Protein AF-0000000072347086 (afdb_homodimer)

Nearest PDB structures (foldseek):
  5om9-assembly1_A  TM=9.617E-01  e=1.542E-44  Homo sapiens
  1pca-assembly1_A  TM=9.571E-01  e=8.054E-45  Sus scrofa
  5om9-assembly1_B  TM=9.460E-01  e=1.218E-44  Homo sapiens
  1dtd-assembly1_A  TM=9.660E-01  e=2.634E-37  Homo sapiens
  7eqz-assembly1_A  TM=9.615E-01  e=1.225E-33  Aedes aegypti

Structure (mmCIF, N/CA/C/O backbone):
data_AF-0000000072347086-model_v1
#
loop_
_entity.id
_entity.type
_entity.pdbx_description
1 polymer 'Zinc carboxypeptidase A 1'
#
loop_
_atom_site.group_PDB
_atom_site.id
_atom_site.type_symbol
_atom_site.label_atom_id
_atom_site.label_alt_id
_atom_site.label_comp_id
_atom_site.label_asym_id
_atom_site.label_entity_id
_atom_site.label_seq_id
_atom_site.pdbx_PDB_ins_code
_atom_site.Cartn_x
_atom_site.Cartn_y
_atom_site.Cartn_z
_atom_site.occupancy
_atom_site.B_iso_or_equiv
_atom_site.auth_seq_id
_atom_site.auth_comp_id
_atom_site.auth_asym_id
_atom_site.auth_atom_id
_atom_site.pdbx_PDB_model_num
ATOM 1 N N . MET A 1 1 ? -54.719 -20.219 26.453 1 32.5 1 MET A N 1
ATOM 2 C CA . MET A 1 1 ? -53.812 -19.094 26.625 1 32.5 1 MET A CA 1
ATOM 3 C C . MET A 1 1 ? -52.562 -19.281 25.766 1 32.5 1 MET A C 1
ATOM 5 O O . MET A 1 1 ? -51.75 -20.188 26.016 1 32.5 1 MET A O 1
ATOM 9 N N . LYS A 1 2 ? -52.781 -19.047 24.375 1 36.44 2 LYS A N 1
ATOM 10 C CA . LYS A 1 2 ? -51.875 -19.141 23.234 1 36.44 2 LYS A CA 1
ATOM 11 C C . LYS A 1 2 ? -50.625 -18.266 23.438 1 36.44 2 LYS A C 1
ATOM 13 O O . LYS A 1 2 ? -50.75 -17.047 23.547 1 36.44 2 LYS A O 1
ATOM 18 N N . LEU A 1 3 ? -49.531 -18.812 24.078 1 32.81 3 LEU A N 1
ATOM 19 C CA . LEU A 1 3 ? -48.219 -18.234 24.328 1 32.81 3 LEU A CA 1
ATOM 20 C C . LEU A 1 3 ? -47.531 -17.859 23.016 1 32.81 3 LEU A C 1
ATOM 22 O O . LEU A 1 3 ? -47.188 -18.734 22.219 1 32.81 3 LEU A O 1
ATOM 26 N N . LEU A 1 4 ? -47.969 -16.844 22.344 1 37.69 4 LEU A N 1
ATOM 27 C CA . LEU A 1 4 ? -47.281 -16.312 21.188 1 37.69 4 LEU A CA 1
ATOM 28 C C . LEU A 1 4 ? -45.844 -15.961 21.531 1 37.69 4 LEU A C 1
ATOM 30 O O . LEU A 1 4 ? -45.594 -15.039 22.312 1 37.69 4 LEU A O 1
ATOM 34 N N . LEU A 1 5 ? -44.875 -16.875 21.516 1 32.75 5 LEU A N 1
ATOM 35 C CA . LEU A 1 5 ? -43.438 -16.672 21.625 1 32.75 5 LEU A CA 1
ATOM 36 C C . LEU A 1 5 ? -42.938 -15.75 20.5 1 32.75 5 LEU A C 1
ATOM 38 O O . LEU A 1 5 ? -43 -16.109 19.328 1 32.75 5 LEU A O 1
ATOM 42 N N . VAL A 1 6 ? -43.156 -14.453 20.672 1 35.41 6 VAL A N 1
ATOM 43 C CA . VAL A 1 6 ? -42.5 -13.516 19.766 1 35.41 6 VAL A CA 1
ATOM 44 C C . VAL A 1 6 ? -40.969 -13.695 19.828 1 35.41 6 VAL A C 1
ATOM 46 O O . VAL A 1 6 ? -40.375 -13.531 20.875 1 35.41 6 VAL A O 1
ATOM 49 N N . CYS A 1 7 ? -40.375 -14.438 18.984 1 32.69 7 CYS A N 1
ATOM 50 C CA . CYS A 1 7 ? -38.938 -14.508 18.734 1 32.69 7 CYS A CA 1
ATOM 51 C C . CYS A 1 7 ? -38.375 -13.133 18.391 1 32.69 7 CYS A C 1
ATOM 53 O O . CYS A 1 7 ? -38.688 -12.57 17.344 1 32.69 7 CYS A O 1
ATOM 55 N N . ILE A 1 8 ? -38.125 -12.32 19.375 1 30.31 8 ILE A N 1
ATOM 56 C CA . ILE A 1 8 ? -37.344 -11.102 19.125 1 30.31 8 ILE A CA 1
ATOM 57 C C . ILE A 1 8 ? -36 -11.461 18.484 1 30.31 8 ILE A C 1
ATOM 59 O O . ILE A 1 8 ? -35.188 -12.109 19.125 1 30.31 8 ILE A O 1
ATOM 63 N N . ALA A 1 9 ? -36.031 -11.625 17.25 1 34.31 9 ALA A N 1
ATOM 64 C CA . ALA A 1 9 ? -34.75 -11.664 16.516 1 34.31 9 ALA A CA 1
ATOM 65 C C . ALA A 1 9 ? -33.844 -10.508 16.938 1 34.31 9 ALA A C 1
ATOM 67 O O . ALA A 1 9 ? -34.188 -9.344 16.734 1 34.31 9 ALA A O 1
ATOM 68 N N . ILE A 1 10 ? -33 -10.641 17.906 1 31.69 10 ILE A N 1
ATOM 69 C CA . ILE A 1 10 ? -31.906 -9.734 18.234 1 31.69 10 ILE A CA 1
ATOM 70 C C . ILE A 1 10 ? -31.078 -9.445 17 1 31.69 10 ILE A C 1
ATOM 72 O O . ILE A 1 10 ? -30.438 -10.352 16.438 1 31.69 10 ILE A O 1
ATOM 76 N N . ALA A 1 11 ? -31.484 -8.586 16.234 1 35 11 ALA A N 1
ATOM 77 C CA . ALA A 1 11 ? -30.578 -8.016 15.234 1 35 11 ALA A CA 1
ATOM 78 C C . ALA A 1 11 ? -29.25 -7.594 15.875 1 35 11 ALA A C 1
ATOM 80 O O . ALA A 1 11 ? -29.203 -6.617 16.625 1 35 11 ALA A O 1
ATOM 81 N N . LEU A 1 12 ? -28.469 -8.516 16.234 1 33.81 12 LEU A N 1
ATOM 82 C CA . LEU A 1 12 ? -27.109 -8.086 16.547 1 33.81 12 LEU A CA 1
ATOM 83 C C . LEU A 1 12 ? -26.578 -7.148 15.477 1 33.81 12 LEU A C 1
ATOM 85 O O . LEU A 1 12 ? -26.203 -7.59 14.383 1 33.81 12 LEU A O 1
ATOM 89 N N . PHE A 1 13 ? -27.25 -6.07 15.344 1 36.94 13 PHE A N 1
ATOM 90 C CA . PHE A 1 13 ? -26.484 -5.051 14.633 1 36.94 13 PHE A CA 1
ATOM 91 C C . PHE A 1 13 ? -25.062 -4.984 15.141 1 36.94 13 PHE A C 1
ATOM 93 O O . PHE A 1 13 ? -24.812 -4.523 16.266 1 36.94 13 PHE A O 1
ATOM 100 N N . GLY A 1 14 ? -24.281 -5.961 14.844 1 38.38 14 GLY A N 1
ATOM 101 C CA . GLY A 1 14 ? -22.875 -5.707 15.141 1 38.38 14 GLY A CA 1
ATOM 102 C C . GLY A 1 14 ? -22.484 -4.254 14.945 1 38.38 14 GLY A C 1
ATOM 103 O O . GLY A 1 14 ? -22.594 -3.719 13.844 1 38.38 14 GLY A O 1
ATOM 104 N N . ALA A 1 15 ? -22.703 -3.471 15.828 1 39.75 15 ALA A N 1
ATOM 105 C CA . ALA A 1 15 ? -22.094 -2.143 15.867 1 39.75 15 ALA A CA 1
ATOM 106 C C . ALA A 1 15 ? -20.719 -2.146 15.211 1 39.75 15 ALA A C 1
ATOM 108 O O . ALA A 1 15 ? -19.812 -2.855 15.656 1 39.75 15 ALA A O 1
ATOM 109 N N . THR A 1 16 ? -20.594 -1.948 14 1 50.16 16 THR A N 1
ATOM 110 C CA . THR A 1 16 ? -19.312 -1.779 13.328 1 50.16 16 THR A CA 1
ATOM 111 C C . THR A 1 16 ? -18.422 -0.835 14.125 1 50.16 16 THR A C 1
ATOM 113 O O . THR A 1 16 ? -18.703 0.355 14.25 1 50.16 16 THR A O 1
ATOM 116 N N . VAL A 1 17 ? -17.922 -1.239 15.242 1 54.62 17 VAL A N 1
ATOM 117 C CA . VAL A 1 17 ? -16.922 -0.472 15.969 1 54.62 17 VAL A CA 1
ATOM 118 C C . VAL A 1 17 ? -15.852 0.039 15.008 1 54.62 17 VAL A C 1
ATOM 120 O O . VAL A 1 17 ? -15.336 -0.72 14.18 1 54.62 17 VAL A O 1
ATOM 123 N N . ALA A 1 18 ? -15.672 1.322 14.898 1 76.19 18 ALA A N 1
ATOM 124 C CA . ALA A 1 18 ? -14.648 2.033 14.133 1 76.19 18 ALA A CA 1
ATOM 125 C C . ALA A 1 18 ? -13.258 1.462 14.414 1 76.19 18 ALA A C 1
ATOM 127 O O . ALA A 1 18 ? -12.906 1.217 15.57 1 76.19 18 ALA A O 1
ATOM 128 N N . GLU A 1 19 ? -12.617 0.929 13.406 1 91.62 19 GLU A N 1
ATOM 129 C CA . GLU A 1 19 ? -11.281 0.346 13.531 1 91.62 19 GLU A CA 1
ATOM 130 C C . GLU A 1 19 ? -10.195 1.388 13.273 1 91.62 19 GLU A C 1
ATOM 132 O O . GLU A 1 19 ? -10.414 2.35 12.531 1 91.62 19 GLU A O 1
ATOM 137 N N . LYS A 1 20 ? -9.156 1.263 13.992 1 95.88 20 LYS A N 1
ATOM 138 C CA . LYS A 1 20 ? -8.016 2.17 13.852 1 95.88 20 LYS A CA 1
ATOM 139 C C . LYS A 1 20 ? -6.91 1.537 13.016 1 95.88 20 LYS A C 1
ATOM 141 O O . LYS A 1 20 ? -6.672 0.331 13.102 1 95.88 20 LYS A O 1
ATOM 146 N N . ALA A 1 21 ? -6.316 2.4 12.227 1 97.88 21 ALA A N 1
ATOM 147 C CA . ALA A 1 21 ? -5.07 1.993 11.586 1 97.88 21 ALA A CA 1
ATOM 148 C C . ALA A 1 21 ? -3.998 1.663 12.617 1 97.88 21 ALA A C 1
ATOM 150 O O . ALA A 1 21 ? -3.932 2.297 13.672 1 97.88 21 ALA A O 1
ATOM 151 N N . ARG A 1 22 ? -3.209 0.687 12.32 1 97.69 22 ARG A N 1
ATOM 152 C CA . ARG A 1 22 ? -2.084 0.312 13.172 1 97.69 22 ARG A CA 1
ATOM 153 C C . ARG A 1 22 ? -0.776 0.327 12.391 1 97.69 22 ARG A C 1
ATOM 155 O O . ARG A 1 22 ? -0.759 0.037 11.195 1 97.69 22 ARG A O 1
ATOM 162 N N . TYR A 1 23 ? 0.26 0.633 13.07 1 98.12 23 TYR A N 1
ATOM 163 C CA . TYR A 1 23 ? 1.565 0.747 12.43 1 98.12 23 TYR A CA 1
ATOM 164 C C . TYR A 1 23 ? 2.605 -0.092 13.156 1 98.12 23 TYR A C 1
ATOM 166 O O . TYR A 1 23 ? 3.766 0.311 13.281 1 98.12 23 TYR A O 1
ATOM 174 N N . ASP A 1 24 ? 2.191 -1.243 13.695 1 97.88 24 ASP A N 1
ATOM 175 C CA . ASP A 1 24 ? 3.129 -2.17 14.328 1 97.88 24 ASP A CA 1
ATOM 176 C C . ASP A 1 24 ? 4.188 -2.641 13.328 1 97.88 24 ASP A C 1
ATOM 178 O O . ASP A 1 24 ? 3.855 -3.168 12.266 1 97.88 24 ASP A O 1
ATOM 182 N N . ASN A 1 25 ? 5.402 -2.447 13.664 1 95.38 25 ASN A N 1
ATOM 183 C CA . ASN A 1 25 ? 6.582 -2.887 12.922 1 95.38 25 ASN A CA 1
ATOM 184 C C . ASN A 1 25 ? 6.719 -2.146 11.594 1 95.38 25 ASN A C 1
ATOM 186 O O . ASN A 1 25 ? 7.348 -2.648 10.664 1 95.38 25 ASN A O 1
ATOM 190 N N . TYR A 1 26 ? 5.973 -1.107 11.453 1 98.25 26 TYR A N 1
ATOM 191 C CA . TYR A 1 26 ? 6.293 -0.171 10.383 1 98.25 26 TYR A CA 1
ATOM 192 C C . TYR A 1 26 ? 7.586 0.579 10.688 1 98.25 26 TYR A C 1
ATOM 194 O O . TYR A 1 26 ? 7.746 1.146 11.766 1 98.25 26 TYR A O 1
ATOM 202 N N . ARG A 1 27 ? 8.508 0.586 9.734 1 98.06 27 ARG A N 1
ATOM 203 C CA . ARG A 1 27 ? 9.828 1.161 9.961 1 98.06 27 ARG A CA 1
ATOM 204 C C . ARG A 1 27 ? 9.977 2.506 9.258 1 98.06 27 ARG A C 1
ATOM 206 O O . ARG A 1 27 ? 9.461 2.691 8.156 1 98.06 27 ARG A O 1
ATOM 213 N N . VAL A 1 28 ? 10.633 3.377 9.922 1 98 28 VAL A N 1
ATOM 214 C CA . VAL A 1 28 ? 10.938 4.664 9.305 1 98 28 VAL A CA 1
ATOM 215 C C . VAL A 1 28 ? 12.438 4.75 9.008 1 98 28 VAL A C 1
ATOM 217 O O . VAL A 1 28 ? 13.266 4.574 9.906 1 98 28 VAL A O 1
ATOM 220 N N . TYR A 1 29 ? 12.75 5.023 7.758 1 98.06 29 TYR A N 1
ATOM 221 C CA . TYR A 1 29 ? 14.133 5.16 7.32 1 98.06 29 TYR A CA 1
ATOM 222 C C . TYR A 1 29 ? 14.422 6.594 6.883 1 98.06 29 TYR A C 1
ATOM 224 O O . TYR A 1 29 ? 13.586 7.242 6.258 1 98.06 29 TYR A O 1
ATOM 232 N N . ARG A 1 30 ? 15.516 7.07 7.281 1 97.5 30 ARG A N 1
ATOM 233 C CA . ARG A 1 30 ? 16.094 8.266 6.668 1 97.5 30 ARG A CA 1
ATOM 234 C C . ARG A 1 30 ? 16.953 7.898 5.465 1 97.5 30 ARG A C 1
ATOM 236 O O . ARG A 1 30 ? 17.906 7.117 5.586 1 97.5 30 ARG A O 1
ATOM 243 N N . ILE A 1 31 ? 16.641 8.453 4.324 1 97.94 31 ILE A N 1
ATOM 244 C CA . ILE A 1 31 ? 17.328 8.117 3.084 1 97.94 31 ILE A CA 1
ATOM 245 C C . ILE A 1 31 ? 17.969 9.367 2.488 1 97.94 31 ILE A C 1
ATOM 247 O O . ILE A 1 31 ? 17.312 10.398 2.34 1 97.94 31 ILE A O 1
ATOM 251 N N . ARG A 1 32 ? 19.156 9.273 2.176 1 97.12 32 ARG A N 1
ATOM 252 C CA . ARG A 1 32 ? 19.844 10.352 1.454 1 97.12 32 ARG A CA 1
ATOM 253 C C . ARG A 1 32 ? 19.781 10.117 -0.051 1 97.12 32 ARG A C 1
ATOM 255 O O . ARG A 1 32 ? 20.234 9.078 -0.542 1 97.12 32 ARG A O 1
ATOM 262 N N . VAL A 1 33 ? 19.25 11.062 -0.74 1 97.25 33 VAL A N 1
ATOM 263 C CA . VAL A 1 33 ? 19.172 10.961 -2.193 1 97.25 33 VAL A CA 1
ATOM 264 C C . VAL A 1 33 ? 20.484 11.414 -2.812 1 97.25 33 VAL A C 1
ATOM 266 O O . VAL A 1 33 ? 20.797 12.609 -2.836 1 97.25 33 VAL A O 1
ATOM 269 N N . GLN A 1 34 ? 21.203 10.531 -3.426 1 97.75 34 GLN A N 1
ATOM 270 C CA . GLN A 1 34 ? 22.562 10.859 -3.822 1 97.75 34 GLN A CA 1
ATOM 271 C C . GLN A 1 34 ? 22.688 10.961 -5.34 1 97.75 34 GLN A C 1
ATOM 273 O O . GLN A 1 34 ? 23.609 11.602 -5.855 1 97.75 34 GLN A O 1
ATOM 278 N N . THR A 1 35 ? 21.859 10.297 -6.086 1 98 35 THR A N 1
ATOM 279 C CA . THR A 1 35 ? 21.953 10.289 -7.543 1 98 35 THR A CA 1
ATOM 280 C C . THR A 1 35 ? 20.578 10.5 -8.172 1 98 35 THR A C 1
ATOM 282 O O . THR A 1 35 ? 19.547 10.367 -7.492 1 98 35 THR A O 1
ATOM 285 N N . ASP A 1 36 ? 20.578 10.844 -9.445 1 97.31 36 ASP A N 1
ATOM 286 C CA . ASP A 1 36 ? 19.328 11.016 -10.188 1 97.31 36 ASP A CA 1
ATOM 287 C C . ASP A 1 36 ? 18.547 9.703 -10.273 1 97.31 36 ASP A C 1
ATOM 289 O O . ASP A 1 36 ? 17.312 9.703 -10.25 1 97.31 36 ASP A O 1
ATOM 293 N N . ARG A 1 37 ? 19.234 8.641 -10.367 1 97.38 37 ARG A N 1
ATOM 294 C CA . ARG A 1 37 ? 18.609 7.328 -10.445 1 97.38 37 ARG A CA 1
ATOM 295 C C . ARG A 1 37 ? 17.875 6.996 -9.148 1 97.38 37 ARG A C 1
ATOM 297 O O . ARG A 1 37 ? 16.781 6.426 -9.164 1 97.38 37 ARG A O 1
ATOM 304 N N . GLN A 1 38 ? 18.516 7.32 -8.047 1 98.12 38 GLN A N 1
ATOM 305 C CA . GLN A 1 38 ? 17.875 7.137 -6.746 1 98.12 38 GLN A CA 1
ATOM 306 C C . GLN A 1 38 ? 16.625 8.008 -6.613 1 98.12 38 GLN A C 1
ATOM 308 O O . GLN A 1 38 ? 15.609 7.559 -6.09 1 98.12 38 GLN A O 1
ATOM 313 N N . LEU A 1 39 ? 16.766 9.234 -7.066 1 97.31 39 LEU A N 1
ATOM 314 C CA . LEU A 1 39 ? 15.617 10.133 -7.035 1 97.31 39 LEU A CA 1
ATOM 315 C C . LEU A 1 39 ? 14.461 9.578 -7.863 1 97.31 39 LEU A C 1
ATOM 317 O O . LEU A 1 39 ? 13.312 9.609 -7.422 1 97.31 39 LEU A O 1
ATOM 321 N N . GLU A 1 40 ? 14.758 9.102 -9.031 1 97.31 40 GLU A N 1
ATOM 322 C CA . GLU A 1 40 ? 13.75 8.508 -9.906 1 97.31 40 GLU A CA 1
ATOM 323 C C . GLU A 1 40 ? 13.047 7.344 -9.211 1 97.31 40 GLU A C 1
ATOM 325 O O . GLU A 1 40 ? 11.82 7.219 -9.289 1 97.31 40 GLU A O 1
ATOM 330 N N . LEU A 1 41 ? 13.797 6.477 -8.555 1 97.88 41 LEU A N 1
ATOM 331 C CA . LEU A 1 41 ? 13.25 5.34 -7.82 1 97.88 41 LEU A CA 1
ATOM 332 C C . LEU A 1 41 ? 12.281 5.809 -6.738 1 97.88 41 LEU A C 1
ATOM 334 O O . LEU A 1 41 ? 11.164 5.293 -6.637 1 97.88 41 LEU A O 1
ATOM 338 N N . LEU A 1 42 ? 12.734 6.762 -5.961 1 97.94 42 LEU A N 1
ATOM 339 C CA . LEU A 1 42 ? 11.914 7.23 -4.848 1 97.94 42 LEU A CA 1
ATOM 340 C C . LEU A 1 42 ? 10.656 7.922 -5.352 1 97.94 42 LEU A C 1
ATOM 342 O O . LEU A 1 42 ? 9.586 7.797 -4.742 1 97.94 42 LEU A O 1
ATOM 346 N N . GLN A 1 43 ? 10.773 8.602 -6.438 1 95.5 43 GLN A N 1
ATOM 347 C CA . GLN A 1 43 ? 9.602 9.227 -7.039 1 95.5 43 GLN A CA 1
ATOM 348 C C . GLN A 1 43 ? 8.641 8.18 -7.594 1 95.5 43 GLN A C 1
ATOM 350 O O . GLN A 1 43 ? 7.422 8.367 -7.562 1 95.5 43 GLN A O 1
ATOM 355 N N . ALA A 1 44 ? 9.156 7.09 -8.117 1 95.75 44 ALA A N 1
ATOM 356 C CA . ALA A 1 44 ? 8.305 5.988 -8.57 1 95.75 44 ALA A CA 1
ATOM 357 C C . ALA A 1 44 ? 7.52 5.395 -7.406 1 95.75 44 ALA A C 1
ATOM 359 O O . ALA A 1 44 ? 6.348 5.043 -7.555 1 95.75 44 ALA A O 1
ATOM 360 N N . ILE A 1 45 ? 8.164 5.285 -6.219 1 96.69 45 ILE A N 1
ATOM 361 C CA . ILE A 1 45 ? 7.48 4.82 -5.016 1 96.69 45 ILE A CA 1
ATOM 362 C C . ILE A 1 45 ? 6.34 5.773 -4.668 1 96.69 45 ILE A C 1
ATOM 364 O O . ILE A 1 45 ? 5.242 5.336 -4.312 1 96.69 45 ILE A O 1
ATOM 368 N N . GLU A 1 46 ? 6.637 6.977 -4.742 1 93.44 46 GLU A N 1
ATOM 369 C CA . GLU A 1 46 ? 5.629 7.984 -4.43 1 93.44 46 GLU A CA 1
ATOM 370 C C . GLU A 1 46 ? 4.414 7.855 -5.344 1 93.44 46 GLU A C 1
ATOM 372 O O . GLU A 1 46 ? 3.279 8.062 -4.914 1 93.44 46 GLU A O 1
ATOM 377 N N . GLN A 1 47 ? 4.605 7.516 -6.57 1 89.44 47 GLN A N 1
ATOM 378 C CA . GLN A 1 47 ? 3.539 7.402 -7.562 1 89.44 47 GLN A CA 1
ATOM 379 C C . GLN A 1 47 ? 2.744 6.113 -7.367 1 89.44 47 GLN A C 1
ATOM 381 O O . GLN A 1 47 ? 1.547 6.07 -7.66 1 89.44 47 GLN A O 1
ATOM 386 N N . TYR A 1 48 ? 3.412 5.113 -6.93 1 91.31 48 TYR A N 1
ATOM 387 C CA . TYR A 1 48 ? 2.799 3.82 -6.652 1 91.31 48 TYR A CA 1
ATOM 388 C C . TYR A 1 48 ? 3.215 3.305 -5.277 1 91.31 48 TYR A C 1
ATOM 390 O O . TYR A 1 48 ? 3.99 2.354 -5.176 1 91.31 48 TYR A O 1
ATOM 398 N N . PRO A 1 49 ? 2.627 3.826 -4.293 1 92.5 49 PRO A N 1
ATOM 399 C CA . PRO A 1 49 ? 3.197 3.646 -2.957 1 92.5 49 PRO A CA 1
ATOM 400 C C . PRO A 1 49 ? 3.061 2.213 -2.447 1 92.5 49 PRO A C 1
ATOM 402 O O . PRO A 1 49 ? 3.943 1.718 -1.743 1 92.5 49 PRO A O 1
ATOM 405 N N . ASP A 1 50 ? 1.905 1.534 -2.666 1 95.31 50 ASP A N 1
ATOM 406 C CA . ASP A 1 50 ? 1.65 0.174 -2.203 1 95.31 50 ASP A CA 1
ATOM 407 C C . ASP A 1 50 ? 2.018 0.018 -0.729 1 95.31 50 ASP A C 1
ATOM 409 O O . ASP A 1 50 ? 2.732 -0.915 -0.357 1 95.31 50 ASP A O 1
ATOM 413 N N . GLY A 1 51 ? 1.712 0.956 0.051 1 97.12 51 GLY A N 1
ATOM 414 C CA . GLY A 1 51 ? 1.927 0.894 1.488 1 97.12 51 GLY A CA 1
ATOM 415 C C . GLY A 1 51 ? 3.039 1.809 1.965 1 97.12 51 GLY A C 1
ATOM 416 O O . GLY A 1 51 ? 3.064 2.209 3.131 1 97.12 51 GLY A O 1
ATOM 417 N N . TYR A 1 52 ? 4.051 2.139 1.072 1 97.69 52 TYR A N 1
ATOM 418 C CA . TYR A 1 52 ? 5.086 3.109 1.413 1 97.69 52 TYR A CA 1
ATOM 419 C C . TYR A 1 52 ? 4.48 4.484 1.671 1 97.69 52 TYR A C 1
ATOM 421 O O . TYR A 1 52 ? 3.496 4.867 1.031 1 97.69 52 TYR A O 1
ATOM 429 N N . THR A 1 53 ? 5.129 5.164 2.613 1 96.5 53 THR A N 1
ATOM 430 C CA . THR A 1 53 ? 4.703 6.539 2.859 1 96.5 53 THR A CA 1
ATOM 431 C C . THR A 1 53 ? 5.902 7.441 3.115 1 96.5 53 THR A C 1
ATOM 433 O O . THR A 1 53 ? 6.746 7.137 3.961 1 96.5 53 THR A O 1
ATOM 436 N N . PHE A 1 54 ? 5.922 8.516 2.395 1 95.5 54 PHE A N 1
ATOM 437 C CA . PHE A 1 54 ? 6.953 9.523 2.639 1 95.5 54 PHE A CA 1
ATOM 438 C C . PHE A 1 54 ? 6.461 10.57 3.635 1 95.5 54 PHE A C 1
ATOM 440 O O . PHE A 1 54 ? 5.332 11.055 3.527 1 95.5 54 PHE A O 1
ATOM 447 N N . TRP A 1 55 ? 7.266 10.852 4.598 1 94.38 55 TRP A N 1
ATOM 448 C CA . TRP A 1 55 ? 6.969 11.977 5.48 1 94.38 55 TRP A CA 1
ATOM 449 C C . TRP A 1 55 ? 7.371 13.297 4.836 1 94.38 55 TRP A C 1
ATOM 451 O O . TRP A 1 55 ? 6.828 14.352 5.172 1 94.38 55 TRP A O 1
ATOM 461 N N . ASN A 1 56 ? 8.359 13.289 4.031 1 90.94 56 ASN A N 1
ATOM 462 C CA . ASN A 1 56 ? 8.703 14.375 3.127 1 90.94 56 ASN A CA 1
ATOM 463 C C . ASN A 1 56 ? 9.062 13.859 1.738 1 90.94 56 ASN A C 1
ATOM 465 O O . ASN A 1 56 ? 9.719 12.82 1.609 1 90.94 56 ASN A O 1
ATOM 469 N N . GLU A 1 57 ? 8.711 14.555 0.713 1 88.94 57 GLU A N 1
ATOM 470 C CA . GLU A 1 57 ? 8.758 14.07 -0.665 1 88.94 57 GLU A CA 1
ATOM 471 C C . GLU A 1 57 ? 10.188 14.086 -1.208 1 88.94 57 GLU A C 1
ATOM 473 O O . GLU A 1 57 ? 10.969 14.984 -0.878 1 88.94 57 GLU A O 1
ATOM 478 N N . PRO A 1 58 ? 10.453 13.086 -2.033 1 93.19 58 PRO A N 1
ATOM 479 C CA . PRO A 1 58 ? 11.719 13.125 -2.764 1 93.19 58 PRO A CA 1
ATOM 480 C C . PRO A 1 58 ? 11.695 14.117 -3.928 1 93.19 58 PRO A C 1
ATOM 482 O O . PRO A 1 58 ? 11.062 13.852 -4.953 1 93.19 58 PRO A O 1
ATOM 485 N N . THR A 1 59 ? 12.438 15.18 -3.82 1 88.31 59 THR A N 1
ATOM 486 C CA . THR A 1 59 ? 12.266 16.234 -4.816 1 88.31 59 THR A CA 1
ATOM 487 C C . THR A 1 59 ? 13.594 16.531 -5.508 1 88.31 59 THR A C 1
ATOM 489 O O . THR A 1 59 ? 13.609 17.016 -6.645 1 88.31 59 THR A O 1
ATOM 492 N N . LYS A 1 60 ? 14.703 16.344 -4.781 1 89.25 60 LYS A N 1
ATOM 493 C CA . LYS A 1 60 ? 15.984 16.766 -5.352 1 89.25 60 LYS A CA 1
ATOM 494 C C . LYS A 1 60 ? 17.125 15.922 -4.809 1 89.25 60 LYS A C 1
ATOM 496 O O . LYS A 1 60 ? 17.094 15.477 -3.658 1 89.25 60 LYS A O 1
ATOM 501 N N . VAL A 1 61 ? 18.078 15.742 -5.66 1 93.81 61 VAL A N 1
ATOM 502 C CA . VAL A 1 61 ? 19.312 15.102 -5.238 1 93.81 61 VAL A CA 1
ATOM 503 C C . VAL A 1 61 ? 20 15.945 -4.172 1 93.81 61 VAL A C 1
ATOM 505 O O . VAL A 1 61 ? 19.969 17.188 -4.23 1 93.81 61 VAL A O 1
ATOM 508 N N . GLY A 1 62 ? 20.578 15.312 -3.197 1 92.44 62 GLY A N 1
ATOM 509 C CA . GLY A 1 62 ? 21.281 16.016 -2.135 1 92.44 62 GLY A CA 1
ATOM 510 C C . GLY A 1 62 ? 20.438 16.219 -0.896 1 92.44 62 GLY A C 1
ATOM 511 O O . GLY A 1 62 ? 20.906 16.75 0.113 1 92.44 62 GLY A O 1
ATOM 512 N N . THR A 1 63 ? 19.234 15.789 -0.964 1 91.12 63 THR A N 1
ATOM 513 C CA . THR A 1 63 ? 18.328 15.945 0.173 1 91.12 63 THR A CA 1
ATOM 514 C C . THR A 1 63 ? 18.094 14.609 0.87 1 91.12 63 THR A C 1
ATOM 516 O O . THR A 1 63 ? 18.547 13.57 0.392 1 91.12 63 THR A O 1
ATOM 519 N N . GLU A 1 64 ? 17.5 14.703 2.004 1 93 64 GLU A N 1
ATOM 520 C CA . GLU A 1 64 ? 17.109 13.516 2.756 1 93 64 GLU A CA 1
ATOM 521 C C . GLU A 1 64 ? 15.594 13.375 2.812 1 93 64 GLU A C 1
ATOM 523 O O . GLU A 1 64 ? 14.875 14.375 2.854 1 93 64 GLU A O 1
ATOM 528 N N . VAL A 1 65 ? 15.211 12.164 2.785 1 95 65 VAL A N 1
ATOM 529 C CA . VAL A 1 65 ? 13.781 11.891 2.883 1 95 65 VAL A CA 1
ATOM 530 C C . VAL A 1 65 ? 13.523 10.844 3.963 1 95 65 VAL A C 1
ATOM 532 O O . VAL A 1 65 ? 14.383 10.008 4.242 1 95 65 VAL A O 1
ATOM 535 N N . LEU A 1 66 ? 12.453 10.945 4.633 1 96.94 66 LEU A N 1
ATOM 536 C CA . LEU A 1 66 ? 11.992 9.945 5.582 1 96.94 66 LEU A CA 1
ATOM 537 C C . LEU A 1 66 ? 10.906 9.062 4.965 1 96.94 66 LEU A C 1
ATOM 539 O O . LEU A 1 66 ? 9.898 9.57 4.48 1 96.94 66 LEU A O 1
ATOM 543 N N . LEU A 1 67 ? 11.133 7.797 4.945 1 97.88 67 LEU A N 1
ATOM 544 C CA . LEU A 1 67 ? 10.266 6.82 4.297 1 97.88 67 LEU A CA 1
ATOM 545 C C . LEU A 1 67 ? 9.758 5.793 5.301 1 97.88 67 LEU A C 1
ATOM 547 O O . LEU A 1 67 ? 10.547 5.145 5.988 1 97.88 67 LEU A O 1
ATOM 551 N N . VAL A 1 68 ? 8.461 5.695 5.422 1 98.31 68 VAL A N 1
ATOM 552 C CA . VAL A 1 68 ? 7.852 4.625 6.203 1 98.31 68 VAL A CA 1
ATOM 553 C C . VAL A 1 68 ? 7.711 3.371 5.348 1 98.31 68 VAL A C 1
ATOM 555 O O . VAL A 1 68 ? 7.066 3.398 4.297 1 98.31 68 VAL A O 1
ATOM 558 N N . VAL A 1 69 ? 8.289 2.312 5.762 1 98.5 69 VAL A N 1
ATOM 559 C CA . VAL A 1 69 ? 8.266 1.031 5.062 1 98.5 69 VAL A CA 1
ATOM 560 C C . VAL A 1 69 ? 7.344 0.06 5.797 1 98.5 69 VAL A C 1
ATOM 562 O O . VAL A 1 69 ? 7.609 -0.312 6.945 1 98.5 69 VAL A O 1
ATOM 565 N N . PRO A 1 70 ? 6.25 -0.324 5.16 1 98.56 70 PRO A N 1
ATOM 566 C CA . PRO A 1 70 ? 5.371 -1.301 5.805 1 98.56 70 PRO A CA 1
ATOM 567 C C . PRO A 1 70 ? 5.973 -2.703 5.848 1 98.56 70 PRO A C 1
ATOM 569 O O . PRO A 1 70 ? 6.863 -3.02 5.055 1 98.56 70 PRO A O 1
ATOM 572 N N . PRO A 1 71 ? 5.477 -3.57 6.734 1 98.38 71 PRO A N 1
ATOM 573 C CA . PRO A 1 71 ? 6.082 -4.891 6.91 1 98.38 71 PRO A CA 1
ATOM 574 C C . PRO A 1 71 ? 6.074 -5.719 5.625 1 98.38 71 PRO A C 1
ATOM 576 O O . PRO A 1 71 ? 7.047 -6.418 5.332 1 98.38 71 PRO A O 1
ATOM 579 N N . HIS A 1 72 ? 5.047 -5.633 4.793 1 98.38 72 HIS A N 1
ATOM 580 C CA . HIS A 1 72 ? 4.953 -6.484 3.615 1 98.38 72 HIS A CA 1
ATOM 581 C C . HIS A 1 72 ? 5.906 -6.02 2.52 1 98.38 72 HIS A C 1
ATOM 583 O O . HIS A 1 72 ? 6.082 -6.711 1.513 1 98.38 72 HIS A O 1
ATOM 589 N N . LYS A 1 73 ? 6.539 -4.84 2.715 1 98.19 73 LYS A N 1
ATOM 590 C CA . LYS A 1 73 ? 7.465 -4.316 1.715 1 98.19 73 LYS A CA 1
ATOM 591 C C . LYS A 1 73 ? 8.906 -4.387 2.209 1 98.19 73 LYS A C 1
ATOM 593 O O . LYS A 1 73 ? 9.828 -3.945 1.52 1 98.19 73 LYS A O 1
ATOM 598 N N . ARG A 1 74 ? 9.164 -4.965 3.369 1 97.75 74 ARG A N 1
ATOM 599 C CA . ARG A 1 74 ? 10.516 -5 3.924 1 97.75 74 ARG A CA 1
ATOM 600 C C . ARG A 1 74 ? 11.477 -5.723 2.982 1 97.75 74 ARG A C 1
ATOM 602 O O . ARG A 1 74 ? 12.602 -5.27 2.773 1 97.75 74 ARG A O 1
ATOM 609 N N . GLY A 1 75 ? 11.031 -6.859 2.467 1 97.38 75 GLY A N 1
ATOM 610 C CA . GLY A 1 75 ? 11.859 -7.559 1.499 1 97.38 75 GLY A CA 1
ATOM 611 C C . GLY A 1 75 ? 12.133 -6.746 0.25 1 97.38 75 GLY A C 1
ATOM 612 O O . GLY A 1 75 ? 13.281 -6.664 -0.205 1 97.38 75 GLY A O 1
ATOM 613 N N . HIS A 1 76 ? 11.078 -6.18 -0.278 1 97.38 76 HIS A N 1
ATOM 614 C CA . HIS A 1 76 ? 11.203 -5.352 -1.471 1 97.38 76 HIS A CA 1
ATOM 615 C C . HIS A 1 76 ? 12.164 -4.188 -1.231 1 97.38 76 HIS A C 1
ATOM 617 O O . HIS A 1 76 ? 12.992 -3.877 -2.088 1 97.38 76 HIS A O 1
ATOM 623 N N . PHE A 1 77 ? 12.039 -3.514 -0.088 1 98.19 77 PHE A N 1
ATOM 624 C CA . PHE A 1 77 ? 12.898 -2.383 0.235 1 98.19 77 PHE A CA 1
ATOM 625 C C . PHE A 1 77 ? 14.352 -2.824 0.335 1 98.19 77 PHE A C 1
ATOM 627 O O . PHE A 1 77 ? 15.258 -2.107 -0.1 1 98.19 77 PHE A O 1
ATOM 634 N N . SER A 1 78 ? 14.539 -3.924 0.968 1 97.12 78 SER A N 1
ATOM 635 C CA . SER A 1 78 ? 15.883 -4.469 1.036 1 97.12 78 SER A CA 1
ATOM 636 C C . SER A 1 78 ? 16.469 -4.668 -0.358 1 97.12 78 SER A C 1
ATOM 638 O O . SER A 1 78 ? 17.641 -4.34 -0.599 1 97.12 78 SER A O 1
ATOM 640 N N . ASP A 1 79 ? 15.68 -5.203 -1.27 1 96.5 79 ASP A N 1
ATOM 641 C CA . ASP A 1 79 ? 16.125 -5.445 -2.641 1 96.5 79 ASP A CA 1
ATOM 642 C C . ASP A 1 79 ? 16.5 -4.141 -3.332 1 96.5 79 ASP A C 1
ATOM 644 O O . ASP A 1 79 ? 17.578 -4.043 -3.934 1 96.5 79 ASP A O 1
ATOM 648 N N . ILE A 1 80 ? 15.648 -3.148 -3.24 1 96.81 80 ILE A N 1
ATOM 649 C CA . ILE A 1 80 ? 15.898 -1.92 -3.984 1 96.81 80 ILE A CA 1
ATOM 650 C C . ILE A 1 80 ? 17.031 -1.138 -3.318 1 96.81 80 ILE A C 1
ATOM 652 O O . ILE A 1 80 ? 17.797 -0.448 -3.994 1 96.81 80 ILE A O 1
ATOM 656 N N . ARG A 1 81 ? 17.094 -1.218 -2.006 1 96.88 81 ARG A N 1
ATOM 657 C CA . ARG A 1 81 ? 18.234 -0.599 -1.321 1 96.88 81 ARG A CA 1
ATOM 658 C C . ARG A 1 81 ? 19.562 -1.136 -1.854 1 96.88 81 ARG A C 1
ATOM 660 O O . ARG A 1 81 ? 20.469 -0.365 -2.145 1 96.88 81 ARG A O 1
ATOM 667 N N . ALA A 1 82 ? 19.641 -2.465 -1.98 1 96 82 ALA A N 1
ATOM 668 C CA . ALA A 1 82 ? 20.844 -3.098 -2.494 1 96 82 ALA A CA 1
ATOM 669 C C . ALA A 1 82 ? 21.078 -2.734 -3.959 1 96 82 ALA A C 1
ATOM 671 O O . ALA A 1 82 ? 22.188 -2.379 -4.352 1 96 82 ALA A O 1
ATOM 672 N N . GLN A 1 83 ? 20.078 -2.811 -4.727 1 95.81 83 GLN A N 1
ATOM 673 C CA . GLN A 1 83 ? 20.172 -2.609 -6.168 1 95.81 83 GLN A CA 1
ATOM 674 C C . GLN A 1 83 ? 20.609 -1.185 -6.496 1 95.81 83 GLN A C 1
ATOM 676 O O . GLN A 1 83 ? 21.391 -0.967 -7.43 1 95.81 83 GLN A O 1
ATOM 681 N N . TYR A 1 84 ? 20.141 -0.226 -5.746 1 97.31 84 TYR A N 1
ATOM 682 C CA . TYR A 1 84 ? 20.391 1.169 -6.09 1 97.31 84 TYR A CA 1
ATOM 683 C C . TYR A 1 84 ? 21.359 1.811 -5.098 1 97.31 84 TYR A C 1
ATOM 685 O O . TYR A 1 84 ? 21.562 3.025 -5.121 1 97.31 84 TYR A O 1
ATOM 693 N N . ALA A 1 85 ? 21.891 1.003 -4.203 1 96.88 85 ALA A N 1
ATOM 694 C CA . ALA A 1 85 ? 22.859 1.457 -3.211 1 96.88 85 ALA A CA 1
ATOM 695 C C . ALA A 1 85 ? 22.328 2.646 -2.42 1 96.88 85 ALA A C 1
ATOM 697 O O . ALA A 1 85 ? 23 3.668 -2.285 1 96.88 85 ALA A O 1
ATOM 698 N N . LEU A 1 86 ? 21.125 2.529 -1.974 1 96.88 86 LEU A N 1
ATOM 699 C CA . LEU A 1 86 ? 20.531 3.584 -1.159 1 96.88 86 LEU A CA 1
ATOM 700 C C . LEU A 1 86 ? 21.203 3.658 0.207 1 96.88 86 LEU A C 1
ATOM 702 O O . LEU A 1 86 ? 21.359 2.641 0.886 1 96.88 86 LEU A O 1
ATOM 706 N N . TRP A 1 87 ? 21.609 4.832 0.547 1 96.94 87 TRP A N 1
ATOM 707 C CA . TRP A 1 87 ? 21.984 5.07 1.938 1 96.94 87 TRP A CA 1
ATOM 708 C C . TRP A 1 87 ? 20.75 5.277 2.807 1 96.94 87 TRP A C 1
ATOM 710 O O . TRP A 1 87 ? 20.109 6.328 2.748 1 96.94 87 TRP A O 1
ATOM 720 N N . ALA A 1 88 ? 20.406 4.27 3.602 1 97.31 88 ALA A N 1
ATOM 721 C CA . ALA A 1 88 ? 19.219 4.297 4.441 1 97.31 88 ALA A CA 1
ATOM 722 C C . ALA A 1 88 ? 19.547 3.961 5.891 1 97.31 88 ALA A C 1
ATOM 724 O O . ALA A 1 88 ? 20.188 2.936 6.164 1 97.31 88 ALA A O 1
ATOM 725 N N . VAL A 1 89 ? 19.156 4.832 6.777 1 97.12 89 VAL A N 1
ATOM 726 C CA . VAL A 1 89 ? 19.375 4.633 8.203 1 97.12 89 VAL A CA 1
ATOM 727 C C . VAL A 1 89 ? 18.047 4.422 8.914 1 97.12 89 VAL A C 1
ATOM 729 O O . VAL A 1 89 ? 17.125 5.23 8.766 1 97.12 89 VAL A O 1
ATOM 732 N N . LEU A 1 90 ? 17.953 3.34 9.641 1 96.44 90 LEU A N 1
ATOM 733 C CA . LEU A 1 90 ? 16.75 3.059 10.398 1 96.44 90 LEU A CA 1
ATOM 734 C C . LEU A 1 90 ? 16.594 4.039 11.562 1 96.44 90 LEU A C 1
ATOM 736 O O . LEU A 1 90 ? 17.438 4.082 12.461 1 96.44 90 LEU A O 1
ATOM 740 N N . GLN A 1 91 ? 15.531 4.84 11.547 1 95.19 91 GLN A N 1
ATOM 741 C CA . GLN A 1 91 ? 15.266 5.816 12.602 1 95.19 91 GLN A CA 1
ATOM 742 C C . GLN A 1 91 ? 14.289 5.258 13.633 1 95.19 91 GLN A C 1
ATOM 744 O O . GLN A 1 91 ? 14.445 5.5 14.836 1 95.19 91 GLN A O 1
ATOM 749 N N . THR A 1 92 ? 13.289 4.594 13.156 1 96 92 THR A N 1
ATOM 750 C CA . THR A 1 92 ? 12.25 3.998 13.992 1 96 92 THR A CA 1
ATOM 751 C C . THR A 1 92 ? 11.945 2.572 13.539 1 96 92 THR A C 1
ATOM 753 O O . THR A 1 92 ? 11.57 2.344 12.391 1 96 92 THR A O 1
ATOM 756 N N . ALA A 1 93 ? 12.062 1.636 14.445 1 96.5 93 ALA A N 1
ATOM 757 C CA . ALA A 1 93 ? 11.859 0.23 14.102 1 96.5 93 ALA A CA 1
ATOM 758 C C . ALA A 1 93 ? 10.383 -0.144 14.18 1 96.5 93 ALA A C 1
ATOM 760 O O . ALA A 1 93 ? 9.938 -1.091 13.523 1 96.5 93 ALA A O 1
ATOM 761 N N . ASN A 1 94 ? 9.672 0.587 15.008 1 97.31 94 ASN A N 1
ATOM 762 C CA . ASN A 1 94 ? 8.258 0.335 15.25 1 97.31 94 ASN A CA 1
ATOM 763 C C . ASN A 1 94 ? 7.484 1.633 15.469 1 97.31 94 ASN A C 1
ATOM 765 O O . ASN A 1 94 ? 7.355 2.092 16.609 1 97.31 94 ASN A O 1
ATOM 769 N N . LEU A 1 95 ? 6.879 2.133 14.445 1 97.44 95 LEU A N 1
ATOM 770 C CA . LEU A 1 95 ? 6.199 3.424 14.477 1 97.44 95 LEU A CA 1
ATOM 771 C C . LEU A 1 95 ? 5.039 3.408 15.469 1 97.44 95 LEU A C 1
ATOM 773 O O . LEU A 1 95 ? 4.762 4.414 16.125 1 97.44 95 LEU A O 1
ATOM 777 N N . GLN A 1 96 ? 4.391 2.248 15.625 1 97.44 96 GLN A N 1
ATOM 778 C CA . GLN A 1 96 ? 3.248 2.15 16.516 1 97.44 96 GLN A CA 1
ATOM 779 C C . GLN A 1 96 ? 3.656 2.43 17.969 1 97.44 96 GLN A C 1
ATOM 781 O O . GLN A 1 96 ? 2.881 2.994 18.734 1 97.44 96 GLN A O 1
ATOM 786 N N . GLU A 1 97 ? 4.82 2.002 18.297 1 96.19 97 GLU A N 1
ATOM 787 C CA . GLU A 1 97 ? 5.301 2.252 19.656 1 96.19 97 GLU A CA 1
ATOM 788 C C . GLU A 1 97 ? 5.363 3.748 19.953 1 96.19 97 GLU A C 1
ATOM 790 O O . GLU A 1 97 ? 5.027 4.184 21.062 1 96.19 97 GLU A O 1
ATOM 795 N N . GLN A 1 98 ? 5.773 4.539 18.984 1 95 98 GLN A N 1
ATOM 796 C CA . GLN A 1 98 ? 5.82 5.988 19.156 1 95 98 GLN A CA 1
ATOM 797 C C . GLN A 1 98 ? 4.414 6.574 19.266 1 95 98 GLN A C 1
ATOM 799 O O . GLN A 1 98 ? 4.172 7.465 20.078 1 95 98 GLN A O 1
ATOM 804 N N . ILE A 1 99 ? 3.551 6.039 18.453 1 96.44 99 ILE A N 1
ATOM 805 C CA . ILE A 1 99 ? 2.166 6.5 18.484 1 96.44 99 ILE A CA 1
ATOM 806 C C . ILE A 1 99 ? 1.538 6.188 19.828 1 96.44 99 ILE A C 1
ATOM 808 O O . ILE A 1 99 ? 0.851 7.031 20.422 1 96.44 99 ILE A O 1
ATOM 812 N N . ASP A 1 100 ? 1.84 5.02 20.375 1 94.38 100 ASP A N 1
ATOM 813 C CA . ASP A 1 100 ? 1.304 4.602 21.672 1 94.38 100 ASP A CA 1
ATOM 814 C C . ASP A 1 100 ? 1.864 5.465 22.797 1 94.38 100 ASP A C 1
ATOM 816 O O . ASP A 1 100 ? 1.147 5.801 23.734 1 94.38 100 ASP A O 1
ATOM 820 N N . GLN A 1 101 ? 3.053 5.789 22.672 1 89.62 101 GLN A N 1
ATOM 821 C CA . GLN A 1 101 ? 3.691 6.613 23.688 1 89.62 101 GLN A CA 1
ATOM 822 C C . GLN A 1 101 ? 3.109 8.023 23.703 1 89.62 101 GLN A C 1
ATOM 824 O O . GLN A 1 101 ? 2.984 8.633 24.766 1 89.62 101 GLN A O 1
ATOM 829 N N . GLU A 1 102 ? 2.734 8.492 22.594 1 90 102 GLU A N 1
ATOM 830 C CA . GLU A 1 102 ? 2.184 9.836 22.469 1 90 102 GLU A CA 1
ATOM 831 C C . GLU A 1 102 ? 0.782 9.922 23.062 1 90 102 GLU A C 1
ATOM 833 O O . GLU A 1 102 ? 0.385 10.961 23.594 1 90 102 GLU A O 1
ATOM 838 N N . SER A 1 103 ? 0.1 8.789 23.062 1 81.06 103 SER A N 1
ATOM 839 C CA . SER A 1 103 ? -1.312 8.797 23.438 1 81.06 103 SER A CA 1
ATOM 840 C C . SER A 1 103 ? -1.526 8.156 24.797 1 81.06 103 SER A C 1
ATOM 842 O O . SER A 1 103 ? -2.66 7.852 25.172 1 81.06 103 SER A O 1
ATOM 844 N N . ARG A 1 104 ? -0.547 8.047 25.609 1 77.94 104 ARG A N 1
ATOM 845 C CA . ARG A 1 104 ? -0.692 7.402 26.906 1 77.94 104 ARG A CA 1
ATOM 846 C C . ARG A 1 104 ? -1.659 8.18 27.797 1 77.94 104 ARG A C 1
ATOM 848 O O . ARG A 1 104 ? -1.561 9.398 27.922 1 77.94 104 ARG A O 1
ATOM 855 N N . PRO A 1 105 ? -2.645 7.465 28.234 1 68.19 105 PRO A N 1
ATOM 856 C CA . PRO A 1 105 ? -3.672 8.086 29.078 1 68.19 105 PRO A CA 1
ATOM 857 C C . PRO A 1 105 ? -3.082 8.852 30.25 1 68.19 105 PRO A C 1
ATOM 859 O O . PRO A 1 105 ? -3.654 9.852 30.703 1 68.19 105 PRO A O 1
ATOM 862 N N . SER A 1 106 ? -2.111 8.383 30.672 1 61.09 106 SER A N 1
ATOM 863 C CA . SER A 1 106 ? -1.519 8.992 31.859 1 61.09 106 SER A CA 1
ATOM 864 C C . SER A 1 106 ? -1.146 10.453 31.609 1 61.09 106 SER A C 1
ATOM 866 O O . SER A 1 106 ? -0.978 11.227 32.562 1 61.09 106 SER A O 1
ATOM 868 N N . LEU A 1 107 ? -1.158 10.703 30.375 1 66.06 107 LEU A N 1
ATOM 869 C CA . LEU A 1 107 ? -0.732 12.062 30.031 1 66.06 107 LEU A CA 1
ATOM 870 C C . LEU A 1 107 ? -1.916 13.023 30.031 1 66.06 107 LEU A C 1
ATOM 872 O O . LEU A 1 107 ? -1.733 14.234 30.125 1 66.06 107 LEU A O 1
ATOM 876 N N . ARG A 1 108 ? -3.039 12.398 30.031 1 65.25 108 ARG A N 1
ATOM 877 C CA . ARG A 1 108 ? -4.211 13.266 29.906 1 65.25 108 ARG A CA 1
ATOM 878 C C . ARG A 1 108 ? -4.77 13.625 31.281 1 65.25 108 ARG A C 1
ATOM 880 O O . ARG A 1 108 ? -5.055 12.742 32.094 1 65.25 108 ARG A O 1
ATOM 887 N N . LYS A 1 109 ? -4.555 14.859 31.516 1 65 109 LYS A N 1
ATOM 888 C CA . LYS A 1 109 ? -5.102 15.398 32.75 1 65 109 LYS A CA 1
ATOM 889 C C . LYS A 1 109 ? -6.531 15.898 32.562 1 65 109 LYS A C 1
ATOM 891 O O . LYS A 1 109 ? -6.977 16.094 31.422 1 65 109 LYS A O 1
ATOM 896 N N . GLU A 1 110 ? -7.258 16.062 33.594 1 60.94 110 GLU A N 1
ATOM 897 C CA . GLU A 1 110 ? -8.633 16.547 33.625 1 60.94 110 GLU A CA 1
ATOM 898 C C . GLU A 1 110 ? -8.727 17.984 33.094 1 60.94 110 GLU A C 1
ATOM 900 O O . GLU A 1 110 ? -9.719 18.359 32.469 1 60.94 110 GLU A O 1
ATOM 905 N N . THR A 1 111 ? -7.684 18.672 33.281 1 76.88 111 THR A N 1
ATOM 906 C CA . THR A 1 111 ? -7.723 20.062 32.844 1 76.88 111 THR A CA 1
ATOM 907 C C . THR A 1 111 ? -6.859 20.281 31.609 1 76.88 111 THR A C 1
ATOM 909 O O . THR A 1 111 ? -5.801 19.656 31.469 1 76.88 111 THR A O 1
ATOM 912 N N . PHE A 1 112 ? -7.496 21.125 30.734 1 85 112 PHE A N 1
ATOM 913 C CA . PHE A 1 112 ? -6.73 21.484 29.547 1 85 112 PHE A CA 1
ATOM 914 C C . PHE A 1 112 ? -5.34 21.984 29.938 1 85 112 PHE A C 1
ATOM 916 O O . PHE A 1 112 ? -5.199 22.828 30.812 1 85 112 PHE A O 1
ATOM 923 N N . GLY A 1 113 ? -4.348 21.281 29.469 1 88.69 113 GLY A N 1
ATOM 924 C CA . GLY A 1 113 ? -2.941 21.594 29.672 1 88.69 113 GLY A CA 1
ATOM 925 C C . GLY A 1 113 ? -2.072 21.234 28.484 1 88.69 113 GLY A C 1
ATOM 926 O O . GLY A 1 113 ? -2.576 21.031 27.375 1 88.69 113 GLY A O 1
ATOM 927 N N . TRP A 1 114 ? -0.943 21.391 28.469 1 95.12 114 TRP A N 1
ATOM 928 C CA . TRP A 1 114 ? -0.033 21.156 27.359 1 95.12 114 TRP A CA 1
ATOM 929 C C . TRP A 1 114 ? 0.943 20.031 27.688 1 95.12 114 TRP A C 1
ATOM 931 O O . TRP A 1 114 ? 2.137 20.125 27.391 1 95.12 114 TRP A O 1
ATOM 941 N N . THR A 1 115 ? 0.322 19.016 28.359 1 92.19 115 THR A N 1
ATOM 942 C CA . THR A 1 115 ? 1.05 17.781 28.672 1 92.19 115 THR A CA 1
ATOM 943 C C . THR A 1 115 ? 0.526 16.625 27.844 1 92.19 115 THR A C 1
ATOM 945 O O . THR A 1 115 ? 1.005 15.492 27.969 1 92.19 115 THR A O 1
ATOM 948 N N . ALA A 1 116 ? -0.437 16.906 27.094 1 94.5 116 ALA A N 1
ATOM 949 C CA . ALA A 1 116 ? -1.025 15.945 26.172 1 94.5 116 ALA A CA 1
ATOM 950 C C . ALA A 1 116 ? -1.577 16.641 24.938 1 94.5 116 ALA A C 1
ATOM 952 O O . ALA A 1 116 ? -1.738 17.875 24.922 1 94.5 116 ALA A O 1
ATOM 953 N N . TYR A 1 117 ? -1.804 15.891 23.922 1 95.94 117 TYR A N 1
ATOM 954 C CA . TYR A 1 117 ? -2.516 16.406 22.75 1 95.94 117 TYR A CA 1
ATOM 955 C C . TYR A 1 117 ? -4.016 16.188 22.891 1 95.94 117 TYR A C 1
ATOM 957 O O . TYR A 1 117 ? -4.477 15.039 22.969 1 95.94 117 TYR A O 1
ATOM 965 N N . TYR A 1 118 ? -4.723 17.25 22.922 1 95.44 118 TYR A N 1
ATOM 966 C CA . TYR A 1 118 ? -6.152 17.188 23.203 1 95.44 118 TYR A CA 1
ATOM 967 C C . TYR A 1 118 ? -6.961 17.109 21.906 1 95.44 118 TYR A C 1
ATOM 969 O O . TYR A 1 118 ? -6.527 17.609 20.875 1 95.44 118 TYR A O 1
ATOM 977 N N . ARG A 1 119 ? -8.102 16.562 22 1 95.56 119 ARG A N 1
ATOM 978 C CA . ARG A 1 119 ? -9.008 16.438 20.859 1 95.56 119 ARG A CA 1
ATOM 979 C C . ARG A 1 119 ? -9.75 17.75 20.609 1 95.56 119 ARG A C 1
ATOM 981 O O . ARG A 1 119 ? -9.672 18.672 21.422 1 95.56 119 ARG A O 1
ATOM 988 N N . THR A 1 120 ? -10.461 17.766 19.5 1 97.19 120 THR A N 1
ATOM 989 C CA . THR A 1 120 ? -11.109 18.984 19.031 1 97.19 120 THR A CA 1
ATOM 990 C C . THR A 1 120 ? -12.102 19.5 20.062 1 97.19 120 THR A C 1
ATOM 992 O O . THR A 1 120 ? -12.133 20.703 20.344 1 97.19 120 THR A O 1
ATOM 995 N N . ASP A 1 121 ? -12.875 18.625 20.672 1 95.88 121 ASP A N 1
ATOM 996 C CA . ASP A 1 121 ? -13.898 19.047 21.625 1 95.88 121 ASP A CA 1
ATOM 997 C C . ASP A 1 121 ? -13.281 19.672 22.875 1 95.88 121 ASP A C 1
ATOM 999 O O . ASP A 1 121 ? -13.797 20.656 23.406 1 95.88 121 ASP A O 1
ATOM 1003 N N . ALA A 1 122 ? -12.195 19.094 23.297 1 96 122 ALA A N 1
ATOM 1004 C CA . ALA A 1 122 ? -11.508 19.625 24.453 1 96 122 ALA A CA 1
ATOM 1005 C C . ALA A 1 122 ? -10.906 21 24.156 1 96 122 ALA A C 1
ATOM 1007 O O . ALA A 1 122 ? -10.938 21.891 25 1 96 122 ALA A O 1
ATOM 1008 N N . ILE A 1 123 ? -10.328 21.141 23.031 1 97.75 123 ILE A N 1
ATOM 1009 C CA . ILE A 1 123 ? -9.742 22.422 22.625 1 97.75 123 ILE A CA 1
ATOM 1010 C C . ILE A 1 123 ? -10.836 23.484 22.547 1 97.75 123 ILE A C 1
ATOM 1012 O O . ILE A 1 123 ? -10.664 24.594 23.047 1 97.75 123 ILE A O 1
ATOM 1016 N N . TYR A 1 124 ? -11.961 23.125 21.953 1 98 124 TYR A N 1
ATOM 1017 C CA . TYR A 1 124 ? -13.062 24.062 21.797 1 98 124 TYR A CA 1
ATOM 1018 C C . TYR A 1 124 ? -13.656 24.453 23.156 1 98 124 TYR A C 1
ATOM 1020 O O . TYR A 1 124 ? -14 25.609 23.375 1 98 124 TYR A O 1
ATOM 1028 N N . ALA A 1 125 ? -13.773 23.469 24.031 1 97.5 125 ALA A N 1
ATOM 1029 C CA . ALA A 1 125 ? -14.25 23.766 25.391 1 97.5 125 ALA A CA 1
ATOM 1030 C C . ALA A 1 125 ? -13.297 24.719 26.094 1 97.5 125 ALA A C 1
ATOM 1032 O O . ALA A 1 125 ? -13.742 25.609 26.828 1 97.5 125 ALA A O 1
ATOM 1033 N N . TRP A 1 126 ? -12.07 24.484 25.906 1 97.94 126 TRP A N 1
ATOM 1034 C CA . TRP A 1 126 ? -11.078 25.375 26.484 1 97.94 126 TRP A CA 1
ATOM 1035 C C . TRP A 1 126 ? -11.211 26.781 25.922 1 97.94 126 TRP A C 1
ATOM 1037 O O . TRP A 1 126 ? -11.164 27.766 26.656 1 97.94 126 TRP A O 1
ATOM 1047 N N . LEU A 1 127 ? -11.414 26.953 24.672 1 98.44 127 LEU A N 1
ATOM 1048 C CA . LEU A 1 127 ? -11.633 28.266 24.047 1 98.44 127 LEU A CA 1
ATOM 1049 C C . LEU A 1 127 ? -12.859 28.938 24.656 1 98.44 127 LEU A C 1
ATOM 1051 O O . LEU A 1 127 ? -12.82 30.141 24.969 1 98.44 127 LEU A O 1
ATOM 1055 N N . ASP A 1 128 ? -13.906 28.172 24.781 1 98.31 128 ASP A N 1
ATOM 1056 C CA . ASP A 1 128 ? -15.125 28.703 25.375 1 98.31 128 ASP A CA 1
ATOM 1057 C C . ASP A 1 128 ? -14.867 29.203 26.797 1 98.31 128 ASP A C 1
ATOM 1059 O O . ASP A 1 128 ? -15.422 30.234 27.219 1 98.31 128 ASP A O 1
ATOM 1063 N N . SER A 1 129 ? -14.109 28.453 27.469 1 98.12 129 SER A N 1
ATOM 1064 C CA . SER A 1 129 ? -13.797 28.844 28.844 1 98.12 129 SER A CA 1
ATOM 1065 C C . SER A 1 129 ? -13.031 30.156 28.875 1 98.12 129 SER A C 1
ATOM 1067 O O . SER A 1 129 ? -13.188 30.953 29.797 1 98.12 129 SER A O 1
ATOM 1069 N N . LEU A 1 130 ? -12.148 30.375 27.906 1 98.31 130 LEU A N 1
ATOM 1070 C CA . LEU A 1 130 ? -11.422 31.641 27.828 1 98.31 130 LEU A CA 1
ATOM 1071 C C . LEU A 1 130 ? -12.383 32.812 27.594 1 98.31 130 LEU A C 1
ATOM 1073 O O . LEU A 1 130 ? -12.227 33.875 28.188 1 98.31 130 LEU A O 1
ATOM 1077 N N . VAL A 1 131 ? -13.352 32.594 26.703 1 98.5 131 VAL A N 1
ATOM 1078 C CA . VAL A 1 131 ? -14.344 33.625 26.406 1 98.5 131 VAL A CA 1
ATOM 1079 C C . VAL A 1 131 ? -15.094 34 27.688 1 98.5 131 VAL A C 1
ATOM 1081 O O . VAL A 1 131 ? -15.367 35.156 27.953 1 98.5 131 VAL A O 1
ATOM 1084 N N . ALA A 1 132 ? -15.406 33.031 28.453 1 98.44 132 ALA A N 1
ATOM 1085 C CA . ALA A 1 132 ? -16.125 33.25 29.703 1 98.44 132 ALA A CA 1
ATOM 1086 C C . ALA A 1 132 ? -15.242 33.938 30.734 1 98.44 132 ALA A C 1
ATOM 1088 O O . ALA A 1 132 ? -15.719 34.812 31.484 1 98.44 132 ALA A O 1
ATOM 1089 N N . SER A 1 133 ? -14.016 33.656 30.75 1 98.25 133 SER A N 1
ATOM 1090 C CA . SER A 1 133 ? -13.102 34.156 31.766 1 98.25 133 SER A CA 1
ATOM 1091 C C . SER A 1 133 ? -12.625 35.562 31.422 1 98.25 133 SER A C 1
ATOM 1093 O O . SER A 1 133 ? -12.305 36.344 32.312 1 98.25 133 SER A O 1
ATOM 1095 N N . TYR A 1 134 ? -12.523 35.844 30.094 1 98.19 134 TYR A N 1
ATOM 1096 C CA . TYR A 1 134 ? -12.031 37.125 29.641 1 98.19 134 TYR A CA 1
ATOM 1097 C C . TYR A 1 134 ? -13.016 37.781 28.672 1 98.19 134 TYR A C 1
ATOM 1099 O O . TYR A 1 134 ? -12.648 38.125 27.547 1 98.19 134 TYR A O 1
ATOM 1107 N N . PRO A 1 135 ? -14.164 38.094 29.047 1 97.5 135 PRO A N 1
ATOM 1108 C CA . PRO A 1 135 ? -15.219 38.5 28.125 1 97.5 135 PRO A CA 1
ATOM 1109 C C . PRO A 1 135 ? -14.938 39.875 27.484 1 97.5 135 PRO A C 1
ATOM 1111 O O . PRO A 1 135 ? -15.453 40.188 26.406 1 97.5 135 PRO A O 1
ATOM 1114 N N . ASN A 1 136 ? -14.133 40.719 28.094 1 97.25 136 ASN A N 1
ATOM 1115 C CA . ASN A 1 136 ? -13.844 42.031 27.547 1 97.25 136 ASN A CA 1
ATOM 1116 C C . ASN A 1 136 ? -12.656 42 26.594 1 97.25 136 ASN A C 1
ATOM 1118 O O . ASN A 1 136 ? -12.391 42.969 25.891 1 97.25 136 ASN A O 1
ATOM 1122 N N . VAL A 1 137 ? -11.93 40.875 26.562 1 98.25 137 VAL A N 1
ATOM 1123 C CA . VAL A 1 137 ? -10.672 40.781 25.828 1 98.25 137 VAL A CA 1
ATOM 1124 C C . VAL A 1 137 ? -10.773 39.719 24.75 1 98.25 137 VAL A C 1
ATOM 1126 O O . VAL A 1 137 ? -10.18 39.844 23.688 1 98.25 137 VAL A O 1
ATOM 1129 N N . VAL A 1 138 ? -11.539 38.625 25.062 1 98.81 138 VAL A N 1
ATOM 1130 C CA . VAL A 1 138 ? -11.625 37.5 24.172 1 98.81 138 VAL A CA 1
ATOM 1131 C C . VAL A 1 138 ? -13.016 37.406 23.562 1 98.81 138 VAL A C 1
ATOM 1133 O O . VAL A 1 138 ? -14.016 37.406 24.281 1 98.81 138 VAL A O 1
ATOM 1136 N N . THR A 1 139 ? -13.094 37.406 22.219 1 98.56 139 THR A N 1
ATOM 1137 C CA . THR A 1 139 ? -14.344 37.25 21.469 1 98.56 139 THR A CA 1
ATOM 1138 C C . THR A 1 139 ? -14.352 35.938 20.703 1 98.56 139 THR A C 1
ATOM 1140 O O . THR A 1 139 ? -13.375 35.594 20.031 1 98.56 139 THR A O 1
ATOM 1143 N N . PRO A 1 140 ? -15.398 35.188 20.828 1 98.56 140 PRO A N 1
ATOM 1144 C CA . PRO A 1 140 ? -15.484 33.906 20.094 1 98.56 140 PRO A CA 1
ATOM 1145 C C . PRO A 1 140 ? -15.656 34.125 18.594 1 98.56 140 PRO A C 1
ATOM 1147 O O . PRO A 1 140 ? -16.328 35.062 18.172 1 98.56 140 PRO A O 1
ATOM 1150 N N . LEU A 1 141 ? -15.055 33.281 17.859 1 98.56 141 LEU A N 1
ATOM 1151 C CA . LEU A 1 141 ? -15.188 33.281 16.406 1 98.56 141 LEU A CA 1
ATOM 1152 C C . LEU A 1 141 ? -15.617 31.906 15.914 1 98.56 141 LEU A C 1
ATOM 1154 O O . LEU A 1 141 ? -15.148 30.891 16.422 1 98.56 141 LEU A O 1
ATOM 1158 N N . ASN A 1 142 ? -16.578 31.812 15.078 1 97.94 142 ASN A N 1
ATOM 1159 C CA . ASN A 1 142 ? -16.953 30.672 14.266 1 97.94 142 ASN A CA 1
ATOM 1160 C C . ASN A 1 142 ? -17.109 31.047 12.797 1 97.94 142 ASN A C 1
ATOM 1162 O O . ASN A 1 142 ? -18.031 31.781 12.43 1 97.94 142 ASN A O 1
ATOM 1166 N N . ILE A 1 143 ? -16.281 30.531 12.008 1 98.38 143 ILE A N 1
ATOM 1167 C CA . ILE A 1 143 ? -16.234 31.047 10.648 1 98.38 143 ILE A CA 1
ATOM 1168 C C . ILE A 1 143 ? -16.922 30.062 9.695 1 98.38 143 ILE A C 1
ATOM 1170 O O . ILE A 1 143 ? -16.812 30.203 8.477 1 98.38 143 ILE A O 1
ATOM 1174 N N . GLY A 1 144 ? -17.562 29.078 10.211 1 98.31 144 GLY A N 1
ATOM 1175 C CA . GLY A 1 144 ? -18.266 28.078 9.43 1 98.31 144 GLY A CA 1
ATOM 1176 C C . GLY A 1 144 ? -18.078 26.672 9.961 1 98.31 144 GLY A C 1
ATOM 1177 O O . GLY A 1 144 ? -17.688 26.484 11.117 1 98.31 144 GLY A O 1
ATOM 1178 N N . ASN A 1 145 ? -18.453 25.703 9.094 1 98.56 145 ASN A N 1
ATOM 1179 C CA . ASN A 1 145 ? -18.375 24.297 9.469 1 98.56 145 ASN A CA 1
ATOM 1180 C C . ASN A 1 145 ? -17.594 23.5 8.43 1 98.56 145 ASN A C 1
ATOM 1182 O O . ASN A 1 145 ? -17.641 23.797 7.234 1 98.56 145 ASN A O 1
ATOM 1186 N N . SER A 1 146 ? -16.891 22.531 8.961 1 98.62 146 SER A N 1
ATOM 1187 C CA . SER A 1 146 ? -16.141 21.625 8.094 1 98.62 146 SER A CA 1
ATOM 1188 C C . SER A 1 146 ? -17.078 20.703 7.312 1 98.62 146 SER A C 1
ATOM 1190 O O . SER A 1 146 ? -18.297 20.797 7.453 1 98.62 146 SER A O 1
ATOM 1192 N N . PHE A 1 147 ? -16.531 19.859 6.414 1 98.62 147 PHE A N 1
ATOM 1193 C CA . PHE A 1 147 ? -17.297 18.953 5.57 1 98.62 147 PHE A CA 1
ATOM 1194 C C . PHE A 1 147 ? -18.172 18.031 6.414 1 98.62 147 PHE A C 1
ATOM 1196 O O . PHE A 1 147 ? -19.328 17.766 6.07 1 98.62 147 PHE A O 1
ATOM 1203 N N . GLU A 1 148 ? -17.578 17.578 7.5 1 98.31 148 GLU A N 1
ATOM 1204 C CA . GLU A 1 148 ? -18.328 16.641 8.344 1 98.31 148 GLU A CA 1
ATOM 1205 C C . GLU A 1 148 ? -19.109 17.375 9.43 1 98.31 148 GLU A C 1
ATOM 1207 O O . GLU A 1 148 ? -19.625 16.766 10.359 1 98.31 148 GLU A O 1
ATOM 1212 N N . GLY A 1 149 ? -19.078 18.688 9.398 1 98.56 149 GLY A N 1
ATOM 1213 C CA . GLY A 1 149 ? -20.016 19.484 10.188 1 98.56 149 GLY A CA 1
ATOM 1214 C C . GLY A 1 149 ? -19.406 20.031 11.461 1 98.56 149 GLY A C 1
ATOM 1215 O O . GLY A 1 149 ? -20.109 20.594 12.305 1 98.56 149 GLY A O 1
ATOM 1216 N N . ARG A 1 150 ? -18.188 19.922 11.688 1 98.62 150 ARG A N 1
ATOM 1217 C CA . ARG A 1 150 ? -17.562 20.5 12.867 1 98.62 150 ARG A CA 1
ATOM 1218 C C . ARG A 1 150 ? -17.297 22 12.672 1 98.62 150 ARG A C 1
ATOM 1220 O O . ARG A 1 150 ? -16.891 22.422 11.586 1 98.62 150 ARG A O 1
ATOM 1227 N N . PRO A 1 151 ? -17.484 22.719 13.688 1 98.62 151 PRO A N 1
ATOM 1228 C CA . PRO A 1 151 ? -17.188 24.141 13.547 1 98.62 151 PRO A CA 1
ATOM 1229 C C . PRO A 1 151 ? -15.695 24.422 13.375 1 98.62 151 PRO A C 1
ATOM 1231 O O . PRO A 1 151 ? -14.867 23.719 13.945 1 98.62 151 PRO A O 1
ATOM 1234 N N . ILE A 1 152 ? -15.453 25.406 12.562 1 98.75 152 ILE A N 1
ATOM 1235 C CA . ILE A 1 152 ? -14.109 25.969 12.523 1 98.75 152 ILE A CA 1
ATOM 1236 C C . ILE A 1 152 ? -14.023 27.156 13.461 1 98.75 152 ILE A C 1
ATOM 1238 O O . ILE A 1 152 ? -14.273 28.297 13.055 1 98.75 152 ILE A O 1
ATOM 1242 N N . LYS A 1 153 ? -13.5 26.844 14.648 1 98.31 153 LYS A N 1
ATOM 1243 C CA . LYS A 1 153 ? -13.617 27.766 15.773 1 98.31 153 LYS A CA 1
ATOM 1244 C C . LYS A 1 153 ? -12.273 28.406 16.094 1 98.31 153 LYS A C 1
ATOM 1246 O O . LYS A 1 153 ? -11.227 27.766 16.016 1 98.31 153 LYS A O 1
ATOM 1251 N N . GLY A 1 154 ? -12.375 29.672 16.375 1 98.62 154 GLY A N 1
ATOM 1252 C CA . GLY A 1 154 ? -11.242 30.438 16.891 1 98.62 154 GLY A CA 1
ATOM 1253 C C . GLY A 1 154 ? -11.648 31.516 17.875 1 98.62 154 GLY A C 1
ATOM 1254 O O . GLY A 1 154 ? -12.75 31.484 18.422 1 98.62 154 GLY A O 1
ATOM 1255 N N . VAL A 1 155 ? -10.695 32.375 18.266 1 98.94 155 VAL A N 1
ATOM 1256 C CA . VAL A 1 155 ? -10.992 33.531 19.125 1 98.94 155 VAL A CA 1
ATOM 1257 C C . VAL A 1 155 ? -10.188 34.719 18.656 1 98.94 155 VAL A C 1
ATOM 1259 O O . VAL A 1 155 ? -9.156 34.594 18 1 98.94 155 VAL A O 1
ATOM 1262 N N . LYS A 1 156 ? -10.703 35.844 18.953 1 98.81 156 LYS A N 1
ATOM 1263 C CA . LYS A 1 156 ? -9.992 37.125 18.828 1 98.81 156 LYS A CA 1
ATOM 1264 C C . LYS A 1 156 ? -9.602 37.656 20.203 1 98.81 156 LYS A C 1
ATOM 1266 O O . LYS A 1 156 ? -10.406 37.656 21.125 1 98.81 156 LYS A O 1
ATOM 1271 N N . VAL A 1 157 ? -8.398 38.031 20.406 1 98.88 157 VAL A N 1
ATOM 1272 C CA . VAL A 1 157 ? -7.91 38.688 21.609 1 98.88 157 VAL A CA 1
ATOM 1273 C C . VAL A 1 157 ? -7.59 40.156 21.281 1 98.88 157 VAL A C 1
ATOM 1275 O O . VAL A 1 157 ? -6.766 40.438 20.406 1 98.88 157 VAL A O 1
ATOM 1278 N N . SER A 1 158 ? -8.219 41 21.906 1 98.62 158 SER A N 1
ATOM 1279 C CA . SER A 1 158 ? -8.023 42.438 21.672 1 98.62 158 SER A CA 1
ATOM 1280 C C . SER A 1 158 ? -8.125 43.219 22.969 1 98.62 158 SER A C 1
ATOM 1282 O O . SER A 1 158 ? -9.117 43.125 23.688 1 98.62 158 SER A O 1
ATOM 1284 N N . TYR A 1 159 ? -7.125 44.062 23.281 1 97.69 159 TYR A N 1
ATOM 1285 C CA . TYR A 1 159 ? -7.094 44.844 24.5 1 97.69 159 TYR A CA 1
ATOM 1286 C C . TYR A 1 159 ? -7.445 46.312 24.203 1 97.69 159 TYR A C 1
ATOM 1288 O O . TYR A 1 159 ? -7.883 47.031 25.094 1 97.69 159 TYR A O 1
ATOM 1296 N N . LYS A 1 160 ? -7.223 46.719 22.969 1 94.25 160 LYS A N 1
ATOM 1297 C CA . LYS A 1 160 ? -7.547 48.094 22.641 1 94.25 160 LYS A CA 1
ATOM 1298 C C . LYS A 1 160 ? -7.883 48.25 21.156 1 94.25 160 LYS A C 1
ATOM 1300 O O . LYS A 1 160 ? -7.477 47.438 20.344 1 94.25 160 LYS A O 1
ATOM 1305 N N . ALA A 1 161 ? -8.594 49.344 20.812 1 94.88 161 ALA A N 1
ATOM 1306 C CA . ALA A 1 161 ? -9.008 49.625 19.438 1 94.88 161 ALA A CA 1
ATOM 1307 C C . ALA A 1 161 ? -7.836 50.125 18.609 1 94.88 161 ALA A C 1
ATOM 1309 O O . ALA A 1 161 ? -6.891 50.688 19.141 1 94.88 161 ALA A O 1
ATOM 1310 N N . GLY A 1 162 ? -7.914 49.812 17.344 1 95.75 162 GLY A N 1
ATOM 1311 C CA . GLY A 1 162 ? -6.949 50.375 16.422 1 95.75 162 GLY A CA 1
ATOM 1312 C C . GLY A 1 162 ? -5.719 49.5 16.219 1 95.75 162 GLY A C 1
ATOM 1313 O O . GLY A 1 162 ? -4.859 49.812 15.391 1 95.75 162 GLY A O 1
ATOM 1314 N N . ASN A 1 163 ? -5.621 48.438 16.906 1 97.19 163 ASN A N 1
ATOM 1315 C CA . ASN A 1 163 ? -4.48 47.531 16.797 1 97.19 163 ASN A CA 1
ATOM 1316 C C . ASN A 1 163 ? -4.402 46.906 15.422 1 97.19 163 ASN A C 1
ATOM 1318 O O . ASN A 1 163 ? -5.434 46.594 14.812 1 97.19 163 ASN A O 1
ATOM 1322 N N . LYS A 1 164 ? -3.154 46.719 14.953 1 98.19 164 LYS A N 1
ATOM 1323 C CA . LYS A 1 164 ? -2.945 45.844 13.828 1 98.19 164 LYS A CA 1
ATOM 1324 C C . LYS A 1 164 ? -3.158 44.375 14.234 1 98.19 164 LYS A C 1
ATOM 1326 O O . LYS A 1 164 ? -3.135 44.062 15.422 1 98.19 164 LYS A O 1
ATOM 1331 N N . ALA A 1 165 ? -3.352 43.531 13.203 1 98.62 165 ALA A N 1
ATOM 1332 C CA . ALA A 1 165 ? -3.787 42.188 13.516 1 98.62 165 ALA A CA 1
ATOM 1333 C C . ALA A 1 165 ? -2.67 41.188 13.25 1 98.62 165 ALA A C 1
ATOM 1335 O O . ALA A 1 165 ? -1.915 41.312 12.281 1 98.62 165 ALA A O 1
ATOM 1336 N N . VAL A 1 166 ? -2.557 40.188 14.102 1 98.88 166 VAL A N 1
ATOM 1337 C CA . VAL A 1 166 ? -1.733 38.969 13.953 1 98.88 166 VAL A CA 1
ATOM 1338 C C . VAL A 1 166 ? -2.625 37.75 13.891 1 98.88 166 VAL A C 1
ATOM 1340 O O . VAL A 1 166 ? -3.492 37.562 14.742 1 98.88 166 VAL A O 1
ATOM 1343 N N . PHE A 1 167 ? -2.453 36.969 12.852 1 98.94 167 PHE A N 1
ATOM 1344 C CA . PHE A 1 167 ? -3.227 35.75 12.656 1 98.94 167 PHE A CA 1
ATOM 1345 C C . PHE A 1 167 ? -2.367 34.5 12.906 1 98.94 167 PHE A C 1
ATOM 1347 O O . PHE A 1 167 ? -1.267 34.406 12.359 1 98.94 167 PHE A O 1
ATOM 1354 N N . MET A 1 168 ? -2.82 33.562 13.75 1 98.88 168 MET A N 1
ATOM 1355 C CA . MET A 1 168 ? -2.137 32.281 14.008 1 98.88 168 MET A CA 1
ATOM 1356 C C . MET A 1 168 ? -3.059 31.109 13.727 1 98.88 168 MET A C 1
ATOM 1358 O O . MET A 1 168 ? -4.164 31.031 14.266 1 98.88 168 MET A O 1
ATOM 1362 N N . GLU A 1 169 ? -2.619 30.234 12.891 1 98.25 169 GLU A N 1
ATOM 1363 C CA . GLU A 1 169 ? -3.426 29.047 12.625 1 98.25 169 GLU A CA 1
ATOM 1364 C C . GLU A 1 169 ? -2.586 27.781 12.727 1 98.25 169 GLU A C 1
ATOM 1366 O O . GLU A 1 169 ? -1.377 27.812 12.477 1 98.25 169 GLU A O 1
ATOM 1371 N N . GLY A 1 170 ? -3.195 26.688 13.156 1 98.69 170 GLY A N 1
ATOM 1372 C CA . GLY A 1 170 ? -2.572 25.391 13.289 1 98.69 170 GLY A CA 1
ATOM 1373 C C . GLY A 1 170 ? -3.447 24.25 12.789 1 98.69 170 GLY A C 1
ATOM 1374 O O . GLY A 1 170 ? -4.621 24.469 12.477 1 98.69 170 GLY A O 1
ATOM 1375 N N . LEU A 1 171 ? -2.836 23.156 12.578 1 98.88 171 LEU A N 1
ATOM 1376 C CA . LEU A 1 171 ? -3.477 21.891 12.273 1 98.88 171 LEU A CA 1
ATOM 1377 C C . LEU A 1 171 ? -4.18 21.938 10.922 1 98.88 171 LEU A C 1
ATOM 1379 O O . LEU A 1 171 ? -5.227 21.312 10.734 1 98.88 171 LEU A O 1
ATOM 1383 N N . ILE A 1 172 ? -3.578 22.766 10.016 1 98.75 172 ILE A N 1
ATOM 1384 C CA . ILE A 1 172 ? -4.047 22.656 8.641 1 98.75 172 ILE A CA 1
ATOM 1385 C C . ILE A 1 172 ? -3.748 21.266 8.094 1 98.75 172 ILE A C 1
ATOM 1387 O O . ILE A 1 172 ? -4.57 20.688 7.387 1 98.75 172 ILE A O 1
ATOM 1391 N N . HIS A 1 173 ? -2.525 20.75 8.344 1 98.75 173 HIS A N 1
ATOM 1392 C CA . HIS A 1 173 ? -2.236 19.328 8.195 1 98.75 173 HIS A CA 1
ATOM 1393 C C . HIS A 1 173 ? -2.578 18.562 9.477 1 98.75 173 HIS A C 1
ATOM 1395 O O . HIS A 1 173 ? -1.982 18.812 10.523 1 98.75 173 HIS A O 1
ATOM 1401 N N . ALA A 1 174 ? -3.412 17.641 9.336 1 98.81 174 ALA A N 1
ATOM 1402 C CA . ALA A 1 174 ? -4.109 17.031 10.469 1 98.81 174 ALA A CA 1
ATOM 1403 C C . ALA A 1 174 ? -3.129 16.328 11.398 1 98.81 174 ALA A C 1
ATOM 1405 O O . ALA A 1 174 ? -3.303 16.344 12.617 1 98.81 174 ALA A O 1
ATOM 1406 N N . ARG A 1 175 ? -2.137 15.719 10.867 1 98.44 175 ARG A N 1
ATOM 1407 C CA . ARG A 1 175 ? -1.266 14.852 11.656 1 98.44 175 ARG A CA 1
ATOM 1408 C C . ARG A 1 175 ? -0.233 15.672 12.43 1 98.44 175 ARG A C 1
ATOM 1410 O O . ARG A 1 175 ? 0.509 15.125 13.25 1 98.44 175 ARG A O 1
ATOM 1417 N N . GLU A 1 176 ? -0.163 16.938 12.219 1 98.56 176 GLU A N 1
ATOM 1418 C CA . GLU A 1 176 ? 0.849 17.781 12.844 1 98.56 176 GLU A CA 1
ATOM 1419 C C . GLU A 1 176 ? 0.343 18.375 14.156 1 98.56 176 GLU A C 1
ATOM 1421 O O . GLU A 1 176 ? 0.232 19.594 14.297 1 98.56 176 GLU A O 1
ATOM 1426 N N . TRP A 1 177 ? 0.24 17.531 15.133 1 98.38 177 TRP A N 1
ATOM 1427 C CA . TRP A 1 177 ? -0.46 17.812 16.375 1 98.38 177 TRP A CA 1
ATOM 1428 C C . TRP A 1 177 ? 0.211 18.969 17.125 1 98.38 177 TRP A C 1
ATOM 1430 O O . TRP A 1 177 ? -0.467 19.797 17.734 1 98.38 177 TRP A O 1
ATOM 1440 N N . VAL A 1 178 ? 1.489 19.078 17.078 1 98.44 178 VAL A N 1
ATOM 1441 C CA . VAL A 1 178 ? 2.219 20.062 17.875 1 98.44 178 VAL A CA 1
ATOM 1442 C C . VAL A 1 178 ? 1.865 21.469 17.422 1 98.44 178 VAL A C 1
ATOM 1444 O O . VAL A 1 178 ? 1.947 22.422 18.203 1 98.44 178 VAL A O 1
ATOM 1447 N N . SER A 1 179 ? 1.432 21.578 16.188 1 98.75 179 SER A N 1
ATOM 1448 C CA . SER A 1 179 ? 1.063 22.891 15.68 1 98.75 179 SER A CA 1
ATOM 1449 C C . SER A 1 179 ? -0.117 23.469 16.453 1 98.75 179 SER A C 1
ATOM 1451 O O . SER A 1 179 ? -0.065 24.609 16.922 1 98.75 179 SER A O 1
ATOM 1453 N N . GLY A 1 180 ? -1.161 22.656 16.641 1 98.56 180 GLY A N 1
ATOM 1454 C CA . GLY A 1 180 ? -2.305 23.109 17.422 1 98.56 180 GLY A CA 1
ATOM 1455 C C . GLY A 1 180 ? -1.967 23.359 18.875 1 98.56 180 GLY A C 1
ATOM 1456 O O . GLY A 1 180 ? -2.441 24.328 19.469 1 98.56 180 GLY A O 1
ATOM 1457 N N . ALA A 1 181 ? -1.118 22.547 19.422 1 98.19 181 ALA A N 1
ATOM 1458 C CA . ALA A 1 181 ? -0.703 22.703 20.812 1 98.19 181 ALA A CA 1
ATOM 1459 C C . ALA A 1 181 ? 0.086 24 21 1 98.19 181 ALA A C 1
ATOM 1461 O O . ALA A 1 181 ? -0.099 24.688 22 1 98.19 181 ALA A O 1
ATOM 1462 N N . THR A 1 182 ? 0.901 24.297 20.062 1 98.81 182 THR A N 1
ATOM 1463 C CA . THR A 1 182 ? 1.705 25.5 20.141 1 98.81 182 THR A CA 1
ATOM 1464 C C . THR A 1 182 ? 0.821 26.75 20.031 1 98.81 182 THR A C 1
ATOM 1466 O O . THR A 1 182 ? 0.982 27.688 20.812 1 98.81 182 THR A O 1
ATOM 1469 N N . VAL A 1 183 ? -0.109 26.719 19.156 1 98.88 183 VAL A N 1
ATOM 1470 C CA . VAL A 1 183 ? -1.006 27.859 18.938 1 98.88 183 VAL A CA 1
ATOM 1471 C C . VAL A 1 183 ? -1.812 28.125 20.219 1 98.88 183 VAL A C 1
ATOM 1473 O O . VAL A 1 183 ? -1.937 29.266 20.656 1 98.88 183 VAL A O 1
ATOM 1476 N N . THR A 1 184 ? -2.279 27.094 20.844 1 98.81 184 THR A N 1
ATOM 1477 C CA . THR A 1 184 ? -3.086 27.25 22.047 1 98.81 184 THR A CA 1
ATOM 1478 C C . THR A 1 184 ? -2.219 27.688 23.234 1 98.81 184 THR A C 1
ATOM 1480 O O . THR A 1 184 ? -2.662 28.469 24.078 1 98.81 184 THR A O 1
ATOM 1483 N N . TRP A 1 185 ? -1.018 27.203 23.266 1 98.75 185 TRP A N 1
ATOM 1484 C CA . TRP A 1 185 ? -0.118 27.594 24.344 1 98.75 185 TRP A CA 1
ATOM 1485 C C . TRP A 1 185 ? 0.214 29.078 24.266 1 98.75 185 TRP A C 1
ATOM 1487 O O . TRP A 1 185 ? 0.233 29.781 25.281 1 98.75 185 TRP A O 1
ATOM 1497 N N . VAL A 1 186 ? 0.484 29.547 23.078 1 98.88 186 VAL A N 1
ATOM 1498 C CA . VAL A 1 186 ? 0.789 30.953 22.891 1 98.88 186 VAL A CA 1
ATOM 1499 C C . VAL A 1 186 ? -0.416 31.812 23.281 1 98.88 186 VAL A C 1
ATOM 1501 O O . VAL A 1 186 ? -0.265 32.844 23.938 1 98.88 186 VAL A O 1
ATOM 1504 N N . LEU A 1 187 ? -1.589 31.375 22.906 1 98.88 187 LEU A N 1
ATOM 1505 C CA . LEU A 1 187 ? -2.814 32.062 23.297 1 98.88 187 LEU A CA 1
ATOM 1506 C C . LEU A 1 187 ? -2.912 32.156 24.812 1 98.88 187 LEU A C 1
ATOM 1508 O O . LEU A 1 187 ? -3.219 33.25 25.344 1 98.88 187 LEU A O 1
ATOM 1512 N N . ASN A 1 188 ? -2.66 31.078 25.469 1 98.62 188 ASN A N 1
ATOM 1513 C CA . ASN A 1 188 ? -2.676 31.078 26.922 1 98.62 188 ASN A CA 1
ATOM 1514 C C . ASN A 1 188 ? -1.698 32.094 27.5 1 98.62 188 ASN A C 1
ATOM 1516 O O . ASN A 1 188 ? -2.029 32.844 28.438 1 98.62 188 ASN A O 1
ATOM 1520 N N . GLU A 1 189 ? -0.537 32.188 26.969 1 98.62 189 GLU A N 1
ATOM 1521 C CA . GLU A 1 189 ? 0.489 33.094 27.469 1 98.62 189 GLU A CA 1
ATOM 1522 C C . GLU A 1 189 ? 0.085 34.531 27.266 1 98.62 189 GLU A C 1
ATOM 1524 O O . GLU A 1 189 ? 0.363 35.406 28.109 1 98.62 189 GLU A O 1
ATOM 1529 N N . LEU A 1 190 ? -0.535 34.812 26.156 1 98.69 190 LEU A N 1
ATOM 1530 C CA . LEU A 1 190 ? -0.958 36.188 25.859 1 98.69 190 LEU A CA 1
ATOM 1531 C C . LEU A 1 190 ? -1.98 36.656 26.891 1 98.69 190 LEU A C 1
ATOM 1533 O O . LEU A 1 190 ? -2.076 37.844 27.172 1 98.69 190 LEU A O 1
ATOM 1537 N N . LEU A 1 191 ? -2.721 35.75 27.438 1 98.56 191 LEU A N 1
ATOM 1538 C CA . LEU A 1 191 ? -3.779 36.094 28.391 1 98.56 191 LEU A CA 1
ATOM 1539 C C . LEU A 1 191 ? -3.262 36.094 29.812 1 98.56 191 LEU A C 1
ATOM 1541 O O . LEU A 1 191 ? -3.768 36.812 30.672 1 98.56 191 LEU A O 1
ATOM 1545 N N . THR A 1 192 ? -2.143 35.281 30.078 1 98.06 192 THR A N 1
ATOM 1546 C CA . THR A 1 192 ? -1.875 34.969 31.484 1 98.06 192 THR A CA 1
ATOM 1547 C C . THR A 1 192 ? -0.484 35.469 31.875 1 98.06 192 THR A C 1
ATOM 1549 O O . THR A 1 192 ? -0.212 35.688 33.062 1 98.06 192 THR A O 1
ATOM 1552 N N . SER A 1 193 ? 0.394 35.594 30.938 1 98.31 193 SER A N 1
ATOM 1553 C CA . SER A 1 193 ? 1.783 35.906 31.266 1 98.31 193 SER A CA 1
ATOM 1554 C C . SER A 1 193 ? 1.926 37.312 31.828 1 98.31 193 SER A C 1
ATOM 1556 O O . SER A 1 193 ? 1.28 38.25 31.344 1 98.31 193 SER A O 1
ATOM 1558 N N . SER A 1 194 ? 2.867 37.469 32.781 1 98.12 194 SER A N 1
ATOM 1559 C CA . SER A 1 194 ? 3.197 38.781 33.312 1 98.12 194 SER A CA 1
ATOM 1560 C C . SER A 1 194 ? 4.5 39.312 32.719 1 98.12 194 SER A C 1
ATOM 1562 O O . SER A 1 194 ? 4.93 40.406 33.031 1 98.12 194 SER A O 1
ATOM 1564 N N . ASP A 1 195 ? 5.09 38.5 31.891 1 98.19 195 ASP A N 1
ATOM 1565 C CA . ASP A 1 195 ? 6.312 38.938 31.219 1 98.19 195 ASP A CA 1
ATOM 1566 C C . ASP A 1 195 ? 6.07 40.219 30.406 1 98.19 195 ASP A C 1
ATOM 1568 O O . ASP A 1 195 ? 5.188 40.25 29.547 1 98.19 195 ASP A O 1
ATOM 1572 N N . PRO A 1 196 ? 6.879 41.188 30.641 1 98.25 196 PRO A N 1
ATOM 1573 C CA . PRO A 1 196 ? 6.621 42.5 29.984 1 98.25 196 PRO A CA 1
ATOM 1574 C C . PRO A 1 196 ? 6.656 42.406 28.453 1 98.25 196 PRO A C 1
ATOM 1576 O O . PRO A 1 196 ? 5.906 43.094 27.781 1 98.25 196 PRO A O 1
ATOM 1579 N N . LYS A 1 197 ? 7.523 41.594 27.922 1 98.12 197 LYS A N 1
ATOM 1580 C CA . LYS A 1 197 ? 7.602 41.469 26.469 1 98.12 197 LYS A CA 1
ATOM 1581 C C . LYS A 1 197 ? 6.348 40.781 25.922 1 98.12 197 LYS A C 1
ATOM 1583 O O . LYS A 1 197 ? 5.867 41.156 24.844 1 98.12 197 LYS A O 1
ATOM 1588 N N . VAL A 1 198 ? 5.828 39.844 26.641 1 98.69 198 VAL A N 1
ATOM 1589 C CA . VAL A 1 198 ? 4.598 39.156 26.234 1 98.69 198 VAL A CA 1
ATOM 1590 C C . VAL A 1 198 ? 3.42 40.125 26.359 1 98.69 198 VAL A C 1
ATOM 1592 O O . VAL A 1 198 ? 2.566 40.188 25.469 1 98.69 198 VAL A O 1
ATOM 1595 N N . ARG A 1 199 ? 3.404 40.906 27.438 1 98.44 199 ARG A N 1
ATOM 1596 C CA . ARG A 1 199 ? 2.326 41.875 27.641 1 98.44 199 ARG A CA 1
ATOM 1597 C C . ARG A 1 199 ? 2.32 42.906 26.516 1 98.44 199 ARG A C 1
ATOM 1599 O O . ARG A 1 199 ? 1.256 43.344 26.062 1 98.44 199 ARG A O 1
ATOM 1606 N N . GLN A 1 200 ? 3.512 43.281 26.125 1 98.06 200 GLN A N 1
ATOM 1607 C CA . GLN A 1 200 ? 3.627 44.281 25.062 1 98.06 200 GLN A CA 1
ATOM 1608 C C . GLN A 1 200 ? 2.963 43.781 23.781 1 98.06 200 GLN A C 1
ATOM 1610 O O . GLN A 1 200 ? 2.182 44.531 23.172 1 98.06 200 GLN A O 1
ATOM 1615 N N . ILE A 1 201 ? 3.188 42.562 23.391 1 98.44 201 ILE A N 1
ATOM 1616 C CA . ILE A 1 201 ? 2.625 42.094 22.125 1 98.44 201 ILE A CA 1
ATOM 1617 C C . ILE A 1 201 ? 1.164 41.719 22.328 1 98.44 201 ILE A C 1
ATOM 1619 O O . ILE A 1 201 ? 0.353 41.812 21.406 1 98.44 201 ILE A O 1
ATOM 1623 N N . ALA A 1 202 ? 0.801 41.312 23.531 1 98.62 202 ALA A N 1
ATOM 1624 C CA . ALA A 1 202 ? -0.584 40.938 23.828 1 98.62 202 ALA A CA 1
ATOM 1625 C C . ALA A 1 202 ? -1.501 42.156 23.719 1 98.62 202 ALA A C 1
ATOM 1627 O O . ALA A 1 202 ? -2.588 42.062 23.141 1 98.62 202 ALA A O 1
ATOM 1628 N N . GLU A 1 203 ? -1.032 43.281 24.203 1 98.25 203 GLU A N 1
ATOM 1629 C CA . GLU A 1 203 ? -1.9 44.438 24.391 1 98.25 203 GLU A CA 1
ATOM 1630 C C . GLU A 1 203 ? -1.842 45.344 23.172 1 98.25 203 GLU A C 1
ATOM 1632 O O . GLU A 1 203 ? -2.729 46.188 22.969 1 98.25 203 GLU A O 1
ATOM 1637 N N . ASN A 1 204 ? -0.865 45.156 22.328 1 97.94 204 ASN A N 1
ATOM 1638 C CA . ASN A 1 204 ? -0.683 46.125 21.25 1 97.94 204 ASN A CA 1
ATOM 1639 C C . ASN A 1 204 ? -0.944 45.531 19.875 1 97.94 204 ASN A C 1
ATOM 1641 O O . ASN A 1 204 ? -0.563 46.094 18.859 1 97.94 204 ASN A O 1
ATOM 1645 N N . TYR A 1 205 ? -1.517 44.406 19.766 1 98.56 205 TYR A N 1
ATOM 1646 C CA . TYR A 1 205 ? -1.994 43.75 18.547 1 98.56 205 TYR A CA 1
ATOM 1647 C C . TYR A 1 205 ? -3.344 43.094 18.766 1 98.56 205 TYR A C 1
ATOM 1649 O O . TYR A 1 205 ? -3.664 42.688 19.891 1 98.56 205 TYR A O 1
ATOM 1657 N N . ASP A 1 206 ? -4.172 43.031 17.75 1 98.69 206 ASP A N 1
ATOM 1658 C CA . ASP A 1 206 ? -5.324 42.125 17.719 1 98.69 206 ASP A CA 1
ATOM 1659 C C . ASP A 1 206 ? -4.918 40.75 17.25 1 98.69 206 ASP A C 1
ATOM 1661 O O . ASP A 1 206 ? -4.289 40.594 16.188 1 98.69 206 ASP A O 1
ATOM 1665 N N . TRP A 1 207 ? -5.211 39.781 18.031 1 98.88 207 TRP A N 1
ATOM 1666 C CA . TRP A 1 207 ? -4.805 38.406 17.719 1 98.88 207 TRP A CA 1
ATOM 1667 C C . TRP A 1 207 ? -6.004 37.594 17.2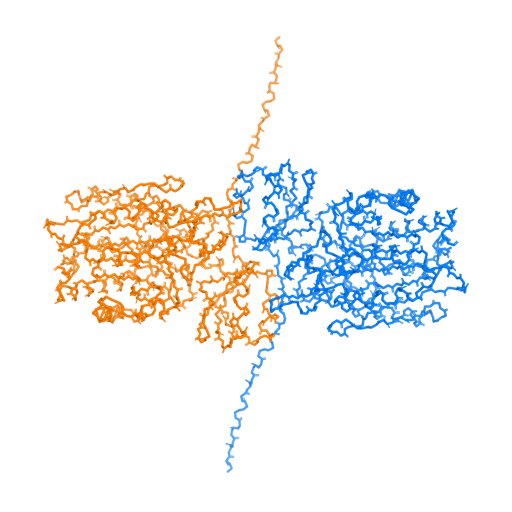81 1 98.88 207 TRP A C 1
ATOM 1669 O O . TRP A 1 207 ? -7.047 37.594 17.938 1 98.88 207 TRP A O 1
ATOM 1679 N N . TYR A 1 208 ? -5.883 36.938 16.203 1 98.94 208 TYR A N 1
ATOM 1680 C CA . TYR A 1 208 ? -6.84 35.938 15.742 1 98.94 208 TYR A CA 1
ATOM 1681 C C . TYR A 1 208 ? -6.234 34.562 15.805 1 98.94 208 TYR A C 1
ATOM 1683 O O . TYR A 1 208 ? -5.219 34.281 15.164 1 98.94 208 TYR A O 1
ATOM 1691 N N . PHE A 1 209 ? -6.832 33.719 16.594 1 98.88 209 PHE A N 1
ATOM 1692 C CA . PHE A 1 209 ? -6.34 32.344 16.781 1 98.88 209 PHE A CA 1
ATOM 1693 C C . PHE A 1 209 ? -7.324 31.328 16.203 1 98.88 209 PHE A C 1
ATOM 1695 O O . PHE A 1 209 ? -8.508 31.359 16.531 1 98.88 209 PHE A O 1
ATOM 1702 N N . PHE A 1 210 ? -6.855 30.484 15.367 1 98.88 210 PHE A N 1
ATOM 1703 C CA . PHE A 1 210 ? -7.555 29.297 14.914 1 98.88 210 PHE A CA 1
ATOM 1704 C C . PHE A 1 210 ? -6.691 28.047 15.102 1 98.88 210 PHE A C 1
ATOM 1706 O O . PHE A 1 210 ? -6.012 27.609 14.172 1 98.88 210 PHE A O 1
ATOM 1713 N N . PRO A 1 211 ? -6.773 27.406 16.25 1 98.69 211 PRO A N 1
ATOM 1714 C CA . PRO A 1 211 ? -5.859 26.312 16.562 1 98.69 211 PRO A CA 1
ATOM 1715 C C . PRO A 1 211 ? -6.109 25.062 15.719 1 98.69 211 PRO A C 1
ATOM 1717 O O . PRO A 1 211 ? -5.199 24.25 15.508 1 98.69 211 PRO A O 1
ATOM 1720 N N . VAL A 1 212 ? -7.359 24.875 15.297 1 98.88 212 VAL A N 1
ATOM 1721 C CA . VAL A 1 212 ? -7.727 23.703 14.516 1 98.88 212 VAL A CA 1
ATOM 1722 C C . VAL A 1 212 ? -8.438 24.141 13.234 1 98.88 212 VAL A C 1
ATOM 1724 O O . VAL A 1 212 ? -9.664 24.266 13.211 1 98.88 212 VAL A O 1
ATOM 1727 N N . THR A 1 213 ? -7.699 24.188 12.141 1 98.81 213 THR A N 1
ATOM 1728 C CA . THR A 1 213 ? -8.289 24.688 10.898 1 98.81 213 THR A CA 1
ATOM 1729 C C . THR A 1 213 ? -8.82 23.531 10.055 1 98.81 213 THR A C 1
ATOM 1731 O O . THR A 1 213 ? -9.594 23.75 9.125 1 98.81 213 THR A O 1
ATOM 1734 N N . ASN A 1 214 ? -8.406 22.328 10.32 1 98.88 214 ASN A N 1
ATOM 1735 C CA . ASN A 1 214 ? -8.859 21.078 9.719 1 98.88 214 ASN A CA 1
ATOM 1736 C C . ASN A 1 214 ? -9.453 20.125 10.758 1 98.88 214 ASN A C 1
ATOM 1738 O O . ASN A 1 214 ? -8.906 19.047 11 1 98.88 214 ASN A O 1
ATOM 1742 N N . PRO A 1 215 ? -10.664 20.516 11.305 1 98.88 215 PRO A N 1
ATOM 1743 C CA . PRO A 1 215 ? -11.172 19.766 12.461 1 98.88 215 PRO A CA 1
ATOM 1744 C C . PRO A 1 215 ? -11.539 18.328 12.125 1 98.88 215 PRO A C 1
ATOM 1746 O O . PRO A 1 215 ? -11.359 17.438 12.953 1 98.88 215 PRO A O 1
ATOM 1749 N N . ASP A 1 216 ? -12.062 18.094 10.938 1 98.88 216 ASP A N 1
ATOM 1750 C CA . ASP A 1 216 ? -12.406 16.719 10.57 1 98.88 216 ASP A CA 1
ATOM 1751 C C . ASP A 1 216 ? -11.164 15.844 10.484 1 98.88 216 ASP A C 1
ATOM 1753 O O . ASP A 1 216 ? -11.156 14.727 11 1 98.88 216 ASP A O 1
ATOM 1757 N N . GLY A 1 217 ? -10.156 16.344 9.805 1 98.88 217 GLY A N 1
ATOM 1758 C CA . GLY A 1 217 ? -8.922 15.594 9.727 1 98.88 217 GLY A CA 1
ATOM 1759 C C . GLY A 1 217 ? -8.289 15.344 11.086 1 98.88 217 GLY A C 1
ATOM 1760 O O . GLY A 1 217 ? -7.832 14.234 11.367 1 98.88 217 GLY A O 1
ATOM 1761 N N . TYR A 1 218 ? -8.258 16.359 11.836 1 98.81 218 TYR A N 1
ATOM 1762 C CA . TYR A 1 218 ? -7.645 16.234 13.148 1 98.81 218 TYR A CA 1
ATOM 1763 C C . TYR A 1 218 ? -8.359 15.172 13.984 1 98.81 218 TYR A C 1
ATOM 1765 O O . TYR A 1 218 ? -7.711 14.344 14.625 1 98.81 218 TYR A O 1
ATOM 1773 N N . GLU A 1 219 ? -9.648 15.234 13.992 1 98.38 219 GLU A N 1
ATOM 1774 C CA . GLU A 1 219 ? -10.406 14.219 14.727 1 98.38 219 GLU A CA 1
ATOM 1775 C C . GLU A 1 219 ? -10.133 12.828 14.18 1 98.38 219 GLU A C 1
ATOM 1777 O O . GLU A 1 219 ? -10.039 11.859 14.945 1 98.38 219 GLU A O 1
ATOM 1782 N N . TYR A 1 220 ? -10.016 12.703 12.891 1 98.44 220 TYR A N 1
ATOM 1783 C CA . TYR A 1 220 ? -9.75 11.422 12.242 1 98.44 220 TYR A CA 1
ATOM 1784 C C . TYR A 1 220 ? -8.406 10.859 12.688 1 98.44 220 TYR A C 1
ATOM 1786 O O . TYR A 1 220 ? -8.242 9.641 12.82 1 98.44 220 TYR A O 1
ATOM 1794 N N . THR A 1 221 ? -7.402 11.719 12.953 1 98.25 221 THR A N 1
ATOM 1795 C CA . THR A 1 221 ? -6.098 11.258 13.43 1 98.25 221 THR A CA 1
ATOM 1796 C C . THR A 1 221 ? -6.215 10.656 14.828 1 98.25 221 THR A C 1
ATOM 1798 O O . THR A 1 221 ? -5.414 9.797 15.203 1 98.25 221 THR A O 1
ATOM 1801 N N . HIS A 1 222 ? -7.156 11.109 15.562 1 96.75 222 HIS A N 1
ATOM 1802 C CA . HIS A 1 222 ? -7.359 10.586 16.906 1 96.75 222 HIS A CA 1
ATOM 1803 C C . HIS A 1 222 ? -8.188 9.305 16.875 1 96.75 222 HIS A C 1
ATOM 1805 O O . HIS A 1 222 ? -7.961 8.398 17.688 1 96.75 222 HIS A O 1
ATOM 1811 N N . THR A 1 223 ? -9.094 9.227 15.953 1 96.69 223 THR A N 1
ATOM 1812 C CA . THR A 1 223 ? -10.094 8.172 16.031 1 96.69 223 THR A CA 1
ATOM 1813 C C . THR A 1 223 ? -9.734 7.008 15.117 1 96.69 223 THR A C 1
ATOM 1815 O O . THR A 1 223 ? -10.133 5.867 15.359 1 96.69 223 THR A O 1
ATOM 1818 N N . THR A 1 224 ? -8.93 7.312 14.078 1 97.81 224 THR A N 1
ATOM 1819 C CA . THR A 1 224 ? -8.883 6.289 13.039 1 97.81 224 THR A CA 1
ATOM 1820 C C . THR A 1 224 ? -7.453 6.094 12.539 1 97.81 224 THR A C 1
ATOM 1822 O O . THR A 1 224 ? -6.938 4.973 12.531 1 97.81 224 THR A O 1
ATOM 1825 N N . ASP A 1 225 ? -6.793 7.16 12.078 1 98.12 225 ASP A N 1
ATOM 1826 C CA . ASP A 1 225 ? -5.469 7.047 11.484 1 98.12 225 ASP A CA 1
ATOM 1827 C C . ASP A 1 225 ? -4.566 8.195 11.93 1 98.12 225 ASP A C 1
ATOM 1829 O O . ASP A 1 225 ? -4.625 9.289 11.359 1 98.12 225 ASP A O 1
ATOM 1833 N N . ARG A 1 226 ? -3.613 7.914 12.758 1 98 226 ARG A N 1
ATOM 1834 C CA . ARG A 1 226 ? -2.754 8.93 13.352 1 98 226 ARG A CA 1
ATOM 1835 C C . ARG A 1 226 ? -1.907 9.625 12.289 1 98 226 ARG A C 1
ATOM 1837 O O . ARG A 1 226 ? -1.471 10.758 12.477 1 98 226 ARG A O 1
ATOM 1844 N N . GLN A 1 227 ? -1.748 9.023 11.164 1 97.88 227 GLN A N 1
ATOM 1845 C CA . GLN A 1 227 ? -0.845 9.562 10.148 1 97.88 227 GLN A CA 1
ATOM 1846 C C . GLN A 1 227 ? -1.613 10.344 9.086 1 97.88 227 GLN A C 1
ATOM 1848 O O . GLN A 1 227 ? -1.034 10.781 8.094 1 97.88 227 GLN A O 1
ATOM 1853 N N . TRP A 1 228 ? -2.908 10.578 9.305 1 98.5 228 TRP A N 1
ATOM 1854 C CA . TRP A 1 228 ? -3.754 11.242 8.32 1 98.5 228 TRP A CA 1
ATOM 1855 C C . TRP A 1 228 ? -3.357 12.711 8.164 1 98.5 228 TRP A C 1
ATOM 1857 O O . TRP A 1 228 ? -3.109 13.406 9.148 1 98.5 228 TRP A O 1
ATOM 1867 N N . ARG A 1 229 ? -3.354 13.242 6.949 1 98.5 229 ARG A N 1
ATOM 1868 C CA . ARG A 1 229 ? -2.861 14.578 6.637 1 98.5 229 ARG A CA 1
ATOM 1869 C C . ARG A 1 229 ? -3.992 15.477 6.145 1 98.5 229 ARG A C 1
ATOM 1871 O O . ARG A 1 229 ? -4.117 16.625 6.586 1 98.5 229 ARG A O 1
ATOM 1878 N N . LYS A 1 230 ? -4.938 15.031 5.43 1 98.56 230 LYS A N 1
ATOM 1879 C CA . LYS A 1 230 ? -5.848 15.781 4.566 1 98.56 230 LYS A CA 1
ATOM 1880 C C . LYS A 1 230 ? -7.137 16.141 5.305 1 98.56 230 LYS A C 1
ATOM 1882 O O . LYS A 1 230 ? -7.301 15.805 6.48 1 98.56 230 LYS A O 1
ATOM 1887 N N . THR A 1 231 ? -7.961 16.922 4.594 1 98.88 231 THR A N 1
ATOM 1888 C CA . THR A 1 231 ? -9.352 17.078 5 1 98.88 231 THR A CA 1
ATOM 1889 C C . THR A 1 231 ? -10.133 15.789 4.805 1 98.88 231 THR A C 1
ATOM 1891 O O . THR A 1 231 ? -9.539 14.734 4.543 1 98.88 231 THR A O 1
ATOM 1894 N N . ARG A 1 232 ? -11.453 15.805 5 1 98.75 232 ARG A N 1
ATOM 1895 C CA . ARG A 1 232 ? -12.203 14.555 4.969 1 98.75 232 ARG A CA 1
ATOM 1896 C C . ARG A 1 232 ? -13.32 14.609 3.928 1 98.75 232 ARG A C 1
ATOM 1898 O O . ARG A 1 232 ? -14.258 13.812 3.979 1 98.75 232 ARG A O 1
ATOM 1905 N N . SER A 1 233 ? -13.258 15.602 3.029 1 98.5 233 SER A N 1
ATOM 1906 C CA . SER A 1 233 ? -14.242 15.641 1.95 1 98.5 233 SER A CA 1
ATOM 1907 C C . SER A 1 233 ? -14.148 14.406 1.067 1 98.5 233 SER A C 1
ATOM 1909 O O . SER A 1 233 ? -13.203 13.617 1.189 1 98.5 233 SER A O 1
ATOM 1911 N N . GLN A 1 234 ? -15.195 14.164 0.265 1 95.94 234 GLN A N 1
ATOM 1912 C CA . GLN A 1 234 ? -15.148 13.039 -0.662 1 95.94 234 GLN A CA 1
ATOM 1913 C C . GLN A 1 234 ? -14.453 13.422 -1.963 1 95.94 234 GLN A C 1
ATOM 1915 O O . GLN A 1 234 ? -14.953 14.258 -2.721 1 95.94 234 GLN A O 1
ATOM 1920 N N . SER A 1 235 ? -13.383 12.82 -2.221 1 96.06 235 SER A N 1
ATOM 1921 C CA . SER A 1 235 ? -12.602 13.195 -3.396 1 96.06 235 SER A CA 1
ATOM 1922 C C . SER A 1 235 ? -12.773 12.172 -4.52 1 96.06 235 SER A C 1
ATOM 1924 O O . SER A 1 235 ? -12.555 12.492 -5.691 1 96.06 235 SER A O 1
ATOM 1926 N N . SER A 1 236 ? -13.055 10.914 -4.211 1 95.88 236 SER A N 1
ATOM 1927 C CA . SER A 1 236 ? -13.352 9.836 -5.148 1 95.88 236 SER A CA 1
ATOM 1928 C C . SER A 1 236 ? -14.133 8.719 -4.469 1 95.88 236 SER A C 1
ATOM 1930 O O . SER A 1 236 ? -14.555 8.852 -3.32 1 95.88 236 SER A O 1
ATOM 1932 N N . VAL A 1 237 ? -14.328 7.672 -5.207 1 94.88 237 VAL A N 1
ATOM 1933 C CA . VAL A 1 237 ? -15.016 6.52 -4.641 1 94.88 237 VAL A CA 1
ATOM 1934 C C . VAL A 1 237 ? -14.148 5.883 -3.555 1 94.88 237 VAL A C 1
ATOM 1936 O O . VAL A 1 237 ? -14.664 5.344 -2.574 1 94.88 237 VAL A O 1
ATOM 1939 N N . LEU A 1 238 ? -12.859 6.086 -3.652 1 96.38 238 LEU A N 1
ATOM 1940 C CA . LEU A 1 238 ? -11.906 5.391 -2.795 1 96.38 238 LEU A CA 1
ATOM 1941 C C . LEU A 1 238 ? -11.281 6.352 -1.792 1 96.38 238 LEU A C 1
ATOM 1943 O O . LEU A 1 238 ? -10.969 5.961 -0.663 1 96.38 238 LEU A O 1
ATOM 1947 N N . CYS A 1 239 ? -11.156 7.609 -2.166 1 97.31 239 CYS A N 1
ATOM 1948 C CA . CYS A 1 239 ? -10.273 8.5 -1.415 1 97.31 239 CYS A CA 1
ATOM 1949 C C . CYS A 1 239 ? -11.055 9.672 -0.834 1 97.31 239 CYS A C 1
ATOM 1951 O O . CYS A 1 239 ? -12.094 10.07 -1.378 1 97.31 239 CYS A O 1
ATOM 1953 N N . ARG A 1 240 ? -10.508 10.172 0.269 1 97.81 240 ARG A N 1
ATOM 1954 C CA . ARG A 1 240 ? -11.117 11.289 0.972 1 97.81 240 ARG A CA 1
ATOM 1955 C C . ARG A 1 240 ? -10.148 12.461 1.091 1 97.81 240 ARG A C 1
ATOM 1957 O O . ARG A 1 240 ? -8.938 12.266 1.164 1 97.81 240 ARG A O 1
ATOM 1964 N N . GLY A 1 241 ? -10.75 13.648 1.015 1 98.56 241 GLY A N 1
ATOM 1965 C CA . GLY A 1 241 ? -10.086 14.883 1.393 1 98.56 241 GLY A CA 1
ATOM 1966 C C . GLY A 1 241 ? -9.078 15.359 0.364 1 98.56 241 GLY A C 1
ATOM 1967 O O . GLY A 1 241 ? -8.852 14.688 -0.648 1 98.56 241 GLY A O 1
ATOM 1968 N N . ALA A 1 242 ? -8.562 16.484 0.588 1 98.75 242 ALA A N 1
ATOM 1969 C CA . ALA A 1 242 ? -7.438 17.125 -0.098 1 98.75 242 ALA A CA 1
ATOM 1970 C C . ALA A 1 242 ? -6.453 17.719 0.901 1 98.75 242 ALA A C 1
ATOM 1972 O O . ALA A 1 242 ? -6.773 17.875 2.082 1 98.75 242 ALA A O 1
ATOM 1973 N N . ASP A 1 243 ? -5.215 17.859 0.466 1 98.5 243 ASP A N 1
ATOM 1974 C CA . ASP A 1 243 ? -4.273 18.641 1.258 1 98.5 243 ASP A CA 1
ATOM 1975 C C . ASP A 1 243 ? -4.699 20.109 1.331 1 98.5 243 ASP A C 1
ATOM 1977 O O . ASP A 1 243 ? -4.59 20.844 0.346 1 98.5 243 ASP A O 1
ATOM 1981 N N . PRO A 1 244 ? -5.094 20.531 2.518 1 98.56 244 PRO A N 1
ATOM 1982 C CA . PRO A 1 244 ? -5.621 21.906 2.602 1 98.56 244 PRO A CA 1
ATOM 1983 C C . PRO A 1 244 ? -4.551 22.953 2.34 1 98.56 244 PRO A C 1
ATOM 1985 O O . PRO A 1 244 ? -4.875 24.109 2.004 1 98.56 244 PRO A O 1
ATOM 1988 N N . ASN A 1 245 ? -3.326 22.625 2.465 1 98.06 245 ASN A N 1
ATOM 1989 C CA . ASN A 1 245 ? -2.271 23.594 2.191 1 98.06 245 ASN A CA 1
ATOM 1990 C C . ASN A 1 245 ? -1.717 23.438 0.779 1 98.06 245 ASN A C 1
ATOM 1992 O O . ASN A 1 245 ? -0.596 23.859 0.495 1 98.06 245 ASN A O 1
ATOM 1996 N N . ARG A 1 246 ? -2.475 22.812 -0.09 1 97.69 246 ARG A N 1
ATOM 1997 C CA . ARG A 1 246 ? -2.283 22.797 -1.537 1 97.69 246 ARG A CA 1
ATOM 1998 C C . ARG A 1 246 ? -3.537 23.281 -2.26 1 97.69 246 ARG A C 1
ATOM 2000 O O . ARG A 1 246 ? -3.6 23.25 -3.49 1 97.69 246 ARG A O 1
ATOM 2007 N N . ASN A 1 247 ? -4.496 23.75 -1.529 1 98.56 247 ASN A N 1
ATOM 2008 C CA . ASN A 1 247 ? -5.848 23.969 -2.035 1 98.56 247 ASN A CA 1
ATOM 2009 C C . ASN A 1 247 ? -6.164 25.453 -2.156 1 98.56 247 ASN A C 1
ATOM 2011 O O . ASN A 1 247 ? -7.301 25.844 -2.441 1 98.56 247 ASN A O 1
ATOM 2015 N N . TRP A 1 248 ? -5.258 26.328 -1.949 1 98.25 248 TRP A N 1
ATOM 2016 C CA . TRP A 1 248 ? -5.48 27.766 -2 1 98.25 248 TRP A CA 1
ATOM 2017 C C . TRP A 1 248 ? -5.312 28.297 -3.422 1 98.25 248 TRP A C 1
ATOM 2019 O O . TRP A 1 248 ? -4.668 27.656 -4.254 1 98.25 248 TRP A O 1
ATOM 2029 N N . ALA A 1 249 ? -5.855 29.453 -3.791 1 96.19 249 ALA A N 1
ATOM 2030 C CA . ALA A 1 249 ? -6.039 29.922 -5.16 1 96.19 249 ALA A CA 1
ATOM 2031 C C . ALA A 1 249 ? -4.758 30.531 -5.707 1 96.19 249 ALA A C 1
ATOM 2033 O O . ALA A 1 249 ? -4.602 30.672 -6.922 1 96.19 249 ALA A O 1
ATOM 2034 N N . TYR A 1 250 ? -3.781 30.859 -4.957 1 94.12 250 TYR A N 1
ATOM 2035 C CA . TYR A 1 250 ? -2.57 31.484 -5.469 1 94.12 250 TYR A CA 1
ATOM 2036 C C . TYR A 1 250 ? -1.639 30.453 -6.094 1 94.12 250 TYR A C 1
ATOM 2038 O O . TYR A 1 250 ? -1.032 29.656 -5.383 1 94.12 250 TYR A O 1
ATOM 2046 N N . ASN A 1 251 ? -1.499 30.469 -7.48 1 94.56 251 ASN A N 1
ATOM 2047 C CA . ASN A 1 251 ? -0.674 29.547 -8.242 1 94.56 251 ASN A CA 1
ATOM 2048 C C . ASN A 1 251 ? -1.035 28.094 -7.941 1 94.56 251 ASN A C 1
ATOM 2050 O O . ASN A 1 251 ? -0.155 27.266 -7.68 1 94.56 251 ASN A O 1
ATOM 2054 N N . PHE A 1 252 ? -2.314 27.875 -7.973 1 95.69 252 PHE A N 1
ATOM 2055 C CA . PHE A 1 252 ? -2.881 26.562 -7.719 1 95.69 252 PHE A CA 1
ATOM 2056 C C . PHE A 1 252 ? -2.334 25.531 -8.703 1 95.69 252 PHE A C 1
ATOM 2058 O O . PHE A 1 252 ? -2.357 25.75 -9.914 1 95.69 252 PHE A O 1
ATOM 2065 N N . MET A 1 253 ? -1.765 24.391 -8.219 1 94.19 253 MET A N 1
ATOM 2066 C CA . MET A 1 253 ? -1.353 23.219 -8.977 1 94.19 253 MET A CA 1
ATOM 2067 C C . MET A 1 253 ? -0.203 23.547 -9.922 1 94.19 253 MET A C 1
ATOM 2069 O O . MET A 1 253 ? -0.053 22.922 -10.969 1 94.19 253 MET A O 1
ATOM 2073 N N . GLN A 1 254 ? 0.595 24.5 -9.516 1 91.94 254 GLN A N 1
ATOM 2074 C CA . GLN A 1 254 ? 1.74 24.859 -10.344 1 91.94 254 GLN A CA 1
ATOM 2075 C C . GLN A 1 254 ? 2.916 23.922 -10.094 1 91.94 254 GLN A C 1
ATOM 2077 O O . GLN A 1 254 ? 3.721 23.672 -10.992 1 91.94 254 GLN A O 1
ATOM 2082 N N . GLY A 1 255 ? 3.002 23.438 -8.914 1 88.31 255 GLY A N 1
ATOM 2083 C CA . GLY A 1 255 ? 4.066 22.516 -8.531 1 88.31 255 GLY A CA 1
ATOM 2084 C C . GLY A 1 255 ? 3.943 22.016 -7.102 1 88.31 255 GLY A C 1
ATOM 2085 O O . GLY A 1 255 ? 3.455 22.734 -6.227 1 88.31 255 GLY A O 1
ATOM 2086 N N . GLY A 1 256 ? 4.473 20.797 -6.832 1 88.31 256 GLY A N 1
ATOM 2087 C CA . GLY A 1 256 ? 4.5 20.266 -5.473 1 88.31 256 GLY A CA 1
ATOM 2088 C C . GLY A 1 256 ? 3.131 19.859 -4.965 1 88.31 256 GLY A C 1
ATOM 2089 O O . GLY A 1 256 ? 2.904 19.812 -3.754 1 88.31 256 GLY A O 1
ATOM 2090 N N . ALA A 1 257 ? 2.23 19.688 -5.812 1 92.69 257 ALA A N 1
ATOM 2091 C CA . ALA A 1 257 ? 0.873 19.219 -5.543 1 92.69 257 ALA A CA 1
ATOM 2092 C C . ALA A 1 257 ? 0.47 18.109 -6.512 1 92.69 257 ALA A C 1
ATOM 2094 O O . ALA A 1 257 ? 1.073 17.953 -7.574 1 92.69 257 ALA A O 1
ATOM 2095 N N . SER A 1 258 ? -0.474 17.312 -6.078 1 93.94 258 SER A N 1
ATOM 2096 C CA . SER A 1 258 ? -0.879 16.156 -6.879 1 93.94 258 SER A CA 1
ATOM 2097 C C . SER A 1 258 ? -2.326 16.297 -7.344 1 93.94 258 SER A C 1
ATOM 2099 O O . SER A 1 258 ? -3.158 16.875 -6.641 1 93.94 258 SER A O 1
ATOM 2101 N N . SER A 1 259 ? -2.6 15.742 -8.539 1 95.25 259 SER A N 1
ATOM 2102 C CA . SER A 1 259 ? -3.969 15.656 -9.031 1 95.25 259 SER A CA 1
ATOM 2103 C C . SER A 1 259 ? -4.598 14.312 -8.688 1 95.25 259 SER A C 1
ATOM 2105 O O . SER A 1 259 ? -5.762 14.062 -9.008 1 95.25 259 SER A O 1
ATOM 2107 N N . VAL A 1 260 ? -3.855 13.406 -8.008 1 94 260 VAL A N 1
ATOM 2108 C CA . VAL A 1 260 ? -4.328 12.07 -7.648 1 94 260 VAL A CA 1
ATOM 2109 C C . VAL A 1 260 ? -5.066 12.133 -6.316 1 94 260 VAL A C 1
ATOM 2111 O O . VAL A 1 260 ? -4.461 12.391 -5.27 1 94 260 VAL A O 1
ATOM 2114 N N . PRO A 1 261 ? -6.289 11.758 -6.281 1 96.75 261 PRO A N 1
ATOM 2115 C CA . PRO A 1 261 ? -7.109 11.961 -5.086 1 96.75 261 PRO A CA 1
ATOM 2116 C C . PRO A 1 261 ? -6.562 11.227 -3.863 1 96.75 261 PRO A C 1
ATOM 2118 O O . PRO A 1 261 ? -6.664 11.734 -2.74 1 96.75 261 PRO A O 1
ATOM 2121 N N . CYS A 1 262 ? -5.934 10.117 -4.07 1 96 262 CYS A N 1
ATOM 2122 C CA . CYS A 1 262 ? -5.5 9.312 -2.934 1 96 262 CYS A CA 1
ATOM 2123 C C . CYS A 1 262 ? -4.156 9.797 -2.404 1 96 262 CYS A C 1
ATOM 2125 O O . CYS A 1 262 ? -3.729 9.391 -1.321 1 96 262 CYS A O 1
ATOM 2127 N N . SER A 1 263 ? -3.564 10.711 -3.094 1 94.75 263 SER A N 1
ATOM 2128 C CA . SER A 1 263 ? -2.271 11.242 -2.67 1 94.75 263 SER A CA 1
ATOM 2129 C C . SER A 1 263 ? -2.42 12.156 -1.456 1 94.75 263 SER A C 1
ATOM 2131 O O . SER A 1 263 ? -3.391 12.906 -1.352 1 94.75 263 SER A O 1
ATOM 2133 N N . ASP A 1 264 ? -1.386 12.148 -0.606 1 95.25 264 ASP A N 1
ATOM 2134 C CA . ASP A 1 264 ? -1.362 13.023 0.562 1 95.25 264 ASP A CA 1
ATOM 2135 C C . ASP A 1 264 ? -1.321 14.492 0.147 1 95.25 264 ASP A C 1
ATOM 2137 O O . ASP A 1 264 ? -1.696 15.375 0.923 1 95.25 264 ASP A O 1
ATOM 2141 N N . THR A 1 265 ? -0.849 14.742 -1.102 1 95.31 265 THR A N 1
ATOM 2142 C CA . THR A 1 265 ? -0.696 16.125 -1.552 1 95.31 265 THR A CA 1
ATOM 2143 C C . THR A 1 265 ? -1.729 16.469 -2.623 1 95.31 265 THR A C 1
ATOM 2145 O O . THR A 1 265 ? -1.5 17.328 -3.461 1 95.31 265 THR A O 1
ATOM 2148 N N . PHE A 1 266 ? -2.83 15.68 -2.639 1 97.19 266 PHE A N 1
ATOM 2149 C CA . PHE A 1 266 ? -3.918 16.016 -3.549 1 97.19 266 PHE A CA 1
ATOM 2150 C C . PHE A 1 266 ? -4.402 17.438 -3.311 1 97.19 266 PHE A C 1
ATOM 2152 O O . PHE A 1 266 ? -4.824 17.781 -2.205 1 97.19 266 PHE A O 1
ATOM 2159 N N . ALA A 1 267 ? -4.457 18.266 -4.348 1 97.94 267 ALA A N 1
ATOM 2160 C CA . ALA A 1 267 ? -4.703 19.688 -4.188 1 97.94 267 ALA A CA 1
ATOM 2161 C C . ALA A 1 267 ? -6.199 19.984 -4.094 1 97.94 267 ALA A C 1
ATOM 2163 O O . ALA A 1 267 ? -6.602 21.078 -3.676 1 97.94 267 ALA A O 1
ATOM 2164 N N . GLY A 1 268 ? -6.984 19 -4.398 1 98.12 268 GLY A N 1
ATOM 2165 C CA . GLY A 1 268 ? -8.406 19.234 -4.566 1 98.12 268 GLY A CA 1
ATOM 2166 C C . GLY A 1 268 ? -8.812 19.469 -6.012 1 98.12 268 GLY A C 1
ATOM 2167 O O . GLY A 1 268 ? -7.949 19.625 -6.883 1 98.12 268 GLY A O 1
ATOM 2168 N N . ALA A 1 269 ? -10.109 19.453 -6.293 1 97.25 269 ALA A N 1
ATOM 2169 C CA . ALA A 1 269 ? -10.641 19.562 -7.648 1 97.25 269 ALA A CA 1
ATOM 2170 C C . ALA A 1 269 ? -10.414 20.953 -8.227 1 97.25 269 ALA A C 1
ATOM 2172 O O . ALA A 1 269 ? -10.266 21.109 -9.445 1 97.25 269 ALA A O 1
ATOM 2173 N N . SER A 1 270 ? -10.406 21.938 -7.445 1 97.88 270 SER A N 1
ATOM 2174 C CA . SER A 1 270 ? -10.234 23.344 -7.805 1 97.88 270 SER A CA 1
ATOM 2175 C C . SER A 1 270 ? -9.773 24.172 -6.605 1 97.88 270 SER A C 1
ATOM 2177 O O . SER A 1 270 ? -9.812 23.703 -5.469 1 97.88 270 SER A O 1
ATOM 2179 N N . PRO A 1 271 ? -9.25 25.391 -6.879 1 98 271 PRO A N 1
ATOM 2180 C CA . PRO A 1 271 ? -8.93 26.234 -5.723 1 98 271 PRO A CA 1
ATOM 2181 C C . PRO A 1 271 ? -10.102 26.391 -4.758 1 98 271 PRO A C 1
ATOM 2183 O O . PRO A 1 271 ? -11.234 26.625 -5.191 1 98 271 PRO A O 1
ATOM 2186 N N . PHE A 1 272 ? -9.812 26.219 -3.506 1 98.5 272 PHE A N 1
ATOM 2187 C CA . PHE A 1 272 ? -10.773 26.391 -2.428 1 98.5 272 PHE A CA 1
ATOM 2188 C C . PHE A 1 272 ? -11.922 25.406 -2.557 1 98.5 272 PHE A C 1
ATOM 2190 O O . PHE A 1 272 ? -13.047 25.688 -2.141 1 98.5 272 PHE A O 1
ATOM 2197 N N . SER A 1 273 ? -11.633 24.234 -3.205 1 98.5 273 SER A N 1
ATOM 2198 C CA . SER A 1 273 ? -12.648 23.188 -3.271 1 98.5 273 SER A CA 1
ATOM 2199 C C . SER A 1 273 ? -12.961 22.641 -1.885 1 98.5 273 SER A C 1
ATOM 2201 O O . SER A 1 273 ? -14.055 22.125 -1.65 1 98.5 273 SER A O 1
ATOM 2203 N N . GLU A 1 274 ? -12.016 22.641 -0.958 1 98.69 274 GLU A N 1
ATOM 2204 C CA . GLU A 1 274 ? -12.25 22.219 0.42 1 98.69 274 GLU A CA 1
ATOM 2205 C C . GLU A 1 274 ? -12.922 23.328 1.224 1 98.69 274 GLU A C 1
ATOM 2207 O O . GLU A 1 274 ? -12.422 24.453 1.289 1 98.69 274 GLU A O 1
ATOM 2212 N N . ILE A 1 275 ? -13.961 23.031 1.9 1 98.75 275 ILE A N 1
ATOM 2213 C CA . ILE A 1 275 ? -14.789 24.016 2.58 1 98.75 275 ILE A CA 1
ATOM 2214 C C . ILE A 1 275 ? -13.992 24.672 3.701 1 98.75 275 ILE A C 1
ATOM 2216 O O . ILE A 1 275 ? -14.18 25.859 3.988 1 98.75 275 ILE A O 1
ATOM 2220 N N . GLU A 1 276 ? -13.125 23.938 4.34 1 98.75 276 GLU A N 1
ATOM 2221 C CA . GLU A 1 276 ? -12.297 24.484 5.414 1 98.75 276 GLU A CA 1
ATOM 2222 C C . GLU A 1 276 ? -11.414 25.625 4.902 1 98.75 276 GLU A C 1
ATOM 2224 O O . GLU A 1 276 ? -11.359 26.703 5.516 1 98.75 276 GLU A O 1
ATOM 2229 N N . THR A 1 277 ? -10.742 25.406 3.75 1 98.62 277 THR A N 1
ATOM 2230 C CA . THR A 1 277 ? -9.852 26.422 3.203 1 98.62 277 THR A CA 1
ATOM 2231 C C . THR A 1 277 ? -10.648 27.609 2.674 1 98.62 277 THR A C 1
ATOM 2233 O O . THR A 1 277 ? -10.227 28.766 2.807 1 98.62 277 THR A O 1
ATOM 2236 N N . ARG A 1 278 ? -11.781 27.344 2.09 1 98.75 278 ARG A N 1
ATOM 2237 C CA . ARG A 1 278 ? -12.625 28.406 1.573 1 98.75 278 ARG A CA 1
ATOM 2238 C C . ARG A 1 278 ? -13.086 29.328 2.697 1 98.75 278 ARG A C 1
ATOM 2240 O O . ARG A 1 278 ? -12.961 30.547 2.6 1 98.75 278 ARG A O 1
ATOM 2247 N N . GLN A 1 279 ? -13.57 28.75 3.723 1 98.81 279 GLN A N 1
ATOM 2248 C CA . GLN A 1 279 ? -14.117 29.531 4.824 1 98.81 279 GLN A CA 1
ATOM 2249 C C . GLN A 1 279 ? -13.016 30.297 5.551 1 98.81 279 GLN A C 1
ATOM 2251 O O . GLN A 1 279 ? -13.211 31.438 5.973 1 98.81 279 GLN A O 1
ATOM 2256 N N . LEU A 1 280 ? -11.898 29.656 5.73 1 98.75 280 LEU A N 1
ATOM 2257 C CA . LEU A 1 280 ? -10.766 30.328 6.367 1 98.75 280 LEU A CA 1
ATOM 2258 C C . LEU A 1 280 ? -10.289 31.516 5.527 1 98.75 280 LEU A C 1
ATOM 2260 O O . LEU A 1 280 ? -10.031 32.594 6.059 1 98.75 280 LEU A O 1
ATOM 2264 N N . SER A 1 281 ? -10.203 31.328 4.227 1 98.62 281 SER A N 1
ATOM 2265 C CA . SER A 1 281 ? -9.766 32.406 3.332 1 98.62 281 SER A CA 1
ATOM 2266 C C . SER A 1 281 ? -10.773 33.531 3.318 1 98.62 281 SER A C 1
ATOM 2268 O O . SER A 1 281 ? -10.383 34.719 3.314 1 98.62 281 SER A O 1
ATOM 2270 N N . ASP A 1 282 ? -12.062 33.219 3.26 1 98.69 282 ASP A N 1
ATOM 2271 C CA . ASP A 1 282 ? -13.109 34.219 3.303 1 98.69 282 ASP A CA 1
ATOM 2272 C C . ASP A 1 282 ? -12.984 35.094 4.559 1 98.69 282 ASP A C 1
ATOM 2274 O O . ASP A 1 282 ? -13.109 36.312 4.488 1 98.69 282 ASP A O 1
ATOM 2278 N N . PHE A 1 283 ? -12.758 34.469 5.648 1 98.81 283 PHE A N 1
ATOM 2279 C CA . PHE A 1 283 ? -12.648 35.219 6.902 1 98.81 283 PHE A CA 1
ATOM 2280 C C . PHE A 1 283 ? -11.406 36.094 6.902 1 98.81 283 PHE A C 1
ATOM 2282 O O . PHE A 1 283 ? -11.484 37.281 7.234 1 98.81 283 PHE A O 1
ATOM 2289 N N . ILE A 1 284 ? -10.258 35.531 6.559 1 98.81 284 ILE A N 1
ATOM 2290 C CA . ILE A 1 284 ? -9.008 36.281 6.578 1 98.81 284 ILE A CA 1
ATOM 2291 C C . ILE A 1 284 ? -9.125 37.5 5.672 1 98.81 284 ILE A C 1
ATOM 2293 O O . ILE A 1 284 ? -8.617 38.562 5.996 1 98.81 284 ILE A O 1
ATOM 2297 N N . ALA A 1 285 ? -9.82 37.375 4.586 1 98.38 285 ALA A N 1
ATOM 2298 C CA . ALA A 1 285 ? -9.969 38.438 3.602 1 98.38 285 ALA A CA 1
ATOM 2299 C C . ALA A 1 285 ? -10.789 39.594 4.168 1 98.38 285 ALA A C 1
ATOM 2301 O O . ALA A 1 285 ? -10.766 40.688 3.627 1 98.38 285 ALA A O 1
ATOM 2302 N N . THR A 1 286 ? -11.531 39.344 5.203 1 98.31 286 THR A N 1
ATOM 2303 C CA . THR A 1 286 ? -12.336 40.406 5.797 1 98.31 286 THR A CA 1
ATOM 2304 C C . THR A 1 286 ? -11.484 41.281 6.699 1 98.31 286 THR A C 1
ATOM 2306 O O . THR A 1 286 ? -11.906 42.375 7.09 1 98.31 286 THR A O 1
ATOM 2309 N N . LEU A 1 287 ? -10.289 40.812 7.082 1 98 287 LEU A N 1
ATOM 2310 C CA . LEU A 1 287 ? -9.445 41.531 8.023 1 98 287 LEU A CA 1
ATOM 2311 C C . LEU A 1 287 ? -8.688 42.656 7.312 1 98 287 LEU A C 1
ATOM 2313 O O . LEU A 1 287 ? -7.746 42.406 6.562 1 98 287 LEU A O 1
ATOM 2317 N N . ASP A 1 288 ? -9 43.812 7.578 1 95.5 288 ASP A N 1
ATOM 2318 C CA . ASP A 1 288 ? -8.398 44.969 6.91 1 95.5 288 ASP A CA 1
ATOM 2319 C C . ASP A 1 288 ? -7.141 45.438 7.641 1 95.5 288 ASP A C 1
ATOM 2321 O O . ASP A 1 288 ? -6.34 46.188 7.09 1 95.5 288 ASP A O 1
ATOM 2325 N N . ASN A 1 289 ? -6.895 44.938 8.766 1 96.62 289 ASN A N 1
ATOM 2326 C CA . ASN A 1 289 ? -5.762 45.406 9.57 1 96.62 289 ASN A CA 1
ATOM 2327 C C . ASN A 1 289 ? -4.715 44.312 9.734 1 96.62 289 ASN A C 1
ATOM 2329 O O . ASN A 1 289 ? -3.857 44.406 10.617 1 96.62 289 ASN A O 1
ATOM 2333 N N . LEU A 1 290 ? -4.777 43.25 8.93 1 98.5 290 LEU A N 1
ATOM 2334 C CA . LEU A 1 290 ? -3.852 42.125 9.078 1 98.5 290 LEU A CA 1
ATOM 2335 C C . LEU A 1 290 ? -2.436 42.562 8.695 1 98.5 290 LEU A C 1
ATOM 2337 O O . LEU A 1 290 ? -2.184 42.938 7.547 1 98.5 290 LEU A O 1
ATOM 2341 N N . SER A 1 291 ? -1.533 42.5 9.641 1 98.44 291 SER A N 1
ATOM 2342 C CA . SER A 1 291 ? -0.152 42.875 9.375 1 98.44 291 SER A CA 1
ATOM 2343 C C . SER A 1 291 ? 0.781 41.656 9.438 1 98.44 291 SER A C 1
ATOM 2345 O O . SER A 1 291 ? 1.867 41.688 8.852 1 98.44 291 SER A O 1
ATOM 2347 N N . THR A 1 292 ? 0.385 40.656 10.195 1 98.81 292 THR A N 1
ATOM 2348 C CA . THR A 1 292 ? 1.233 39.5 10.375 1 98.81 292 THR A CA 1
ATOM 2349 C C . THR A 1 292 ? 0.406 38.219 10.328 1 98.81 292 THR A C 1
ATOM 2351 O O . THR A 1 292 ? -0.635 38.094 10.977 1 98.81 292 THR A O 1
ATOM 2354 N N . TYR A 1 293 ? 0.852 37.25 9.5 1 98.81 293 TYR A N 1
ATOM 2355 C CA . TYR A 1 293 ? 0.244 35.938 9.375 1 98.81 293 TYR A CA 1
ATOM 2356 C C . TYR A 1 293 ? 1.25 34.844 9.695 1 98.81 293 TYR A C 1
ATOM 2358 O O . TYR A 1 293 ? 2.303 34.75 9.062 1 98.81 293 TYR A O 1
ATOM 2366 N N . LEU A 1 294 ? 0.941 34 10.68 1 98.94 294 LEU A N 1
ATOM 2367 C CA . LEU A 1 294 ? 1.809 32.906 11.117 1 98.94 294 LEU A CA 1
ATOM 2368 C C . LEU A 1 294 ? 1.098 31.578 11 1 98.94 294 LEU A C 1
ATOM 2370 O O . LEU A 1 294 ? 0.128 31.312 11.719 1 98.94 294 LEU A O 1
ATOM 2374 N N . ALA A 1 295 ? 1.588 30.75 10.109 1 98.75 295 ALA A N 1
ATOM 2375 C CA . ALA A 1 295 ? 1.093 29.375 9.961 1 98.75 295 ALA A CA 1
ATOM 2376 C C . ALA A 1 295 ? 2 28.375 10.68 1 98.75 295 ALA A C 1
ATOM 2378 O O . ALA A 1 295 ? 3.225 28.531 10.664 1 98.75 295 ALA A O 1
ATOM 2379 N N . PHE A 1 296 ? 1.396 27.391 11.281 1 98.88 296 PHE A N 1
ATOM 2380 C CA . PHE A 1 296 ? 2.199 26.453 12.055 1 98.88 296 PHE A CA 1
ATOM 2381 C C . PHE A 1 296 ? 2.068 25.047 11.492 1 98.88 296 PHE A C 1
ATOM 2383 O O . PHE A 1 296 ? 0.959 24.531 11.344 1 98.88 296 PHE A O 1
ATOM 2390 N N . HIS A 1 297 ? 3.16 24.469 11.18 1 98.12 297 HIS A N 1
ATOM 2391 C CA . HIS A 1 297 ? 3.336 23.109 10.672 1 98.12 297 HIS A CA 1
ATOM 2392 C C . HIS A 1 297 ? 4.426 22.375 11.445 1 98.12 297 HIS A C 1
ATOM 2394 O O . HIS A 1 297 ? 5.031 22.938 12.359 1 98.12 297 HIS A O 1
ATOM 2400 N N . SER A 1 298 ? 4.574 21.219 11.195 1 97.12 298 SER A N 1
ATOM 2401 C CA . SER A 1 298 ? 5.66 20.359 11.641 1 97.12 298 SER A CA 1
ATOM 2402 C C . SER A 1 298 ? 5.879 19.203 10.672 1 97.12 298 SER A C 1
ATOM 2404 O O . SER A 1 298 ? 4.992 18.875 9.883 1 97.12 298 SER A O 1
ATOM 2406 N N . PHE A 1 299 ? 7.023 18.688 10.469 1 93.81 299 PHE A N 1
ATOM 2407 C CA . PHE A 1 299 ? 8.234 18.922 11.25 1 93.81 299 PHE A CA 1
ATOM 2408 C C . PHE A 1 299 ? 9.352 19.453 10.367 1 93.81 299 PHE A C 1
ATOM 2410 O O . PHE A 1 299 ? 9.141 19.719 9.18 1 93.81 299 PHE A O 1
ATOM 2417 N N . SER A 1 300 ? 10.562 19.672 10.867 1 94 300 SER A N 1
ATOM 2418 C CA . SER A 1 300 ? 11.812 19.906 10.148 1 94 300 SER A CA 1
ATOM 2419 C C . SER A 1 300 ? 12.539 21.141 10.68 1 94 300 SER A C 1
ATOM 2421 O O . SER A 1 300 ? 13.641 21.453 10.234 1 94 300 SER A O 1
ATOM 2423 N N . GLN A 1 301 ? 11.977 21.891 11.617 1 96.94 301 GLN A N 1
ATOM 2424 C CA . GLN A 1 301 ? 12.617 23.047 12.234 1 96.94 301 GLN A CA 1
ATOM 2425 C C . GLN A 1 301 ? 13.031 24.078 11.188 1 96.94 301 GLN A C 1
ATOM 2427 O O . GLN A 1 301 ? 14.203 24.453 11.109 1 96.94 301 GLN A O 1
ATOM 2432 N N . LEU A 1 302 ? 11.969 24.562 10.539 1 97 302 LEU A N 1
ATOM 2433 C CA . LEU A 1 302 ? 12.141 25.578 9.508 1 97 302 LEU A CA 1
ATOM 2434 C C . LEU A 1 302 ? 11.234 26.781 9.773 1 97 302 LEU A C 1
ATOM 2436 O O . LEU A 1 302 ? 10.164 26.641 10.367 1 97 302 LEU A O 1
ATOM 2440 N N . LEU A 1 303 ? 11.688 27.922 9.461 1 98.12 303 LEU A N 1
ATOM 2441 C CA . LEU A 1 303 ? 10.875 29.125 9.312 1 98.12 303 LEU A CA 1
ATOM 2442 C C . LEU A 1 303 ? 10.797 29.547 7.852 1 98.12 303 LEU A C 1
ATOM 2444 O O . LEU A 1 303 ? 11.773 30.062 7.297 1 98.12 303 LEU A O 1
ATOM 2448 N N . LEU A 1 304 ? 9.609 29.391 7.309 1 97 304 LEU A N 1
ATOM 2449 C CA . LEU A 1 304 ? 9.453 29.547 5.867 1 97 304 LEU A CA 1
ATOM 2450 C C . LEU A 1 304 ? 8.781 30.875 5.535 1 97 304 LEU A C 1
ATOM 2452 O O . LEU A 1 304 ? 7.949 31.359 6.301 1 97 304 LEU A O 1
ATOM 2456 N N . VAL A 1 305 ? 9.227 31.422 4.453 1 96.88 305 VAL A N 1
ATOM 2457 C CA . VAL A 1 305 ? 8.641 32.656 3.947 1 96.88 305 VAL A CA 1
ATOM 2458 C C . VAL A 1 305 ? 8.062 32.438 2.555 1 96.88 305 VAL A C 1
ATOM 2460 O O . VAL A 1 305 ? 8.5 31.531 1.835 1 96.88 305 VAL A O 1
ATOM 2463 N N . PRO A 1 306 ? 6.977 33.094 2.238 1 95 306 PRO A N 1
ATOM 2464 C CA . PRO A 1 306 ? 6.523 33.031 0.848 1 95 306 PRO A CA 1
ATOM 2465 C C . PRO A 1 306 ? 7.605 33.438 -0.147 1 95 306 PRO A C 1
ATOM 2467 O O . PRO A 1 306 ? 8.523 34.188 0.211 1 95 306 PRO A O 1
ATOM 2470 N N . TYR A 1 307 ? 7.66 32.938 -1.408 1 93.75 307 TYR A N 1
ATOM 2471 C CA . TYR A 1 307 ? 6.602 32.094 -1.97 1 93.75 307 TYR A CA 1
ATOM 2472 C C . TYR A 1 307 ? 7.082 30.672 -2.154 1 93.75 307 TYR A C 1
ATOM 2474 O O . TYR A 1 307 ? 8.289 30.422 -2.24 1 93.75 307 TYR A O 1
ATOM 2482 N N . GLY A 1 308 ? 6.125 29.781 -2.172 1 91.75 308 GLY A N 1
ATOM 2483 C CA . GLY A 1 308 ? 6.43 28.391 -2.393 1 91.75 308 GLY A CA 1
ATOM 2484 C C . GLY A 1 308 ? 6.426 28 -3.859 1 91.75 308 GLY A C 1
ATOM 2485 O O . GLY A 1 308 ? 7 26.969 -4.238 1 91.75 308 GLY A O 1
ATOM 2486 N N . HIS A 1 309 ? 5.832 28.812 -4.785 1 89.5 309 HIS A N 1
ATOM 2487 C CA . HIS A 1 309 ? 5.68 28.453 -6.191 1 89.5 309 HIS A CA 1
ATOM 2488 C C . HIS A 1 309 ? 6.926 28.828 -6.988 1 89.5 309 HIS A C 1
ATOM 2490 O O . HIS A 1 309 ? 7.098 28.359 -8.117 1 89.5 309 HIS A O 1
ATOM 2496 N N . THR A 1 310 ? 7.816 29.578 -6.387 1 90.31 310 THR A N 1
ATOM 2497 C CA . THR A 1 310 ? 9.008 30.031 -7.09 1 90.31 310 THR A CA 1
ATOM 2498 C C . THR A 1 310 ? 10.156 30.281 -6.105 1 90.31 310 THR A C 1
ATOM 2500 O O . THR A 1 310 ? 9.922 30.484 -4.914 1 90.31 310 THR A O 1
ATOM 2503 N N . THR A 1 311 ? 11.312 30.25 -6.539 1 88.94 311 THR A N 1
ATOM 2504 C CA . THR A 1 311 ? 12.484 30.562 -5.727 1 88.94 311 THR A CA 1
ATOM 2505 C C . THR A 1 311 ? 12.805 32.062 -5.793 1 88.94 311 THR A C 1
ATOM 2507 O O . THR A 1 311 ? 13.68 32.531 -5.078 1 88.94 311 THR A O 1
ATOM 2510 N N . ALA A 1 312 ? 12.055 32.75 -6.574 1 91.38 312 ALA A N 1
ATOM 2511 C CA . ALA A 1 312 ? 12.305 34.188 -6.727 1 91.38 312 ALA A CA 1
ATOM 2512 C C . ALA A 1 312 ? 12.031 34.938 -5.418 1 91.38 312 ALA A C 1
ATOM 2514 O O . ALA A 1 312 ? 11.117 34.562 -4.672 1 91.38 312 ALA A O 1
ATOM 2515 N N . ARG A 1 313 ? 12.852 35.938 -5.145 1 93.69 313 ARG A N 1
ATOM 2516 C CA . ARG A 1 313 ? 12.711 36.781 -3.951 1 93.69 313 ARG A CA 1
ATOM 2517 C C . ARG A 1 313 ? 11.695 37.875 -4.172 1 93.69 313 ARG A C 1
ATOM 2519 O O . ARG A 1 313 ? 12.078 39.031 -4.398 1 93.69 313 ARG A O 1
ATOM 2526 N N . LEU A 1 314 ? 10.539 37.625 -4.008 1 92.31 314 LEU A N 1
ATOM 2527 C CA . LEU A 1 314 ? 9.469 38.562 -4.352 1 92.31 314 LEU A CA 1
ATOM 2528 C C . LEU A 1 314 ? 9.094 39.438 -3.156 1 92.31 314 LEU A C 1
ATOM 2530 O O . LEU A 1 314 ? 9.43 39.094 -2.016 1 92.31 314 LEU A O 1
ATOM 2534 N N . ASP A 1 315 ? 8.5 40.625 -3.439 1 95.56 315 ASP A N 1
ATOM 2535 C CA . ASP A 1 315 ? 7.949 41.562 -2.453 1 95.56 315 ASP A CA 1
ATOM 2536 C C . ASP A 1 315 ? 9.016 41.969 -1.439 1 95.56 315 ASP A C 1
ATOM 2538 O O . ASP A 1 315 ? 10.102 42.406 -1.817 1 95.56 315 ASP A O 1
ATOM 2542 N N . ASN A 1 316 ? 8.789 41.875 -0.116 1 96.94 316 ASN A N 1
ATOM 2543 C CA . ASN A 1 316 ? 9.742 42.312 0.899 1 96.94 316 ASN A CA 1
ATOM 2544 C C . ASN A 1 316 ? 10.547 41.156 1.461 1 96.94 316 ASN A C 1
ATOM 2546 O O . ASN A 1 316 ? 10.734 41.062 2.674 1 96.94 316 ASN A O 1
ATOM 2550 N N . TYR A 1 317 ? 10.922 40.312 0.536 1 95.44 317 TYR A N 1
ATOM 2551 C CA . TYR A 1 317 ? 11.648 39.094 0.868 1 95.44 317 TYR A CA 1
ATOM 2552 C C . TYR A 1 317 ? 12.836 39.375 1.77 1 95.44 317 TYR A C 1
ATOM 2554 O O . TYR A 1 317 ? 13.008 38.75 2.814 1 95.44 317 TYR A O 1
ATOM 2562 N N . ASP A 1 318 ? 13.68 40.344 1.42 1 96.56 318 ASP A N 1
ATOM 2563 C CA . ASP A 1 318 ? 14.914 40.594 2.148 1 96.56 318 ASP A CA 1
ATOM 2564 C C . ASP A 1 318 ? 14.617 41.031 3.582 1 96.56 318 ASP A C 1
ATOM 2566 O O . ASP A 1 318 ? 15.289 40.594 4.52 1 96.56 318 ASP A O 1
ATOM 2570 N N . GLU A 1 319 ? 13.641 41.906 3.791 1 97.69 319 GLU A N 1
ATOM 2571 C CA . GLU A 1 319 ? 13.266 42.344 5.129 1 97.69 319 GLU A CA 1
ATOM 2572 C C . GLU A 1 319 ? 12.656 41.219 5.945 1 97.69 319 GLU A C 1
ATOM 2574 O O . GLU A 1 319 ? 12.93 41.094 7.141 1 97.69 319 GLU A O 1
ATOM 2579 N N . THR A 1 320 ? 11.836 40.438 5.266 1 97.75 320 THR A N 1
ATOM 2580 C CA . THR A 1 320 ? 11.203 39.312 5.941 1 97.75 320 THR A CA 1
ATOM 2581 C C . THR A 1 320 ? 12.25 38.312 6.402 1 97.75 320 THR A C 1
ATOM 2583 O O . THR A 1 320 ? 12.156 37.781 7.508 1 97.75 320 THR A O 1
ATOM 2586 N N . ILE A 1 321 ? 13.273 38.062 5.574 1 97.56 321 ILE A N 1
ATOM 2587 C CA . ILE A 1 321 ? 14.359 37.125 5.914 1 97.56 321 ILE A CA 1
ATOM 2588 C C . ILE A 1 321 ? 15.18 37.719 7.066 1 97.56 321 ILE A C 1
ATOM 2590 O O . ILE A 1 321 ? 15.562 37 7.988 1 97.56 321 ILE A O 1
ATOM 2594 N N . ALA A 1 322 ? 15.445 38.969 7.02 1 98.19 322 ALA A N 1
ATOM 2595 C CA . ALA A 1 322 ? 16.219 39.625 8.086 1 98.19 322 ALA A CA 1
ATOM 2596 C C . ALA A 1 322 ? 15.492 39.5 9.422 1 98.19 322 ALA A C 1
ATOM 2598 O O . ALA A 1 322 ? 16.094 39.156 10.438 1 98.19 322 ALA A O 1
ATOM 2599 N N . ILE A 1 323 ? 14.219 39.812 9.43 1 98.69 323 ILE A N 1
ATOM 2600 C CA . ILE A 1 323 ? 13.398 39.719 10.633 1 98.69 323 ILE A CA 1
ATOM 2601 C C . ILE A 1 323 ? 13.344 38.281 11.117 1 98.69 323 ILE A C 1
ATOM 2603 O O . ILE A 1 323 ? 13.555 38 12.305 1 98.69 323 ILE A O 1
ATOM 2607 N N . GLY A 1 324 ? 13.125 37.375 10.188 1 98.62 324 GLY A N 1
ATOM 2608 C CA . GLY A 1 324 ? 13.047 35.969 10.531 1 98.62 324 GLY A CA 1
ATOM 2609 C C . GLY A 1 324 ? 14.352 35.406 11.062 1 98.62 324 GLY A C 1
ATOM 2610 O O . GLY A 1 324 ? 14.352 34.531 11.93 1 98.62 324 GLY A O 1
ATOM 2611 N N . THR A 1 325 ? 15.43 35.875 10.547 1 98.56 325 THR A N 1
ATOM 2612 C CA . THR A 1 325 ? 16.734 35.438 11.023 1 98.56 325 THR A CA 1
ATOM 2613 C C . THR A 1 325 ? 16.938 35.812 12.484 1 98.56 325 THR A C 1
ATOM 2615 O O . THR A 1 325 ? 17.422 35 13.281 1 98.56 325 THR A O 1
ATOM 2618 N N . LYS A 1 326 ? 16.594 37 12.812 1 98.75 326 LYS A N 1
ATOM 2619 C CA . LYS A 1 326 ? 16.656 37.406 14.211 1 98.75 326 LYS A CA 1
ATOM 2620 C C . LYS A 1 326 ? 15.727 36.562 15.078 1 98.75 326 LYS A C 1
ATOM 2622 O O . LYS A 1 326 ? 16.062 36.25 16.219 1 98.75 326 LYS A O 1
ATOM 2627 N N . ALA A 1 327 ? 14.602 36.25 14.539 1 98.81 327 ALA A N 1
ATOM 2628 C CA . ALA A 1 327 ? 13.609 35.469 15.258 1 98.81 327 ALA A CA 1
ATOM 2629 C C . ALA A 1 327 ? 14.141 34.062 15.57 1 98.81 327 ALA A C 1
ATOM 2631 O O . ALA A 1 327 ? 14.016 33.594 16.703 1 98.81 327 ALA A O 1
ATOM 2632 N N . ILE A 1 328 ? 14.758 33.344 14.531 1 98.56 328 ILE A N 1
ATOM 2633 C CA . ILE A 1 328 ? 15.203 31.984 14.766 1 98.56 328 ILE A CA 1
ATOM 2634 C C . ILE A 1 328 ? 16.438 31.984 15.672 1 98.56 328 ILE A C 1
ATOM 2636 O O . ILE A 1 328 ? 16.672 31.031 16.422 1 98.56 328 ILE A O 1
ATOM 2640 N N . ASN A 1 329 ? 17.234 33.062 15.625 1 98.75 329 ASN A N 1
ATOM 2641 C CA . ASN A 1 329 ? 18.312 33.188 16.594 1 98.75 329 ASN A CA 1
ATOM 2642 C C . ASN A 1 329 ? 17.797 33.312 18.016 1 98.75 329 ASN A C 1
ATOM 2644 O O . ASN A 1 329 ? 18.359 32.719 18.938 1 98.75 329 ASN A O 1
ATOM 2648 N N . LYS A 1 330 ? 16.766 34.062 18.188 1 98.75 330 LYS A N 1
ATOM 2649 C CA . LYS A 1 330 ? 16.141 34.156 19.516 1 98.75 330 LYS A CA 1
ATOM 2650 C C . LYS A 1 330 ? 15.57 32.812 19.953 1 98.75 330 LYS A C 1
ATOM 2652 O O . LYS A 1 330 ? 15.695 32.438 21.109 1 98.75 330 LYS A O 1
ATOM 2657 N N . LEU A 1 331 ? 14.891 32.156 19.047 1 98.69 331 LEU A N 1
ATOM 2658 C CA . LEU A 1 331 ? 14.297 30.844 19.281 1 98.69 331 LEU A CA 1
ATOM 2659 C C . LEU A 1 331 ? 15.328 29.859 19.797 1 98.69 331 LEU A C 1
ATOM 2661 O O . LEU A 1 331 ? 15.023 29.016 20.656 1 98.69 331 LEU A O 1
ATOM 2665 N N . ARG A 1 332 ? 16.531 29.953 19.438 1 98.5 332 ARG A N 1
ATOM 2666 C CA . ARG A 1 332 ? 17.609 29.016 19.766 1 98.5 332 ARG A CA 1
ATOM 2667 C C . ARG A 1 332 ? 18.078 29.219 21.203 1 98.5 332 ARG A C 1
ATOM 2669 O O . ARG A 1 332 ? 18.641 28.297 21.812 1 98.5 332 ARG A O 1
ATOM 2676 N N . GLU A 1 333 ? 17.859 30.328 21.766 1 98.44 333 GLU A N 1
ATOM 2677 C CA . GLU A 1 333 ? 18.469 30.734 23.031 1 98.44 333 GLU A CA 1
ATOM 2678 C C . GLU A 1 333 ? 18.031 29.828 24.172 1 98.44 333 GLU A C 1
ATOM 2680 O O . GLU A 1 333 ? 18.828 29.484 25.047 1 98.44 333 GLU A O 1
ATOM 2685 N N . ARG A 1 334 ? 16.797 29.469 24.188 1 96.81 334 ARG A N 1
ATOM 2686 C CA . ARG A 1 334 ? 16.25 28.781 25.359 1 96.81 334 ARG A CA 1
ATOM 2687 C C . ARG A 1 334 ? 16.719 27.328 25.406 1 96.81 334 ARG A C 1
ATOM 2689 O O . ARG A 1 334 ? 17.047 26.812 26.469 1 96.81 334 ARG A O 1
ATOM 2696 N N . TYR A 1 335 ? 16.609 26.578 24.25 1 97.81 335 TYR A N 1
ATOM 2697 C CA . TYR A 1 335 ? 16.844 25.141 24.297 1 97.81 335 TYR A CA 1
ATOM 2698 C C . TYR A 1 335 ? 17.922 24.719 23.312 1 97.81 335 TYR A C 1
ATOM 2700 O O . TYR A 1 335 ? 18.188 23.516 23.156 1 97.81 335 TYR A O 1
ATOM 2708 N N . GLY A 1 336 ? 18.5 25.641 22.578 1 98.06 336 GLY A N 1
ATOM 2709 C CA . GLY A 1 336 ? 19.531 25.328 21.625 1 98.06 336 GLY A CA 1
ATOM 2710 C C . GLY A 1 336 ? 19 24.797 20.312 1 98.06 336 GLY A C 1
ATOM 2711 O O . GLY A 1 336 ? 19.766 24.312 19.469 1 98.06 336 GLY A O 1
ATOM 2712 N N . THR A 1 337 ? 17.672 24.859 20.125 1 98.12 337 THR A N 1
ATOM 2713 C CA . THR A 1 337 ? 17.047 24.359 18.906 1 98.12 337 THR A CA 1
ATOM 2714 C C . THR A 1 337 ? 17.406 25.234 17.703 1 98.12 337 THR A C 1
ATOM 2716 O O . THR A 1 337 ? 17.266 26.453 17.766 1 98.12 337 THR A O 1
ATOM 2719 N N . THR A 1 338 ? 17.844 24.656 16.656 1 97.88 338 THR A N 1
ATOM 2720 C CA . THR A 1 338 ? 18.25 25.406 15.469 1 97.88 338 THR A CA 1
ATOM 2721 C C . THR A 1 338 ? 17.203 25.297 14.367 1 97.88 338 THR A C 1
ATOM 2723 O O . THR A 1 338 ? 16.766 24.188 14.031 1 97.88 338 THR A O 1
ATOM 2726 N N . TYR A 1 339 ? 16.797 26.406 13.875 1 97.81 339 TYR A N 1
ATOM 2727 C CA . TYR A 1 339 ? 15.938 26.484 12.703 1 97.81 339 TYR A CA 1
ATOM 2728 C C . TYR A 1 339 ? 16.688 27.078 11.516 1 97.81 339 TYR A C 1
ATOM 2730 O O . TYR A 1 339 ? 17.594 27.891 11.68 1 97.81 339 TYR A O 1
ATOM 2738 N N . ASN A 1 340 ? 16.281 26.625 10.352 1 95.62 340 ASN A N 1
ATOM 2739 C CA . ASN A 1 340 ? 16.719 27.266 9.109 1 95.62 340 ASN A CA 1
ATOM 2740 C C . ASN A 1 340 ? 15.594 28.094 8.492 1 95.62 340 ASN A C 1
ATOM 2742 O O . ASN A 1 340 ? 14.414 27.766 8.648 1 95.62 340 ASN A O 1
ATOM 2746 N N . ILE A 1 341 ? 16.016 29.156 7.855 1 95.62 341 ILE A N 1
ATOM 2747 C CA . ILE A 1 341 ? 15.008 30.031 7.262 1 95.62 341 ILE A CA 1
ATOM 2748 C C . ILE A 1 341 ? 15.234 30.141 5.758 1 95.62 341 ILE A C 1
ATOM 2750 O O . ILE A 1 341 ? 16.375 30.062 5.293 1 95.62 341 ILE A O 1
ATOM 2754 N N . GLY A 1 342 ? 14.18 30.234 4.969 1 91.25 342 GLY A N 1
ATOM 2755 C CA . GLY A 1 342 ? 14.211 30.438 3.525 1 91.25 342 GLY A CA 1
ATOM 2756 C C . GLY A 1 342 ? 12.836 30.344 2.889 1 91.25 342 GLY A C 1
ATOM 2757 O O . GLY A 1 342 ? 11.844 30.094 3.572 1 91.25 342 GLY A O 1
ATOM 2758 N N . ASN A 1 343 ? 12.789 30.75 1.624 1 86.81 343 ASN A N 1
ATOM 2759 C CA . ASN A 1 343 ? 11.516 30.531 0.942 1 86.81 343 ASN A CA 1
ATOM 2760 C C . ASN A 1 343 ? 11.227 29.047 0.775 1 86.81 343 ASN A C 1
ATOM 2762 O O . ASN A 1 343 ? 12.141 28.219 0.767 1 86.81 343 ASN A O 1
ATOM 2766 N N . ILE A 1 344 ? 10.008 28.734 0.66 1 82 344 ILE A N 1
ATOM 2767 C CA . ILE A 1 344 ? 9.539 27.344 0.644 1 82 344 ILE A CA 1
ATOM 2768 C C . ILE A 1 344 ? 10.25 26.578 -0.465 1 82 344 ILE A C 1
ATOM 2770 O O . ILE A 1 344 ? 10.789 25.484 -0.229 1 82 344 ILE A O 1
ATOM 2774 N N . ALA A 1 345 ? 10.266 27.156 -1.633 1 80.38 345 ALA A N 1
ATOM 2775 C CA . ALA A 1 345 ? 10.812 26.484 -2.807 1 80.38 345 ALA A CA 1
ATOM 2776 C C . ALA A 1 345 ? 12.305 26.219 -2.639 1 80.38 345 ALA A C 1
ATOM 2778 O O . ALA A 1 345 ? 12.812 25.172 -3.062 1 80.38 345 ALA A O 1
ATOM 2779 N N . GLU A 1 346 ? 12.961 27.109 -1.964 1 77.88 346 GLU A N 1
ATOM 2780 C CA . GLU A 1 346 ? 14.398 26.969 -1.753 1 77.88 346 GLU A CA 1
ATOM 2781 C C . GLU A 1 346 ? 14.703 26.031 -0.584 1 77.88 346 GLU A C 1
ATOM 2783 O O . GLU A 1 346 ? 15.617 25.219 -0.658 1 77.88 346 GLU A O 1
ATOM 2788 N N . ALA A 1 347 ? 13.945 26.203 0.442 1 77.75 347 ALA A N 1
ATOM 2789 C CA . ALA A 1 347 ? 14.227 25.5 1.695 1 77.75 347 ALA A CA 1
ATOM 2790 C C . ALA A 1 347 ? 13.797 24.047 1.614 1 77.75 347 ALA A C 1
ATOM 2792 O O . ALA A 1 347 ? 14.406 23.172 2.244 1 77.75 347 ALA A O 1
ATOM 2793 N N . ILE A 1 348 ? 12.836 23.797 0.89 1 77.06 348 ILE A N 1
ATOM 2794 C CA . ILE A 1 348 ? 12.328 22.422 0.814 1 77.06 348 ILE A CA 1
ATOM 2795 C C . ILE A 1 348 ? 12.133 22.031 -0.647 1 77.06 348 ILE A C 1
ATOM 2797 O O . ILE A 1 348 ? 13.039 21.484 -1.274 1 77.06 348 ILE A O 1
ATOM 2801 N N . TYR A 1 349 ? 11.008 22.359 -1.252 1 79.94 349 TYR A N 1
ATOM 2802 C CA . TYR A 1 349 ? 10.641 22.141 -2.646 1 79.94 349 TYR A CA 1
ATOM 2803 C C . TYR A 1 349 ? 9.5 23.062 -3.064 1 79.94 349 TYR A C 1
ATOM 2805 O O . TYR A 1 349 ? 8.859 23.703 -2.217 1 79.94 349 TYR A O 1
ATOM 2813 N N . VAL A 1 350 ? 9.422 23.156 -4.309 1 84.12 350 VAL A N 1
ATOM 2814 C CA . VAL A 1 350 ? 8.289 23.922 -4.844 1 84.12 350 VAL A CA 1
ATOM 2815 C C . VAL A 1 350 ? 6.98 23.328 -4.324 1 84.12 350 VAL A C 1
ATOM 2817 O O . VAL A 1 350 ? 6.773 22.109 -4.379 1 84.12 350 VAL A O 1
ATOM 2820 N N . ALA A 1 351 ? 6.242 24.094 -3.732 1 86.75 351 ALA A N 1
ATOM 2821 C CA . ALA A 1 351 ? 4.902 23.766 -3.246 1 86.75 351 ALA A CA 1
ATOM 2822 C C . ALA A 1 351 ? 3.945 24.938 -3.463 1 86.75 351 ALA A C 1
ATOM 2824 O O . ALA A 1 351 ? 4.129 26.016 -2.885 1 86.75 351 ALA A O 1
ATOM 2825 N N . SER A 1 352 ? 2.934 24.703 -4.293 1 91.5 352 SER A N 1
ATOM 2826 C CA . SER A 1 352 ? 2.002 25.781 -4.617 1 91.5 352 SER A CA 1
ATOM 2827 C C . SER A 1 352 ? 0.634 25.531 -3.99 1 91.5 352 SER A C 1
ATOM 2829 O O . SER A 1 352 ? 0.368 24.453 -3.477 1 91.5 352 SER A O 1
ATOM 2831 N N . GLY A 1 353 ? -0.114 26.594 -3.943 1 94.88 353 GLY A N 1
ATOM 2832 C CA . GLY A 1 353 ? -1.456 26.5 -3.393 1 94.88 353 GLY A CA 1
ATOM 2833 C C . GLY A 1 353 ? -1.482 26.516 -1.876 1 94.88 353 GLY A C 1
ATOM 2834 O O . GLY A 1 353 ? -2.369 25.922 -1.256 1 94.88 353 GLY A O 1
ATOM 2835 N N . GLY A 1 354 ? -0.58 27.125 -1.274 1 96.56 354 GLY A N 1
ATOM 2836 C CA . GLY A 1 354 ? -0.503 27.203 0.176 1 96.56 354 GLY A CA 1
ATOM 2837 C C . GLY A 1 354 ? -1.101 28.469 0.739 1 96.56 354 GLY A C 1
ATOM 2838 O O . GLY A 1 354 ? -1.282 29.453 0.013 1 96.56 354 GLY A O 1
ATOM 2839 N N . SER A 1 355 ? -1.399 28.453 2.004 1 97.88 355 SER A N 1
ATOM 2840 C CA . SER A 1 355 ? -2.031 29.578 2.674 1 97.88 355 SER A CA 1
ATOM 2841 C C . SER A 1 355 ? -1.117 30.812 2.676 1 97.88 355 SER A C 1
ATOM 2843 O O . SER A 1 355 ? -1.562 31.922 2.398 1 97.88 355 SER A O 1
ATOM 2845 N N . ILE A 1 356 ? 0.171 30.625 2.955 1 97.31 356 ILE A N 1
ATOM 2846 C CA . ILE A 1 356 ? 1.058 31.766 3.143 1 97.31 356 ILE A CA 1
ATOM 2847 C C . ILE A 1 356 ? 1.262 32.5 1.812 1 97.31 356 ILE A C 1
ATOM 2849 O O . ILE A 1 356 ? 1.362 33.719 1.773 1 97.31 356 ILE A O 1
ATOM 2853 N N . ASP A 1 357 ? 1.269 31.75 0.708 1 97.06 357 ASP A N 1
ATOM 2854 C CA . ASP A 1 357 ? 1.366 32.375 -0.601 1 97.06 357 ASP A CA 1
ATOM 2855 C C . ASP A 1 357 ? 0.126 33.219 -0.896 1 97.06 357 ASP A C 1
ATOM 2857 O O . ASP A 1 357 ? 0.232 34.344 -1.431 1 97.06 357 ASP A O 1
ATOM 2861 N N . TRP A 1 358 ? -0.984 32.688 -0.629 1 98.25 358 TRP A N 1
ATOM 2862 C CA . TRP A 1 358 ? -2.234 33.406 -0.893 1 98.25 358 TRP A CA 1
ATOM 2863 C C . TRP A 1 358 ? -2.342 34.656 -0.036 1 98.25 358 TRP A C 1
ATOM 2865 O O . TRP A 1 358 ? -2.703 35.719 -0.533 1 98.25 358 TRP A O 1
ATOM 2875 N N . VAL A 1 359 ? -2.033 34.562 1.261 1 98.44 359 VAL A N 1
ATOM 2876 C CA . VAL A 1 359 ? -2.121 35.688 2.184 1 98.44 359 VAL A CA 1
ATOM 2877 C C . VAL A 1 359 ? -1.162 36.781 1.744 1 98.44 359 VAL A C 1
ATOM 2879 O O . VAL A 1 359 ? -1.516 37.969 1.763 1 98.44 359 VAL A O 1
ATOM 2882 N N . LYS A 1 360 ? 0.025 36.406 1.387 1 97.81 360 LYS A N 1
ATOM 2883 C CA . LYS A 1 360 ? 1.012 37.375 0.925 1 97.81 360 LYS A CA 1
ATOM 2884 C C . LYS A 1 360 ? 0.642 37.938 -0.451 1 97.81 360 LYS A C 1
ATOM 2886 O O . LYS A 1 360 ? 0.6 39.156 -0.651 1 97.81 360 LYS A O 1
ATOM 2891 N N . GLY A 1 361 ? 0.352 37.062 -1.371 1 96.75 361 GLY A N 1
ATOM 2892 C CA . GLY A 1 361 ? 0.18 37.438 -2.766 1 96.75 361 GLY A CA 1
ATOM 2893 C C . GLY A 1 361 ? -1.128 38.156 -3.033 1 96.75 361 GLY A C 1
ATOM 2894 O O . GLY A 1 361 ? -1.176 39.094 -3.84 1 96.75 361 GLY A O 1
ATOM 2895 N N . VAL A 1 362 ? -2.145 37.75 -2.414 1 97.38 362 VAL A N 1
ATOM 2896 C CA . VAL A 1 362 ? -3.467 38.312 -2.699 1 97.38 362 VAL A CA 1
ATOM 2897 C C . VAL A 1 362 ? -3.789 39.406 -1.71 1 97.38 362 VAL A C 1
ATOM 2899 O O . VAL A 1 362 ? -4.211 40.5 -2.109 1 97.38 362 VAL A O 1
ATOM 2902 N N . LEU A 1 363 ? -3.553 39.219 -0.438 1 97.88 363 LEU A N 1
ATOM 2903 C CA . LEU A 1 363 ? -3.951 40.188 0.572 1 97.88 363 LEU A CA 1
ATOM 2904 C C . LEU A 1 363 ? -2.828 41.188 0.841 1 97.88 363 LEU A C 1
ATOM 2906 O O . LEU A 1 363 ? -3.049 42.219 1.476 1 97.88 363 LEU A O 1
ATOM 2910 N N . ARG A 1 364 ? -1.661 40.844 0.393 1 97.31 364 ARG A N 1
ATOM 2911 C CA . ARG A 1 364 ? -0.5 41.719 0.507 1 97.31 364 ARG A CA 1
ATOM 2912 C C . ARG A 1 364 ? -0.156 42 1.97 1 97.31 364 ARG A C 1
ATOM 2914 O O . ARG A 1 364 ? 0.249 43.094 2.326 1 97.31 364 ARG A O 1
ATOM 2921 N N . THR A 1 365 ? -0.428 41 2.787 1 98.06 365 THR A N 1
ATOM 2922 C CA . THR A 1 365 ? -0.024 41.094 4.184 1 98.06 365 THR A CA 1
ATOM 2923 C C . THR A 1 365 ? 1.49 41.25 4.301 1 98.06 365 THR A C 1
ATOM 2925 O O . THR A 1 365 ? 2.242 40.5 3.693 1 98.06 365 THR A O 1
ATOM 2928 N N . PRO A 1 366 ? 1.971 42.156 5.109 1 97.5 366 PRO A N 1
ATOM 2929 C CA . PRO A 1 366 ? 3.4 42.469 5.109 1 97.5 366 PRO A CA 1
ATOM 2930 C C . PRO A 1 366 ? 4.258 41.344 5.656 1 97.5 366 PRO A C 1
ATOM 2932 O O . PRO A 1 366 ? 5.238 40.938 5.02 1 97.5 366 PRO A O 1
ATOM 2935 N N . LEU A 1 367 ? 3.957 40.781 6.82 1 98.62 367 LEU A N 1
ATOM 2936 C CA . LEU A 1 367 ? 4.762 39.719 7.434 1 98.62 367 LEU A CA 1
ATOM 2937 C C . LEU A 1 367 ? 4.016 38.406 7.434 1 98.62 367 LEU A C 1
ATOM 2939 O O . LEU A 1 367 ? 2.977 38.25 8.086 1 98.62 367 LEU A O 1
ATOM 2943 N N . VAL A 1 368 ? 4.543 37.5 6.648 1 98.5 368 VAL A N 1
ATOM 2944 C CA . VAL A 1 368 ? 3.949 36.188 6.52 1 98.5 368 VAL A CA 1
ATOM 2945 C C . VAL A 1 368 ? 5.023 35.094 6.727 1 98.5 368 VAL A C 1
ATOM 2947 O O . VAL A 1 368 ? 6.059 35.125 6.059 1 98.5 368 VAL A O 1
ATOM 2950 N N . TYR A 1 369 ? 4.82 34.188 7.703 1 98.56 369 TYR A N 1
ATOM 2951 C CA . TYR A 1 369 ? 5.742 33.094 7.984 1 98.56 369 TYR A CA 1
ATOM 2952 C C . TYR A 1 369 ? 4.988 31.797 8.18 1 98.56 369 TYR A C 1
ATOM 2954 O O . TYR A 1 369 ? 3.822 31.797 8.586 1 98.56 369 TYR A O 1
ATOM 2962 N N . ALA A 1 370 ? 5.633 30.719 7.902 1 98.19 370 ALA A N 1
ATOM 2963 C CA . ALA A 1 370 ? 5.195 29.391 8.297 1 98.19 370 ALA A CA 1
ATOM 2964 C C . ALA A 1 370 ? 6.273 28.672 9.109 1 98.19 370 ALA A C 1
ATOM 2966 O O . ALA A 1 370 ? 7.426 28.578 8.68 1 98.19 370 ALA A O 1
ATOM 2967 N N . TYR A 1 371 ? 5.887 28.234 10.273 1 98.56 371 TYR A N 1
ATOM 2968 C CA . TYR A 1 371 ? 6.785 27.422 11.094 1 98.56 371 TYR A CA 1
ATOM 2969 C C . TYR A 1 371 ? 6.66 25.953 10.75 1 98.56 371 TYR A C 1
ATOM 2971 O O . TYR A 1 371 ? 5.551 25.422 10.656 1 98.56 371 TYR A O 1
ATOM 2979 N N . GLU A 1 372 ? 7.738 25.297 10.461 1 97.75 372 GLU A N 1
ATOM 2980 C CA . GLU A 1 372 ? 7.859 23.859 10.625 1 97.75 372 GLU A CA 1
ATOM 2981 C C . GLU A 1 372 ? 8.516 23.5 11.961 1 97.75 372 GLU A C 1
ATOM 2983 O O . GLU A 1 372 ? 9.742 23.469 12.062 1 97.75 372 GLU A O 1
ATOM 2988 N N . LEU A 1 373 ? 7.742 23.234 12.852 1 98.69 373 LEU A N 1
ATOM 2989 C CA . LEU A 1 373 ? 8.18 23.078 14.234 1 98.69 373 LEU A CA 1
ATOM 2990 C C . LEU A 1 373 ? 9.023 21.828 14.406 1 98.69 373 LEU A C 1
ATOM 2992 O O . LEU A 1 373 ? 9.453 21.219 13.414 1 98.69 373 LEU A O 1
ATOM 2996 N N . ARG A 1 374 ? 9.414 21.594 15.664 1 97.56 374 ARG A N 1
ATOM 2997 C CA . ARG A 1 374 ? 10.18 20.406 15.984 1 97.56 374 ARG A CA 1
ATOM 2998 C C . ARG A 1 374 ? 9.5 19.141 15.438 1 97.56 374 ARG A C 1
ATOM 3000 O O . ARG A 1 374 ? 8.281 19.125 15.258 1 97.56 374 ARG A O 1
ATOM 3007 N N . ASP A 1 375 ? 10.406 18.109 15.094 1 95.38 375 ASP A N 1
ATOM 3008 C CA . ASP A 1 375 ? 11.852 18 15.258 1 95.38 375 ASP A CA 1
ATOM 3009 C C . ASP A 1 375 ? 12.539 17.734 13.922 1 95.38 375 ASP A C 1
ATOM 3011 O O . ASP A 1 375 ? 12.117 18.25 12.883 1 95.38 375 ASP A O 1
ATOM 3015 N N . LEU A 1 376 ? 13.594 17.047 13.922 1 92.25 376 LEU A N 1
ATOM 3016 C CA . LEU A 1 376 ? 14.367 16.844 12.703 1 92.25 376 LEU A CA 1
ATOM 3017 C C . LEU A 1 376 ? 14.156 15.43 12.164 1 92.25 376 LEU A C 1
ATOM 3019 O O . LEU A 1 376 ? 14.969 14.93 11.383 1 92.25 376 LEU A O 1
ATOM 3023 N N . GLY A 1 377 ? 13.102 14.742 12.703 1 90.94 377 GLY A N 1
ATOM 3024 C CA . GLY A 1 377 ? 12.758 13.461 12.094 1 90.94 377 GLY A CA 1
ATOM 3025 C C . GLY A 1 377 ? 12.867 12.297 13.055 1 90.94 377 GLY A C 1
ATOM 3026 O O . GLY A 1 377 ? 12.445 11.18 12.734 1 90.94 377 GLY A O 1
ATOM 3027 N N . ARG A 1 378 ? 13.422 12.5 14.211 1 91.56 378 ARG A N 1
ATOM 3028 C CA . ARG A 1 378 ? 13.461 11.43 15.203 1 91.56 378 ARG A CA 1
ATOM 3029 C C . ARG A 1 378 ? 12.047 10.961 15.547 1 91.56 378 ARG A C 1
ATOM 3031 O O . ARG A 1 378 ? 11.781 9.758 15.57 1 91.56 378 ARG A O 1
ATOM 3038 N N . PHE A 1 379 ? 11.18 11.945 15.766 1 94.06 379 PHE A N 1
ATOM 3039 C CA . PHE A 1 379 ? 9.781 11.625 16.062 1 94.06 379 PHE A CA 1
ATOM 3040 C C . PHE A 1 379 ? 8.891 11.992 14.875 1 94.06 379 PHE A C 1
ATOM 3042 O O . PHE A 1 379 ? 7.805 11.43 14.719 1 94.06 379 PHE A O 1
ATOM 3049 N N . GLY A 1 380 ? 9.344 12.938 14.094 1 93.81 380 GLY A N 1
ATOM 3050 C CA . GLY A 1 380 ? 8.555 13.359 12.945 1 93.81 380 GLY A CA 1
ATOM 3051 C C . GLY A 1 380 ? 7.195 13.914 13.328 1 93.81 380 GLY A C 1
ATOM 3052 O O . GLY A 1 380 ? 7.098 14.82 14.156 1 93.81 380 GLY A O 1
ATOM 3053 N N . PHE A 1 381 ? 6.141 13.289 12.828 1 96.56 381 PHE A N 1
ATOM 3054 C CA . PHE A 1 381 ? 4.789 13.781 13.055 1 96.56 381 PHE A CA 1
ATOM 3055 C C . PHE A 1 381 ? 4.258 13.305 14.398 1 96.56 381 PHE A C 1
ATOM 3057 O O . PHE A 1 381 ? 3.186 13.727 14.836 1 96.56 381 PHE A O 1
ATOM 3064 N N . VAL A 1 382 ? 5.035 12.484 15.078 1 96.81 382 VAL A N 1
ATOM 3065 C CA . VAL A 1 382 ? 4.594 11.914 16.344 1 96.81 382 VAL A CA 1
ATOM 3066 C C . VAL A 1 382 ? 5.457 12.453 17.484 1 96.81 382 VAL A C 1
ATOM 3068 O O . VAL A 1 382 ? 6.027 11.688 18.266 1 96.81 382 VAL A O 1
ATOM 3071 N N . LEU A 1 383 ? 5.477 13.703 17.578 1 96.31 383 LEU A N 1
ATOM 3072 C CA . LEU A 1 383 ? 6.27 14.375 18.594 1 96.31 383 LEU A CA 1
ATOM 3073 C C . LEU A 1 383 ? 5.695 14.102 19.984 1 96.31 383 LEU A C 1
ATOM 3075 O O . LEU A 1 383 ? 4.512 14.352 20.234 1 96.31 383 LEU A O 1
ATOM 3079 N N . PRO A 1 384 ? 6.492 13.609 20.922 1 95.5 384 PRO A N 1
ATOM 3080 C CA . PRO A 1 384 ? 5.98 13.328 22.266 1 95.5 384 PRO A CA 1
ATOM 3081 C C . PRO A 1 384 ? 5.488 14.578 22.984 1 95.5 384 PRO A C 1
ATOM 3083 O O . PRO A 1 384 ? 6.047 15.664 22.812 1 95.5 384 PRO A O 1
ATOM 3086 N N . PRO A 1 385 ? 4.508 14.398 23.859 1 95.19 385 PRO A N 1
ATOM 3087 C CA . PRO A 1 385 ? 3.906 15.547 24.547 1 95.19 385 PRO A CA 1
ATOM 3088 C C . PRO A 1 385 ? 4.918 16.328 25.391 1 95.19 385 PRO A C 1
ATOM 3090 O O . PRO A 1 385 ? 4.762 17.531 25.578 1 95.19 385 PRO A O 1
ATOM 3093 N N . GLU A 1 386 ? 5.996 15.711 25.828 1 94.69 386 GLU A N 1
ATOM 3094 C CA . GLU A 1 386 ? 7.023 16.375 26.625 1 94.69 386 GLU A CA 1
ATOM 3095 C C . GLU A 1 386 ? 7.695 17.5 25.828 1 94.69 386 GLU A C 1
ATOM 3097 O O . GLU A 1 386 ? 8.336 18.375 26.406 1 94.69 386 GLU A O 1
ATOM 3102 N N . GLN A 1 387 ? 7.48 17.484 24.531 1 96.38 387 GLN A N 1
ATOM 3103 C CA . GLN A 1 387 ? 8.125 18.484 23.672 1 96.38 387 GLN A CA 1
ATOM 3104 C C . GLN A 1 387 ? 7.203 19.656 23.406 1 96.38 387 GLN A C 1
ATOM 3106 O O . GLN A 1 387 ? 7.621 20.656 22.828 1 96.38 387 GLN A O 1
ATOM 3111 N N . ILE A 1 388 ? 5.98 19.625 23.875 1 97.06 388 ILE A N 1
ATOM 3112 C CA . ILE A 1 388 ? 5.004 20.672 23.562 1 97.06 388 ILE A CA 1
ATOM 3113 C C . ILE A 1 388 ? 5.473 22 24.141 1 97.06 388 ILE A C 1
ATOM 3115 O O . ILE A 1 388 ? 5.668 22.969 23.406 1 97.06 388 ILE A O 1
ATOM 3119 N N . ILE A 1 389 ? 5.715 22.047 25.406 1 97.88 389 ILE A N 1
ATOM 3120 C CA . ILE A 1 389 ? 5.996 23.297 26.094 1 97.88 389 ILE A CA 1
ATOM 3121 C C . ILE A 1 389 ? 7.34 23.859 25.625 1 97.88 389 ILE A C 1
ATOM 3123 O O . ILE A 1 389 ? 7.434 25.031 25.25 1 97.88 389 ILE A O 1
ATOM 3127 N N . PRO A 1 390 ? 8.383 23.016 25.562 1 98.44 390 PRO A N 1
ATOM 3128 C CA . PRO A 1 390 ? 9.625 23.562 25.031 1 98.44 390 PRO A CA 1
ATOM 3129 C C . PRO A 1 390 ? 9.469 24.141 23.625 1 98.44 390 PRO A C 1
ATOM 3131 O O . PRO A 1 390 ? 10.016 25.203 23.312 1 98.44 390 PRO A O 1
ATOM 3134 N N . THR A 1 391 ? 8.75 23.469 22.766 1 98.75 391 THR A N 1
ATOM 3135 C CA . THR A 1 391 ? 8.508 23.953 21.406 1 98.75 391 THR A CA 1
ATOM 3136 C C . THR A 1 391 ? 7.754 25.281 21.438 1 98.75 391 THR A C 1
ATOM 3138 O O . THR A 1 391 ? 8.125 26.234 20.734 1 98.75 391 THR A O 1
ATOM 3141 N N . ALA A 1 392 ? 6.77 25.391 22.281 1 98.75 392 ALA A N 1
ATOM 3142 C CA . ALA A 1 392 ? 5.914 26.578 22.344 1 98.75 392 ALA A CA 1
ATOM 3143 C C . ALA A 1 392 ? 6.668 27.766 22.922 1 98.75 392 ALA A C 1
ATOM 3145 O O . ALA A 1 392 ? 6.527 28.891 22.438 1 98.75 392 ALA A O 1
ATOM 3146 N N . GLU A 1 393 ? 7.48 27.516 23.906 1 98.75 393 GLU A N 1
ATOM 3147 C CA . GLU A 1 393 ? 8.227 28.578 24.562 1 98.75 393 GLU A CA 1
ATOM 3148 C C . GLU A 1 393 ? 9.211 29.234 23.594 1 98.75 393 GLU A C 1
ATOM 3150 O O . GLU A 1 393 ? 9.25 30.469 23.484 1 98.75 393 GLU A O 1
ATOM 3155 N N . GLU A 1 394 ? 9.953 28.422 22.953 1 98.88 394 GLU A N 1
ATOM 3156 C CA . GLU A 1 394 ? 10.945 29 22.047 1 98.88 394 GLU A CA 1
ATOM 3157 C C . GLU A 1 394 ? 10.281 29.656 20.844 1 98.88 394 GLU A C 1
ATOM 3159 O O . GLU A 1 394 ? 10.781 30.656 20.328 1 98.88 394 GLU A O 1
ATOM 3164 N N . THR A 1 395 ? 9.148 29.094 20.422 1 98.88 395 THR A N 1
ATOM 3165 C CA . THR A 1 395 ? 8.383 29.688 19.344 1 98.88 395 THR A CA 1
ATOM 3166 C C . THR A 1 395 ? 7.875 31.078 19.734 1 98.88 395 THR A C 1
ATOM 3168 O O . THR A 1 395 ? 7.984 32.031 18.969 1 98.88 395 THR A O 1
ATOM 3171 N N . LEU A 1 396 ? 7.336 31.219 20.953 1 98.88 396 LEU A N 1
ATOM 3172 C C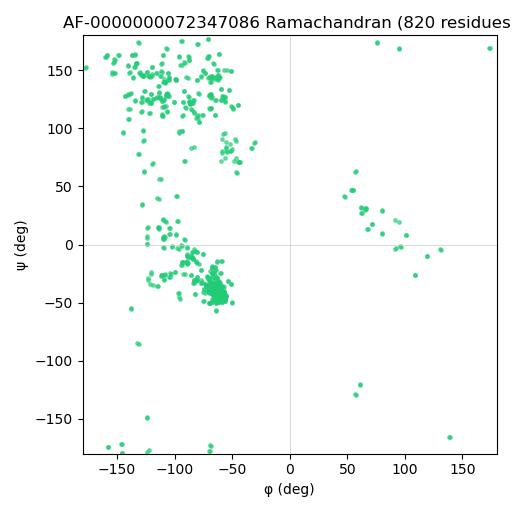A . LEU A 1 396 ? 6.852 32.5 21.422 1 98.88 396 LEU A CA 1
ATOM 3173 C C . LEU A 1 396 ? 7.98 33.531 21.469 1 98.88 396 LEU A C 1
ATOM 3175 O O . LEU A 1 396 ? 7.785 34.688 21.094 1 98.88 396 LEU A O 1
ATOM 3179 N N . ASP A 1 397 ? 9.156 33.094 21.875 1 98.81 397 ASP A N 1
ATOM 3180 C CA . ASP A 1 397 ? 10.312 34 21.875 1 98.81 397 ASP A CA 1
ATOM 3181 C C . ASP A 1 397 ? 10.562 34.562 20.469 1 98.81 397 ASP A C 1
ATOM 3183 O O . ASP A 1 397 ? 10.867 35.75 20.328 1 98.81 397 ASP A O 1
ATOM 3187 N N . SER A 1 398 ? 10.438 33.75 19.516 1 98.88 398 SER A N 1
ATOM 3188 C CA . SER A 1 398 ? 10.68 34.188 18.141 1 98.88 398 SER A CA 1
ATOM 3189 C C . SER A 1 398 ? 9.555 35.094 17.641 1 98.88 398 SER A C 1
ATOM 3191 O O . SER A 1 398 ? 9.805 36 16.875 1 98.88 398 SER A O 1
ATOM 3193 N N . ILE A 1 399 ? 8.312 34.812 18.047 1 98.94 399 ILE A N 1
ATOM 3194 C CA . ILE A 1 399 ? 7.172 35.625 17.625 1 98.94 399 ILE A CA 1
ATOM 3195 C C . ILE A 1 399 ? 7.328 37.031 18.156 1 98.94 399 ILE A C 1
ATOM 3197 O O . ILE A 1 399 ? 7.051 38 17.438 1 98.94 399 ILE A O 1
ATOM 3201 N N . ILE A 1 400 ? 7.82 37.188 19.359 1 98.88 400 ILE A N 1
ATOM 3202 C CA . ILE A 1 400 ? 8.062 38.5 19.953 1 98.88 400 ILE A CA 1
ATOM 3203 C C . ILE A 1 400 ? 9.039 39.312 19.078 1 98.88 400 ILE A C 1
ATOM 3205 O O . ILE A 1 400 ? 8.789 40.469 18.766 1 98.88 400 ILE A O 1
ATOM 3209 N N . VAL A 1 401 ? 10.039 38.625 18.641 1 98.81 401 VAL A N 1
ATOM 3210 C CA . VAL A 1 401 ? 11.062 39.281 17.828 1 98.81 401 VAL A CA 1
ATOM 3211 C C . VAL A 1 401 ? 10.469 39.656 16.484 1 98.81 401 VAL A C 1
ATOM 3213 O O . VAL A 1 401 ? 10.742 40.75 15.961 1 98.81 401 VAL A O 1
ATOM 3216 N N . ILE A 1 402 ? 9.672 38.812 15.875 1 98.88 402 ILE A N 1
ATOM 3217 C CA . ILE A 1 402 ? 9.055 39.094 14.586 1 98.88 402 ILE A CA 1
ATOM 3218 C C . ILE A 1 402 ? 8.234 40.375 14.68 1 98.88 402 ILE A C 1
ATOM 3220 O O . ILE A 1 402 ? 8.344 41.25 13.812 1 98.88 402 ILE A O 1
ATOM 3224 N N . LEU A 1 403 ? 7.484 40.531 15.719 1 98.75 403 LEU A N 1
ATOM 3225 C CA . LEU A 1 403 ? 6.598 41.656 15.867 1 98.75 403 LEU A CA 1
ATOM 3226 C C . LEU A 1 403 ? 7.391 42.938 16.219 1 98.75 403 LEU A C 1
ATOM 3228 O O . LEU A 1 403 ? 7.098 44 15.711 1 98.75 403 LEU A O 1
ATOM 3232 N N . GLU A 1 404 ? 8.391 42.781 17.094 1 98.38 404 GLU A N 1
ATOM 3233 C CA . GLU A 1 404 ? 9.234 43.938 17.438 1 98.38 404 GLU A CA 1
ATOM 3234 C C . GLU A 1 404 ? 9.984 44.469 16.203 1 98.38 404 GLU A C 1
ATOM 3236 O O . GLU A 1 404 ? 9.984 45.656 15.945 1 98.38 404 GLU A O 1
ATOM 3241 N N . GLU A 1 405 ? 10.609 43.562 15.523 1 98.38 405 GLU A N 1
ATOM 3242 C CA . GLU A 1 405 ? 11.344 43.938 14.32 1 98.38 405 GLU A CA 1
ATOM 3243 C C . GLU A 1 405 ? 10.398 44.469 13.242 1 98.38 405 GLU A C 1
ATOM 3245 O O . GLU A 1 405 ? 10.742 45.375 12.484 1 98.38 405 GLU A O 1
ATOM 3250 N N . GLY A 1 406 ? 9.227 43.812 13.125 1 98.06 406 GLY A N 1
ATOM 3251 C CA . GLY A 1 406 ? 8.219 44.312 12.195 1 98.06 406 GLY A CA 1
ATOM 3252 C C . GLY A 1 406 ? 7.82 45.75 12.469 1 98.06 406 GLY A C 1
ATOM 3253 O O . GLY A 1 406 ? 7.625 46.531 11.539 1 98.06 406 GLY A O 1
ATOM 3254 N N . ALA A 1 407 ? 7.691 46.062 13.727 1 97.12 407 ALA A N 1
ATOM 3255 C CA . ALA A 1 407 ? 7.379 47.438 14.109 1 97.12 407 ALA A CA 1
ATOM 3256 C C . ALA A 1 407 ? 8.516 48.375 13.727 1 97.12 407 ALA A C 1
ATOM 3258 O O . ALA A 1 407 ? 8.266 49.5 13.266 1 97.12 407 ALA A O 1
ATOM 3259 N N . ASN A 1 408 ? 9.703 47.938 13.969 1 97.06 408 ASN A N 1
ATOM 3260 C CA . ASN A 1 408 ? 10.867 48.75 13.625 1 97.06 408 ASN A CA 1
ATOM 3261 C C . ASN A 1 408 ? 10.922 49.031 12.133 1 97.06 408 ASN A C 1
ATOM 3263 O O . ASN A 1 408 ? 11.406 50.094 11.719 1 97.06 408 ASN A O 1
ATOM 3267 N N . TYR A 1 409 ? 10.477 48.125 11.344 1 96.62 409 TYR A N 1
ATOM 3268 C CA . TYR A 1 409 ? 10.484 48.281 9.898 1 96.62 409 TYR A CA 1
ATOM 3269 C C . TYR A 1 409 ? 9.25 49.031 9.43 1 96.62 409 TYR A C 1
ATOM 3271 O O . TYR A 1 409 ? 9.141 49.375 8.242 1 96.62 409 TYR A O 1
ATOM 3279 N N . GLY A 1 410 ? 8.25 49.25 10.312 1 95.88 410 GLY A N 1
ATOM 3280 C CA . GLY A 1 410 ? 7.078 50.031 9.984 1 95.88 410 GLY A CA 1
ATOM 3281 C C . GLY A 1 410 ? 5.93 49.219 9.438 1 95.88 410 GLY A C 1
ATOM 3282 O O . GLY A 1 410 ? 5.043 49.75 8.758 1 95.88 410 GLY A O 1
ATOM 3283 N N . TYR A 1 411 ? 5.961 47.938 9.727 1 94.75 411 TYR A N 1
ATOM 3284 C CA . TYR A 1 411 ? 4.945 47.062 9.164 1 94.75 411 TYR A CA 1
ATOM 3285 C C . TYR A 1 411 ? 3.691 47.062 10.031 1 94.75 411 TYR A C 1
ATOM 3287 O O . TYR A 1 411 ? 2.658 46.5 9.625 1 94.75 411 TYR A O 1
ATOM 3295 N N . HIS A 1 412 ? 3.826 47.625 11.18 1 92 412 HIS A N 1
ATOM 3296 C CA . HIS A 1 412 ? 2.672 47.656 12.07 1 92 412 HIS A CA 1
ATOM 3297 C C . HIS A 1 412 ? 2.168 49.094 12.281 1 92 412 HIS A C 1
ATOM 3299 O O . HIS A 1 412 ? 2.934 50.031 12.156 1 92 412 HIS A O 1
ATOM 3305 N N . MET B 1 1 ? 62.875 -0.399 14.148 1 32.81 1 MET B N 1
ATOM 3306 C CA . MET B 1 1 ? 61.906 -1.393 13.75 1 32.81 1 MET B CA 1
ATOM 3307 C C . MET B 1 1 ? 60.469 -0.87 13.977 1 32.81 1 MET B C 1
ATOM 3309 O O . MET B 1 1 ? 60 -0.841 15.109 1 32.81 1 MET B O 1
ATOM 3313 N N . LYS B 1 2 ? 60.156 0.234 13.203 1 36.84 2 LYS B N 1
ATOM 3314 C CA . LYS B 1 2 ? 58.906 0.966 13.188 1 36.84 2 LYS B CA 1
ATOM 3315 C C . LYS B 1 2 ? 57.719 0.036 12.875 1 36.84 2 LYS B C 1
ATOM 3317 O O . LYS B 1 2 ? 57.688 -0.604 11.82 1 36.84 2 LYS B O 1
ATOM 3322 N N . LEU B 1 3 ? 57.031 -0.458 13.953 1 32.75 3 LEU B N 1
ATOM 3323 C CA . LEU B 1 3 ? 55.781 -1.24 13.961 1 32.75 3 LEU B CA 1
ATOM 3324 C C . LEU B 1 3 ? 54.656 -0.499 13.242 1 32.75 3 LEU B C 1
ATOM 3326 O O . LEU B 1 3 ? 54.25 0.567 13.688 1 32.75 3 LEU B O 1
ATOM 3330 N N . LEU B 1 4 ? 54.688 -0.452 11.961 1 37.12 4 LEU B N 1
ATOM 3331 C CA . LEU B 1 4 ? 53.562 0.007 11.148 1 37.12 4 LEU B CA 1
ATOM 3332 C C . LEU B 1 4 ? 52.281 -0.733 11.531 1 37.12 4 LEU B C 1
ATOM 3334 O O . LEU B 1 4 ? 52.156 -1.94 11.305 1 37.12 4 LEU B O 1
ATOM 3338 N N . LEU B 1 5 ? 51.594 -0.349 12.602 1 33.25 5 LEU B N 1
ATOM 3339 C CA . LEU B 1 5 ? 50.281 -0.815 12.938 1 33.25 5 LEU B CA 1
ATOM 3340 C C . LEU B 1 5 ? 49.281 -0.509 11.812 1 33.25 5 LEU B C 1
ATOM 3342 O O . LEU B 1 5 ? 49 0.658 11.531 1 33.25 5 LEU B O 1
ATOM 3346 N N . VAL B 1 6 ? 49.281 -1.349 10.789 1 35.44 6 VAL B N 1
ATOM 3347 C CA . VAL B 1 6 ? 48.25 -1.272 9.781 1 35.44 6 VAL B CA 1
ATOM 3348 C C . VAL B 1 6 ? 46.875 -1.467 10.438 1 35.44 6 VAL B C 1
ATOM 3350 O O . VAL B 1 6 ? 46.625 -2.504 11.055 1 35.44 6 VAL B O 1
ATOM 3353 N N . CYS B 1 7 ? 46.219 -0.453 10.852 1 33.84 7 CYS B N 1
ATOM 3354 C CA . CYS B 1 7 ? 44.812 -0.445 11.227 1 33.84 7 CYS B CA 1
ATOM 3355 C C . CYS B 1 7 ? 43.938 -1.063 10.133 1 33.84 7 CYS B C 1
ATOM 3357 O O . CYS B 1 7 ? 43.844 -0.512 9.031 1 33.84 7 CYS B O 1
ATOM 3359 N N . ILE B 1 8 ? 43.875 -2.352 10.078 1 30.36 8 ILE B N 1
ATOM 3360 C CA . ILE B 1 8 ? 42.875 -3.008 9.234 1 30.36 8 ILE B CA 1
ATOM 3361 C C . ILE B 1 8 ? 41.469 -2.5 9.594 1 30.36 8 ILE B C 1
ATOM 3363 O O . ILE B 1 8 ? 40.969 -2.744 10.695 1 30.36 8 ILE B O 1
ATOM 3367 N N . ALA B 1 9 ? 41.125 -1.388 9.117 1 33.56 9 ALA B N 1
ATOM 3368 C CA . ALA B 1 9 ? 39.719 -1.014 9.141 1 33.56 9 ALA B CA 1
ATOM 3369 C C . ALA B 1 9 ? 38.844 -2.162 8.648 1 33.56 9 ALA B C 1
ATOM 3371 O O . ALA B 1 9 ? 38.906 -2.553 7.484 1 33.56 9 ALA B O 1
ATOM 3372 N N . ILE B 1 10 ? 38.406 -3.045 9.516 1 33 10 ILE B N 1
ATOM 3373 C CA . ILE B 1 10 ? 37.375 -4.023 9.227 1 33 10 ILE B CA 1
ATOM 3374 C C . ILE B 1 10 ? 36.156 -3.314 8.648 1 33 10 ILE B C 1
ATOM 3376 O O . ILE B 1 10 ? 35.531 -2.498 9.32 1 33 10 ILE B O 1
ATOM 3380 N N . ALA B 1 11 ? 36.156 -3.133 7.441 1 35 11 ALA B N 1
ATOM 3381 C CA . ALA B 1 11 ? 34.906 -2.809 6.75 1 35 11 ALA B CA 1
ATOM 3382 C C . ALA B 1 11 ? 33.781 -3.744 7.18 1 35 11 ALA B C 1
ATOM 3384 O O . ALA B 1 11 ? 33.781 -4.93 6.836 1 35 11 ALA B O 1
ATOM 3385 N N . LEU B 1 12 ? 33.25 -3.584 8.328 1 33.94 12 LEU B N 1
ATOM 3386 C CA . LEU B 1 12 ? 32 -4.262 8.586 1 33.94 12 LEU B CA 1
ATOM 3387 C C . LEU B 1 12 ? 31.031 -4.066 7.418 1 33.94 12 LEU B C 1
ATOM 3389 O O . LEU B 1 12 ? 30.453 -2.988 7.254 1 33.94 12 LEU B O 1
ATOM 3393 N N . PHE B 1 13 ? 31.453 -4.566 6.324 1 36.91 13 PHE B N 1
ATOM 3394 C CA . PHE B 1 13 ? 30.375 -4.738 5.367 1 36.91 13 PHE B CA 1
ATOM 3395 C C . PHE B 1 13 ? 29.141 -5.336 6.039 1 36.91 13 PHE B C 1
ATOM 3397 O O . PHE B 1 13 ? 29.141 -6.512 6.414 1 36.91 13 PHE B O 1
ATOM 3404 N N . GLY B 1 14 ? 28.484 -4.57 6.848 1 38.44 14 GLY B N 1
ATOM 3405 C CA . GLY B 1 14 ? 27.203 -5.121 7.23 1 38.44 14 GLY B CA 1
ATOM 3406 C C . GLY B 1 14 ? 26.547 -5.945 6.133 1 38.44 14 GLY B C 1
ATOM 3407 O O . GLY B 1 14 ? 26.297 -5.438 5.039 1 38.44 14 GLY B O 1
ATOM 3408 N N . ALA B 1 15 ? 26.875 -7.086 6.016 1 39.94 15 ALA B N 1
ATOM 3409 C CA . ALA B 1 15 ? 26.125 -8.031 5.199 1 39.94 15 ALA B CA 1
ATOM 3410 C C . ALA B 1 15 ? 24.641 -7.684 5.191 1 39.94 15 ALA B C 1
ATOM 3412 O O . ALA B 1 15 ? 23.984 -7.676 6.238 1 39.94 15 ALA B O 1
ATOM 3413 N N . THR B 1 16 ? 24.172 -6.887 4.375 1 49.81 16 THR B N 1
ATOM 3414 C CA . THR B 1 16 ? 22.75 -6.633 4.199 1 49.81 16 THR B CA 1
ATOM 3415 C C . THR B 1 16 ? 21.953 -7.941 4.211 1 49.81 16 THR B C 1
ATOM 3417 O O . THR B 1 16 ? 22.094 -8.766 3.303 1 49.81 16 THR B O 1
ATOM 3420 N N . VAL B 1 17 ? 21.812 -8.586 5.309 1 54.41 17 VAL B N 1
ATOM 3421 C CA . VAL B 1 17 ? 20.938 -9.742 5.441 1 54.41 17 VAL B CA 1
ATOM 3422 C C . VAL B 1 17 ? 19.594 -9.461 4.762 1 54.41 17 VAL B C 1
ATOM 3424 O O . VAL B 1 17 ? 19 -8.406 4.973 1 54.41 17 VAL B O 1
ATOM 3427 N N . ALA B 1 18 ? 19.219 -10.227 3.779 1 75.69 18 ALA B N 1
ATOM 3428 C CA . ALA B 1 18 ? 17.953 -10.227 3.051 1 75.69 18 ALA B CA 1
ATOM 3429 C C . ALA B 1 18 ? 16.766 -10.234 4.012 1 75.69 18 ALA B C 1
ATOM 3431 O O . ALA B 1 18 ? 16.75 -11 4.977 1 75.69 18 ALA B O 1
ATOM 3432 N N . GLU B 1 19 ? 15.969 -9.195 3.988 1 91.62 19 GLU B N 1
ATOM 3433 C CA . GLU B 1 19 ? 14.797 -9.07 4.852 1 91.62 19 GLU B CA 1
ATOM 3434 C C . GLU B 1 19 ? 13.562 -9.688 4.199 1 91.62 19 GLU B C 1
ATOM 3436 O O . GLU B 1 19 ? 13.461 -9.727 2.971 1 91.62 19 GLU B O 1
ATOM 3441 N N . LYS B 1 20 ? 12.773 -10.289 5.012 1 95.94 20 LYS B N 1
ATOM 3442 C CA . LYS B 1 20 ? 11.539 -10.906 4.543 1 95.94 20 LYS B CA 1
ATOM 3443 C C . LYS B 1 20 ? 10.336 -10 4.797 1 95.94 20 LYS B C 1
ATOM 3445 O O . LYS B 1 20 ? 10.281 -9.312 5.812 1 95.94 20 LYS B O 1
ATOM 3450 N N . ALA B 1 21 ? 9.453 -10.055 3.826 1 97.94 21 ALA B N 1
ATOM 3451 C CA . ALA B 1 21 ? 8.141 -9.461 4.066 1 97.94 21 ALA B CA 1
ATOM 3452 C C . ALA B 1 21 ? 7.43 -10.156 5.227 1 97.94 21 ALA B C 1
ATOM 3454 O O . ALA B 1 21 ? 7.562 -11.367 5.406 1 97.94 21 ALA B O 1
ATOM 3455 N N . ARG B 1 22 ? 6.715 -9.391 5.988 1 97.69 22 ARG B N 1
ATOM 3456 C CA . ARG B 1 22 ? 5.91 -9.922 7.082 1 97.69 22 ARG B CA 1
ATOM 3457 C C . ARG B 1 22 ? 4.449 -9.508 6.945 1 97.69 22 ARG B C 1
ATOM 3459 O O . ARG B 1 22 ? 4.152 -8.422 6.445 1 97.69 22 ARG B O 1
ATOM 3466 N N . TYR B 1 23 ? 3.604 -10.344 7.402 1 98.12 23 TYR B N 1
ATOM 3467 C CA . TYR B 1 23 ? 2.172 -10.102 7.273 1 98.12 23 TYR B CA 1
ATOM 3468 C C . TYR B 1 23 ? 1.474 -10.234 8.625 1 98.12 23 TYR B C 1
ATOM 3470 O O . TYR B 1 23 ? 0.347 -10.734 8.703 1 98.12 23 TYR B O 1
ATOM 3478 N N . ASP B 1 24 ? 2.146 -9.836 9.703 1 97.88 24 ASP B N 1
ATOM 3479 C CA . ASP B 1 24 ? 1.529 -9.82 11.031 1 97.88 24 ASP B CA 1
ATOM 3480 C C . ASP B 1 24 ? 0.309 -8.906 11.055 1 97.88 24 ASP B C 1
ATOM 3482 O O . ASP B 1 24 ? 0.405 -7.727 10.719 1 97.88 24 ASP B O 1
ATOM 3486 N N . ASN B 1 25 ? -0.785 -9.43 11.43 1 95.44 25 ASN B N 1
ATOM 3487 C CA . ASN B 1 25 ? -2.057 -8.742 11.617 1 95.44 25 ASN B CA 1
ATOM 3488 C C . ASN B 1 25 ? -2.625 -8.242 10.289 1 95.44 25 ASN B C 1
ATOM 3490 O O . ASN B 1 25 ? -3.408 -7.293 10.266 1 95.44 25 ASN B O 1
ATOM 3494 N N . TYR B 1 26 ? -2.076 -8.719 9.234 1 98.25 26 TYR B N 1
ATOM 3495 C CA . TYR B 1 26 ? -2.777 -8.562 7.961 1 98.25 26 TYR B CA 1
ATOM 3496 C C . TYR B 1 26 ? -4.027 -9.438 7.918 1 98.25 26 TYR B C 1
ATOM 3498 O O . TYR B 1 26 ? -3.965 -10.641 8.188 1 98.25 26 TYR B O 1
ATOM 3506 N N . ARG B 1 27 ? -5.168 -8.828 7.594 1 98.06 27 ARG B N 1
ATOM 3507 C CA . ARG B 1 27 ? -6.441 -9.539 7.648 1 98.06 27 ARG B CA 1
ATOM 3508 C C . ARG B 1 27 ? -6.93 -9.898 6.246 1 98.06 27 ARG B C 1
ATOM 3510 O O . ARG B 1 27 ? -6.746 -9.133 5.305 1 98.06 27 ARG B O 1
ATOM 3517 N N . VAL B 1 28 ? -7.488 -11.055 6.176 1 98.06 28 VAL B N 1
ATOM 3518 C CA . VAL B 1 28 ? -8.102 -11.469 4.918 1 98.06 28 VAL B CA 1
ATOM 3519 C C . VAL B 1 28 ? -9.625 -11.484 5.066 1 98.06 28 VAL B C 1
ATOM 3521 O O . VAL B 1 28 ? -10.164 -12.141 5.961 1 98.06 28 VAL B O 1
ATOM 3524 N N . TYR B 1 29 ? -10.281 -10.75 4.18 1 98.06 29 TYR B N 1
ATOM 3525 C CA . TYR B 1 29 ? -11.742 -10.688 4.172 1 98.06 29 TYR B CA 1
ATOM 3526 C C . TYR B 1 29 ? -12.312 -11.328 2.912 1 98.06 29 TYR B C 1
ATOM 3528 O O . TYR B 1 29 ? -11.75 -11.18 1.824 1 98.06 29 TYR B O 1
ATOM 3536 N N . ARG B 1 30 ? -13.312 -12.078 3.086 1 97.44 30 ARG B N 1
ATOM 3537 C CA . ARG B 1 30 ? -14.164 -12.461 1.971 1 97.44 30 ARG B CA 1
ATOM 3538 C C . ARG B 1 30 ? -15.266 -11.43 1.738 1 97.44 30 ARG B C 1
ATOM 3540 O O . ARG B 1 30 ? -16.047 -11.125 2.646 1 97.44 30 ARG B O 1
ATOM 3547 N N . ILE B 1 31 ? -15.328 -10.891 0.548 1 97.94 31 ILE B N 1
ATOM 3548 C CA . ILE B 1 31 ? -16.266 -9.828 0.232 1 97.94 31 ILE B CA 1
ATOM 3549 C C . ILE B 1 31 ? -17.188 -10.273 -0.897 1 97.94 31 ILE B C 1
ATOM 3551 O O . ILE B 1 31 ? -16.734 -10.75 -1.936 1 97.94 31 ILE B O 1
ATOM 3555 N N . ARG B 1 32 ? -18.406 -10.125 -0.718 1 97.12 32 ARG B N 1
ATOM 3556 C CA . ARG B 1 32 ? -19.375 -10.367 -1.784 1 97.12 32 ARG B CA 1
ATOM 3557 C C . ARG B 1 32 ? -19.688 -9.078 -2.541 1 97.12 32 ARG B C 1
ATOM 3559 O O . ARG B 1 32 ? -20.125 -8.094 -1.942 1 97.12 32 ARG B O 1
ATOM 3566 N N . VAL B 1 33 ? -19.469 -9.117 -3.812 1 97.25 33 VAL B N 1
ATOM 3567 C CA . VAL B 1 33 ? -19.781 -7.949 -4.637 1 97.25 33 VAL B CA 1
ATOM 3568 C C . VAL B 1 33 ? -21.25 -7.941 -5.004 1 97.25 33 VAL B C 1
ATOM 3570 O O . VAL B 1 33 ? -21.703 -8.742 -5.832 1 97.25 33 VAL B O 1
ATOM 3573 N N . GLN B 1 34 ? -21.984 -6.988 -4.52 1 97.75 34 GLN B N 1
ATOM 3574 C CA . GLN B 1 34 ? -23.438 -7.07 -4.648 1 97.75 34 GLN B CA 1
ATOM 3575 C C . GLN B 1 34 ? -23.969 -6.008 -5.613 1 97.75 34 GLN B C 1
ATOM 3577 O O . GLN B 1 34 ? -25.062 -6.152 -6.16 1 97.75 34 GLN B O 1
ATOM 3582 N N . THR B 1 35 ? -23.297 -4.922 -5.793 1 98 35 THR B N 1
ATOM 3583 C CA . THR B 1 35 ? -23.75 -3.832 -6.645 1 98 35 THR B CA 1
ATOM 3584 C C . THR B 1 35 ? -22.625 -3.334 -7.547 1 98 35 THR B C 1
ATOM 3586 O O . THR B 1 35 ? -21.453 -3.623 -7.305 1 98 35 THR B O 1
ATOM 3589 N N . ASP B 1 36 ? -23 -2.604 -8.578 1 97.31 36 ASP B N 1
ATOM 3590 C CA . ASP B 1 36 ? -22.031 -2.008 -9.484 1 97.31 36 ASP B CA 1
ATOM 3591 C C . ASP B 1 36 ? -21.156 -0.998 -8.758 1 97.31 36 ASP B C 1
ATOM 3593 O O . ASP B 1 36 ? -19.969 -0.863 -9.078 1 97.31 36 ASP B O 1
ATOM 3597 N N . ARG B 1 37 ? -21.703 -0.312 -7.84 1 97.38 37 ARG B N 1
ATOM 3598 C CA . ARG B 1 37 ? -20.953 0.676 -7.074 1 97.38 37 ARG B CA 1
ATOM 3599 C C . ARG B 1 37 ? -19.875 0.006 -6.227 1 97.38 37 ARG B C 1
ATOM 3601 O O . ARG B 1 37 ? -18.766 0.527 -6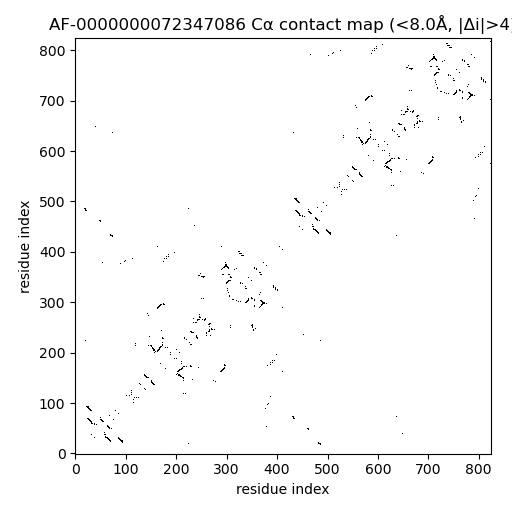.098 1 97.38 37 ARG B O 1
ATOM 3608 N N . GLN B 1 38 ? -20.234 -1.114 -5.629 1 98.19 38 GLN B N 1
ATOM 3609 C CA . GLN B 1 38 ? -19.266 -1.89 -4.867 1 98.19 38 GLN B CA 1
ATOM 3610 C C . GLN B 1 38 ? -18.141 -2.406 -5.766 1 98.19 38 GLN B C 1
ATOM 3612 O O . GLN B 1 38 ? -16.969 -2.387 -5.383 1 98.19 38 GLN B O 1
ATOM 3617 N N . LEU B 1 39 ? -18.531 -2.877 -6.934 1 97.31 39 LEU B N 1
ATOM 3618 C CA . LEU B 1 39 ? -17.547 -3.35 -7.891 1 97.31 39 LEU B CA 1
ATOM 3619 C C . LEU B 1 39 ? -16.594 -2.227 -8.281 1 97.31 39 LEU B C 1
ATOM 3621 O O . LEU B 1 39 ? -15.375 -2.434 -8.336 1 97.31 39 LEU B O 1
ATOM 3625 N N . GLU B 1 40 ? -17.125 -1.067 -8.555 1 97.38 40 GLU B N 1
ATOM 3626 C CA . GLU B 1 40 ? -16.312 0.096 -8.906 1 97.38 40 GLU B CA 1
ATOM 3627 C C . GLU B 1 40 ? -15.32 0.424 -7.793 1 97.38 40 GLU B C 1
ATOM 3629 O O . GLU B 1 40 ? -14.148 0.713 -8.07 1 97.38 40 GLU B O 1
ATOM 3634 N N . LEU B 1 41 ? -15.758 0.401 -6.539 1 97.88 41 LEU B N 1
ATOM 3635 C CA . LEU B 1 41 ? -14.906 0.656 -5.387 1 97.88 41 LEU B CA 1
ATOM 3636 C C . LEU B 1 41 ? -13.75 -0.339 -5.336 1 97.88 41 LEU B C 1
ATOM 3638 O O . LEU B 1 41 ? -12.594 0.056 -5.176 1 97.88 41 LEU B O 1
ATOM 3642 N N . LEU B 1 42 ? -14.094 -1.604 -5.461 1 97.94 42 LEU B N 1
ATOM 3643 C CA . LEU B 1 42 ? -13.078 -2.646 -5.352 1 97.94 42 LEU B CA 1
ATOM 3644 C C . LEU B 1 42 ? -12.086 -2.562 -6.508 1 97.94 42 LEU B C 1
ATOM 3646 O O . LEU B 1 42 ? -10.891 -2.809 -6.324 1 97.94 42 LEU B O 1
ATOM 3650 N N . GLN B 1 43 ? -12.57 -2.195 -7.645 1 95.62 43 GLN B N 1
ATOM 3651 C CA . GLN B 1 43 ? -11.68 -2.006 -8.789 1 95.62 43 GLN B CA 1
ATOM 3652 C C . GLN B 1 43 ? -10.781 -0.791 -8.586 1 95.62 43 GLN B C 1
ATOM 3654 O O . GLN B 1 43 ? -9.625 -0.788 -9.031 1 95.62 43 GLN B O 1
ATOM 3659 N N . ALA B 1 44 ? -11.273 0.249 -7.957 1 95.81 44 ALA B N 1
ATOM 3660 C CA . ALA B 1 44 ? -10.445 1.405 -7.625 1 95.81 44 ALA B CA 1
ATOM 3661 C C . ALA B 1 44 ? -9.312 1.015 -6.676 1 95.81 44 ALA B C 1
ATOM 3663 O O . ALA B 1 44 ? -8.188 1.503 -6.809 1 95.81 44 ALA B O 1
ATOM 3664 N N . ILE B 1 45 ? -9.602 0.113 -5.711 1 96.75 45 ILE B N 1
ATOM 3665 C CA . ILE B 1 45 ? -8.578 -0.404 -4.809 1 96.75 45 ILE B CA 1
ATOM 3666 C C . ILE B 1 45 ? -7.512 -1.146 -5.613 1 96.75 45 ILE B C 1
ATOM 3668 O O . ILE B 1 45 ? -6.316 -0.993 -5.355 1 96.75 45 ILE B O 1
ATOM 3672 N N . GLU B 1 46 ? -7.969 -1.902 -6.484 1 93.5 46 GLU B N 1
ATOM 3673 C CA . GLU B 1 46 ? -7.047 -2.668 -7.316 1 93.5 46 GLU B CA 1
ATOM 3674 C C . GLU B 1 46 ? -6.109 -1.748 -8.094 1 93.5 46 GLU B C 1
ATOM 3676 O O . GLU B 1 46 ? -4.934 -2.068 -8.289 1 93.5 46 GLU B O 1
ATOM 3681 N N . GLN B 1 47 ? -6.57 -0.629 -8.531 1 89.56 47 GLN B N 1
ATOM 3682 C CA . GLN B 1 47 ? -5.797 0.32 -9.328 1 89.56 47 GLN B CA 1
ATOM 3683 C C . GLN B 1 47 ? -4.824 1.106 -8.453 1 89.56 47 GLN B C 1
ATOM 3685 O O . GLN B 1 47 ? -3.75 1.502 -8.906 1 89.56 47 GLN B O 1
ATOM 3690 N N . TYR B 1 48 ? -5.23 1.345 -7.258 1 91.38 48 TYR B N 1
ATOM 3691 C CA . TYR B 1 48 ? -4.41 2.051 -6.281 1 91.38 48 TYR B CA 1
ATOM 3692 C C . TYR B 1 48 ? -4.375 1.302 -4.953 1 91.38 48 TYR B C 1
ATOM 3694 O O . TYR B 1 48 ? -4.973 1.74 -3.971 1 91.38 48 TYR B O 1
ATOM 3702 N N . PRO B 1 49 ? -3.611 0.295 -4.914 1 92.5 49 PRO B N 1
ATOM 3703 C CA . PRO B 1 49 ? -3.775 -0.666 -3.818 1 92.5 49 PRO B CA 1
ATOM 3704 C C . PRO B 1 49 ? -3.34 -0.103 -2.469 1 92.5 49 PRO B C 1
ATOM 3706 O O . PRO B 1 49 ? -3.932 -0.434 -1.438 1 92.5 49 PRO B O 1
ATOM 3709 N N . ASP B 1 50 ? -2.23 0.66 -2.385 1 95.38 50 ASP B N 1
ATOM 3710 C CA . ASP B 1 50 ? -1.702 1.228 -1.147 1 95.38 50 ASP B CA 1
ATOM 3711 C C . ASP B 1 50 ? -1.646 0.177 -0.041 1 95.38 50 ASP B C 1
ATOM 3713 O O . ASP B 1 50 ? -2.119 0.414 1.072 1 95.38 50 ASP B O 1
ATOM 3717 N N . GLY B 1 51 ? -1.255 -0.976 -0.349 1 97.19 51 GLY B N 1
ATOM 3718 C CA . GLY B 1 51 ? -1.075 -2.041 0.625 1 97.19 51 GLY B CA 1
ATOM 3719 C C . GLY B 1 51 ? -2.127 -3.129 0.52 1 97.19 51 GLY B C 1
ATOM 3720 O O . GLY B 1 51 ? -1.893 -4.27 0.924 1 97.19 51 GLY B O 1
ATOM 3721 N N . TYR B 1 52 ? -3.375 -2.803 -0.003 1 97.69 52 TYR B N 1
ATOM 3722 C CA . TYR B 1 52 ? -4.395 -3.814 -0.251 1 97.69 52 TYR B CA 1
ATOM 3723 C C . TYR B 1 52 ? -3.916 -4.828 -1.284 1 97.69 52 TYR B C 1
ATOM 3725 O O . TYR B 1 52 ? -3.193 -4.477 -2.219 1 97.69 52 TYR B O 1
ATOM 3733 N N . THR B 1 53 ? -4.367 -6.059 -1.052 1 96.56 53 THR B N 1
ATOM 3734 C CA . THR B 1 53 ? -4.059 -7.082 -2.045 1 96.56 53 THR B CA 1
ATOM 3735 C C . THR B 1 53 ? -5.254 -8.008 -2.254 1 96.56 53 THR B C 1
ATOM 3737 O O . THR B 1 53 ? -5.801 -8.555 -1.291 1 96.56 53 THR B O 1
ATOM 3740 N N . PHE B 1 54 ? -5.598 -8.164 -3.496 1 95.62 54 PHE B N 1
ATOM 3741 C CA . PHE B 1 54 ? -6.637 -9.125 -3.834 1 95.62 54 PHE B CA 1
ATOM 3742 C C . PHE B 1 54 ? -6.035 -10.492 -4.141 1 95.62 54 PHE B C 1
ATOM 3744 O O . PHE B 1 54 ? -5.047 -10.594 -4.867 1 95.62 54 PHE B O 1
ATOM 3751 N N . TRP B 1 55 ? -6.59 -11.508 -3.559 1 94.5 55 TRP B N 1
ATOM 3752 C CA . TRP B 1 55 ? -6.211 -12.867 -3.941 1 94.5 55 TRP B CA 1
ATOM 3753 C C . TRP B 1 55 ? -6.93 -13.289 -5.219 1 94.5 55 TRP B C 1
ATOM 3755 O O . TRP B 1 55 ? -6.453 -14.164 -5.945 1 94.5 55 TRP B O 1
ATOM 3765 N N . ASN B 1 56 ? -8.078 -12.797 -5.441 1 91.12 56 ASN B N 1
ATOM 3766 C CA . ASN B 1 56 ? -8.789 -12.867 -6.719 1 91.12 56 ASN B CA 1
ATOM 3767 C C . ASN B 1 56 ? -9.43 -11.531 -7.078 1 91.12 56 ASN B C 1
ATOM 3769 O O . ASN B 1 56 ? -9.945 -10.828 -6.207 1 91.12 56 ASN B O 1
ATOM 3773 N N . GLU B 1 57 ? -9.453 -11.18 -8.312 1 89 57 GLU B N 1
ATOM 3774 C CA . GLU B 1 57 ? -9.797 -9.844 -8.781 1 89 57 GLU B CA 1
ATOM 3775 C C . GLU B 1 57 ? -11.305 -9.617 -8.75 1 89 57 GLU B C 1
ATOM 3777 O O . GLU B 1 57 ? -12.078 -10.539 -9.016 1 89 57 GLU B O 1
ATOM 3782 N N . PRO B 1 58 ? -11.656 -8.375 -8.414 1 93.25 58 PRO B N 1
ATOM 3783 C CA . PRO B 1 58 ? -13.07 -8.016 -8.555 1 93.25 58 PRO B CA 1
ATOM 3784 C C . PRO B 1 58 ? -13.477 -7.781 -10.008 1 93.25 58 PRO B C 1
ATOM 3786 O O . PRO B 1 58 ? -13.109 -6.762 -10.594 1 93.25 58 PRO B O 1
ATOM 3789 N N . THR B 1 59 ? -14.281 -8.641 -10.555 1 88.38 59 THR B N 1
ATOM 3790 C CA . THR B 1 59 ? -14.516 -8.555 -11.992 1 88.38 59 THR B CA 1
ATOM 3791 C C . THR B 1 59 ? -16 -8.398 -12.289 1 88.38 59 THR B C 1
ATOM 3793 O O . THR B 1 59 ? -16.375 -7.859 -13.336 1 88.38 59 THR B O 1
ATOM 3796 N N . LYS B 1 60 ? -16.844 -8.945 -11.398 1 89.31 60 LYS B N 1
ATOM 3797 C CA . LYS B 1 60 ? -18.281 -8.953 -11.727 1 89.31 60 LYS B CA 1
ATOM 3798 C C . LYS B 1 60 ? -19.125 -8.953 -10.453 1 89.31 60 LYS B C 1
ATOM 3800 O O . LYS B 1 60 ? -18.734 -9.523 -9.438 1 89.31 60 LYS B O 1
ATOM 3805 N N . VAL B 1 61 ? -20.234 -8.32 -10.602 1 93.88 61 VAL B N 1
ATOM 3806 C CA . VAL B 1 61 ? -21.219 -8.367 -9.539 1 93.88 61 VAL B CA 1
ATOM 3807 C C . VAL B 1 61 ? -21.703 -9.805 -9.352 1 93.88 61 VAL B C 1
ATOM 3809 O O . VAL B 1 61 ? -21.844 -10.555 -10.32 1 93.88 61 VAL B O 1
ATOM 3812 N N . GLY B 1 62 ? -21.938 -10.188 -8.125 1 92.44 62 GLY B N 1
ATOM 3813 C CA . GLY B 1 62 ? -22.406 -11.531 -7.824 1 92.44 62 GLY B CA 1
ATOM 3814 C C . GLY B 1 62 ? -21.297 -12.492 -7.453 1 92.44 62 GLY B C 1
ATOM 3815 O O . GLY B 1 62 ? -21.547 -13.641 -7.094 1 92.44 62 GLY B O 1
ATOM 3816 N N . THR B 1 63 ? -20.109 -12.016 -7.48 1 91.06 63 THR B N 1
ATOM 3817 C CA . THR B 1 63 ? -18.969 -12.859 -7.152 1 91.06 63 THR B CA 1
ATOM 3818 C C . THR B 1 63 ? -18.391 -12.484 -5.789 1 91.06 63 THR B C 1
ATOM 3820 O O . THR B 1 63 ? -18.812 -11.5 -5.18 1 91.06 63 THR B O 1
ATOM 3823 N N . GLU B 1 64 ? -17.531 -13.312 -5.324 1 93 64 GLU B N 1
ATOM 3824 C CA . GLU B 1 64 ? -16.812 -13.055 -4.082 1 93 64 GLU B CA 1
ATOM 3825 C C . GLU B 1 64 ? -15.328 -12.82 -4.34 1 93 64 GLU B C 1
ATOM 3827 O O . GLU B 1 64 ? -14.75 -13.414 -5.254 1 93 64 GLU B O 1
ATOM 3832 N N . VAL B 1 65 ? -14.82 -11.969 -3.551 1 95 65 VAL B N 1
ATOM 3833 C CA . VAL B 1 65 ? -13.391 -11.695 -3.666 1 95 65 VAL B CA 1
ATOM 3834 C C . VAL B 1 65 ? -12.734 -11.797 -2.293 1 95 65 VAL B C 1
ATOM 3836 O O . VAL B 1 65 ? -13.383 -11.562 -1.269 1 95 65 VAL B O 1
ATOM 3839 N N . LEU B 1 66 ? -11.555 -12.227 -2.244 1 97 66 LEU B N 1
ATOM 3840 C CA . LEU B 1 66 ? -10.734 -12.234 -1.033 1 97 66 LEU B CA 1
ATOM 3841 C C . LEU B 1 66 ? -9.758 -11.062 -1.035 1 97 66 LEU B C 1
ATOM 3843 O O . LEU B 1 66 ? -8.969 -10.914 -1.974 1 97 66 LEU B O 1
ATOM 3847 N N . LEU B 1 67 ? -9.82 -10.25 -0.043 1 97.88 67 LEU B N 1
ATOM 3848 C CA . LEU B 1 67 ? -9.031 -9.023 0.065 1 97.88 67 LEU B CA 1
ATOM 3849 C C . LEU B 1 67 ? -8.156 -9.047 1.313 1 97.88 67 LEU B C 1
ATOM 3851 O O . LEU B 1 67 ? -8.656 -9.234 2.424 1 97.88 67 LEU B O 1
ATOM 3855 N N . VAL B 1 68 ? -6.879 -8.922 1.127 1 98.38 68 VAL B N 1
ATOM 3856 C CA . VAL B 1 68 ? -5.957 -8.734 2.242 1 98.38 68 VAL B CA 1
ATOM 3857 C C . VAL B 1 68 ? -5.895 -7.262 2.627 1 98.38 68 VAL B C 1
ATOM 3859 O O . VAL B 1 68 ? -5.562 -6.41 1.797 1 98.38 68 VAL B O 1
ATOM 3862 N N . VAL B 1 69 ? -6.207 -6.953 3.824 1 98.5 69 VAL B N 1
ATOM 3863 C CA . VAL B 1 69 ? -6.207 -5.59 4.352 1 98.5 69 VAL B CA 1
ATOM 3864 C C . VAL B 1 69 ? -5.016 -5.395 5.285 1 98.5 69 VAL B C 1
ATOM 3866 O O . VAL B 1 69 ? -4.926 -6.043 6.332 1 98.5 69 VAL B O 1
ATOM 3869 N N . PRO B 1 70 ? -4.094 -4.535 4.906 1 98.56 70 PRO B N 1
ATOM 3870 C CA . PRO B 1 70 ? -2.963 -4.273 5.801 1 98.56 70 PRO B CA 1
ATOM 3871 C C . PRO B 1 70 ? -3.359 -3.467 7.035 1 98.56 70 PRO B C 1
ATOM 3873 O O . PRO B 1 70 ? -4.379 -2.775 7.023 1 98.56 70 PRO B O 1
ATOM 3876 N N . PRO B 1 71 ? -2.543 -3.504 8.086 1 98.38 71 PRO B N 1
ATOM 3877 C CA . PRO B 1 71 ? -2.916 -2.848 9.336 1 98.38 71 PRO B CA 1
ATOM 3878 C C . PRO B 1 71 ? -3.145 -1.346 9.172 1 98.38 71 PRO B C 1
ATOM 3880 O O . PRO B 1 71 ? -4.066 -0.789 9.773 1 98.38 71 PRO B O 1
ATOM 3883 N N . HIS B 1 72 ? -2.391 -0.658 8.336 1 98.31 72 HIS B N 1
ATOM 3884 C CA . HIS B 1 72 ? -2.504 0.792 8.227 1 98.31 72 HIS B CA 1
ATOM 3885 C C . HIS B 1 72 ? -3.76 1.193 7.465 1 98.31 72 HIS B C 1
ATOM 3887 O O . HIS B 1 72 ? -4.113 2.373 7.418 1 98.31 72 HIS B O 1
ATOM 3893 N N . LYS B 1 73 ? -4.461 0.196 6.875 1 98.19 73 LYS B N 1
ATOM 3894 C CA . LYS B 1 73 ? -5.676 0.492 6.121 1 98.19 73 LYS B CA 1
ATOM 3895 C C . LYS B 1 73 ? -6.914 -0.01 6.852 1 98.19 73 LYS B C 1
ATOM 3897 O O . LYS B 1 73 ? -8.031 0.1 6.34 1 98.19 73 LYS B O 1
ATOM 3902 N N . ARG B 1 74 ? -6.781 -0.532 8.062 1 97.75 74 ARG B N 1
ATOM 3903 C CA . ARG B 1 74 ? -7.922 -1.09 8.773 1 97.75 74 ARG B CA 1
ATOM 3904 C C . ARG B 1 74 ? -9 -0.034 8.992 1 97.75 74 ARG B C 1
ATOM 3906 O O . ARG B 1 74 ? -10.188 -0.309 8.82 1 97.75 74 ARG B O 1
ATOM 3913 N N . GLY B 1 75 ? -8.578 1.151 9.422 1 97.38 75 GLY B N 1
ATOM 3914 C CA . GLY B 1 75 ? -9.531 2.234 9.578 1 97.38 75 GLY B CA 1
ATOM 3915 C C . GLY B 1 75 ? -10.227 2.607 8.281 1 97.38 75 GLY B C 1
ATOM 3916 O O . GLY B 1 75 ? -11.445 2.764 8.242 1 97.38 75 GLY B O 1
ATOM 3917 N N . HIS B 1 76 ? -9.43 2.764 7.25 1 97.44 76 HIS B N 1
ATOM 3918 C CA . HIS B 1 76 ? -9.969 3.102 5.938 1 97.44 76 HIS B CA 1
ATOM 3919 C C . HIS B 1 76 ? -10.961 2.051 5.461 1 97.44 76 HIS B C 1
ATOM 3921 O O . HIS B 1 76 ? -12.023 2.391 4.93 1 97.44 76 HIS B O 1
ATOM 3927 N N . PHE B 1 77 ? -10.625 0.766 5.621 1 98.19 77 PHE B N 1
ATOM 3928 C CA . PHE B 1 77 ? -11.5 -0.316 5.199 1 98.19 77 PHE B CA 1
ATOM 3929 C C . PHE B 1 77 ? -12.812 -0.283 5.973 1 98.19 77 PHE B C 1
ATOM 3931 O O . PHE B 1 77 ? -13.883 -0.535 5.41 1 98.19 77 PHE B O 1
ATOM 3938 N N . SER B 1 78 ? -12.688 -0.068 7.23 1 97.12 78 SER B N 1
ATOM 3939 C CA . SER B 1 78 ? -13.898 0.07 8.039 1 97.12 78 SER B CA 1
ATOM 3940 C C . SER B 1 78 ? -14.805 1.169 7.492 1 97.12 78 SER B C 1
ATOM 3942 O O . SER B 1 78 ? -16.016 0.991 7.402 1 97.12 78 SER B O 1
ATOM 3944 N N . ASP B 1 79 ? -14.211 2.297 7.133 1 96.5 79 ASP B N 1
ATOM 3945 C CA . ASP B 1 79 ? -14.961 3.428 6.598 1 96.5 79 ASP B CA 1
ATOM 3946 C C . ASP B 1 79 ? -15.672 3.051 5.301 1 96.5 79 ASP B C 1
ATOM 3948 O O . ASP B 1 79 ? -16.875 3.311 5.145 1 96.5 79 ASP B O 1
ATOM 3952 N N . ILE B 1 80 ? -14.945 2.447 4.387 1 96.81 80 ILE B N 1
ATOM 3953 C CA . ILE B 1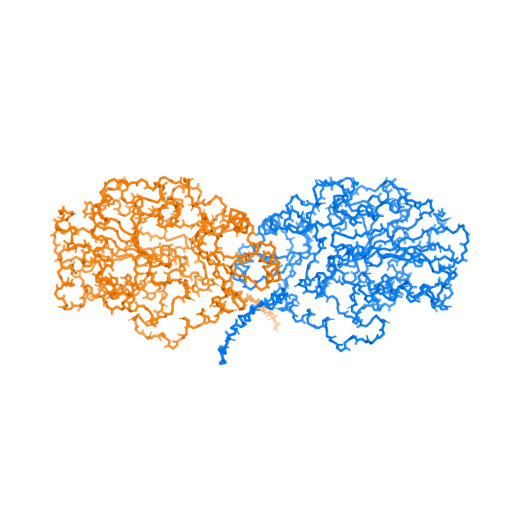 80 ? -15.539 2.178 3.078 1 96.81 80 ILE B CA 1
ATOM 3954 C C . ILE B 1 80 ? -16.547 1.03 3.191 1 96.81 80 ILE B C 1
ATOM 3956 O O . ILE B 1 80 ? -17.531 0.995 2.467 1 96.81 80 ILE B O 1
ATOM 3960 N N . ARG B 1 81 ? -16.266 0.085 4.062 1 96.94 81 ARG B N 1
ATOM 3961 C CA . ARG B 1 81 ? -17.234 -0.97 4.312 1 96.94 81 ARG B CA 1
ATOM 3962 C C . ARG B 1 81 ? -18.578 -0.385 4.742 1 96.94 81 ARG B C 1
ATOM 3964 O O . ARG B 1 81 ? -19.625 -0.779 4.227 1 96.94 81 ARG B O 1
ATOM 3971 N N . ALA B 1 82 ? -18.516 0.559 5.688 1 96 82 ALA B N 1
ATOM 3972 C CA . ALA B 1 82 ? -19.734 1.205 6.172 1 96 82 ALA B CA 1
ATOM 3973 C C . ALA B 1 82 ? -20.391 2.039 5.07 1 96 82 ALA B C 1
ATOM 3975 O O . ALA B 1 82 ? -21.594 1.965 4.863 1 96 82 ALA B O 1
ATOM 3976 N N . GLN B 1 83 ? -19.625 2.791 4.402 1 95.94 83 GLN B N 1
ATOM 3977 C CA . GLN B 1 83 ? -20.125 3.73 3.404 1 95.94 83 GLN B CA 1
ATOM 3978 C C . GLN B 1 83 ? -20.797 2.996 2.252 1 95.94 83 GLN B C 1
ATOM 3980 O O . GLN B 1 83 ? -21.812 3.461 1.725 1 95.94 83 GLN B O 1
ATOM 3985 N N . TYR B 1 84 ? -20.266 1.882 1.859 1 97.31 84 TYR B N 1
ATOM 3986 C CA . TYR B 1 84 ? -20.781 1.203 0.669 1 97.31 84 TYR B CA 1
ATOM 3987 C C . TYR B 1 84 ? -21.516 -0.078 1.041 1 97.31 84 TYR B C 1
ATOM 3989 O O . TYR B 1 84 ? -21.859 -0.874 0.167 1 97.31 84 TYR B O 1
ATOM 3997 N N . ALA B 1 85 ? -21.703 -0.297 2.326 1 96.81 85 ALA B N 1
ATOM 3998 C CA . ALA B 1 85 ? -22.422 -1.456 2.842 1 96.81 85 ALA B CA 1
ATOM 3999 C C . ALA B 1 85 ? -21.844 -2.756 2.287 1 96.81 85 ALA B C 1
ATOM 4001 O O . ALA B 1 85 ? -22.578 -3.604 1.779 1 96.81 85 ALA B O 1
ATOM 4002 N N . LEU B 1 86 ? -20.562 -2.863 2.328 1 96.88 86 LEU B N 1
ATOM 4003 C CA . LEU B 1 86 ? -19.906 -4.086 1.877 1 96.88 86 LEU B CA 1
ATOM 4004 C C . LEU B 1 86 ? -20.203 -5.242 2.828 1 96.88 86 LEU B C 1
ATOM 4006 O O . LEU B 1 86 ? -20.031 -5.109 4.043 1 96.88 86 LEU B O 1
ATOM 4010 N N . TRP B 1 87 ? -20.641 -6.301 2.277 1 96.81 87 TRP B N 1
ATOM 4011 C CA . TRP B 1 87 ? -20.656 -7.543 3.043 1 96.81 87 TRP B CA 1
ATOM 4012 C C . TRP B 1 87 ? -19.266 -8.18 3.088 1 96.81 87 TRP B C 1
ATOM 4014 O O . TRP B 1 87 ? -18.797 -8.727 2.092 1 96.81 87 TRP B O 1
ATOM 4024 N N . ALA B 1 88 ? -18.609 -8.086 4.227 1 97.25 88 ALA B N 1
ATOM 4025 C CA . ALA B 1 88 ? -17.25 -8.586 4.402 1 97.25 88 ALA B CA 1
ATOM 4026 C C . ALA B 1 88 ? -17.156 -9.492 5.629 1 97.25 88 ALA B C 1
ATOM 4028 O O . ALA B 1 88 ? -17.562 -9.109 6.727 1 97.25 88 ALA B O 1
ATOM 4029 N N . VAL B 1 89 ? -16.641 -10.672 5.414 1 97.12 89 VAL B N 1
ATOM 4030 C CA . VAL B 1 89 ? -16.453 -11.633 6.492 1 97.12 89 VAL B CA 1
ATOM 4031 C C . VAL B 1 89 ? -14.961 -11.867 6.727 1 97.12 89 VAL B C 1
ATOM 4033 O O . VAL B 1 89 ? -14.227 -12.172 5.789 1 97.12 89 VAL B O 1
ATOM 4036 N N . LEU B 1 90 ? -14.562 -11.703 7.953 1 96.44 90 LEU B N 1
ATOM 4037 C CA . LEU B 1 90 ? -13.164 -11.945 8.305 1 96.44 90 LEU B CA 1
ATOM 4038 C C . LEU B 1 90 ? -12.836 -13.43 8.234 1 96.44 90 LEU B C 1
ATOM 4040 O O . LEU B 1 90 ? -13.406 -14.234 8.969 1 96.44 90 LEU B O 1
ATOM 4044 N N . GLN B 1 91 ? -11.922 -13.812 7.352 1 95.25 91 GLN B N 1
ATOM 4045 C CA . GLN B 1 91 ? -11.516 -15.203 7.188 1 95.25 91 GLN B CA 1
ATOM 4046 C C . GLN B 1 91 ? -10.242 -15.5 7.977 1 95.25 91 GLN B C 1
ATOM 4048 O O . GLN B 1 91 ? -10.109 -16.578 8.57 1 95.25 91 GLN B O 1
ATOM 4053 N N . THR B 1 92 ? -9.328 -14.586 7.918 1 96 92 THR B N 1
ATOM 4054 C CA . THR B 1 92 ? -8.039 -14.703 8.594 1 96 92 THR B CA 1
ATOM 4055 C C . THR B 1 92 ? -7.691 -13.398 9.312 1 96 92 THR B C 1
ATOM 4057 O O . THR B 1 92 ? -7.605 -12.344 8.688 1 96 92 THR B O 1
ATOM 4060 N N . ALA B 1 93 ? -7.453 -13.492 10.594 1 96.5 93 ALA B N 1
ATOM 4061 C CA . ALA B 1 93 ? -7.172 -12.297 11.383 1 96.5 93 ALA B CA 1
ATOM 4062 C C . ALA B 1 93 ? -5.691 -11.93 11.328 1 96.5 93 ALA B C 1
ATOM 4064 O O . ALA B 1 93 ? -5.324 -10.766 11.523 1 96.5 93 ALA B O 1
ATOM 4065 N N . ASN B 1 94 ? -4.887 -12.945 11.094 1 97.31 94 ASN B N 1
ATOM 4066 C CA . ASN B 1 94 ? -3.436 -12.781 11.047 1 97.31 94 ASN B CA 1
ATOM 4067 C C . ASN B 1 94 ? -2.797 -13.695 10.008 1 97.31 94 ASN B C 1
ATOM 4069 O O . ASN B 1 94 ? -2.424 -14.828 10.32 1 97.31 94 ASN B O 1
ATOM 4073 N N . LEU B 1 95 ? -2.553 -13.18 8.852 1 97.5 95 LEU B N 1
ATOM 4074 C CA . LEU B 1 95 ? -2.053 -13.953 7.719 1 97.5 95 LEU B CA 1
ATOM 4075 C C . LEU B 1 95 ? -0.68 -14.539 8.031 1 97.5 95 LEU B C 1
ATOM 4077 O O . LEU B 1 95 ? -0.363 -15.648 7.598 1 97.5 95 LEU B O 1
ATOM 4081 N N . GLN B 1 96 ? 0.119 -13.82 8.82 1 97.5 96 GLN B N 1
ATOM 4082 C CA . GLN B 1 96 ? 1.463 -14.289 9.141 1 97.5 96 GLN B CA 1
ATOM 4083 C C . GLN B 1 96 ? 1.417 -15.602 9.914 1 97.5 96 GLN B C 1
ATOM 4085 O O . GLN B 1 96 ? 2.295 -16.453 9.758 1 97.5 96 GLN B O 1
ATOM 4090 N N . GLU B 1 97 ? 0.446 -15.719 10.75 1 96.25 97 GLU B N 1
ATOM 4091 C CA . GLU B 1 97 ? 0.312 -16.953 11.516 1 96.25 97 GLU B CA 1
ATOM 4092 C C . GLU B 1 97 ? 0.14 -18.156 10.586 1 96.25 97 GLU B C 1
ATOM 4094 O O . GLU B 1 97 ? 0.697 -19.234 10.844 1 96.25 97 GLU B O 1
ATOM 4099 N N . GLN B 1 98 ? -0.606 -17.984 9.516 1 95 98 GLN B N 1
ATOM 4100 C CA . GLN B 1 98 ? -0.788 -19.062 8.539 1 95 98 GLN B CA 1
ATOM 4101 C C . GLN B 1 98 ? 0.511 -19.359 7.797 1 95 98 GLN B C 1
ATOM 4103 O O . GLN B 1 98 ? 0.846 -20.516 7.559 1 95 98 GLN B O 1
ATOM 4108 N N . ILE B 1 99 ? 1.194 -18.312 7.484 1 96.5 99 ILE B N 1
ATOM 4109 C CA . ILE B 1 99 ? 2.467 -18.453 6.785 1 96.5 99 ILE B CA 1
ATOM 4110 C C . ILE B 1 99 ? 3.461 -19.203 7.676 1 96.5 99 ILE B C 1
ATOM 4112 O O . ILE B 1 99 ? 4.164 -20.109 7.215 1 96.5 99 ILE B O 1
ATOM 4116 N N . ASP B 1 100 ? 3.465 -18.875 8.961 1 94.44 100 ASP B N 1
ATOM 4117 C CA . ASP B 1 100 ? 4.367 -19.5 9.914 1 94.44 100 ASP B CA 1
ATOM 4118 C C . ASP B 1 100 ? 4.02 -20.984 10.102 1 94.44 100 ASP B C 1
ATOM 4120 O O . ASP B 1 100 ? 4.91 -21.812 10.234 1 94.44 100 ASP B O 1
ATOM 4124 N N . GLN B 1 101 ? 2.805 -21.234 10.094 1 89.69 101 GLN B N 1
ATOM 4125 C CA . GLN B 1 101 ? 2.355 -22.609 10.273 1 89.69 101 GLN B CA 1
ATOM 4126 C C . GLN B 1 101 ? 2.742 -23.469 9.07 1 89.69 101 GLN B C 1
ATOM 4128 O O . GLN B 1 101 ? 3.061 -24.656 9.227 1 89.69 101 GLN B O 1
ATOM 4133 N N . GLU B 1 102 ? 2.752 -22.906 7.941 1 89.88 102 GLU B N 1
ATOM 4134 C CA . GLU B 1 102 ? 3.078 -23.609 6.715 1 89.88 102 GLU B CA 1
ATOM 4135 C C . GLU B 1 102 ? 4.566 -23.953 6.648 1 89.88 102 GLU B C 1
ATOM 4137 O O . GLU B 1 102 ? 4.949 -24.969 6.078 1 89.88 102 GLU B O 1
ATOM 4142 N N . SER B 1 103 ? 5.367 -23.125 7.32 1 80.69 103 SER B N 1
ATOM 4143 C CA . SER B 1 103 ? 6.812 -23.234 7.164 1 80.69 103 SER B CA 1
ATOM 4144 C C . SER B 1 103 ? 7.457 -23.828 8.414 1 80.69 103 SER B C 1
ATOM 4146 O O . SER B 1 103 ? 8.68 -23.781 8.578 1 80.69 103 SER B O 1
ATOM 4148 N N . ARG B 1 104 ? 6.738 -24.484 9.242 1 77.38 104 ARG B N 1
ATOM 4149 C CA . ARG B 1 104 ? 7.297 -25.016 10.477 1 77.38 104 ARG B CA 1
ATOM 4150 C C . ARG B 1 104 ? 8.352 -26.078 10.18 1 77.38 104 ARG B C 1
ATOM 4152 O O . ARG B 1 104 ? 8.125 -26.969 9.359 1 77.38 104 ARG B O 1
ATOM 4159 N N . PRO B 1 105 ? 9.492 -25.828 10.711 1 66.81 105 PRO B N 1
ATOM 4160 C CA . PRO B 1 105 ? 10.609 -26.75 10.477 1 66.81 105 PRO B CA 1
ATOM 4161 C C . PRO B 1 105 ? 10.258 -28.203 10.773 1 66.81 105 PRO B C 1
ATOM 4163 O O . PRO B 1 105 ? 10.797 -29.109 10.141 1 66.81 105 PRO B O 1
ATOM 4166 N N . SER B 1 106 ? 9.516 -28.328 11.648 1 59.53 106 SER B N 1
ATOM 4167 C CA . SER B 1 106 ? 9.188 -29.688 12.07 1 59.53 106 SER B CA 1
ATOM 4168 C C . SER B 1 106 ? 8.578 -30.484 10.914 1 59.53 106 SER B C 1
ATOM 4170 O O . SER B 1 106 ? 8.57 -31.719 10.945 1 59.53 106 SER B O 1
ATOM 4172 N N . LEU B 1 107 ? 8.234 -29.719 9.977 1 65 107 LEU B N 1
ATOM 4173 C CA . LEU B 1 107 ? 7.566 -30.391 8.867 1 65 107 LEU B CA 1
ATOM 4174 C C . LEU B 1 107 ? 8.586 -30.891 7.84 1 65 107 LEU B C 1
ATOM 4176 O O . LEU B 1 107 ? 8.273 -31.766 7.031 1 65 107 LEU B O 1
ATOM 4180 N N . ARG B 1 108 ? 9.727 -30.328 8.008 1 64.12 108 ARG B N 1
ATOM 4181 C CA . ARG B 1 108 ? 10.711 -30.672 6.984 1 64.12 108 ARG B CA 1
ATOM 4182 C C . ARG B 1 108 ? 11.555 -31.875 7.406 1 64.12 108 ARG B C 1
ATOM 4184 O O . ARG B 1 108 ? 12.125 -31.875 8.5 1 64.12 108 ARG B O 1
ATOM 4191 N N . LYS B 1 109 ? 11.289 -32.875 6.672 1 64.38 109 LYS B N 1
ATOM 4192 C CA . LYS B 1 109 ? 12.062 -34.094 6.883 1 64.38 109 LYS B CA 1
ATOM 4193 C C . LYS B 1 109 ? 13.328 -34.094 6.031 1 64.38 109 LYS B C 1
ATOM 4195 O O . LYS B 1 109 ? 13.453 -33.312 5.094 1 64.38 109 LYS B O 1
ATOM 4200 N N . GLU B 1 110 ? 14.266 -34.906 6.352 1 60.22 110 GLU B N 1
ATOM 4201 C CA . GLU B 1 110 ? 15.539 -35.062 5.652 1 60.22 110 GLU B CA 1
ATOM 4202 C C . GLU B 1 110 ? 15.32 -35.594 4.23 1 60.22 110 GLU B C 1
ATOM 4204 O O . GLU B 1 110 ? 16.078 -35.25 3.32 1 60.22 110 GLU B O 1
ATOM 4209 N N . THR B 1 111 ? 14.258 -36.281 4.082 1 75.94 111 THR B N 1
ATOM 4210 C CA . THR B 1 111 ? 14.023 -36.844 2.762 1 75.94 111 THR B CA 1
ATOM 4211 C C . THR B 1 111 ? 12.852 -36.156 2.074 1 75.94 111 THR B C 1
ATOM 4213 O O . THR B 1 111 ? 11.883 -35.781 2.729 1 75.94 111 THR B O 1
ATOM 4216 N N . PHE B 1 112 ? 13.125 -35.969 0.745 1 84.88 112 PHE B N 1
ATOM 4217 C CA . PHE B 1 112 ? 12.039 -35.406 -0.053 1 84.88 112 PHE B CA 1
ATOM 4218 C C . PHE B 1 112 ? 10.742 -36.188 0.182 1 84.88 112 PHE B C 1
ATOM 4220 O O . PHE B 1 112 ? 10.727 -37.406 0.133 1 84.88 112 PHE B O 1
ATOM 4227 N N . GLY B 1 113 ? 9.758 -35.5 0.693 1 88.69 113 GLY B N 1
ATOM 4228 C CA . GLY B 1 113 ? 8.43 -36.031 0.949 1 88.69 113 GLY B CA 1
ATOM 4229 C C . GLY B 1 113 ? 7.332 -35 0.738 1 88.69 113 GLY B C 1
ATOM 4230 O O . GLY B 1 113 ? 7.555 -33.969 0.1 1 88.69 113 GLY B O 1
ATOM 4231 N N . TRP B 1 114 ? 6.223 -35.25 0.902 1 95.12 114 TRP B N 1
ATOM 4232 C CA . TRP B 1 114 ? 5.09 -34.375 0.639 1 95.12 114 TRP B CA 1
ATOM 4233 C C . TRP B 1 114 ? 4.379 -34 1.935 1 95.12 114 TRP B C 1
ATOM 4235 O O . TRP B 1 114 ? 3.146 -34 1.993 1 95.12 114 TRP B O 1
ATOM 4245 N N . THR B 1 115 ? 5.27 -33.781 2.953 1 92.12 115 THR B N 1
ATOM 4246 C CA . THR B 1 115 ? 4.809 -33.312 4.25 1 92.12 115 THR B CA 1
ATOM 4247 C C . THR B 1 115 ? 5.238 -31.859 4.477 1 92.12 115 THR B C 1
ATOM 4249 O O . THR B 1 115 ? 4.945 -31.266 5.523 1 92.12 115 THR B O 1
ATOM 4252 N N . ALA B 1 116 ? 5.934 -31.375 3.557 1 94.38 116 ALA B N 1
ATOM 4253 C CA . ALA B 1 116 ? 6.375 -29.984 3.555 1 94.38 116 ALA B CA 1
ATOM 4254 C C . ALA B 1 116 ? 6.488 -29.453 2.131 1 94.38 116 ALA B C 1
ATOM 4256 O O . ALA B 1 116 ? 6.492 -30.219 1.168 1 94.38 116 ALA B O 1
ATOM 4257 N N . TYR B 1 117 ? 6.535 -28.172 2.02 1 95.94 117 TYR B N 1
ATOM 4258 C CA . TYR B 1 117 ? 6.848 -27.547 0.743 1 95.94 117 TYR B CA 1
ATOM 4259 C C . TYR B 1 117 ? 8.352 -27.312 0.597 1 95.94 117 TYR B C 1
ATOM 4261 O O . TYR B 1 117 ? 8.953 -26.578 1.384 1 95.94 117 TYR B O 1
ATOM 4269 N N . TYR B 1 118 ? 8.891 -27.922 -0.378 1 95.44 118 TYR B N 1
ATOM 4270 C CA . TYR B 1 118 ? 10.344 -27.922 -0.536 1 95.44 118 TYR B CA 1
ATOM 4271 C C . TYR B 1 118 ? 10.789 -26.812 -1.48 1 95.44 118 TYR B C 1
ATOM 4273 O O . TYR B 1 118 ? 10.039 -26.406 -2.377 1 95.44 118 TYR B O 1
ATOM 4281 N N . ARG B 1 119 ? 11.977 -26.391 -1.319 1 95.5 119 ARG B N 1
ATOM 4282 C CA . ARG B 1 119 ? 12.555 -25.344 -2.166 1 95.5 119 ARG B CA 1
ATOM 4283 C C . ARG B 1 119 ? 13.039 -25.922 -3.492 1 95.5 119 ARG B C 1
ATOM 4285 O O . ARG B 1 119 ? 13.062 -27.141 -3.67 1 95.5 119 ARG B O 1
ATOM 4292 N N . THR B 1 120 ? 13.43 -25.016 -4.355 1 97.12 120 THR B N 1
ATOM 4293 C CA . THR B 1 120 ? 13.781 -25.375 -5.727 1 97.12 120 THR B CA 1
ATOM 4294 C C . THR B 1 120 ? 14.938 -26.359 -5.75 1 97.12 120 THR B C 1
ATOM 4296 O O . THR B 1 120 ? 14.906 -27.359 -6.484 1 97.12 120 THR B O 1
ATOM 4299 N N . ASP B 1 121 ? 15.945 -26.156 -4.926 1 95.81 121 ASP B N 1
ATOM 4300 C CA . ASP B 1 121 ? 17.125 -27.016 -4.93 1 95.81 121 ASP B CA 1
ATOM 4301 C C . ASP B 1 121 ? 16.781 -28.422 -4.477 1 95.81 121 ASP B C 1
ATOM 4303 O O . ASP B 1 121 ? 17.297 -29.406 -5.023 1 95.81 121 ASP B O 1
ATOM 4307 N N . ALA B 1 122 ? 15.93 -28.5 -3.496 1 95.94 122 ALA B N 1
ATOM 4308 C CA . ALA B 1 122 ? 15.508 -29.812 -3.006 1 95.94 122 ALA B CA 1
ATOM 4309 C C . ALA B 1 122 ? 14.688 -30.547 -4.055 1 95.94 122 ALA B C 1
ATOM 4311 O O . ALA B 1 122 ? 14.828 -31.766 -4.223 1 95.94 122 ALA B O 1
ATOM 4312 N N . ILE B 1 123 ? 13.812 -29.875 -4.703 1 97.69 123 ILE B N 1
ATOM 4313 C CA . ILE B 1 123 ? 12.992 -30.484 -5.754 1 97.69 123 ILE B CA 1
ATOM 4314 C C . ILE B 1 123 ? 13.891 -30.984 -6.883 1 97.69 123 ILE B C 1
ATOM 4316 O O . ILE B 1 123 ? 13.719 -32.094 -7.363 1 97.69 123 ILE B O 1
ATOM 4320 N N . TYR B 1 124 ? 14.852 -30.156 -7.273 1 97.94 124 TYR B N 1
ATOM 4321 C CA . TYR B 1 124 ? 15.742 -30.516 -8.367 1 97.94 124 TYR B CA 1
ATOM 4322 C C . TYR B 1 124 ? 16.609 -31.703 -7.98 1 97.94 124 TYR B C 1
ATOM 4324 O O . TYR B 1 124 ? 16.859 -32.594 -8.805 1 97.94 124 TYR B O 1
ATOM 4332 N N . ALA B 1 125 ? 17.094 -31.719 -6.734 1 97.44 125 ALA B N 1
ATOM 4333 C CA . ALA B 1 125 ? 17.859 -32.875 -6.258 1 97.44 125 ALA B CA 1
ATOM 4334 C C . ALA B 1 125 ? 17.031 -34.156 -6.297 1 97.44 125 ALA B C 1
ATOM 4336 O O . ALA B 1 125 ? 17.531 -35.219 -6.629 1 97.44 125 ALA B O 1
ATOM 4337 N N . TRP B 1 126 ? 15.828 -34 -5.91 1 97.81 126 TRP B N 1
ATOM 4338 C CA . TRP B 1 126 ? 14.922 -35.125 -5.965 1 97.81 126 TRP B CA 1
ATOM 4339 C C . TRP B 1 126 ? 14.727 -35.594 -7.402 1 97.81 126 TRP B C 1
ATOM 4341 O O . TRP B 1 126 ? 14.758 -36.812 -7.676 1 97.81 126 TRP B O 1
ATOM 4351 N N . LEU B 1 127 ? 14.562 -34.75 -8.344 1 98.44 127 LEU B N 1
ATOM 4352 C CA . LEU B 1 127 ? 14.453 -35.125 -9.75 1 98.44 127 LEU B CA 1
ATOM 4353 C C . LEU B 1 127 ? 15.703 -35.844 -10.219 1 98.44 127 LEU B C 1
ATOM 4355 O O . LEU B 1 127 ? 15.602 -36.875 -10.914 1 98.44 127 LEU B O 1
ATOM 4359 N N . ASP B 1 128 ? 16.844 -35.312 -9.844 1 98.31 128 ASP B N 1
ATOM 4360 C CA . ASP B 1 128 ? 18.094 -35.969 -10.203 1 98.31 128 ASP B CA 1
ATOM 4361 C C . ASP B 1 128 ? 18.156 -37.375 -9.641 1 98.31 128 ASP B C 1
ATOM 4363 O O . ASP B 1 128 ? 18.672 -38.281 -10.297 1 98.31 128 ASP B O 1
ATOM 4367 N N . SER B 1 129 ? 17.688 -37.5 -8.461 1 98.06 129 SER B N 1
ATOM 4368 C CA . SER B 1 129 ? 17.703 -38.812 -7.844 1 98.06 129 SER B CA 1
ATOM 4369 C C . SER B 1 129 ? 16.812 -39.781 -8.609 1 98.06 129 SER B C 1
ATOM 4371 O O . SER B 1 129 ? 17.109 -40.969 -8.672 1 98.06 129 SER B O 1
ATOM 4373 N N . LEU B 1 130 ? 15.695 -39.312 -9.125 1 98.31 130 LEU B N 1
ATOM 4374 C CA . LEU B 1 130 ? 14.82 -40.188 -9.93 1 98.31 130 LEU B CA 1
ATOM 4375 C C . LEU B 1 130 ? 15.539 -40.625 -11.195 1 98.31 130 LEU B C 1
ATOM 4377 O O . LEU B 1 130 ? 15.406 -41.781 -11.594 1 98.31 130 LEU B O 1
ATOM 4381 N N . VAL B 1 131 ? 16.25 -39.719 -11.844 1 98.5 131 VAL B N 1
ATOM 4382 C CA . VAL B 1 131 ? 17 -40.031 -13.047 1 98.5 131 VAL B CA 1
ATOM 4383 C C . VAL B 1 131 ? 18.016 -41.156 -12.734 1 98.5 131 VAL B C 1
ATOM 4385 O O . VAL B 1 131 ? 18.188 -42.062 -13.531 1 98.5 131 VAL B O 1
ATOM 4388 N N . ALA B 1 132 ? 18.625 -41.062 -11.641 1 98.44 132 ALA B N 1
ATOM 4389 C CA . ALA B 1 132 ? 19.625 -42.031 -11.227 1 98.44 132 ALA B CA 1
ATOM 4390 C C . ALA B 1 132 ? 18.953 -43.375 -10.898 1 98.44 132 ALA B C 1
ATOM 4392 O O . ALA B 1 132 ? 19.5 -44.438 -11.211 1 98.44 132 ALA B O 1
ATOM 4393 N N . SER B 1 133 ? 17.828 -43.344 -10.336 1 98.25 133 SER B N 1
ATOM 4394 C CA . SER B 1 133 ? 17.156 -44.562 -9.859 1 98.25 133 SER B CA 1
ATOM 4395 C C . SER B 1 133 ? 16.438 -45.281 -10.992 1 98.25 133 SER B C 1
ATOM 4397 O O . SER B 1 133 ? 16.266 -46.5 -10.953 1 98.25 133 SER B O 1
ATOM 4399 N N . TYR B 1 134 ? 15.953 -44.469 -11.984 1 98.19 134 TYR B N 1
ATOM 4400 C CA . TYR B 1 134 ? 15.203 -45.031 -13.102 1 98.19 134 TYR B CA 1
ATOM 4401 C C . TYR B 1 134 ? 15.805 -44.594 -14.438 1 98.19 134 TYR B C 1
ATOM 4403 O O . TYR B 1 134 ? 15.117 -44.031 -15.281 1 98.19 134 TYR B O 1
ATOM 4411 N N . PRO B 1 135 ? 16.969 -44.938 -14.742 1 97.5 135 PRO B N 1
ATOM 4412 C CA . PRO B 1 135 ? 17.688 -44.406 -15.898 1 97.5 135 PRO B CA 1
ATOM 4413 C C . PRO B 1 135 ? 17.078 -44.844 -17.234 1 97.5 135 PRO B C 1
ATOM 4415 O O . PRO B 1 135 ? 17.266 -44.156 -18.25 1 97.5 135 PRO B O 1
ATOM 4418 N N . ASN B 1 136 ? 16.375 -45.938 -17.281 1 97.19 136 ASN B N 1
ATOM 4419 C CA . ASN B 1 136 ? 15.797 -46.406 -18.531 1 97.19 136 ASN B CA 1
ATOM 4420 C C . ASN B 1 136 ? 14.406 -45.844 -18.766 1 97.19 136 ASN B C 1
ATOM 4422 O O . ASN B 1 136 ? 13.852 -45.969 -19.859 1 97.19 136 ASN B O 1
ATOM 4426 N N . VAL B 1 137 ? 13.844 -45.156 -17.766 1 98.19 137 VAL B N 1
ATOM 4427 C CA . VAL B 1 137 ? 12.461 -44.719 -17.812 1 98.19 137 VAL B CA 1
ATOM 4428 C C . VAL B 1 137 ? 12.406 -43.188 -17.688 1 98.19 137 VAL B C 1
ATOM 4430 O O . VAL B 1 137 ? 11.539 -42.562 -18.281 1 98.19 137 VAL B O 1
ATOM 4433 N N . VAL B 1 138 ? 13.352 -42.625 -16.891 1 98.81 138 VAL B N 1
ATOM 4434 C CA . VAL B 1 138 ? 13.336 -41.219 -16.594 1 98.81 138 VAL B CA 1
ATOM 4435 C C . VAL B 1 138 ? 14.516 -40.531 -17.266 1 98.81 138 VAL B C 1
ATOM 4437 O O . VAL B 1 138 ? 15.664 -40.938 -17.094 1 98.81 138 VAL B O 1
ATOM 4440 N N . THR B 1 139 ? 14.25 -39.5 -18.109 1 98.56 139 THR B N 1
ATOM 4441 C CA . THR B 1 139 ? 15.266 -38.688 -18.766 1 98.56 139 THR B CA 1
ATOM 4442 C C . THR B 1 139 ? 15.234 -37.25 -18.25 1 98.56 139 THR B C 1
ATOM 4444 O O . THR B 1 139 ? 14.164 -36.656 -18.156 1 98.56 139 THR B O 1
ATOM 4447 N N . PRO B 1 140 ? 16.359 -36.719 -17.891 1 98.56 140 PRO B N 1
ATOM 4448 C CA . PRO B 1 140 ? 16.406 -35.344 -17.406 1 98.56 140 PRO B CA 1
ATOM 4449 C C . PRO B 1 140 ? 16.156 -34.344 -18.516 1 98.56 140 PRO B C 1
ATOM 4451 O O . PRO B 1 140 ? 16.562 -34.562 -19.656 1 98.56 140 PRO B O 1
ATOM 4454 N N . LEU B 1 141 ? 15.484 -33.312 -18.203 1 98.56 141 LEU B N 1
ATOM 4455 C CA . LEU B 1 141 ? 15.234 -32.219 -19.109 1 98.56 141 LEU B CA 1
ATOM 4456 C C . LEU B 1 141 ? 15.688 -30.891 -18.484 1 98.56 141 LEU B C 1
ATOM 4458 O O . LEU B 1 141 ? 15.492 -30.672 -17.297 1 98.56 141 LEU B O 1
ATOM 4462 N N . ASN B 1 142 ? 16.391 -30.094 -19.172 1 97.88 142 ASN B N 1
ATOM 4463 C CA . ASN B 1 142 ? 16.688 -28.688 -18.922 1 97.88 142 ASN B CA 1
ATOM 4464 C C . ASN B 1 142 ? 16.391 -27.812 -20.141 1 97.88 142 ASN B C 1
ATOM 4466 O O . ASN B 1 142 ? 17.078 -27.906 -21.141 1 97.88 142 ASN B O 1
ATOM 4470 N N . ILE B 1 143 ? 15.469 -26.984 -20 1 98.31 143 ILE B N 1
ATOM 4471 C CA . ILE B 1 143 ? 14.992 -26.312 -21.203 1 98.31 143 ILE B CA 1
ATOM 4472 C C . ILE B 1 143 ? 15.523 -24.875 -21.219 1 98.31 143 ILE B C 1
ATOM 4474 O O . ILE B 1 143 ? 15.086 -24.062 -22.047 1 98.31 143 ILE B O 1
ATOM 4478 N N . GLY B 1 144 ? 16.391 -24.547 -20.344 1 98.31 144 GLY B N 1
ATOM 4479 C CA . GLY B 1 144 ? 16.984 -23.219 -20.266 1 98.31 144 GLY B CA 1
ATOM 4480 C C . GLY B 1 144 ? 17.125 -22.719 -18.828 1 98.31 144 GLY B C 1
ATOM 4481 O O . GLY B 1 144 ? 17.078 -23.516 -17.891 1 98.31 144 GLY B O 1
ATOM 4482 N N . ASN B 1 145 ? 17.375 -21.406 -18.734 1 98.56 145 ASN B N 1
ATOM 4483 C CA . ASN B 1 145 ? 17.562 -20.781 -17.438 1 98.56 145 ASN B CA 1
ATOM 4484 C C . ASN B 1 145 ? 16.641 -19.578 -17.25 1 98.56 145 ASN B C 1
ATOM 4486 O O . ASN B 1 145 ? 16.344 -18.875 -18.219 1 98.56 145 ASN B O 1
ATOM 4490 N N . SER B 1 146 ? 16.234 -19.422 -16.016 1 98.62 146 SER B N 1
ATOM 4491 C CA . SER B 1 146 ? 15.398 -18.281 -15.664 1 98.62 146 SER B CA 1
ATOM 4492 C C . SER B 1 146 ? 16.203 -16.984 -15.711 1 98.62 146 SER B C 1
ATOM 4494 O O . SER B 1 146 ? 17.391 -17 -16.016 1 98.62 146 SER B O 1
ATOM 4496 N N . PHE B 1 147 ? 15.555 -15.828 -15.477 1 98.62 147 PHE B N 1
ATOM 4497 C CA . PHE B 1 147 ? 16.172 -14.508 -15.508 1 98.62 147 PHE B CA 1
ATOM 4498 C C . PHE B 1 147 ? 17.344 -14.43 -14.531 1 98.62 147 PHE B C 1
ATOM 4500 O O . PHE B 1 147 ? 18.391 -13.867 -14.852 1 98.62 147 PHE B O 1
ATOM 4507 N N . GLU B 1 148 ? 17.125 -15.023 -13.383 1 98.31 148 GLU B N 1
ATOM 4508 C CA . GLU B 1 148 ? 18.172 -14.969 -12.367 1 98.31 148 GLU B CA 1
ATOM 4509 C C . GLU B 1 148 ? 19.109 -16.156 -12.477 1 98.31 148 GLU B C 1
ATOM 4511 O O . GLU B 1 148 ? 19.922 -16.406 -11.578 1 98.31 148 GLU B O 1
ATOM 4516 N N . GLY B 1 149 ? 18.922 -17 -13.469 1 98.5 149 GLY B N 1
ATOM 4517 C CA . GLY B 1 149 ? 19.922 -17.984 -13.82 1 98.5 149 GLY B CA 1
ATOM 4518 C C . GLY B 1 149 ? 19.609 -19.375 -13.297 1 98.5 149 GLY B C 1
ATOM 4519 O O . GLY B 1 149 ? 20.438 -20.281 -13.398 1 98.5 149 GLY B O 1
ATOM 4520 N N . ARG B 1 150 ? 18.516 -19.625 -12.766 1 98.62 150 ARG B N 1
ATOM 4521 C CA . ARG B 1 150 ? 18.141 -20.969 -12.312 1 98.62 150 ARG B CA 1
ATOM 4522 C C . ARG B 1 150 ? 17.656 -21.812 -13.477 1 98.62 150 ARG B C 1
ATOM 4524 O O . ARG B 1 150 ? 16.938 -21.328 -14.352 1 98.62 150 ARG B O 1
ATOM 4531 N N . PRO B 1 151 ? 18.016 -23.016 -13.453 1 98.56 151 PRO B N 1
ATOM 4532 C CA . PRO B 1 151 ? 17.531 -23.875 -14.531 1 98.56 151 PRO B CA 1
ATOM 4533 C C . PRO B 1 151 ? 16.016 -24.109 -14.453 1 98.56 151 PRO B C 1
ATOM 4535 O O . PRO B 1 151 ? 15.461 -24.188 -13.359 1 98.56 151 PRO B O 1
ATOM 4538 N N . ILE B 1 152 ? 15.453 -24.172 -15.617 1 98.75 152 ILE B N 1
ATOM 4539 C CA . ILE B 1 152 ? 14.086 -24.672 -15.703 1 98.75 152 ILE B CA 1
ATOM 4540 C C . ILE B 1 152 ? 14.102 -26.172 -16 1 98.75 152 ILE B C 1
ATOM 4542 O O . ILE B 1 152 ? 14.102 -26.578 -17.172 1 98.75 152 ILE B O 1
ATOM 4546 N N . LYS B 1 153 ? 13.953 -26.906 -14.906 1 98.31 153 LYS B N 1
ATOM 4547 C CA . LYS B 1 153 ? 14.25 -28.328 -14.945 1 98.31 153 LYS B CA 1
ATOM 4548 C C . LYS B 1 153 ? 12.969 -29.156 -14.875 1 98.31 153 LYS B C 1
ATOM 4550 O O . LYS B 1 153 ? 12.023 -28.797 -14.164 1 98.31 153 LYS B O 1
ATOM 4555 N N . GLY B 1 154 ? 12.977 -30.203 -15.68 1 98.62 154 GLY B N 1
ATOM 4556 C CA . GLY B 1 154 ? 11.938 -31.219 -15.641 1 98.62 154 GLY B CA 1
ATOM 4557 C C . GLY B 1 154 ? 12.453 -32.594 -15.961 1 98.62 154 GLY B C 1
ATOM 4558 O O . GLY B 1 154 ? 13.656 -32.875 -15.883 1 98.62 154 GLY B O 1
ATOM 4559 N N . VAL B 1 155 ? 11.539 -33.562 -16.109 1 98.88 155 VAL B N 1
ATOM 4560 C CA . VAL B 1 155 ? 11.906 -34.906 -16.516 1 98.88 155 VAL B CA 1
ATOM 4561 C C . VAL B 1 155 ? 10.867 -35.469 -17.5 1 98.88 155 VAL B C 1
ATOM 4563 O O . VAL B 1 155 ? 9.727 -35 -17.531 1 98.88 155 VAL B O 1
ATOM 4566 N N . LYS B 1 156 ? 11.289 -36.344 -18.297 1 98.81 156 LYS B N 1
ATOM 4567 C CA . LYS B 1 156 ? 10.422 -37.156 -19.125 1 98.81 156 LYS B CA 1
ATOM 4568 C C . LYS B 1 156 ? 10.336 -38.594 -18.594 1 98.81 156 LYS B C 1
ATOM 4570 O O . LYS B 1 156 ? 11.359 -39.188 -18.234 1 98.81 156 LYS B O 1
ATOM 4575 N N . VAL B 1 157 ? 9.195 -39.125 -18.422 1 98.88 157 VAL B N 1
ATOM 4576 C CA . VAL B 1 157 ? 8.953 -40.531 -18.078 1 98.88 157 VAL B CA 1
ATOM 4577 C C . VAL B 1 157 ? 8.383 -41.281 -19.281 1 98.88 157 VAL B C 1
ATOM 4579 O O . VAL B 1 157 ? 7.328 -40.906 -19.797 1 98.88 157 VAL B O 1
ATOM 4582 N N . SER B 1 158 ? 9.047 -42.219 -19.703 1 98.62 158 SER B N 1
ATOM 4583 C CA . SER B 1 158 ? 8.625 -43 -20.859 1 98.62 158 SER B CA 1
ATOM 4584 C C . SER B 1 158 ? 8.961 -44.469 -20.688 1 98.62 158 SER B C 1
ATOM 4586 O O . SER B 1 158 ? 10.117 -44.812 -20.438 1 98.62 158 SER B O 1
ATOM 4588 N N . TYR B 1 159 ? 7.98 -45.344 -20.859 1 97.62 159 TYR B N 1
ATOM 4589 C CA . TYR B 1 159 ? 8.172 -46.781 -20.719 1 97.62 159 TYR B CA 1
ATOM 4590 C C . TYR B 1 159 ? 8.258 -47.469 -22.078 1 97.62 159 TYR B C 1
ATOM 4592 O O . TYR B 1 159 ? 8.82 -48.562 -22.188 1 97.62 159 TYR B O 1
ATOM 4600 N N . LYS B 1 160 ? 7.668 -46.875 -23.078 1 94.25 160 LYS B N 1
ATOM 4601 C CA . LYS B 1 160 ? 7.727 -47.5 -24.391 1 94.25 160 LYS B CA 1
ATOM 4602 C C . LYS B 1 160 ? 7.637 -46.438 -25.5 1 94.25 160 LYS B C 1
ATOM 4604 O O . LYS B 1 160 ? 7.133 -45.344 -25.266 1 94.25 160 LYS B O 1
ATOM 4609 N N . ALA B 1 161 ? 8.094 -46.781 -26.703 1 94.75 161 ALA B N 1
ATOM 4610 C CA . ALA B 1 161 ? 8.102 -45.875 -27.844 1 94.75 161 ALA B CA 1
ATOM 4611 C C . ALA B 1 161 ? 6.695 -45.719 -28.422 1 94.75 161 ALA B C 1
ATOM 4613 O O . ALA B 1 161 ? 5.859 -46.625 -28.297 1 94.75 161 ALA B O 1
ATOM 4614 N N . GLY B 1 162 ? 6.465 -44.562 -28.984 1 95.69 162 GLY B N 1
ATOM 4615 C CA . GLY B 1 162 ? 5.23 -44.375 -29.734 1 95.69 162 GLY B CA 1
ATOM 4616 C C . GLY B 1 162 ? 4.105 -43.812 -28.875 1 95.69 162 GLY B C 1
ATOM 4617 O O . GLY B 1 162 ? 3.025 -43.5 -29.391 1 95.69 162 GLY B O 1
ATOM 4618 N N . ASN B 1 163 ? 4.332 -43.625 -27.656 1 97.12 163 ASN B N 1
ATOM 4619 C CA . ASN B 1 163 ? 3.32 -43.125 -26.734 1 97.12 163 ASN B CA 1
ATOM 4620 C C . ASN B 1 163 ? 2.969 -41.656 -27.062 1 97.12 163 ASN B C 1
ATOM 4622 O O . ASN B 1 163 ? 3.83 -40.875 -27.484 1 97.12 163 ASN B O 1
ATOM 4626 N N . LYS B 1 164 ? 1.669 -41.344 -26.891 1 98.19 164 LYS B N 1
ATOM 4627 C CA . LYS B 1 164 ? 1.283 -39.938 -26.859 1 98.19 164 LYS B CA 1
ATOM 4628 C C . LYS B 1 164 ? 1.775 -39.281 -25.578 1 98.19 164 LYS B C 1
ATOM 4630 O O . LYS B 1 164 ? 2.107 -39.969 -24.594 1 98.19 164 LYS B O 1
ATOM 4635 N N . ALA B 1 165 ? 1.798 -37.938 -25.625 1 98.62 165 ALA B N 1
ATOM 4636 C CA . ALA B 1 165 ? 2.461 -37.219 -24.531 1 98.62 165 ALA B CA 1
ATOM 4637 C C . ALA B 1 165 ? 1.447 -36.5 -23.641 1 98.62 165 ALA B C 1
ATOM 4639 O O . ALA B 1 165 ? 0.454 -35.969 -24.141 1 98.62 165 ALA B O 1
ATOM 4640 N N . VAL B 1 166 ? 1.681 -36.531 -22.344 1 98.88 166 VAL B N 1
ATOM 4641 C CA . VAL B 1 166 ? 1.001 -35.719 -21.328 1 98.88 166 VAL B CA 1
ATOM 4642 C C . VAL B 1 166 ? 1.992 -34.781 -20.672 1 98.88 166 VAL B C 1
ATOM 4644 O O . VAL B 1 166 ? 3.07 -35.188 -20.25 1 98.88 166 VAL B O 1
ATOM 4647 N N . PHE B 1 167 ? 1.657 -33.5 -20.672 1 98.94 167 PHE B N 1
ATOM 4648 C CA . PHE B 1 167 ? 2.498 -32.469 -20.078 1 98.94 167 PHE B CA 1
ATOM 4649 C C . PHE B 1 167 ? 1.891 -31.953 -18.781 1 98.94 167 PHE B C 1
ATOM 4651 O O . PHE B 1 167 ? 0.71 -31.594 -18.734 1 98.94 167 PHE B O 1
ATOM 4658 N N . MET B 1 168 ? 2.666 -31.906 -17.672 1 98.88 168 MET B N 1
ATOM 4659 C CA . MET B 1 168 ? 2.238 -31.359 -16.391 1 98.88 168 MET B CA 1
ATOM 4660 C C . MET B 1 168 ? 3.193 -30.281 -15.914 1 98.88 168 MET B C 1
ATOM 4662 O O . MET B 1 168 ? 4.402 -30.5 -15.828 1 98.88 168 MET B O 1
ATOM 4666 N N . GLU B 1 169 ? 2.662 -29.141 -15.656 1 98.25 169 GLU B N 1
ATOM 4667 C CA . GLU B 1 169 ? 3.512 -28.062 -15.133 1 98.25 169 GLU B CA 1
ATOM 4668 C C . GLU B 1 169 ? 2.891 -27.422 -13.898 1 98.25 169 GLU B C 1
ATOM 4670 O O . GLU B 1 169 ? 1.667 -27.406 -13.75 1 98.25 169 GLU B O 1
ATOM 4675 N N . GLY B 1 170 ? 3.719 -26.953 -12.984 1 98.69 170 GLY B N 1
ATOM 4676 C CA . GLY B 1 170 ? 3.316 -26.281 -11.758 1 98.69 170 GLY B CA 1
ATOM 4677 C C . GLY B 1 170 ? 4.164 -25.062 -11.445 1 98.69 170 GLY B C 1
ATOM 4678 O O . GLY B 1 170 ? 5.18 -24.828 -12.102 1 98.69 170 GLY B O 1
ATOM 4679 N N . LEU B 1 171 ? 3.658 -24.266 -10.594 1 98.88 171 LEU B N 1
ATOM 4680 C CA . LEU B 1 171 ? 4.348 -23.125 -9.992 1 98.88 171 LEU B CA 1
ATOM 4681 C C . LEU B 1 171 ? 4.656 -22.062 -11.031 1 98.88 171 LEU B C 1
ATOM 4683 O O . LEU B 1 171 ? 5.684 -21.391 -10.945 1 98.88 171 LEU B O 1
ATOM 4687 N N . ILE B 1 172 ? 3.744 -22 -12.055 1 98.75 172 ILE B N 1
ATOM 4688 C CA . ILE B 1 172 ? 3.846 -20.844 -12.938 1 98.75 172 ILE B CA 1
ATOM 4689 C C . ILE B 1 172 ? 3.59 -19.562 -12.148 1 98.75 172 ILE B C 1
ATOM 4691 O O . ILE B 1 172 ? 4.262 -18.547 -12.359 1 98.75 172 ILE B O 1
ATOM 4695 N N . HIS B 1 173 ? 2.545 -19.562 -11.289 1 98.75 173 HIS B N 1
ATOM 4696 C CA . HIS B 1 173 ? 2.404 -18.562 -10.234 1 98.75 173 HIS B CA 1
ATOM 4697 C C . HIS B 1 173 ? 3.158 -18.984 -8.977 1 98.75 173 HIS B C 1
ATOM 4699 O O . HIS B 1 173 ? 2.836 -20 -8.359 1 98.75 173 HIS B O 1
ATOM 4705 N N . ALA B 1 174 ? 4.031 -18.172 -8.578 1 98.81 174 ALA B N 1
ATOM 4706 C CA . ALA B 1 174 ? 5.074 -18.547 -7.625 1 98.81 174 ALA B CA 1
ATOM 4707 C C . ALA B 1 174 ? 4.469 -18.891 -6.27 1 98.81 174 ALA B C 1
ATOM 4709 O O . ALA B 1 174 ? 4.957 -19.797 -5.582 1 98.81 174 ALA B O 1
ATOM 4710 N N . ARG B 1 175 ? 3.459 -18.219 -5.875 1 98.44 175 ARG B N 1
ATOM 4711 C CA . ARG B 1 175 ? 2.941 -18.359 -4.516 1 98.44 175 ARG B CA 1
ATOM 4712 C C . ARG B 1 175 ? 2.057 -19.594 -4.387 1 98.44 175 ARG B C 1
ATOM 4714 O O . ARG B 1 175 ? 1.631 -19.938 -3.285 1 98.44 175 ARG B O 1
ATOM 4721 N N . GLU B 1 176 ? 1.776 -20.266 -5.445 1 98.56 176 GLU B N 1
ATOM 4722 C CA . GLU B 1 176 ? 0.869 -21.422 -5.438 1 98.56 176 GLU B CA 1
ATOM 4723 C C . GLU B 1 176 ? 1.627 -22.719 -5.211 1 98.56 176 GLU B C 1
ATOM 4725 O O . GLU B 1 176 ? 1.622 -23.609 -6.07 1 98.56 176 GLU B O 1
ATOM 4730 N N . TRP B 1 177 ? 2.08 -22.891 -4.008 1 98.31 177 TRP B N 1
ATOM 4731 C CA . TRP B 1 177 ? 3.039 -23.938 -3.654 1 98.31 177 TRP B CA 1
ATOM 4732 C C . TRP B 1 177 ? 2.449 -25.312 -3.885 1 98.31 177 TRP B C 1
ATOM 4734 O O . TRP B 1 177 ? 3.15 -26.234 -4.324 1 98.31 177 TRP B O 1
ATOM 4744 N N . VAL B 1 178 ? 1.2 -25.5 -3.672 1 98.44 178 VAL B N 1
ATOM 4745 C CA . VAL B 1 178 ? 0.59 -26.828 -3.721 1 98.44 178 VAL B CA 1
ATOM 4746 C C . VAL B 1 178 ? 0.635 -27.359 -5.148 1 98.44 178 VAL B C 1
ATOM 4748 O O . VAL B 1 178 ? 0.647 -28.578 -5.363 1 98.44 178 VAL B O 1
ATOM 4751 N N . SER B 1 179 ? 0.704 -26.453 -6.09 1 98.75 179 SER B N 1
ATOM 4752 C CA . SER B 1 179 ? 0.762 -26.906 -7.48 1 98.75 179 SER B CA 1
ATOM 4753 C C . SER B 1 179 ? 2.025 -27.719 -7.75 1 98.75 179 SER B C 1
ATOM 4755 O O . SER B 1 179 ? 1.959 -28.812 -8.305 1 98.75 179 SER B O 1
ATOM 4757 N N . GLY B 1 180 ? 3.18 -27.188 -7.312 1 98.56 180 GLY B N 1
ATOM 4758 C CA . GLY B 1 180 ? 4.426 -27.922 -7.465 1 98.56 180 GLY B CA 1
ATOM 4759 C C . GLY B 1 180 ? 4.449 -29.219 -6.688 1 98.56 180 GLY B C 1
ATOM 4760 O O . GLY B 1 180 ? 4.941 -30.234 -7.184 1 98.56 180 GLY B O 1
ATOM 4761 N N . ALA B 1 181 ? 3.883 -29.203 -5.527 1 98.12 181 ALA B N 1
ATOM 4762 C CA . ALA B 1 181 ? 3.834 -30.391 -4.688 1 98.12 181 ALA B CA 1
ATOM 4763 C C . ALA B 1 181 ? 2.973 -31.469 -5.328 1 98.12 181 ALA B C 1
ATOM 4765 O O . ALA B 1 181 ? 3.328 -32.656 -5.301 1 98.12 181 ALA B O 1
ATOM 4766 N N . THR B 1 182 ? 1.899 -31.062 -5.902 1 98.81 182 THR B N 1
ATOM 4767 C CA . THR B 1 182 ? 1.001 -32 -6.555 1 98.81 182 THR B CA 1
ATOM 4768 C C . THR B 1 182 ? 1.668 -32.625 -7.773 1 98.81 182 THR B C 1
ATOM 4770 O O . THR B 1 182 ? 1.603 -33.844 -7.969 1 98.81 182 THR B O 1
ATOM 4773 N N . VAL B 1 183 ? 2.328 -31.844 -8.547 1 98.88 183 VAL B N 1
ATOM 4774 C CA . VAL B 1 183 ? 2.994 -32.312 -9.758 1 98.88 183 VAL B CA 1
ATOM 4775 C C . VAL B 1 183 ? 4.066 -33.344 -9.391 1 98.88 183 VAL B C 1
ATOM 4777 O O . VAL B 1 183 ? 4.16 -34.406 -10.016 1 98.88 183 VAL B O 1
ATOM 4780 N N . THR B 1 184 ? 4.809 -33.094 -8.352 1 98.75 184 THR B N 1
ATOM 4781 C CA . THR B 1 184 ? 5.879 -34 -7.957 1 98.75 184 THR B CA 1
ATOM 4782 C C . THR B 1 184 ? 5.305 -35.281 -7.34 1 98.75 184 THR B C 1
ATOM 4784 O O . THR B 1 184 ? 5.855 -36.344 -7.527 1 98.75 184 THR B O 1
ATOM 4787 N N . TRP B 1 185 ? 4.219 -35.125 -6.637 1 98.75 185 TRP B N 1
ATOM 4788 C CA . TRP B 1 185 ? 3.594 -36.312 -6.043 1 98.75 185 TRP B CA 1
ATOM 4789 C C . TRP B 1 185 ? 3.07 -37.25 -7.125 1 98.75 185 TRP B C 1
ATOM 4791 O O . TRP B 1 185 ? 3.236 -38.469 -7.027 1 98.75 185 TRP B O 1
ATOM 4801 N N . VAL B 1 186 ? 2.441 -36.719 -8.109 1 98.88 186 VAL B N 1
ATOM 4802 C CA . VAL B 1 186 ? 1.925 -37.5 -9.211 1 98.88 186 VAL B CA 1
ATOM 4803 C C . VAL B 1 186 ? 3.08 -38.219 -9.922 1 98.88 186 VAL B C 1
ATOM 4805 O O . VAL B 1 186 ? 2.98 -39.406 -10.258 1 98.88 186 VAL B O 1
ATOM 4808 N N . LEU B 1 187 ? 4.156 -37.5 -10.141 1 98.88 187 LEU B N 1
ATOM 4809 C CA . LEU B 1 187 ? 5.348 -38.094 -10.742 1 98.88 187 LEU B CA 1
ATOM 4810 C C . LEU B 1 187 ? 5.828 -39.281 -9.922 1 98.88 187 LEU B C 1
ATOM 4812 O O . LEU B 1 187 ? 6.125 -40.344 -10.484 1 98.88 187 LEU B O 1
ATOM 4816 N N . ASN B 1 188 ? 5.895 -39.094 -8.641 1 98.62 188 ASN B N 1
ATOM 4817 C CA . ASN B 1 188 ? 6.293 -40.188 -7.766 1 98.62 188 ASN B CA 1
ATOM 4818 C C . ASN B 1 188 ? 5.379 -41.406 -7.934 1 98.62 188 ASN B C 1
ATOM 4820 O O . ASN B 1 188 ? 5.855 -42.531 -7.992 1 98.62 188 ASN B O 1
ATOM 4824 N N . GLU B 1 189 ? 4.117 -41.219 -8 1 98.62 189 GLU B N 1
ATOM 4825 C CA . GLU B 1 189 ? 3.156 -42.312 -8.109 1 98.62 189 GLU B CA 1
ATOM 4826 C C . GLU B 1 189 ? 3.307 -43.031 -9.43 1 98.62 189 GLU B C 1
ATOM 4828 O O . GLU B 1 189 ? 3.16 -44.25 -9.484 1 98.62 189 GLU B O 1
ATOM 4833 N N . LEU B 1 190 ? 3.568 -42.312 -10.461 1 98.69 190 LEU B N 1
ATOM 4834 C CA . LEU B 1 190 ? 3.729 -42.938 -11.773 1 98.69 190 LEU B CA 1
ATOM 4835 C C . LEU B 1 190 ? 4.918 -43.875 -11.781 1 98.69 190 LEU B C 1
ATOM 4837 O O . LEU B 1 190 ? 4.938 -44.844 -12.539 1 98.69 190 LEU B O 1
ATOM 4841 N N . LEU B 1 191 ? 5.883 -43.625 -10.969 1 98.56 191 LEU B N 1
ATOM 4842 C CA . LEU B 1 191 ? 7.098 -44.406 -10.945 1 98.56 191 LEU B CA 1
ATOM 4843 C C . LEU B 1 191 ? 6.984 -45.531 -9.922 1 98.56 191 LEU B C 1
ATOM 4845 O O . LEU B 1 191 ? 7.602 -46.594 -10.086 1 98.56 191 LEU B O 1
ATOM 4849 N N . THR B 1 192 ? 6.094 -45.344 -8.852 1 98.06 192 THR B N 1
ATOM 4850 C CA . THR B 1 192 ? 6.242 -46.25 -7.711 1 98.06 192 THR B CA 1
ATOM 4851 C C . THR B 1 192 ? 4.957 -47.031 -7.465 1 98.06 192 THR B C 1
ATOM 4853 O O . THR B 1 192 ? 4.98 -48.094 -6.84 1 98.06 192 THR B O 1
ATOM 4856 N N . SER B 1 193 ? 3.848 -46.531 -7.895 1 98.25 193 SER B N 1
ATOM 4857 C CA . SER B 1 193 ? 2.568 -47.125 -7.555 1 98.25 193 SER B CA 1
ATOM 4858 C C . SER B 1 193 ? 2.4 -48.5 -8.242 1 98.25 193 SER B C 1
ATOM 4860 O O . SER B 1 193 ? 2.775 -48.656 -9.406 1 98.25 193 SER B O 1
ATOM 4862 N N . SER B 1 194 ? 1.736 -49.406 -7.523 1 98.06 194 SER B N 1
ATOM 4863 C CA . SER B 1 194 ? 1.397 -50.719 -8.102 1 98.06 194 SER B CA 1
ATOM 4864 C C . SER B 1 194 ? -0.072 -50.75 -8.508 1 98.06 194 SER B C 1
ATOM 4866 O O . SER B 1 194 ? -0.536 -51.781 -9.039 1 98.06 194 SER B O 1
ATOM 4868 N N . ASP B 1 195 ? -0.764 -49.688 -8.266 1 98.25 195 ASP B N 1
ATOM 4869 C CA . ASP B 1 195 ? -2.162 -49.625 -8.672 1 98.25 195 ASP B CA 1
ATOM 4870 C C . ASP B 1 195 ? -2.301 -49.812 -10.18 1 98.25 195 ASP B C 1
ATOM 4872 O O . ASP B 1 195 ? -1.693 -49.062 -10.961 1 98.25 195 ASP B O 1
ATOM 4876 N N . PRO B 1 196 ? -3.139 -50.719 -10.57 1 98.25 196 PRO B N 1
ATOM 4877 C CA . PRO B 1 196 ? -3.225 -51.031 -12 1 98.25 196 PRO B CA 1
ATOM 4878 C C . PRO B 1 196 ? -3.646 -49.844 -12.844 1 98.25 196 PRO B C 1
ATOM 4880 O O . PRO B 1 196 ? -3.199 -49.688 -13.984 1 98.25 196 PRO B O 1
ATOM 4883 N N . LYS B 1 197 ? -4.52 -49.031 -12.344 1 98.12 197 LYS B N 1
ATOM 4884 C CA . LYS B 1 197 ? -4.957 -47.875 -13.102 1 98.12 197 LYS B CA 1
ATOM 4885 C C . LYS B 1 197 ? -3.824 -46.844 -13.273 1 98.12 197 LYS B C 1
ATOM 4887 O O . LYS B 1 197 ? -3.691 -46.219 -14.32 1 98.12 197 LYS B O 1
ATOM 4892 N N . VAL B 1 198 ? -3.02 -46.719 -12.25 1 98.69 198 VAL B N 1
ATOM 4893 C CA . VAL B 1 198 ? -1.867 -45.812 -12.32 1 98.69 198 VAL B CA 1
ATOM 4894 C C . VAL B 1 198 ? -0.825 -46.406 -13.273 1 98.69 198 VAL B C 1
ATOM 4896 O O . VAL B 1 198 ? -0.248 -45.656 -14.086 1 98.69 198 VAL B O 1
ATOM 4899 N N . ARG B 1 199 ? -0.623 -47.719 -13.219 1 98.44 199 ARG B N 1
ATOM 4900 C CA . ARG B 1 199 ? 0.339 -48.344 -14.102 1 98.44 199 ARG B CA 1
ATOM 4901 C C . ARG B 1 199 ? -0.077 -48.219 -15.562 1 98.44 199 ARG B C 1
ATOM 4903 O O . ARG B 1 199 ? 0.769 -48 -16.438 1 98.44 199 ARG B O 1
ATOM 4910 N N . GLN B 1 200 ? -1.36 -48.281 -15.758 1 98.06 200 GLN B N 1
ATOM 4911 C CA . GLN B 1 200 ? -1.87 -48.156 -17.109 1 98.06 200 GLN B CA 1
ATOM 4912 C C . GLN B 1 200 ? -1.513 -46.781 -17.703 1 98.06 200 GLN B C 1
ATOM 4914 O O . GLN B 1 200 ? -1.021 -46.719 -18.828 1 98.06 200 GLN B O 1
ATOM 4919 N N . ILE B 1 201 ? -1.681 -45.75 -16.969 1 98.44 201 ILE B N 1
ATOM 4920 C CA . ILE B 1 201 ? -1.414 -44.406 -17.531 1 98.44 201 ILE B CA 1
ATOM 4921 C C . ILE B 1 201 ? 0.086 -44.125 -17.5 1 98.44 201 ILE B C 1
ATOM 4923 O O . ILE B 1 201 ? 0.608 -43.406 -18.344 1 98.44 201 ILE B O 1
ATOM 4927 N N . ALA B 1 202 ? 0.798 -44.719 -16.562 1 98.62 202 ALA B N 1
ATOM 4928 C CA . ALA B 1 202 ? 2.244 -44.531 -16.484 1 98.62 202 ALA B CA 1
ATOM 4929 C C . ALA B 1 202 ? 2.947 -45.156 -17.688 1 98.62 202 ALA B C 1
ATOM 4931 O O . ALA B 1 202 ? 3.846 -44.531 -18.266 1 98.62 202 ALA B O 1
ATOM 4932 N N . GLU B 1 203 ? 2.49 -46.281 -18.109 1 98.19 203 GLU B N 1
ATOM 4933 C CA . GLU B 1 203 ? 3.227 -47.062 -19.094 1 98.19 203 GLU B CA 1
ATOM 4934 C C . GLU B 1 203 ? 2.74 -46.75 -20.516 1 98.19 203 GLU B C 1
ATOM 4936 O O . GLU B 1 203 ? 3.436 -47.062 -21.484 1 98.19 203 GLU B O 1
ATOM 4941 N N . ASN B 1 204 ? 1.607 -46.125 -20.625 1 97.94 204 ASN B N 1
ATOM 4942 C CA . ASN B 1 204 ? 1.033 -46 -21.969 1 97.94 204 ASN B CA 1
ATOM 4943 C C . ASN B 1 204 ? 0.999 -44.531 -22.406 1 97.94 204 ASN B C 1
ATOM 4945 O O . ASN B 1 204 ? 0.298 -44.188 -23.359 1 97.94 204 ASN B O 1
ATOM 4949 N N . TYR B 1 205 ? 1.655 -43.656 -21.781 1 98.56 205 TYR B N 1
ATOM 4950 C CA . TYR B 1 205 ? 1.869 -42.25 -22.172 1 98.56 205 TYR B CA 1
ATOM 4951 C C . TYR B 1 205 ? 3.303 -41.812 -21.891 1 98.56 205 TYR B C 1
ATOM 4953 O O . TYR B 1 205 ? 3.949 -42.344 -20.984 1 98.56 205 TYR B O 1
ATOM 4961 N N . ASP B 1 206 ? 3.836 -40.938 -22.688 1 98.69 206 ASP B N 1
ATOM 4962 C CA . ASP B 1 206 ? 5.039 -40.188 -22.344 1 98.69 206 ASP B CA 1
ATOM 4963 C C . ASP B 1 206 ? 4.699 -38.969 -21.484 1 98.69 206 ASP B C 1
ATOM 4965 O O . ASP B 1 206 ? 3.83 -38.156 -21.844 1 98.69 206 ASP B O 1
ATOM 4969 N N . TRP B 1 207 ? 5.305 -38.875 -20.359 1 98.88 207 TRP B N 1
ATOM 4970 C CA . TRP B 1 207 ? 5.004 -37.812 -19.422 1 98.88 207 TRP B CA 1
ATOM 4971 C C . TRP B 1 207 ? 6.137 -36.781 -19.375 1 98.88 207 TRP B C 1
ATOM 4973 O O . TRP B 1 207 ? 7.309 -37.156 -19.266 1 98.88 207 TRP B O 1
ATOM 4983 N N . TYR B 1 208 ? 5.82 -35.594 -19.531 1 98.94 208 TYR B N 1
ATOM 4984 C CA . TYR B 1 208 ? 6.738 -34.469 -19.312 1 98.94 208 TYR B CA 1
ATOM 4985 C C . TYR B 1 208 ? 6.348 -33.688 -18.062 1 98.94 208 TYR B C 1
ATOM 4987 O O . TYR B 1 208 ? 5.242 -33.156 -17.984 1 98.94 208 TYR B O 1
ATOM 4995 N N . PHE B 1 209 ? 7.23 -33.656 -17.109 1 98.88 209 PHE B N 1
ATOM 4996 C CA . PHE B 1 209 ? 6.977 -32.969 -15.844 1 98.88 209 PHE B CA 1
ATOM 4997 C C . PHE B 1 209 ? 7.891 -31.75 -15.695 1 98.88 209 PHE B C 1
ATOM 4999 O O . PHE B 1 209 ? 9.109 -31.859 -15.828 1 98.88 209 PHE B O 1
ATOM 5006 N N . PHE B 1 210 ? 7.336 -30.625 -15.445 1 98.88 210 PHE B N 1
ATOM 5007 C CA . PHE B 1 210 ? 8.031 -29.422 -15.016 1 98.88 210 PHE B CA 1
ATOM 5008 C C . PHE B 1 210 ? 7.406 -28.875 -13.734 1 98.88 210 PHE B C 1
ATOM 5010 O O . PHE B 1 210 ? 6.57 -27.969 -13.789 1 98.88 210 PHE B O 1
ATOM 5017 N N . PRO B 1 211 ? 7.871 -29.297 -12.578 1 98.69 211 PRO B N 1
ATOM 5018 C CA . PRO B 1 211 ? 7.215 -28.922 -11.32 1 98.69 211 PRO B CA 1
ATOM 5019 C C . PRO B 1 211 ? 7.391 -27.453 -10.969 1 98.69 211 PRO B C 1
ATOM 5021 O O . PRO B 1 211 ? 6.566 -26.891 -10.25 1 98.69 211 PRO B O 1
ATOM 5024 N N . VAL B 1 212 ? 8.492 -26.859 -11.414 1 98.88 212 VAL B N 1
ATOM 5025 C CA . VAL B 1 212 ? 8.781 -25.469 -11.109 1 98.88 212 VAL B CA 1
ATOM 5026 C C . VAL B 1 212 ? 9.07 -24.703 -12.398 1 98.88 212 VAL B C 1
ATOM 5028 O O . VAL B 1 212 ? 10.219 -24.625 -12.836 1 98.88 212 VAL B O 1
ATOM 5031 N N . THR B 1 213 ? 8.07 -24.016 -12.906 1 98.81 213 THR B N 1
ATOM 5032 C CA . THR B 1 213 ? 8.242 -23.328 -14.188 1 98.81 213 THR B CA 1
ATOM 5033 C C . THR B 1 213 ? 8.672 -21.891 -13.977 1 98.81 213 THR B C 1
ATOM 5035 O O . THR B 1 213 ? 9.133 -21.234 -14.914 1 98.81 213 THR B O 1
ATOM 5038 N N . ASN B 1 214 ? 8.492 -21.344 -12.797 1 98.88 214 ASN B N 1
ATOM 5039 C CA . ASN B 1 214 ? 8.922 -20.031 -12.352 1 98.88 214 ASN B CA 1
ATOM 5040 C C . ASN B 1 214 ? 9.883 -20.125 -11.172 1 98.88 214 ASN B C 1
ATOM 5042 O O . ASN B 1 214 ? 9.562 -19.672 -10.07 1 98.88 214 ASN B O 1
ATOM 5046 N N . PRO B 1 215 ? 11.141 -20.625 -11.438 1 98.88 215 PRO B N 1
ATOM 5047 C CA . PRO B 1 215 ? 12.023 -20.953 -10.32 1 98.88 215 PRO B CA 1
ATOM 5048 C C . PRO B 1 215 ? 12.461 -19.719 -9.539 1 98.88 215 PRO B C 1
ATOM 5050 O O . PRO B 1 215 ? 12.617 -19.781 -8.312 1 98.88 215 PRO B O 1
ATOM 5053 N N . ASP B 1 216 ? 12.672 -18.609 -10.227 1 98.88 216 ASP B N 1
ATOM 5054 C CA . ASP B 1 216 ? 13.078 -17.406 -9.516 1 98.88 216 ASP B CA 1
ATOM 5055 C C . ASP B 1 216 ? 11.977 -16.922 -8.586 1 98.88 216 ASP B C 1
ATOM 5057 O O . ASP B 1 216 ? 12.234 -16.578 -7.426 1 98.88 216 ASP B O 1
ATOM 5061 N N . GLY B 1 217 ? 10.781 -16.859 -9.109 1 98.88 217 GLY B N 1
ATOM 5062 C CA . GLY B 1 217 ? 9.664 -16.469 -8.266 1 98.88 217 GLY B CA 1
ATOM 5063 C C . GLY B 1 217 ? 9.445 -17.391 -7.082 1 98.88 217 GLY B C 1
ATOM 5064 O O . GLY B 1 217 ? 9.227 -16.938 -5.961 1 98.88 217 GLY B O 1
ATOM 5065 N N . TYR B 1 218 ? 9.492 -18.609 -7.379 1 98.81 218 TYR B N 1
ATOM 5066 C CA . TYR B 1 218 ? 9.266 -19.594 -6.324 1 98.81 218 TYR B CA 1
ATOM 5067 C C . TYR B 1 218 ? 10.297 -19.453 -5.211 1 98.81 218 TYR B C 1
ATOM 5069 O O . TYR B 1 218 ? 9.953 -19.469 -4.027 1 98.81 218 TYR B O 1
ATOM 5077 N N . GLU B 1 219 ? 11.523 -19.344 -5.59 1 98.38 219 GLU B N 1
ATOM 5078 C CA . GLU B 1 219 ? 12.562 -19.141 -4.586 1 98.38 219 GLU B CA 1
ATOM 5079 C C . GLU B 1 219 ? 12.328 -17.844 -3.801 1 98.38 219 GLU B C 1
ATOM 5081 O O . GLU B 1 219 ? 12.562 -17.797 -2.592 1 98.38 219 GLU B O 1
ATOM 5086 N N . TYR B 1 220 ? 11.898 -16.812 -4.461 1 98.44 220 TYR B N 1
ATOM 5087 C CA . TYR B 1 220 ? 11.633 -15.531 -3.822 1 98.44 220 TYR B CA 1
ATOM 5088 C C . TYR B 1 220 ? 10.531 -15.656 -2.777 1 98.44 220 TYR B C 1
ATOM 5090 O O . TYR B 1 220 ? 10.562 -14.977 -1.746 1 98.44 220 TYR B O 1
ATOM 5098 N N . THR B 1 221 ? 9.539 -16.547 -3 1 98.25 221 THR B N 1
ATOM 5099 C CA . THR B 1 221 ? 8.469 -16.766 -2.027 1 98.25 221 THR B CA 1
ATOM 5100 C C . THR B 1 221 ? 9.023 -17.406 -0.756 1 98.25 221 THR B C 1
ATOM 5102 O O . THR B 1 221 ? 8.461 -17.219 0.328 1 98.25 221 THR B O 1
ATOM 5105 N N . HIS B 1 222 ? 10.062 -18.125 -0.893 1 96.75 222 HIS B N 1
ATOM 5106 C CA . HIS B 1 222 ? 10.672 -18.766 0.265 1 96.75 222 HIS B CA 1
ATOM 5107 C C . HIS B 1 222 ? 11.617 -17.812 0.988 1 96.75 222 HIS B C 1
ATOM 5109 O O . HIS B 1 222 ? 11.727 -17.844 2.217 1 96.75 222 HIS B O 1
ATOM 5115 N N . THR B 1 223 ? 12.258 -16.953 0.241 1 96.62 223 THR B N 1
ATOM 5116 C CA . THR B 1 223 ? 13.367 -16.219 0.821 1 96.62 223 THR B CA 1
ATOM 5117 C C . THR B 1 223 ? 12.922 -14.812 1.229 1 96.62 223 THR B C 1
ATOM 5119 O O . THR B 1 223 ? 13.508 -14.203 2.127 1 96.62 223 THR B O 1
ATOM 5122 N N . THR B 1 224 ? 11.844 -14.336 0.582 1 97.81 224 THR B N 1
ATOM 5123 C CA . THR B 1 224 ? 11.648 -12.898 0.734 1 97.81 224 THR B CA 1
ATOM 5124 C C . THR B 1 224 ? 10.18 -12.562 0.953 1 97.81 224 THR B C 1
ATOM 5126 O O . THR B 1 224 ? 9.82 -11.898 1.925 1 97.81 224 THR B O 1
ATOM 5129 N N . ASP B 1 225 ? 9.297 -13.008 0.05 1 98.12 225 ASP B N 1
ATOM 5130 C CA . ASP B 1 225 ? 7.887 -12.641 0.125 1 98.12 225 ASP B CA 1
ATOM 5131 C C . ASP B 1 225 ? 6.996 -13.828 -0.233 1 98.12 225 ASP B C 1
ATOM 5133 O O . ASP B 1 225 ? 6.766 -14.109 -1.412 1 98.12 225 ASP B O 1
ATOM 5137 N N . ARG B 1 226 ? 6.332 -14.391 0.738 1 98 226 ARG B N 1
ATOM 5138 C CA . ARG B 1 226 ? 5.539 -15.602 0.562 1 98 226 ARG B CA 1
ATOM 5139 C C . ARG B 1 226 ? 4.367 -15.352 -0.38 1 98 226 ARG B C 1
ATOM 5141 O O . ARG B 1 226 ? 3.854 -16.297 -0.999 1 98 226 ARG B O 1
ATOM 5148 N N . GLN B 1 227 ? 3.994 -14.133 -0.577 1 97.88 227 GLN B N 1
ATOM 5149 C CA . GLN B 1 227 ? 2.799 -13.836 -1.358 1 97.88 227 GLN B CA 1
ATOM 5150 C C . GLN B 1 227 ? 3.158 -13.453 -2.791 1 97.88 227 GLN B C 1
ATOM 5152 O O . GLN B 1 227 ? 2.287 -13.062 -3.572 1 97.88 227 GLN B O 1
ATOM 5157 N N . TRP B 1 228 ? 4.422 -13.617 -3.182 1 98.5 228 TRP B N 1
ATOM 5158 C CA . TRP B 1 228 ? 4.891 -13.203 -4.5 1 98.5 228 TRP B CA 1
ATOM 5159 C C . TRP B 1 228 ? 4.289 -14.086 -5.59 1 98.5 228 TRP B C 1
ATOM 5161 O O . TRP B 1 228 ? 4.242 -15.312 -5.453 1 98.5 228 TRP B O 1
ATOM 5171 N N . ARG B 1 229 ? 3.893 -13.516 -6.719 1 98.5 229 ARG B N 1
ATOM 5172 C CA . ARG B 1 229 ? 3.174 -14.211 -7.781 1 98.5 229 ARG B CA 1
ATOM 5173 C C . ARG B 1 229 ? 4.016 -14.297 -9.055 1 98.5 229 ARG B C 1
ATOM 5175 O O . ARG B 1 229 ? 4.109 -15.352 -9.672 1 98.5 229 ARG B O 1
ATOM 5182 N N . LYS B 1 230 ? 4.797 -13.359 -9.406 1 98.56 230 LYS B N 1
ATOM 5183 C CA . LYS B 1 230 ? 5.344 -13.094 -10.734 1 98.56 230 LYS B CA 1
ATOM 5184 C C . LYS B 1 230 ? 6.727 -13.727 -10.891 1 98.56 230 LYS B C 1
ATOM 5186 O O . LYS B 1 230 ? 7.234 -14.367 -9.969 1 98.56 230 LYS B O 1
ATOM 5191 N N . THR B 1 231 ? 7.234 -13.594 -12.125 1 98.88 231 THR B N 1
ATOM 5192 C CA . THR B 1 231 ? 8.648 -13.836 -12.367 1 98.88 231 THR B CA 1
ATOM 5193 C C . THR B 1 231 ? 9.5 -12.75 -11.719 1 98.88 231 THR B C 1
ATOM 5195 O O . THR B 1 231 ? 8.992 -11.938 -10.938 1 98.88 231 THR B O 1
ATOM 5198 N N . ARG B 1 232 ? 10.82 -12.742 -11.969 1 98.75 232 ARG B N 1
ATOM 5199 C CA . ARG B 1 232 ? 11.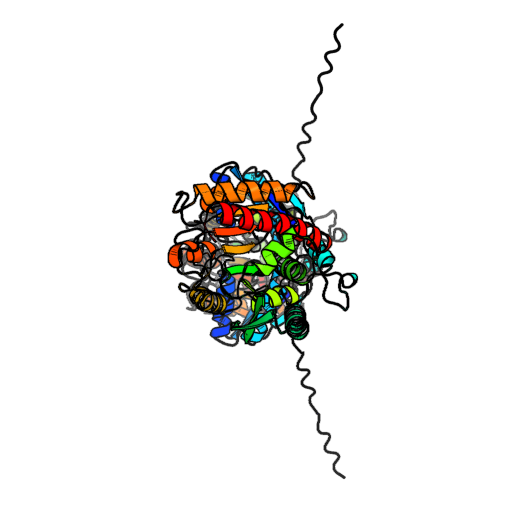68 -11.812 -11.242 1 98.75 232 ARG B CA 1
ATOM 5200 C C . ARG B 1 232 ? 12.461 -10.93 -12.203 1 98.75 232 ARG B C 1
ATOM 5202 O O . ARG B 1 232 ? 13.469 -10.328 -11.828 1 98.75 232 ARG B O 1
ATOM 5209 N N . SER B 1 233 ? 12.055 -10.906 -13.484 1 98.5 233 SER B N 1
ATOM 5210 C CA . SER B 1 233 ? 12.703 -10.008 -14.43 1 98.5 233 SER B CA 1
ATOM 5211 C C . SER B 1 233 ? 12.539 -8.555 -14.016 1 98.5 233 SER B C 1
ATOM 5213 O O . SER B 1 233 ? 11.766 -8.25 -13.102 1 98.5 233 SER B O 1
ATOM 5215 N N . GLN B 1 234 ? 13.344 -7.684 -14.609 1 95.75 234 GLN B N 1
ATOM 5216 C CA . GLN B 1 234 ? 13.203 -6.262 -14.32 1 95.75 234 GLN B CA 1
ATOM 5217 C C . GLN B 1 234 ? 12.148 -5.617 -15.211 1 95.75 234 GLN B C 1
ATOM 5219 O O . GLN B 1 234 ? 12.328 -5.531 -16.438 1 95.75 234 GLN B O 1
ATOM 5224 N N . SER B 1 235 ? 11.141 -5.148 -14.633 1 96 235 SER B N 1
ATOM 5225 C CA . SER B 1 235 ? 10.039 -4.602 -15.422 1 96 235 SER B CA 1
ATOM 5226 C C . SER B 1 235 ? 10.031 -3.076 -15.375 1 96 235 SER B C 1
ATOM 5228 O O . SER B 1 235 ? 9.469 -2.428 -16.266 1 96 235 SER B O 1
ATOM 5230 N N . SER B 1 236 ? 10.531 -2.461 -14.32 1 95.81 236 SER B N 1
ATOM 5231 C CA . SER B 1 236 ? 10.703 -1.021 -14.156 1 95.81 236 SER B CA 1
ATOM 5232 C C . SER B 1 236 ? 11.766 -0.708 -13.109 1 95.81 236 SER B C 1
ATOM 5234 O O . SER B 1 236 ? 12.453 -1.609 -12.625 1 95.81 236 SER B O 1
ATOM 5236 N N . VAL B 1 237 ? 11.883 0.546 -12.828 1 94.81 237 VAL B N 1
ATOM 5237 C CA . VAL B 1 237 ? 12.828 0.953 -11.797 1 94.81 237 VAL B CA 1
ATOM 5238 C C . VAL B 1 237 ? 12.352 0.452 -10.43 1 94.81 237 VAL B C 1
ATOM 5240 O O . VAL B 1 237 ? 13.172 0.126 -9.562 1 94.81 237 VAL B O 1
ATOM 5243 N N . LEU B 1 238 ? 11.078 0.246 -10.305 1 96.25 238 LEU B N 1
ATOM 5244 C CA . LEU B 1 238 ? 10.469 -0.057 -9.016 1 96.25 238 LEU B CA 1
ATOM 5245 C C . LEU B 1 238 ? 10.008 -1.511 -8.953 1 96.25 238 LEU B C 1
ATOM 5247 O O . LEU B 1 238 ? 10.055 -2.139 -7.895 1 96.25 238 LEU B O 1
ATOM 5251 N N . CYS B 1 239 ? 9.648 -2.072 -10.102 1 97.31 239 CYS B N 1
ATOM 5252 C CA . CYS B 1 239 ? 8.898 -3.32 -10.086 1 97.31 239 CYS B CA 1
ATOM 5253 C C . CYS B 1 239 ? 9.656 -4.426 -10.812 1 97.31 239 CYS B C 1
ATOM 5255 O O . CYS B 1 239 ? 10.453 -4.148 -11.711 1 97.31 239 CYS B O 1
ATOM 5257 N N . ARG B 1 240 ? 9.359 -5.645 -10.375 1 97.75 240 ARG B N 1
ATOM 5258 C CA . ARG B 1 240 ? 10 -6.828 -10.945 1 97.75 240 ARG B CA 1
ATOM 5259 C C . ARG B 1 240 ? 8.961 -7.797 -11.492 1 97.75 240 ARG B C 1
ATOM 5261 O O . ARG B 1 240 ? 7.844 -7.879 -10.977 1 97.75 240 ARG B O 1
ATOM 5268 N N . GLY B 1 241 ? 9.359 -8.438 -12.586 1 98.5 241 GLY B N 1
ATOM 5269 C CA . GLY B 1 241 ? 8.672 -9.602 -13.109 1 98.5 241 GLY B CA 1
ATOM 5270 C C . GLY B 1 241 ? 7.375 -9.266 -13.82 1 98.5 241 GLY B C 1
ATOM 5271 O O . GLY B 1 241 ? 6.973 -8.102 -13.867 1 98.5 241 GLY B O 1
ATOM 5272 N N . ALA B 1 242 ? 6.812 -10.234 -14.398 1 98.75 242 ALA B N 1
ATOM 5273 C CA . ALA B 1 242 ? 5.477 -10.266 -14.992 1 98.75 242 ALA B CA 1
ATOM 5274 C C . ALA B 1 242 ? 4.727 -11.531 -14.578 1 98.75 242 ALA B C 1
ATOM 5276 O O . ALA B 1 242 ? 5.324 -12.469 -14.055 1 98.75 242 ALA B O 1
ATOM 5277 N N . ASP B 1 243 ? 3.402 -11.445 -14.625 1 98.5 243 ASP B N 1
ATOM 5278 C CA . ASP B 1 243 ? 2.611 -12.664 -14.477 1 98.5 243 ASP B CA 1
ATOM 5279 C C . ASP B 1 243 ? 2.855 -13.625 -15.641 1 98.5 243 ASP B C 1
ATOM 5281 O O . ASP B 1 243 ? 2.402 -13.375 -16.766 1 98.5 243 ASP B O 1
ATOM 5285 N N . PRO B 1 244 ? 3.496 -14.734 -15.336 1 98.56 244 PRO B N 1
ATOM 5286 C CA . PRO B 1 244 ? 3.854 -15.625 -16.453 1 98.56 244 PRO B CA 1
ATOM 5287 C C . PRO B 1 244 ? 2.633 -16.25 -17.109 1 98.56 244 PRO B C 1
ATOM 5289 O O . PRO B 1 244 ? 2.719 -16.703 -18.266 1 98.56 244 PRO B O 1
ATOM 5292 N N . ASN B 1 245 ? 1.532 -16.266 -16.469 1 98.06 245 ASN B N 1
ATOM 5293 C CA . ASN B 1 245 ? 0.333 -16.828 -17.094 1 98.06 245 ASN B CA 1
ATOM 5294 C C . ASN B 1 245 ? -0.551 -15.734 -17.688 1 98.06 245 ASN B C 1
ATOM 5296 O O . ASN B 1 245 ? -1.75 -15.938 -17.875 1 98.06 245 ASN B O 1
ATOM 5300 N N . ARG B 1 246 ? 0.017 -14.586 -17.938 1 97.75 246 ARG B N 1
ATOM 5301 C CA . ARG B 1 246 ? -0.545 -13.516 -18.75 1 97.75 246 ARG B CA 1
ATOM 5302 C C . ARG B 1 246 ? 0.404 -13.141 -19.891 1 97.75 246 ARG B C 1
ATOM 5304 O O . ARG B 1 246 ? 0.141 -12.195 -20.625 1 97.75 246 ARG B O 1
ATOM 5311 N N . ASN B 1 247 ? 1.468 -13.867 -20.047 1 98.56 247 ASN B N 1
ATOM 5312 C CA . ASN B 1 247 ? 2.598 -13.469 -20.875 1 98.56 247 ASN B CA 1
ATOM 5313 C C . ASN B 1 247 ? 2.68 -14.312 -22.156 1 98.56 247 ASN B C 1
ATOM 5315 O O . ASN B 1 247 ? 3.643 -14.203 -22.906 1 98.56 247 ASN B O 1
ATOM 5319 N N . TRP B 1 248 ? 1.762 -15.141 -22.438 1 98.25 248 TRP B N 1
ATOM 5320 C CA . TRP B 1 248 ? 1.784 -16.016 -23.594 1 98.25 248 TRP B CA 1
ATOM 5321 C C . TRP B 1 248 ? 1.188 -15.32 -24.812 1 98.25 248 TRP B C 1
ATOM 5323 O O . TRP B 1 248 ? 0.425 -14.359 -24.688 1 98.25 248 TRP B O 1
ATOM 5333 N N . ALA B 1 249 ? 1.472 -15.727 -26.047 1 96.12 249 ALA B N 1
ATOM 5334 C CA . ALA B 1 249 ? 1.234 -14.992 -27.297 1 96.12 249 ALA B CA 1
ATOM 5335 C C . ALA B 1 249 ? -0.211 -15.148 -27.75 1 96.12 249 ALA B C 1
ATOM 5337 O O . ALA B 1 249 ? -0.692 -14.367 -28.578 1 96.12 249 ALA B O 1
ATOM 5338 N N . TYR B 1 250 ? -0.996 -16.016 -27.266 1 94.06 250 TYR B N 1
ATOM 5339 C CA . TYR B 1 250 ? -2.367 -16.203 -27.734 1 94.06 250 TYR B CA 1
ATOM 5340 C C . TYR B 1 250 ? -3.297 -15.172 -27.094 1 94.06 250 TYR B C 1
ATOM 5342 O O . TYR B 1 250 ? -3.6 -15.258 -25.906 1 94.06 250 TYR B O 1
ATOM 5350 N N . ASN B 1 251 ? -3.793 -14.156 -27.922 1 94.5 251 ASN B N 1
ATOM 5351 C CA . ASN B 1 251 ? -4.668 -13.078 -27.469 1 94.5 251 ASN B CA 1
ATOM 5352 C C . ASN B 1 251 ? -4.062 -12.32 -26.297 1 94.5 251 ASN B C 1
ATOM 5354 O O . ASN B 1 251 ? -4.734 -12.094 -25.281 1 94.5 251 ASN B O 1
ATOM 5358 N N . PHE B 1 252 ? -2.822 -12 -26.484 1 95.56 252 PHE B N 1
ATOM 5359 C CA . PHE B 1 252 ? -2.049 -11.266 -25.5 1 95.56 252 PHE B CA 1
ATOM 5360 C C . PHE B 1 252 ? -2.705 -9.93 -25.188 1 95.56 252 PHE B C 1
ATOM 5362 O O . PHE B 1 252 ? -3.029 -9.164 -26.094 1 95.56 252 PHE B O 1
ATOM 5369 N N . MET B 1 253 ? -2.98 -9.625 -23.875 1 94.19 253 MET B N 1
ATOM 5370 C CA . MET B 1 253 ? -3.43 -8.344 -23.344 1 94.19 253 MET B CA 1
ATOM 5371 C C . MET B 1 253 ? -4.816 -7.992 -23.875 1 94.19 253 MET B C 1
ATOM 5373 O O . MET B 1 253 ? -5.145 -6.816 -24.047 1 94.19 253 MET B O 1
ATOM 5377 N N . GLN B 1 254 ? -5.602 -9.008 -24.125 1 91.94 254 GLN B N 1
ATOM 5378 C CA . GLN B 1 254 ? -6.957 -8.758 -24.594 1 91.94 254 GLN B CA 1
ATOM 5379 C C . GLN B 1 254 ? -7.902 -8.477 -23.422 1 91.94 254 GLN B C 1
ATOM 5381 O O . GLN B 1 254 ? -8.883 -7.746 -23.578 1 91.94 254 GLN B O 1
ATOM 5386 N N . GLY B 1 255 ? -7.613 -9.055 -22.312 1 88.38 255 GLY B N 1
ATOM 5387 C CA . GLY B 1 255 ? -8.422 -8.883 -21.109 1 88.38 255 GLY B CA 1
ATOM 5388 C C . GLY B 1 255 ? -7.859 -9.617 -19.906 1 88.38 255 GLY B C 1
ATOM 5389 O O . GLY B 1 255 ? -7.25 -10.68 -20.047 1 88.38 255 GLY B O 1
ATOM 5390 N N . GLY B 1 256 ? -8.148 -9.086 -18.672 1 88.38 256 GLY B N 1
ATOM 5391 C CA . GLY B 1 256 ? -7.746 -9.766 -17.453 1 88.38 256 GLY B CA 1
ATOM 5392 C C . GLY B 1 256 ? -6.25 -9.711 -17.203 1 88.38 256 GLY B C 1
ATOM 5393 O O . GLY B 1 256 ? -5.703 -10.562 -16.5 1 88.38 256 GLY B O 1
ATOM 5394 N N . ALA B 1 257 ? -5.598 -8.836 -17.828 1 92.69 257 ALA B N 1
ATOM 5395 C CA . ALA B 1 257 ? -4.172 -8.57 -17.672 1 92.69 257 ALA B CA 1
ATOM 5396 C C . ALA B 1 257 ? -3.906 -7.074 -17.547 1 92.69 257 ALA B C 1
ATOM 5398 O O . ALA B 1 257 ? -4.746 -6.25 -17.906 1 92.69 257 ALA B O 1
ATOM 5399 N N . SER B 1 258 ? -2.785 -6.766 -16.938 1 94 258 SER B N 1
ATOM 5400 C CA . SER B 1 258 ? -2.469 -5.367 -16.672 1 94 258 SER B CA 1
ATOM 5401 C C . SER B 1 258 ? -1.224 -4.926 -17.422 1 94 258 SER B C 1
ATOM 5403 O O . SER B 1 258 ? -0.313 -5.727 -17.656 1 94 258 SER B O 1
ATOM 5405 N N . SER B 1 259 ? -1.204 -3.633 -17.812 1 95.25 259 SER B N 1
ATOM 5406 C CA . SER B 1 259 ? -0.013 -3.035 -18.406 1 95.25 259 SER B CA 1
ATOM 5407 C C . SER B 1 259 ? 0.845 -2.346 -17.344 1 95.25 259 SER B C 1
ATOM 5409 O O . SER B 1 259 ? 1.904 -1.799 -17.656 1 95.25 259 SER B O 1
ATOM 5411 N N . VAL B 1 260 ? 0.419 -2.357 -16.078 1 94.06 260 VAL B N 1
ATOM 5412 C CA . VAL B 1 260 ? 1.129 -1.707 -14.977 1 94.06 260 VAL B CA 1
ATOM 5413 C C . VAL B 1 260 ? 2.184 -2.654 -14.406 1 94.06 260 VAL B C 1
ATOM 5415 O O . VAL B 1 260 ? 1.848 -3.68 -13.805 1 94.06 260 VAL B O 1
ATOM 5418 N N . PRO B 1 261 ? 3.41 -2.285 -14.422 1 96.69 261 PRO B N 1
ATOM 5419 C CA . PRO B 1 261 ? 4.484 -3.213 -14.062 1 96.69 261 PRO B CA 1
ATOM 5420 C C . PRO B 1 261 ? 4.371 -3.725 -12.633 1 96.69 261 PRO B C 1
ATOM 5422 O O . PRO B 1 261 ? 4.699 -4.883 -12.352 1 96.69 261 PRO B O 1
ATOM 5425 N N . CYS B 1 262 ? 3.855 -2.918 -11.758 1 96 262 CYS B N 1
ATOM 5426 C CA . CYS B 1 262 ? 3.84 -3.301 -10.352 1 96 262 CYS B CA 1
ATOM 5427 C C . CYS B 1 262 ? 2.633 -4.176 -10.039 1 96 262 CYS B C 1
ATOM 5429 O O . CYS B 1 262 ? 2.561 -4.781 -8.969 1 96 262 CYS B O 1
ATOM 5431 N N . SER B 1 263 ? 1.772 -4.332 -10.984 1 94.81 263 SER B N 1
ATOM 5432 C CA . SER B 1 263 ? 0.583 -5.152 -10.789 1 94.81 263 SER B CA 1
ATOM 5433 C C . SER B 1 263 ? 0.931 -6.637 -10.773 1 94.81 263 SER B C 1
ATOM 5435 O O . SER B 1 263 ? 1.795 -7.086 -11.523 1 94.81 263 SER B O 1
ATOM 5437 N N . ASP B 1 264 ? 0.165 -7.398 -9.977 1 95.31 264 ASP B N 1
ATOM 5438 C CA . ASP B 1 264 ? 0.341 -8.852 -9.922 1 95.31 264 ASP B CA 1
ATOM 5439 C C . ASP B 1 264 ? 0.009 -9.492 -11.266 1 95.31 264 ASP B C 1
ATOM 5441 O O . ASP B 1 264 ? 0.462 -10.602 -11.555 1 95.31 264 ASP B O 1
ATOM 5445 N N . THR B 1 265 ? -0.795 -8.781 -12.086 1 95.38 265 THR B N 1
ATOM 5446 C CA . THR B 1 265 ? -1.23 -9.359 -13.352 1 95.38 265 THR B CA 1
ATOM 5447 C C . THR B 1 265 ? -0.565 -8.648 -14.523 1 95.38 265 THR B C 1
ATOM 5449 O O . THR B 1 265 ? -1.113 -8.617 -15.633 1 95.38 265 THR B O 1
ATOM 5452 N N . PHE B 1 266 ? 0.573 -7.988 -14.234 1 97.19 266 PHE B N 1
ATOM 5453 C CA . PHE B 1 266 ? 1.33 -7.391 -15.328 1 97.19 266 PHE B CA 1
ATOM 5454 C C . PHE B 1 266 ? 1.678 -8.438 -16.375 1 97.19 266 PHE B C 1
ATOM 5456 O O . PHE B 1 266 ? 2.334 -9.438 -16.078 1 97.19 266 PHE B O 1
ATOM 5463 N N . ALA B 1 267 ? 1.358 -8.203 -17.641 1 97.94 267 ALA B N 1
ATOM 5464 C CA . ALA B 1 267 ? 1.459 -9.219 -18.688 1 97.94 267 ALA B CA 1
ATOM 5465 C C . ALA B 1 267 ? 2.879 -9.297 -19.234 1 97.94 267 ALA B C 1
ATOM 5467 O O . ALA B 1 267 ? 3.238 -10.273 -19.906 1 97.94 267 ALA B O 1
ATOM 5468 N N . GLY B 1 268 ? 3.67 -8.328 -18.891 1 98.12 268 GLY B N 1
ATOM 5469 C CA . GLY B 1 268 ? 4.961 -8.18 -19.547 1 98.12 268 GLY B CA 1
ATOM 5470 C C . GLY B 1 268 ? 4.934 -7.203 -20.703 1 98.12 268 GLY B C 1
ATOM 5471 O O . GLY B 1 268 ? 3.865 -6.738 -21.109 1 98.12 268 GLY B O 1
ATOM 5472 N N . ALA B 1 269 ? 6.098 -6.824 -21.219 1 97.25 269 ALA B N 1
ATOM 5473 C CA . ALA B 1 269 ? 6.242 -5.809 -22.25 1 97.25 269 ALA B CA 1
ATOM 5474 C C . ALA B 1 269 ? 5.699 -6.309 -23.594 1 97.25 269 ALA B C 1
ATOM 5476 O O . ALA B 1 269 ? 5.219 -5.52 -24.406 1 97.25 269 ALA B O 1
ATOM 5477 N N . SER B 1 270 ? 5.781 -7.539 -23.859 1 97.81 270 SER B N 1
ATOM 5478 C CA . SER B 1 270 ? 5.348 -8.211 -25.078 1 97.81 270 SER B CA 1
ATOM 5479 C C . SER B 1 270 ? 5.129 -9.695 -24.844 1 97.81 270 SER B C 1
ATOM 5481 O O . SER B 1 270 ? 5.52 -10.234 -23.797 1 97.81 270 SER B O 1
ATOM 5483 N N . PRO B 1 271 ? 4.406 -10.359 -25.781 1 98 271 PRO B N 1
ATOM 5484 C CA . PRO B 1 271 ? 4.293 -11.805 -25.625 1 98 271 PRO B CA 1
ATOM 5485 C C . PRO B 1 271 ? 5.652 -12.492 -25.469 1 98 271 PRO B C 1
ATOM 5487 O O . PRO B 1 271 ? 6.59 -12.188 -26.203 1 98 271 PRO B O 1
ATOM 5490 N N . PHE B 1 272 ? 5.727 -13.352 -24.5 1 98.5 272 PHE B N 1
ATOM 5491 C CA . PHE B 1 272 ? 6.91 -14.164 -24.234 1 98.5 272 PHE B CA 1
ATOM 5492 C C . PHE B 1 272 ? 8.102 -13.273 -23.875 1 98.5 272 PHE B C 1
ATOM 5494 O O . PHE B 1 272 ? 9.25 -13.633 -24.141 1 98.5 272 PHE B O 1
ATOM 5501 N N . SER B 1 273 ? 7.793 -12.078 -23.312 1 98.5 273 SER B N 1
ATOM 5502 C CA . SER B 1 273 ? 8.875 -11.219 -22.844 1 98.5 273 SER B CA 1
ATOM 5503 C C . SER B 1 273 ? 9.609 -11.859 -21.672 1 98.5 273 SER B C 1
ATOM 5505 O O . SER B 1 273 ? 10.781 -11.562 -21.422 1 98.5 273 SER B O 1
ATOM 5507 N N . GLU B 1 274 ? 8.938 -12.656 -20.859 1 98.69 274 GLU B N 1
ATOM 5508 C CA . GLU B 1 274 ? 9.578 -13.391 -19.766 1 98.69 274 GLU B CA 1
ATOM 5509 C C . GLU B 1 274 ? 10.297 -14.633 -20.281 1 98.69 274 GLU B C 1
ATOM 5511 O O . GLU B 1 274 ? 9.688 -15.477 -20.953 1 98.69 274 GLU B O 1
ATOM 5516 N N . ILE B 1 275 ? 11.508 -14.812 -19.922 1 98.75 275 ILE B N 1
ATOM 5517 C CA . ILE B 1 275 ? 12.359 -15.867 -20.469 1 98.75 275 ILE B CA 1
ATOM 5518 C C . ILE B 1 275 ? 11.812 -17.234 -20.062 1 98.75 275 ILE B C 1
ATOM 5520 O O . ILE B 1 275 ? 11.922 -18.203 -20.828 1 98.75 275 ILE B O 1
ATOM 5524 N N . GLU B 1 276 ? 11.242 -17.344 -18.906 1 98.75 276 GLU B N 1
ATOM 5525 C CA . GLU B 1 276 ? 10.664 -18.609 -18.438 1 98.75 276 GLU B CA 1
ATOM 5526 C C . GLU B 1 276 ? 9.547 -19.078 -19.375 1 98.75 276 GLU B C 1
ATOM 5528 O O . GLU B 1 276 ? 9.523 -20.234 -19.781 1 98.75 276 GLU B O 1
ATOM 5533 N N . THR B 1 277 ? 8.625 -18.156 -19.719 1 98.56 277 THR B N 1
ATOM 5534 C CA . THR B 1 277 ? 7.504 -18.516 -20.578 1 98.56 277 THR B CA 1
ATOM 5535 C C . THR B 1 277 ? 7.984 -18.797 -22 1 98.56 277 THR B C 1
ATOM 5537 O O . THR B 1 277 ? 7.469 -19.703 -22.672 1 98.56 277 THR B O 1
ATOM 5540 N N . ARG B 1 278 ? 8.945 -18.031 -22.453 1 98.75 278 ARG B N 1
ATOM 5541 C CA . ARG B 1 278 ? 9.484 -18.234 -23.797 1 98.75 278 ARG B CA 1
ATOM 5542 C C . ARG B 1 278 ? 10.109 -19.609 -23.922 1 98.75 278 ARG B C 1
ATOM 5544 O O . ARG B 1 278 ? 9.812 -20.359 -24.875 1 98.75 278 ARG B O 1
ATOM 5551 N N . GLN B 1 279 ? 10.922 -19.953 -23 1 98.81 279 GLN B N 1
ATOM 5552 C CA . GLN B 1 279 ? 11.633 -21.219 -23.062 1 98.81 279 GLN B CA 1
ATOM 5553 C C . GLN B 1 279 ? 10.672 -22.406 -22.906 1 98.81 279 GLN B C 1
ATOM 5555 O O . GLN B 1 279 ? 10.836 -23.438 -23.562 1 98.81 279 GLN B O 1
ATOM 5560 N N . LEU B 1 280 ? 9.727 -22.266 -22.016 1 98.75 280 LEU B N 1
ATOM 5561 C CA . LEU B 1 280 ? 8.734 -23.312 -21.844 1 98.75 280 LEU B CA 1
ATOM 5562 C C . LEU B 1 280 ? 7.91 -23.516 -23.109 1 98.75 280 LEU B C 1
ATOM 5564 O O . LEU B 1 280 ? 7.668 -24.641 -23.531 1 98.75 280 LEU B O 1
ATOM 5568 N N . SER B 1 281 ? 7.504 -22.422 -23.734 1 98.62 281 SER B N 1
ATOM 5569 C CA . SER B 1 281 ? 6.723 -22.5 -24.969 1 98.62 281 SER B CA 1
ATOM 5570 C C . SER B 1 281 ? 7.535 -23.109 -26.094 1 98.62 281 SER B C 1
ATOM 5572 O O . SER B 1 281 ? 7.02 -23.922 -26.875 1 98.62 281 SER B O 1
ATOM 5574 N N . ASP B 1 282 ? 8.797 -22.688 -26.234 1 98.69 282 ASP B N 1
ATOM 5575 C CA . ASP B 1 282 ? 9.688 -23.25 -27.234 1 98.69 282 ASP B CA 1
ATOM 5576 C C . ASP B 1 282 ? 9.789 -24.766 -27.094 1 98.69 282 ASP B C 1
ATOM 5578 O O . ASP B 1 282 ? 9.75 -25.5 -28.078 1 98.69 282 ASP B O 1
ATOM 5582 N N . PHE B 1 283 ? 9.938 -25.219 -25.906 1 98.81 283 PHE B N 1
ATOM 5583 C CA . PHE B 1 283 ? 10.078 -26.656 -25.672 1 98.81 283 PHE B CA 1
ATOM 5584 C C . PHE B 1 283 ? 8.781 -27.375 -26 1 98.81 283 PHE B C 1
ATOM 5586 O O . PHE B 1 283 ? 8.797 -28.391 -26.719 1 98.81 283 PHE B O 1
ATOM 5593 N N . ILE B 1 284 ? 7.656 -26.891 -25.484 1 98.81 284 ILE B N 1
ATOM 5594 C CA . ILE B 1 284 ? 6.371 -27.547 -25.703 1 98.81 284 ILE B CA 1
ATOM 5595 C C . ILE B 1 284 ? 6.098 -27.656 -27.203 1 98.81 284 ILE B C 1
ATOM 5597 O O . ILE B 1 284 ? 5.562 -28.672 -27.672 1 98.81 284 ILE B O 1
ATOM 5601 N N . ALA B 1 285 ? 6.488 -26.672 -27.938 1 98.38 285 ALA B N 1
ATOM 5602 C CA . ALA B 1 285 ? 6.242 -26.625 -29.375 1 98.38 285 ALA B CA 1
ATOM 5603 C C . ALA B 1 285 ? 7.035 -27.703 -30.109 1 98.38 285 ALA B C 1
ATOM 5605 O O . ALA B 1 285 ? 6.738 -28.016 -31.266 1 98.38 285 ALA B O 1
ATOM 5606 N N . THR B 1 286 ? 8.047 -28.203 -29.5 1 98.31 286 THR B N 1
ATOM 5607 C CA . THR B 1 286 ? 8.844 -29.25 -30.141 1 98.31 286 THR B CA 1
ATOM 5608 C C . THR B 1 286 ? 8.156 -30.609 -30.031 1 98.31 286 THR B C 1
ATOM 5610 O O . THR B 1 286 ? 8.531 -31.562 -30.719 1 98.31 286 THR B O 1
ATOM 5613 N N . LEU B 1 287 ? 7.176 -30.734 -29.125 1 98.06 287 LEU B N 1
ATOM 5614 C CA . LEU B 1 287 ? 6.52 -32.031 -28.875 1 98.06 287 LEU B CA 1
ATOM 5615 C C . LEU B 1 287 ? 5.477 -32.312 -29.953 1 98.06 287 LEU B C 1
ATOM 5617 O O . LEU B 1 287 ? 4.414 -31.688 -29.969 1 98.06 287 LEU B O 1
ATOM 5621 N N . ASP B 1 288 ? 5.695 -33.219 -30.734 1 95.44 288 ASP B N 1
ATOM 5622 C CA . ASP B 1 288 ? 4.805 -33.531 -31.844 1 95.44 288 ASP B CA 1
ATOM 5623 C C . ASP B 1 288 ? 3.736 -34.531 -31.422 1 95.44 288 ASP B C 1
ATOM 5625 O O . ASP B 1 288 ? 2.74 -34.719 -32.125 1 95.44 288 ASP B O 1
ATOM 5629 N N . ASN B 1 289 ? 3.848 -35.094 -30.312 1 96.56 289 ASN B N 1
ATOM 5630 C CA . ASN B 1 289 ? 2.916 -36.125 -29.875 1 96.56 289 ASN B CA 1
ATOM 5631 C C . ASN B 1 289 ? 2.092 -35.656 -28.672 1 96.56 289 ASN B C 1
ATOM 5633 O O . ASN B 1 289 ? 1.492 -36.5 -27.969 1 96.56 289 ASN B O 1
ATOM 5637 N N . LEU B 1 290 ? 2.07 -34.375 -28.375 1 98.5 290 LEU B N 1
ATOM 5638 C CA . LEU B 1 290 ? 1.362 -33.875 -27.203 1 98.5 290 LEU B CA 1
ATOM 5639 C C . LEU B 1 290 ? -0.146 -34.031 -27.375 1 98.5 290 LEU B C 1
ATOM 5641 O O . LEU B 1 290 ? -0.734 -33.438 -28.297 1 98.5 290 LEU B O 1
ATOM 5645 N N . SER B 1 291 ? -0.749 -34.812 -26.531 1 98.38 291 SER B N 1
ATOM 5646 C CA . SER B 1 291 ? -2.189 -35.031 -26.609 1 98.38 291 SER B CA 1
ATOM 5647 C C . SER B 1 291 ? -2.916 -34.406 -25.422 1 98.38 291 SER B C 1
ATOM 5649 O O . SER B 1 291 ? -4.109 -34.094 -25.516 1 98.38 291 SER B O 1
ATOM 5651 N N . THR B 1 292 ? -2.215 -34.281 -24.312 1 98.81 292 THR B N 1
ATOM 5652 C CA . THR B 1 292 ? -2.834 -33.75 -23.094 1 98.81 292 THR B CA 1
ATOM 5653 C C . THR B 1 292 ? -1.898 -32.781 -22.391 1 98.81 292 THR B C 1
ATOM 5655 O O . THR B 1 292 ? -0.718 -33.062 -22.188 1 98.81 292 THR B O 1
ATOM 5658 N N . TYR B 1 293 ? -2.424 -31.594 -22.047 1 98.81 293 TYR B N 1
ATOM 5659 C CA . TYR B 1 293 ? -1.712 -30.562 -21.297 1 98.81 293 TYR B CA 1
ATOM 5660 C C . TYR B 1 293 ? -2.455 -30.203 -20.016 1 98.81 293 TYR B C 1
ATOM 5662 O O . TYR B 1 293 ? -3.619 -29.797 -20.062 1 98.81 293 TYR B O 1
ATOM 5670 N N . LEU B 1 294 ? -1.801 -30.359 -18.891 1 98.94 294 LEU B N 1
ATOM 5671 C CA . LEU B 1 294 ? -2.381 -30.078 -17.578 1 98.94 294 LEU B CA 1
ATOM 5672 C C . LEU B 1 294 ? -1.565 -29.031 -16.828 1 98.94 294 LEU B C 1
ATOM 5674 O O . LEU B 1 294 ? -0.417 -29.281 -16.453 1 98.94 294 LEU B O 1
ATOM 5678 N N . ALA B 1 295 ? -2.164 -27.891 -16.625 1 98.75 295 ALA B N 1
ATOM 5679 C CA . ALA B 1 295 ? -1.562 -26.828 -15.82 1 98.75 295 ALA B CA 1
ATOM 5680 C C . ALA B 1 295 ? -2.117 -26.828 -14.398 1 98.75 295 ALA B C 1
ATOM 5682 O O . ALA B 1 295 ? -3.312 -27.062 -14.195 1 98.75 295 ALA B O 1
ATOM 5683 N N . PHE B 1 296 ? -1.259 -26.562 -13.453 1 98.88 296 PHE B N 1
ATOM 5684 C CA . PHE B 1 296 ? -1.709 -26.625 -12.07 1 98.88 296 PHE B CA 1
ATOM 5685 C C . PHE B 1 296 ? -1.56 -25.266 -11.383 1 98.88 296 PHE B C 1
ATOM 5687 O O . PHE B 1 296 ? -0.476 -24.688 -11.383 1 98.88 296 PHE B O 1
ATOM 5694 N N . HIS B 1 297 ? -2.615 -24.797 -10.852 1 98.12 297 HIS B N 1
ATOM 5695 C CA . HIS B 1 297 ? -2.748 -23.562 -10.094 1 98.12 297 HIS B CA 1
ATOM 5696 C C . HIS B 1 297 ? -3.498 -23.797 -8.789 1 98.12 297 HIS B C 1
ATOM 5698 O O . HIS B 1 297 ? -3.904 -24.922 -8.492 1 98.12 297 HIS B O 1
ATOM 5704 N N . SER B 1 298 ? -3.561 -22.875 -8.047 1 97.19 298 SER B N 1
ATOM 5705 C CA . SER B 1 298 ? -4.379 -22.781 -6.84 1 97.19 298 SER B CA 1
ATOM 5706 C C . SER B 1 298 ? -4.695 -21.328 -6.508 1 97.19 298 SER B C 1
ATOM 5708 O O . SER B 1 298 ? -4.004 -20.406 -6.957 1 97.19 298 SER B O 1
ATOM 5710 N N . PHE B 1 299 ? -5.789 -20.969 -5.961 1 93.81 299 PHE B N 1
ATOM 5711 C CA . PHE B 1 299 ? -6.773 -21.844 -5.328 1 93.81 299 PHE B CA 1
ATOM 5712 C C . PHE B 1 299 ? -8.141 -21.656 -5.969 1 93.81 299 PHE B C 1
ATOM 5714 O O . PHE B 1 299 ? -8.289 -20.922 -6.945 1 93.81 299 PHE B O 1
ATOM 5721 N N . SER B 1 300 ? -9.188 -22.344 -5.508 1 94 300 SER B N 1
ATOM 5722 C CA . SER B 1 300 ? -10.602 -22.109 -5.793 1 94 300 SER B CA 1
ATOM 5723 C C . SER B 1 300 ? -11.305 -23.391 -6.195 1 94 300 SER B C 1
ATOM 5725 O O . SER B 1 300 ? -12.516 -23.406 -6.426 1 94 300 SER B O 1
ATOM 5727 N N . GLN B 1 301 ? -10.625 -24.531 -6.352 1 96.94 301 GLN B N 1
ATOM 5728 C CA . GLN B 1 301 ? -11.219 -25.828 -6.672 1 96.94 301 GLN B CA 1
ATOM 5729 C C . GLN B 1 301 ? -12.016 -25.75 -7.969 1 96.94 301 GLN B C 1
ATOM 5731 O O . GLN B 1 301 ? -13.203 -26.078 -7.992 1 96.94 301 GLN B O 1
ATOM 5736 N N . LEU B 1 302 ? -11.234 -25.453 -8.992 1 97 302 LEU B N 1
ATOM 5737 C CA . LEU B 1 302 ? -11.789 -25.359 -10.344 1 97 302 LEU B CA 1
ATOM 5738 C C . LEU B 1 302 ? -11 -26.234 -11.312 1 97 302 LEU B C 1
ATOM 5740 O O . LEU B 1 302 ? -9.805 -26.453 -11.133 1 97 302 LEU B O 1
ATOM 5744 N N . LEU B 1 303 ? -11.648 -26.797 -12.242 1 98.12 303 LEU B N 1
ATOM 5745 C CA . LEU B 1 303 ? -11.055 -27.375 -13.445 1 98.12 303 LEU B CA 1
ATOM 5746 C C . LEU B 1 303 ? -11.422 -26.547 -14.68 1 98.12 303 LEU B C 1
ATOM 5748 O O . LEU B 1 303 ? -12.562 -26.578 -15.141 1 98.12 303 LEU B O 1
ATOM 5752 N N . LEU B 1 304 ? -10.414 -25.891 -15.203 1 97 304 LEU B N 1
ATOM 5753 C CA . LEU B 1 304 ? -10.656 -24.891 -16.234 1 97 304 LEU B CA 1
ATOM 5754 C C . LEU B 1 304 ? -10.266 -25.422 -17.609 1 97 304 LEU B C 1
ATOM 5756 O O . LEU B 1 304 ? -9.328 -26.219 -17.734 1 97 304 LEU B O 1
ATOM 5760 N N . VAL B 1 305 ? -11.039 -25.031 -18.562 1 96.88 305 VAL B N 1
ATOM 5761 C CA . VAL B 1 305 ? -10.758 -25.391 -19.953 1 96.88 305 VAL B CA 1
ATOM 5762 C C . VAL B 1 305 ? -10.547 -24.109 -20.781 1 96.88 305 VAL B C 1
ATOM 5764 O O . VAL B 1 305 ? -11.039 -23.047 -20.422 1 96.88 305 VAL B O 1
ATOM 5767 N N . PRO B 1 306 ? -9.68 -24.188 -21.766 1 95 306 PRO B N 1
ATOM 5768 C CA . PRO B 1 306 ? -9.602 -23.031 -22.672 1 95 306 PRO B CA 1
ATOM 5769 C C . PRO B 1 306 ? -10.953 -22.703 -23.312 1 95 306 PRO B C 1
ATOM 5771 O O . PRO B 1 306 ? -11.828 -23.562 -23.391 1 95 306 PRO B O 1
ATOM 5774 N N . TYR B 1 307 ? -11.273 -21.422 -23.672 1 93.88 307 TYR B N 1
ATOM 5775 C CA . TYR B 1 307 ? -10.305 -20.328 -23.672 1 93.88 307 TYR B CA 1
ATOM 5776 C C . TYR B 1 307 ? -10.633 -19.312 -22.594 1 93.88 307 TYR B C 1
ATOM 5778 O O . TYR B 1 307 ? -11.781 -19.219 -22.141 1 93.88 307 TYR B O 1
ATOM 5786 N N . GLY B 1 308 ? -9.609 -18.609 -22.188 1 91.94 308 GLY B N 1
ATOM 5787 C CA . GLY B 1 308 ? -9.789 -17.578 -21.188 1 91.94 308 GLY B CA 1
ATOM 5788 C C . GLY B 1 308 ? -10.125 -16.219 -21.781 1 91.94 308 GLY B C 1
ATOM 5789 O O . GLY B 1 308 ? -10.633 -15.336 -21.094 1 91.94 308 GLY B O 1
ATOM 5790 N N . HIS B 1 309 ? -9.906 -15.992 -23.125 1 89.75 309 HIS B N 1
ATOM 5791 C CA . HIS B 1 309 ? -10.086 -14.695 -23.75 1 89.75 309 HIS B CA 1
ATOM 5792 C C . HIS B 1 309 ? -11.531 -14.484 -24.188 1 89.75 309 HIS B C 1
ATOM 5794 O O . HIS B 1 309 ? -11.938 -13.359 -24.484 1 89.75 309 HIS B O 1
ATOM 5800 N N . THR B 1 310 ? -12.32 -15.531 -24.141 1 90.5 310 THR B N 1
ATOM 5801 C CA . THR B 1 310 ? -13.703 -15.453 -24.609 1 90.5 310 THR B CA 1
ATOM 5802 C C . THR B 1 310 ? -14.57 -16.484 -23.891 1 90.5 310 THR B C 1
ATOM 5804 O O . THR B 1 310 ? -14.055 -17.484 -23.375 1 90.5 310 THR B O 1
ATOM 5807 N N . THR B 1 311 ? -15.797 -16.281 -23.812 1 89.25 311 THR B N 1
ATOM 5808 C CA . THR B 1 311 ? -16.734 -17.234 -23.25 1 89.25 311 THR B CA 1
ATOM 5809 C C . THR B 1 311 ? -17.25 -18.203 -24.328 1 89.25 311 THR B C 1
ATOM 5811 O O . THR B 1 311 ? -17.953 -19.156 -24.031 1 89.25 311 THR B O 1
ATOM 5814 N N . ALA B 1 312 ? -16.812 -17.984 -25.531 1 91.62 312 ALA B N 1
ATOM 5815 C CA . ALA B 1 312 ? -17.266 -18.828 -26.625 1 91.62 312 ALA B CA 1
ATOM 5816 C C . ALA B 1 312 ? -16.766 -20.266 -26.453 1 91.62 312 ALA B C 1
ATOM 5818 O O . ALA B 1 312 ? -15.641 -20.484 -25.984 1 91.62 312 ALA B O 1
ATOM 5819 N N . ARG B 1 313 ? -17.578 -21.234 -26.844 1 93.81 313 ARG B N 1
ATOM 5820 C CA . ARG B 1 313 ? -17.25 -22.641 -26.766 1 93.81 313 ARG B CA 1
ATOM 5821 C C . ARG B 1 313 ? -16.469 -23.078 -28 1 93.81 313 ARG B C 1
ATOM 5823 O O . ARG B 1 313 ? -17.016 -23.734 -28.891 1 93.81 313 ARG B O 1
ATOM 5830 N N . LEU B 1 314 ? -15.281 -22.875 -28.016 1 92.44 314 LEU B N 1
ATOM 5831 C CA . LEU B 1 314 ? -14.453 -23.094 -29.188 1 92.44 314 LEU B CA 1
ATOM 5832 C C . LEU B 1 314 ? -13.891 -24.5 -29.203 1 92.44 314 LEU B C 1
ATOM 5834 O O . LEU B 1 314 ? -13.867 -25.188 -28.172 1 92.44 314 LEU B O 1
ATOM 5838 N N . ASP B 1 315 ? -13.531 -25 -30.438 1 95.62 315 ASP B N 1
ATOM 5839 C CA . ASP B 1 315 ? -12.859 -26.281 -30.672 1 95.62 315 ASP B CA 1
ATOM 5840 C C . ASP B 1 315 ? -13.664 -27.438 -30.094 1 95.62 315 ASP B C 1
ATOM 5842 O O . ASP B 1 315 ? -14.859 -27.578 -30.375 1 95.62 315 ASP B O 1
ATOM 5846 N N . ASN B 1 316 ? -13.102 -28.344 -29.297 1 96.94 316 ASN B N 1
ATOM 5847 C CA . ASN B 1 316 ? -13.805 -29.516 -28.75 1 96.94 316 ASN B CA 1
ATOM 5848 C C . ASN B 1 316 ? -14.281 -29.266 -27.328 1 96.94 316 ASN B C 1
ATOM 5850 O O . ASN B 1 316 ? -14.133 -30.141 -26.469 1 96.94 316 ASN B O 1
ATOM 5854 N N . TYR B 1 317 ? -14.789 -28.078 -27.156 1 95.44 317 TYR B N 1
ATOM 5855 C CA . TYR B 1 317 ? -15.25 -27.625 -25.859 1 95.44 317 TYR B CA 1
ATOM 5856 C C . TYR B 1 317 ? -16.188 -28.641 -25.219 1 95.44 317 TYR B C 1
ATOM 5858 O O . TYR B 1 317 ? -16 -29.031 -24.062 1 95.44 317 TYR B O 1
ATOM 5866 N N . ASP B 1 318 ? -17.188 -29.094 -25.922 1 96.62 318 ASP B N 1
ATOM 5867 C CA . ASP B 1 318 ? -18.219 -29.969 -25.359 1 96.62 318 ASP B CA 1
ATOM 5868 C C . ASP B 1 318 ? -17.609 -31.297 -24.891 1 96.62 318 ASP B C 1
ATOM 5870 O O . ASP B 1 318 ? -17.953 -31.797 -23.812 1 96.62 318 ASP B O 1
ATOM 5874 N N . GLU B 1 319 ? -16.719 -31.891 -25.656 1 97.69 319 GLU B N 1
ATOM 5875 C CA . GLU B 1 319 ? -16.062 -33.156 -25.266 1 97.69 319 GLU B CA 1
ATOM 5876 C C . GLU B 1 319 ? -15.133 -32.938 -24.078 1 97.69 319 GLU B C 1
ATOM 5878 O O . GLU B 1 319 ? -15.07 -33.781 -23.188 1 97.69 319 GLU B O 1
ATOM 5883 N N . THR B 1 320 ? -14.43 -31.828 -24.141 1 97.69 320 THR B N 1
ATOM 5884 C CA . THR B 1 320 ? -13.508 -31.516 -23.047 1 97.69 320 THR B CA 1
ATOM 5885 C C . THR B 1 320 ? -14.266 -31.328 -21.734 1 97.69 320 THR B C 1
ATOM 5887 O O . THR B 1 320 ? -13.82 -31.797 -20.688 1 97.69 320 THR B O 1
ATOM 5890 N N . ILE B 1 321 ? -15.438 -30.672 -21.781 1 97.56 321 ILE B N 1
ATOM 5891 C CA . ILE B 1 321 ? -16.281 -30.469 -20.609 1 97.56 321 ILE B CA 1
ATOM 5892 C C . ILE B 1 321 ? -16.828 -31.812 -20.125 1 97.56 321 ILE B C 1
ATOM 5894 O O . ILE B 1 321 ? -16.859 -32.062 -18.922 1 97.56 321 ILE B O 1
ATOM 5898 N N . ALA B 1 322 ? -17.25 -32.625 -21.016 1 98.19 322 ALA B N 1
ATOM 5899 C CA . ALA B 1 322 ? -17.797 -33.938 -20.641 1 98.19 322 ALA B CA 1
ATOM 5900 C C . ALA B 1 322 ? -16.734 -34.781 -19.953 1 98.19 322 ALA B C 1
ATOM 5902 O O . ALA B 1 322 ? -17.016 -35.406 -18.906 1 98.19 322 ALA B O 1
ATOM 5903 N N . ILE B 1 323 ? -15.555 -34.812 -20.5 1 98.69 323 ILE B N 1
ATOM 5904 C CA . ILE B 1 323 ? -14.445 -35.562 -19.922 1 98.69 323 ILE B CA 1
ATOM 5905 C C . ILE B 1 323 ? -14.086 -35 -18.562 1 98.69 323 ILE B C 1
ATOM 5907 O O . ILE B 1 323 ? -13.945 -35.719 -17.578 1 98.69 323 ILE B O 1
ATOM 5911 N N . GLY B 1 324 ? -14 -33.688 -18.516 1 98.62 324 GLY B N 1
ATOM 5912 C CA . GLY B 1 324 ? -13.664 -33 -17.266 1 98.62 324 GLY B CA 1
ATOM 5913 C C . GLY B 1 324 ? -14.703 -33.188 -16.172 1 98.62 324 GLY B C 1
ATOM 5914 O O . GLY B 1 324 ? -14.367 -33.281 -14.992 1 98.62 324 GLY B O 1
ATOM 5915 N N . THR B 1 325 ? -15.93 -33.25 -16.562 1 98.56 325 THR B N 1
ATOM 5916 C CA . THR B 1 325 ? -17 -33.469 -15.594 1 98.56 325 THR B CA 1
ATOM 5917 C C . THR B 1 325 ? -16.859 -34.844 -14.945 1 98.56 325 THR B C 1
ATOM 5919 O O . THR B 1 325 ? -17.016 -34.969 -13.727 1 98.56 325 THR B O 1
ATOM 5922 N N . LYS B 1 326 ? -16.594 -35.812 -15.719 1 98.75 326 LYS B N 1
ATOM 5923 C CA . LYS B 1 326 ? -16.344 -37.156 -15.156 1 98.75 326 LYS B CA 1
ATOM 5924 C C . LYS B 1 326 ? -15.125 -37.125 -14.242 1 98.75 326 LYS B C 1
ATOM 5926 O O . LYS B 1 326 ? -15.109 -37.812 -13.211 1 98.75 326 LYS B O 1
ATOM 5931 N N . ALA B 1 327 ? -14.148 -36.375 -14.641 1 98.81 327 ALA B N 1
ATOM 5932 C CA . ALA B 1 327 ? -12.914 -36.281 -13.867 1 98.81 327 ALA B CA 1
ATOM 5933 C C . ALA B 1 327 ? -13.164 -35.688 -12.492 1 98.81 327 ALA B C 1
ATOM 5935 O O . ALA B 1 327 ? -12.695 -36.188 -11.484 1 98.81 327 ALA B O 1
ATOM 5936 N N . ILE B 1 328 ? -13.93 -34.5 -12.422 1 98.56 328 ILE B N 1
ATOM 5937 C CA . ILE B 1 328 ? -14.133 -33.844 -11.133 1 98.56 328 ILE B CA 1
ATOM 5938 C C . ILE B 1 328 ? -15.07 -34.688 -10.266 1 98.56 328 ILE B C 1
ATOM 5940 O O . ILE B 1 328 ? -14.984 -34.656 -9.039 1 98.56 328 ILE B O 1
ATOM 5944 N N . ASN B 1 329 ? -15.977 -35.438 -10.906 1 98.75 329 ASN B N 1
ATOM 5945 C CA . ASN B 1 329 ? -16.781 -36.375 -10.133 1 98.75 329 ASN B CA 1
ATOM 5946 C C . ASN B 1 329 ? -15.922 -37.469 -9.477 1 98.75 329 ASN B C 1
ATOM 5948 O O . ASN B 1 329 ? -16.156 -37.844 -8.328 1 98.75 329 ASN B O 1
ATOM 5952 N N . LYS B 1 330 ? -14.992 -37.969 -10.203 1 98.75 330 LYS B N 1
ATOM 5953 C CA . LYS B 1 330 ? -14.062 -38.938 -9.633 1 98.75 330 LYS B CA 1
ATOM 5954 C C . LYS B 1 330 ? -13.234 -38.312 -8.516 1 98.75 330 LYS B C 1
ATOM 5956 O O . LYS B 1 330 ? -13.008 -38.969 -7.484 1 98.75 330 LYS B O 1
ATOM 5961 N N . LEU B 1 331 ? -12.742 -37.125 -8.742 1 98.69 331 LEU B N 1
ATOM 5962 C CA . LEU B 1 331 ? -11.938 -36.375 -7.777 1 98.69 331 LEU B CA 1
ATOM 5963 C C . LEU B 1 331 ? -12.672 -36.25 -6.445 1 98.69 331 LEU B C 1
ATOM 5965 O O . LEU B 1 331 ? -12.055 -36.312 -5.383 1 98.69 331 LEU B O 1
ATOM 5969 N N . ARG B 1 332 ? -13.93 -36.188 -6.41 1 98.5 332 ARG B N 1
ATOM 5970 C CA . ARG B 1 332 ? -14.758 -35.938 -5.23 1 98.5 332 ARG B CA 1
ATOM 5971 C C . ARG B 1 332 ? -14.852 -37.219 -4.379 1 98.5 332 ARG B C 1
ATOM 5973 O O . ARG B 1 332 ? -15.117 -37.156 -3.176 1 98.5 332 ARG B O 1
ATOM 5980 N N . GLU B 1 333 ? -14.625 -38.344 -4.926 1 98.44 333 GLU B N 1
ATOM 5981 C CA . GLU B 1 333 ? -14.938 -39.625 -4.305 1 98.44 333 GLU B CA 1
ATOM 5982 C C . GLU B 1 333 ? -14.102 -39.844 -3.049 1 98.44 333 GLU B C 1
ATOM 5984 O O . GLU B 1 333 ? -14.602 -40.375 -2.051 1 98.44 333 GLU B O 1
ATOM 5989 N N . ARG B 1 334 ? -12.875 -39.469 -3.09 1 96.81 334 ARG B N 1
ATOM 5990 C CA . ARG B 1 334 ? -11.969 -39.812 -2.004 1 96.81 334 ARG B CA 1
ATOM 5991 C C . ARG B 1 334 ? -12.227 -38.969 -0.771 1 96.81 334 ARG B C 1
ATOM 5993 O O . ARG B 1 334 ? -12.203 -39.469 0.356 1 96.81 334 ARG B O 1
ATOM 6000 N N . TYR B 1 335 ? -12.328 -37.594 -0.925 1 97.81 335 TYR B N 1
ATOM 6001 C CA . TYR B 1 335 ? -12.352 -36.719 0.241 1 97.81 335 TYR B CA 1
ATOM 6002 C C . TYR B 1 335 ? -13.586 -35.844 0.231 1 97.81 335 TYR B C 1
ATOM 6004 O O . TYR B 1 335 ? -13.75 -34.969 1.095 1 97.81 335 TYR B O 1
ATOM 6012 N N . GLY B 1 336 ? -14.453 -35.969 -0.758 1 98.06 336 GLY B N 1
ATOM 6013 C CA . GLY B 1 336 ? -15.664 -35.188 -0.836 1 98.06 336 GLY B CA 1
ATOM 6014 C C . GLY B 1 336 ? -15.43 -33.781 -1.376 1 98.06 336 GLY B C 1
ATOM 6015 O O . GLY B 1 336 ? -16.312 -32.938 -1.319 1 98.06 336 GLY B O 1
ATOM 6016 N N . THR B 1 337 ? -14.219 -33.531 -1.883 1 98.12 337 THR B N 1
ATOM 6017 C CA . THR B 1 337 ? -13.867 -32.219 -2.418 1 98.12 337 THR B CA 1
ATOM 6018 C C . THR B 1 337 ? -14.641 -31.922 -3.705 1 98.12 337 THR B C 1
ATOM 6020 O O . THR B 1 337 ? -14.633 -32.75 -4.629 1 98.12 337 THR B O 1
ATOM 6023 N N . THR B 1 338 ? -15.273 -30.797 -3.801 1 97.88 338 THR B N 1
ATOM 6024 C CA . THR B 1 338 ? -16.062 -30.469 -4.98 1 97.88 338 THR B CA 1
ATOM 6025 C C . THR B 1 338 ? -15.336 -29.422 -5.836 1 97.88 338 THR B C 1
ATOM 6027 O O . THR B 1 338 ? -14.875 -28.406 -5.328 1 97.88 338 THR B O 1
ATOM 6030 N N . TYR B 1 339 ? -15.211 -29.75 -7.07 1 97.81 339 TYR B N 1
ATOM 6031 C CA . TYR B 1 339 ? -14.695 -28.828 -8.07 1 97.81 339 TYR B CA 1
ATOM 6032 C C . TYR B 1 339 ? -15.797 -28.406 -9.039 1 97.81 339 TYR B C 1
ATOM 6034 O O . TYR B 1 339 ? -16.734 -29.156 -9.297 1 97.81 339 TYR B O 1
ATOM 6042 N N . ASN B 1 340 ? -15.664 -27.188 -9.516 1 95.69 340 ASN B N 1
ATOM 6043 C CA . ASN B 1 340 ? -16.484 -26.734 -10.633 1 95.69 340 ASN B CA 1
ATOM 6044 C C . ASN B 1 340 ? -15.664 -26.656 -11.93 1 95.69 340 ASN B C 1
ATOM 6046 O O . ASN B 1 340 ? -14.453 -26.438 -11.898 1 95.69 340 ASN B O 1
ATOM 6050 N N . ILE B 1 341 ? -16.375 -26.922 -13.008 1 95.69 341 ILE B N 1
ATOM 6051 C CA . ILE B 1 341 ? -15.672 -26.922 -14.289 1 95.69 341 ILE B CA 1
ATOM 6052 C C . ILE B 1 341 ? -16.297 -25.891 -15.227 1 95.69 341 ILE B C 1
ATOM 6054 O O . ILE B 1 341 ? -17.5 -25.641 -15.156 1 95.69 341 ILE B O 1
ATOM 6058 N N . GLY B 1 342 ? -15.516 -25.234 -16.062 1 91.38 342 GLY B N 1
ATOM 6059 C CA . GLY B 1 342 ? -15.938 -24.297 -17.078 1 91.38 342 GLY B CA 1
ATOM 6060 C C . GLY B 1 342 ? -14.781 -23.594 -17.766 1 91.38 342 GLY B C 1
ATOM 6061 O O . GLY B 1 342 ? -13.617 -23.812 -17.406 1 91.38 342 GLY B O 1
ATOM 6062 N N . ASN B 1 343 ? -15.109 -22.906 -18.844 1 87.12 343 ASN B N 1
ATOM 6063 C CA . ASN B 1 343 ? -14.039 -22.109 -19.422 1 87.12 343 ASN B CA 1
ATOM 6064 C C . ASN B 1 343 ? -13.617 -20.969 -18.484 1 87.12 343 ASN B C 1
ATOM 6066 O O . ASN B 1 343 ? -14.406 -20.547 -17.641 1 87.12 343 ASN B O 1
ATOM 6070 N N . ILE B 1 344 ? -12.453 -20.531 -18.641 1 82.5 344 ILE B N 1
ATOM 6071 C CA . ILE B 1 344 ? -11.844 -19.562 -17.734 1 82.5 344 ILE B CA 1
ATOM 6072 C C . ILE B 1 344 ? -12.719 -18.312 -17.641 1 82.5 344 ILE B C 1
ATOM 6074 O O . ILE B 1 344 ? -13.039 -17.844 -16.547 1 82.5 344 ILE B 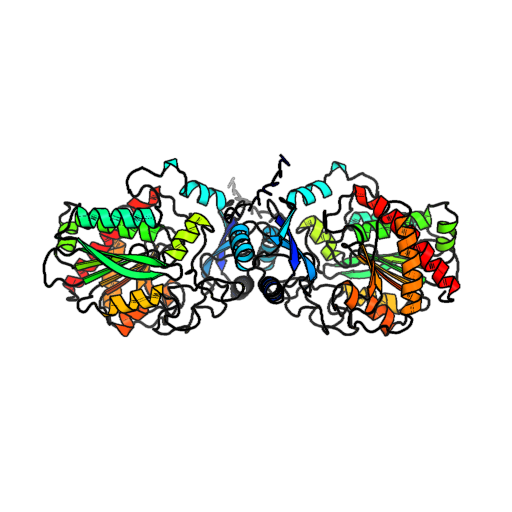O 1
ATOM 6078 N N . ALA B 1 345 ? -13.117 -17.812 -18.797 1 80.69 345 ALA B N 1
ATOM 6079 C CA . ALA B 1 345 ? -13.867 -16.562 -18.859 1 80.69 345 ALA B CA 1
ATOM 6080 C C . ALA B 1 345 ? -15.219 -16.703 -18.156 1 80.69 345 ALA B C 1
ATOM 6082 O O . ALA B 1 345 ? -15.688 -15.766 -17.516 1 80.69 345 ALA B O 1
ATOM 6083 N N . GLU B 1 346 ? -15.773 -17.875 -18.234 1 78.25 346 GLU B N 1
ATOM 6084 C CA . GLU B 1 346 ? -17.078 -18.125 -17.625 1 78.25 346 GLU B CA 1
ATOM 6085 C C . GLU B 1 346 ? -16.938 -18.422 -16.141 1 78.25 346 GLU B C 1
ATOM 6087 O O . GLU B 1 346 ? -17.75 -17.938 -15.336 1 78.25 346 GLU B O 1
ATOM 6092 N N . ALA B 1 347 ? -15.969 -19.203 -15.836 1 77.88 347 ALA B N 1
ATOM 6093 C CA . ALA B 1 347 ? -15.812 -19.719 -14.484 1 77.88 347 ALA B CA 1
ATOM 6094 C C . ALA B 1 347 ? -15.258 -18.641 -13.547 1 77.88 347 ALA B C 1
ATOM 6096 O O . ALA B 1 347 ? -15.57 -18.625 -12.359 1 77.88 347 ALA B O 1
ATOM 6097 N N . ILE B 1 348 ? -14.492 -17.828 -14.055 1 77.25 348 ILE B N 1
ATOM 6098 C CA . ILE B 1 348 ? -13.859 -16.812 -13.219 1 77.25 348 ILE B CA 1
ATOM 6099 C C . ILE B 1 348 ? -14.016 -15.445 -13.859 1 77.25 348 ILE B C 1
ATOM 6101 O O . ILE B 1 348 ? -14.992 -14.734 -13.617 1 77.25 348 ILE B O 1
ATOM 6105 N N . TYR B 1 349 ? -13.125 -15.062 -14.758 1 79.94 349 TYR B N 1
ATOM 6106 C CA . TYR B 1 349 ? -13.109 -13.828 -15.539 1 79.94 349 TYR B CA 1
ATOM 6107 C C . TYR B 1 349 ? -12.242 -13.984 -16.781 1 79.94 349 TYR B C 1
ATOM 6109 O O . TYR B 1 349 ? -11.492 -14.953 -16.906 1 79.94 349 TYR B O 1
ATOM 6117 N N . VAL B 1 350 ? -12.508 -13.102 -17.641 1 84.56 350 VAL B N 1
ATOM 6118 C CA . VAL B 1 350 ? -11.664 -13.062 -18.828 1 84.56 350 VAL B CA 1
ATOM 6119 C C . VAL B 1 350 ? -10.203 -12.914 -18.422 1 84.56 350 VAL B C 1
ATOM 6121 O O . VAL B 1 350 ? -9.859 -12.055 -17.594 1 84.56 350 VAL B O 1
ATOM 6124 N N . ALA B 1 351 ? -9.43 -13.766 -18.812 1 86.81 351 ALA B N 1
ATOM 6125 C CA . ALA B 1 351 ? -7.984 -13.758 -18.641 1 86.81 351 ALA B CA 1
ATOM 6126 C C . ALA B 1 351 ? -7.27 -14.234 -19.891 1 86.81 351 ALA B C 1
ATOM 6128 O O . ALA B 1 351 ? -7.43 -15.391 -20.297 1 86.81 351 ALA B O 1
ATOM 6129 N N . SER B 1 352 ? -6.488 -13.344 -20.5 1 91.62 352 SER B N 1
ATOM 6130 C CA . SER B 1 352 ? -5.812 -13.695 -21.734 1 91.62 352 SER B CA 1
ATOM 6131 C C . SER B 1 352 ? -4.309 -13.828 -21.531 1 91.62 352 SER B C 1
ATOM 6133 O O . SER B 1 352 ? -3.787 -13.477 -20.484 1 91.62 352 SER B O 1
ATOM 6135 N N . GLY B 1 353 ? -3.711 -14.453 -22.484 1 94.94 353 GLY B N 1
ATOM 6136 C CA . GLY B 1 353 ? -2.27 -14.641 -22.438 1 94.94 353 GLY B CA 1
ATOM 6137 C C . GLY B 1 353 ? -1.852 -15.789 -21.531 1 94.94 353 GLY B C 1
ATOM 6138 O O . GLY B 1 353 ? -0.766 -15.766 -20.953 1 94.94 353 GLY B O 1
ATOM 6139 N N . GLY B 1 354 ? -2.637 -16.734 -21.391 1 96.62 354 GLY B N 1
ATOM 6140 C CA . GLY B 1 354 ? -2.338 -17.891 -20.547 1 96.62 354 GLY B CA 1
ATOM 6141 C C . GLY B 1 354 ? -1.776 -19.062 -21.312 1 96.62 354 GLY B C 1
ATOM 6142 O O . GLY B 1 354 ? -1.913 -19.141 -22.547 1 96.62 354 GLY B O 1
ATOM 6143 N N . SER B 1 355 ? -1.159 -19.953 -20.609 1 97.94 355 SER B N 1
ATOM 6144 C CA . SER B 1 355 ? -0.517 -21.125 -21.219 1 97.94 355 SER B CA 1
ATOM 6145 C C . SER B 1 355 ? -1.539 -22.031 -21.891 1 97.94 355 SER B C 1
ATOM 6147 O O . SER B 1 355 ? -1.323 -22.484 -23.016 1 97.94 355 SER B O 1
ATOM 6149 N N . ILE B 1 356 ? -2.678 -22.281 -21.25 1 97.38 356 ILE B N 1
ATOM 6150 C CA . ILE B 1 356 ? -3.615 -23.266 -21.766 1 97.38 356 ILE B CA 1
ATOM 6151 C C . ILE B 1 356 ? -4.246 -22.766 -23.062 1 97.38 356 ILE B C 1
ATOM 6153 O O . ILE B 1 356 ? -4.504 -23.547 -23.969 1 97.38 356 ILE B O 1
ATOM 6157 N N . ASP B 1 357 ? -4.457 -21.453 -23.172 1 97.12 357 ASP B N 1
ATOM 6158 C CA . ASP B 1 357 ? -4.973 -20.891 -24.422 1 97.12 357 ASP B CA 1
ATOM 6159 C C . ASP B 1 357 ? -3.967 -21.078 -25.547 1 97.12 357 ASP B C 1
ATOM 6161 O O . ASP B 1 357 ? -4.344 -21.406 -26.672 1 97.12 357 ASP B O 1
ATOM 6165 N N . TRP B 1 358 ? -2.768 -20.797 -25.281 1 98.25 358 TRP B N 1
ATOM 6166 C CA . TRP B 1 358 ? -1.727 -20.906 -26.312 1 98.25 358 TRP B CA 1
ATOM 6167 C C . TRP B 1 358 ? -1.553 -22.359 -26.75 1 98.25 358 TRP B C 1
ATOM 6169 O O . TRP B 1 358 ? -1.471 -22.641 -27.953 1 98.25 358 TRP B O 1
ATOM 6179 N N . VAL B 1 359 ? -1.498 -23.297 -25.812 1 98.5 359 VAL B N 1
ATOM 6180 C CA . VAL B 1 359 ? -1.308 -24.719 -26.125 1 98.5 359 VAL B CA 1
ATOM 6181 C C . VAL B 1 359 ? -2.477 -25.219 -26.969 1 98.5 359 VAL B C 1
ATOM 6183 O O . VAL B 1 359 ? -2.277 -25.969 -27.922 1 98.5 359 VAL B O 1
ATOM 6186 N N . LYS B 1 360 ? -3.66 -24.859 -26.578 1 97.81 360 LYS B N 1
ATOM 6187 C CA . LYS B 1 360 ? -4.844 -25.266 -27.328 1 97.81 360 LYS B CA 1
ATOM 6188 C C . LYS B 1 360 ? -4.918 -24.547 -28.672 1 97.81 360 LYS B C 1
ATOM 6190 O O . LYS B 1 360 ? -5.078 -25.172 -29.719 1 97.81 360 LYS B O 1
ATOM 6195 N N . GLY B 1 361 ? -4.781 -23.234 -28.656 1 96.81 361 GLY B N 1
ATOM 6196 C CA . GLY B 1 361 ? -5.031 -22.422 -29.828 1 96.81 361 GLY B CA 1
ATOM 6197 C C . GLY B 1 361 ? -3.938 -22.531 -30.875 1 96.81 361 GLY B C 1
ATOM 6198 O O . GLY B 1 361 ? -4.219 -22.516 -32.062 1 96.81 361 GLY B O 1
ATOM 6199 N N . VAL B 1 362 ? -2.75 -22.609 -30.469 1 97.38 362 VAL B N 1
ATOM 6200 C CA . VAL B 1 362 ? -1.625 -22.578 -31.391 1 97.38 362 VAL B CA 1
ATOM 6201 C C . VAL B 1 362 ? -1.193 -24.016 -31.719 1 97.38 362 VAL B C 1
ATOM 6203 O O . VAL B 1 362 ? -1.032 -24.375 -32.875 1 97.38 362 VAL B O 1
ATOM 6206 N N . LEU B 1 363 ? -1.056 -24.859 -30.719 1 97.88 363 LEU B N 1
ATOM 6207 C CA . LEU B 1 363 ? -0.525 -26.203 -30.938 1 97.88 363 LEU B CA 1
ATOM 6208 C C . LEU B 1 363 ? -1.649 -27.188 -31.234 1 97.88 363 LEU B C 1
ATOM 6210 O O . LEU B 1 363 ? -1.396 -28.312 -31.672 1 97.88 363 LEU B O 1
ATOM 6214 N N . ARG B 1 364 ? -2.855 -26.781 -30.953 1 97.31 364 ARG B N 1
ATOM 6215 C CA . ARG B 1 364 ? -4.043 -27.578 -31.234 1 97.31 364 ARG B CA 1
ATOM 6216 C C . ARG B 1 364 ? -4.02 -28.891 -30.453 1 97.31 364 ARG B C 1
ATOM 6218 O O . ARG B 1 364 ? -4.453 -29.938 -30.969 1 97.31 364 ARG B O 1
ATOM 6225 N N . THR B 1 365 ? -3.424 -28.844 -29.297 1 98.06 365 THR B N 1
ATOM 6226 C CA . THR B 1 365 ? -3.455 -30 -28.406 1 98.06 365 THR B CA 1
ATOM 6227 C C . THR B 1 365 ? -4.891 -30.359 -28.047 1 98.06 365 THR B C 1
ATOM 6229 O O . THR B 1 365 ? -5.676 -29.5 -27.641 1 98.06 365 THR B O 1
ATOM 6232 N N . PRO B 1 366 ? -5.258 -31.609 -28.109 1 97.5 366 PRO B N 1
ATOM 6233 C CA . PRO B 1 366 ? -6.664 -31.984 -27.984 1 97.5 366 PRO B CA 1
ATOM 6234 C C . PRO B 1 366 ? -7.203 -31.766 -26.562 1 97.5 366 PRO B C 1
ATOM 6236 O O . PRO B 1 366 ? -8.258 -31.156 -26.391 1 97.5 366 PRO B O 1
ATOM 6239 N N . LEU B 1 367 ? -6.539 -32.25 -25.516 1 98.62 367 LEU B N 1
ATOM 6240 C CA . LEU B 1 367 ? -7.016 -32.125 -24.141 1 98.62 367 LEU B CA 1
ATOM 6241 C C . LEU B 1 367 ? -6.137 -31.172 -23.344 1 98.62 367 LEU B C 1
ATOM 6243 O O . LEU B 1 367 ? -4.957 -31.453 -23.125 1 98.62 367 LEU B O 1
ATOM 6247 N N . VAL B 1 368 ? -6.734 -30.047 -23.016 1 98.5 368 VAL B N 1
ATOM 6248 C CA . VAL B 1 368 ? -6.035 -29.016 -22.25 1 98.5 368 VAL B CA 1
ATOM 6249 C C . VAL B 1 368 ? -6.875 -28.609 -21.047 1 98.5 368 VAL B C 1
ATOM 6251 O O . VAL B 1 368 ? -8.047 -28.25 -21.188 1 98.5 368 VAL B O 1
ATOM 6254 N N . TYR B 1 369 ? -6.32 -28.734 -19.828 1 98.56 369 TYR B N 1
ATOM 6255 C CA . TYR B 1 369 ? -6.992 -28.344 -18.594 1 98.56 369 TYR B CA 1
ATOM 6256 C C . TYR B 1 369 ? -6.059 -27.547 -17.688 1 98.56 369 TYR B C 1
ATOM 6258 O O . TYR B 1 369 ? -4.836 -27.703 -17.75 1 98.56 369 TYR B O 1
ATOM 6266 N N . ALA B 1 370 ? -6.613 -26.719 -16.891 1 98.25 370 ALA B N 1
ATOM 6267 C CA . ALA B 1 370 ? -5.926 -26.094 -15.758 1 98.25 370 ALA B CA 1
ATOM 6268 C C . ALA B 1 370 ? -6.652 -26.375 -14.445 1 98.25 370 ALA B C 1
ATOM 6270 O O . ALA B 1 370 ? -7.859 -26.125 -14.336 1 98.25 370 ALA B O 1
ATOM 6271 N N . TYR B 1 371 ? -5.922 -26.906 -13.508 1 98.56 371 TYR B N 1
ATOM 6272 C CA . TYR B 1 371 ? -6.469 -27.109 -12.172 1 98.56 371 TYR B CA 1
ATOM 6273 C C . TYR B 1 371 ? -6.258 -25.859 -11.305 1 98.56 371 TYR B C 1
ATOM 6275 O O . TYR B 1 371 ? -5.156 -25.312 -11.258 1 98.56 371 TYR B O 1
ATOM 6283 N N . GLU B 1 372 ? -7.281 -25.359 -10.711 1 97.75 372 GLU B N 1
ATOM 6284 C CA . GLU B 1 372 ? -7.176 -24.562 -9.492 1 97.75 372 GLU B CA 1
ATOM 6285 C C . GLU B 1 372 ? -7.41 -25.406 -8.25 1 97.75 372 GLU B C 1
ATOM 6287 O O . GLU B 1 372 ? -8.555 -25.609 -7.832 1 97.75 372 GLU B O 1
ATOM 6292 N N . LEU B 1 373 ? -6.406 -25.797 -7.699 1 98.69 373 LEU B N 1
ATOM 6293 C CA . LEU B 1 373 ? -6.441 -26.797 -6.629 1 98.69 373 LEU B CA 1
ATOM 6294 C C . LEU B 1 373 ? -7.059 -26.203 -5.363 1 98.69 373 LEU B C 1
ATOM 6296 O O . LEU B 1 373 ? -7.637 -25.109 -5.402 1 98.69 373 LEU B O 1
ATOM 6300 N N . ARG B 1 374 ? -7.078 -27.047 -4.332 1 97.5 374 ARG B N 1
ATOM 6301 C CA . ARG B 1 374 ? -7.578 -26.594 -3.035 1 97.5 374 ARG B CA 1
ATOM 6302 C C . ARG B 1 374 ? -6.902 -25.297 -2.602 1 97.5 374 ARG B C 1
ATOM 6304 O O . ARG B 1 374 ? -5.773 -25.016 -3.008 1 97.5 374 ARG B O 1
ATOM 6311 N N . ASP B 1 375 ? -7.738 -24.469 -1.801 1 95.38 375 ASP B N 1
ATOM 6312 C CA . ASP B 1 375 ? -9.07 -24.688 -1.238 1 95.38 375 ASP B CA 1
ATOM 6313 C C . ASP B 1 375 ? -10.031 -23.594 -1.676 1 95.38 375 ASP B C 1
ATOM 6315 O O . ASP B 1 375 ? -9.969 -23.109 -2.809 1 95.38 375 ASP B O 1
ATOM 6319 N N . LEU B 1 376 ? -10.969 -23.281 -0.88 1 92.31 376 LEU B N 1
ATOM 6320 C CA . LEU B 1 376 ? -12 -22.328 -1.265 1 92.31 376 LEU B CA 1
ATOM 6321 C C . LEU B 1 376 ? -11.758 -20.984 -0.594 1 92.31 376 LEU B C 1
ATOM 6323 O O . LEU B 1 376 ? -12.68 -20.172 -0.484 1 92.31 376 LEU B O 1
ATOM 6327 N N . GLY B 1 377 ? -10.531 -20.812 -0.036 1 91 377 GLY B N 1
ATOM 6328 C CA . GLY B 1 377 ? -10.203 -19.484 0.454 1 91 377 GLY B CA 1
ATOM 6329 C C . GLY B 1 377 ? -9.906 -19.453 1.942 1 91 377 GLY B C 1
ATOM 6330 O O . GLY B 1 377 ? -9.438 -18.438 2.467 1 91 377 GLY B O 1
ATOM 6331 N N . ARG B 1 378 ? -10.164 -20.516 2.648 1 91.5 378 ARG B N 1
ATOM 6332 C CA . ARG B 1 378 ? -9.805 -20.562 4.062 1 91.5 378 ARG B CA 1
ATOM 6333 C C . ARG B 1 378 ? -8.312 -20.344 4.254 1 91.5 378 ARG B C 1
ATOM 6335 O O . ARG B 1 378 ? -7.898 -19.547 5.098 1 91.5 378 ARG B O 1
ATOM 6342 N N . PHE B 1 379 ? -7.539 -21.047 3.428 1 94.06 379 PHE B N 1
ATOM 6343 C CA . PHE B 1 379 ? -6.09 -20.891 3.475 1 94.06 379 PHE B CA 1
ATOM 6344 C C . PHE B 1 379 ? -5.586 -20.141 2.248 1 94.06 379 PHE B C 1
ATOM 6346 O O . PHE B 1 379 ? -4.52 -19.531 2.287 1 94.06 379 PHE B O 1
ATOM 6353 N N . GLY B 1 380 ? -6.332 -20.234 1.182 1 93.81 380 GLY B N 1
ATOM 6354 C CA . GLY B 1 380 ? -5.934 -19.562 -0.043 1 93.81 380 GLY B CA 1
ATOM 6355 C C . GLY B 1 380 ? -4.602 -20.031 -0.582 1 93.81 380 GLY B C 1
ATOM 6356 O O . GLY B 1 380 ? -4.398 -21.234 -0.782 1 93.81 380 GLY B O 1
ATOM 6357 N N . PHE B 1 381 ? -3.652 -19.125 -0.699 1 96.62 381 PHE B N 1
ATOM 6358 C CA . PHE B 1 381 ? -2.355 -19.438 -1.283 1 96.62 381 PHE B CA 1
ATOM 6359 C C . PHE B 1 381 ? -1.437 -20.078 -0.244 1 96.62 381 PHE B C 1
ATOM 6361 O O . PHE B 1 381 ? -0.343 -20.531 -0.575 1 96.62 381 PHE B O 1
ATOM 6368 N N . VAL B 1 382 ? -1.903 -20.125 0.984 1 96.81 382 VAL B N 1
ATOM 6369 C CA . VAL B 1 382 ? -1.078 -20.656 2.068 1 96.81 382 VAL B CA 1
ATOM 6370 C C . VAL B 1 382 ? -1.669 -21.969 2.578 1 96.81 382 VAL B C 1
ATOM 6372 O O . VAL B 1 382 ? -1.911 -22.125 3.777 1 96.81 382 VAL B O 1
ATOM 6375 N N . LEU B 1 383 ? -1.827 -22.859 1.705 1 96.25 383 LEU B N 1
ATOM 6376 C CA . LEU B 1 383 ? -2.396 -24.156 2.041 1 96.25 383 LEU B CA 1
ATOM 6377 C C . LEU B 1 383 ? -1.446 -24.953 2.932 1 96.25 383 LEU B C 1
ATOM 6379 O O . LEU B 1 383 ? -0.281 -25.156 2.58 1 96.25 383 LEU B O 1
ATOM 6383 N N . PRO B 1 384 ? -1.914 -25.438 4.086 1 95.5 384 PRO B N 1
ATOM 6384 C CA . PRO B 1 384 ? -1.031 -26.188 4.98 1 95.5 384 PRO B CA 1
ATOM 6385 C C . PRO B 1 384 ? -0.526 -27.484 4.352 1 95.5 384 PRO B C 1
ATOM 6387 O O . PRO B 1 384 ? -1.245 -28.125 3.578 1 95.5 384 PRO B O 1
ATOM 6390 N N . PRO B 1 385 ? 0.665 -27.906 4.754 1 95.12 385 PRO B N 1
ATOM 6391 C CA . PRO B 1 385 ? 1.279 -29.094 4.16 1 95.12 385 PRO B CA 1
ATOM 6392 C C . PRO B 1 385 ? 0.432 -30.359 4.348 1 95.12 385 PRO B C 1
ATOM 6394 O O . PRO B 1 385 ? 0.484 -31.266 3.516 1 95.12 385 PRO B O 1
ATOM 6397 N N . GLU B 1 386 ? -0.405 -30.406 5.359 1 94.62 386 GLU B N 1
ATOM 6398 C CA . GLU B 1 386 ? -1.26 -31.562 5.613 1 94.62 386 GLU B CA 1
ATOM 6399 C C . GLU B 1 386 ? -2.252 -31.781 4.477 1 94.62 386 GLU B C 1
ATOM 6401 O O . GLU B 1 386 ? -2.822 -32.875 4.34 1 94.62 386 GLU B O 1
ATOM 6406 N N . GLN B 1 387 ? -2.383 -30.797 3.639 1 96.38 387 GLN B N 1
ATOM 6407 C CA . GLN B 1 387 ? -3.354 -30.875 2.551 1 96.38 387 GLN B CA 1
ATOM 6408 C C . GLN B 1 387 ? -2.688 -31.312 1.252 1 96.38 387 GLN B C 1
ATOM 6410 O O . GLN B 1 387 ? -3.367 -31.578 0.259 1 96.38 387 GLN B O 1
ATOM 6415 N N . ILE B 1 388 ? -1.392 -31.5 1.238 1 97 388 ILE B N 1
ATOM 6416 C CA . ILE B 1 388 ? -0.667 -31.828 0.016 1 97 388 ILE B CA 1
ATOM 6417 C C . ILE B 1 388 ? -1.13 -33.188 -0.508 1 97 388 ILE B C 1
ATOM 6419 O O . ILE B 1 388 ? -1.632 -33.281 -1.63 1 97 388 ILE B O 1
ATOM 6423 N N . ILE B 1 389 ? -1.03 -34.188 0.278 1 97.88 389 ILE B N 1
ATOM 6424 C CA . ILE B 1 389 ? -1.272 -35.562 -0.168 1 97.88 389 ILE B CA 1
ATOM 6425 C C . ILE B 1 389 ? -2.748 -35.719 -0.516 1 97.88 389 ILE B C 1
ATOM 6427 O O . ILE B 1 389 ? -3.084 -36.219 -1.596 1 97.88 389 ILE B O 1
ATOM 6431 N N . PRO B 1 390 ? -3.658 -35.281 0.356 1 98.38 390 PRO B N 1
ATOM 6432 C CA . PRO B 1 390 ? -5.062 -35.375 -0.051 1 98.38 390 PRO B CA 1
ATOM 6433 C C . PRO B 1 390 ? -5.352 -34.688 -1.373 1 98.38 390 PRO B C 1
ATOM 6435 O O . PRO B 1 390 ? -6.082 -35.219 -2.213 1 98.38 390 PRO B O 1
ATOM 6438 N N . THR B 1 391 ? -4.812 -33.5 -1.591 1 98.75 391 THR B N 1
ATOM 6439 C CA . THR B 1 391 ? -4.996 -32.781 -2.842 1 98.75 391 THR B CA 1
ATOM 6440 C C . THR B 1 391 ? -4.43 -33.562 -4.016 1 98.75 391 THR B C 1
ATOM 6442 O O . THR B 1 391 ? -5.086 -33.719 -5.055 1 98.75 391 THR B O 1
ATOM 6445 N N . ALA B 1 392 ? -3.279 -34.156 -3.844 1 98.75 392 ALA B N 1
ATOM 6446 C CA . ALA B 1 392 ? -2.588 -34.875 -4.914 1 98.75 392 ALA B CA 1
ATOM 6447 C C . ALA B 1 392 ? -3.305 -36.156 -5.258 1 98.75 392 ALA B C 1
ATOM 6449 O O . ALA B 1 392 ? -3.434 -36.531 -6.43 1 98.75 392 ALA B O 1
ATOM 6450 N N . GLU B 1 393 ? -3.793 -36.844 -4.25 1 98.75 393 GLU B N 1
ATOM 6451 C CA . GLU B 1 393 ? -4.469 -38.125 -4.449 1 98.75 393 GLU B CA 1
ATOM 6452 C C . GLU B 1 393 ? -5.742 -37.938 -5.27 1 98.75 393 GLU B C 1
ATOM 6454 O O . GLU B 1 393 ? -5.961 -38.656 -6.246 1 98.75 393 GLU B O 1
ATOM 6459 N N . GLU B 1 394 ? -6.516 -37.031 -4.855 1 98.81 394 GLU B N 1
ATOM 6460 C CA . GLU B 1 394 ? -7.773 -36.844 -5.574 1 98.81 394 GLU B CA 1
ATOM 6461 C C . GLU B 1 394 ? -7.535 -36.281 -6.973 1 98.81 394 GLU B C 1
ATOM 6463 O O . GLU B 1 394 ? -8.273 -36.594 -7.906 1 98.81 394 GLU B O 1
ATOM 6468 N N . THR B 1 395 ? -6.488 -35.469 -7.105 1 98.88 395 THR B N 1
ATOM 6469 C CA . THR B 1 395 ? -6.117 -34.969 -8.422 1 98.88 395 THR B CA 1
ATOM 6470 C C . THR B 1 395 ? -5.695 -36.094 -9.344 1 98.88 395 THR B C 1
ATOM 6472 O O . THR B 1 395 ? -6.125 -36.156 -10.5 1 98.88 395 THR B O 1
ATOM 6475 N N . LEU B 1 396 ? -4.879 -37.031 -8.867 1 98.88 396 LEU B N 1
ATOM 6476 C CA . LEU B 1 396 ? -4.449 -38.156 -9.664 1 98.88 396 LEU B CA 1
ATOM 6477 C C . LEU B 1 396 ? -5.648 -39 -10.109 1 98.88 396 LEU B C 1
ATOM 6479 O O . LEU B 1 396 ? -5.703 -39.469 -11.258 1 98.88 396 LEU B O 1
ATOM 6483 N N . ASP B 1 397 ? -6.609 -39.156 -9.234 1 98.81 397 ASP B N 1
ATOM 6484 C CA . ASP B 1 397 ? -7.828 -39.875 -9.602 1 98.81 397 ASP B CA 1
ATOM 6485 C C . ASP B 1 397 ? -8.5 -39.25 -10.812 1 98.81 397 ASP B C 1
ATOM 6487 O O . ASP B 1 397 ? -8.984 -39.938 -11.703 1 98.81 397 ASP B O 1
ATOM 6491 N N . SER B 1 398 ? -8.539 -37.969 -10.805 1 98.88 398 SER B N 1
ATOM 6492 C CA . SER B 1 398 ? -9.188 -37.25 -11.898 1 98.88 398 SER B CA 1
ATOM 6493 C C . SER B 1 398 ? -8.359 -37.3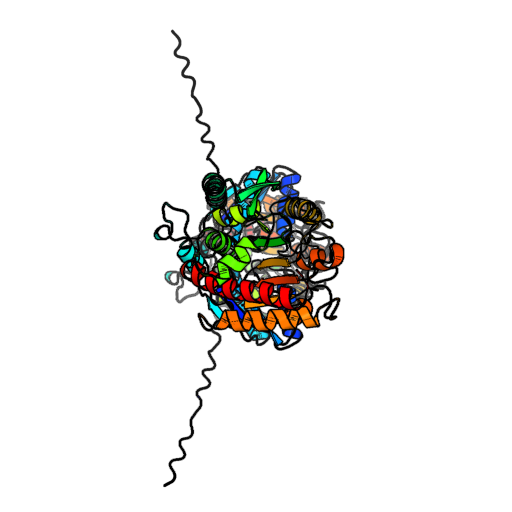44 -13.18 1 98.88 398 SER B C 1
ATOM 6495 O O . SER B 1 398 ? -8.914 -37.406 -14.281 1 98.88 398 SER B O 1
ATOM 6497 N N . ILE B 1 399 ? -7.023 -37.312 -13.062 1 98.94 399 ILE B N 1
ATOM 6498 C CA . ILE B 1 399 ? -6.141 -37.375 -14.227 1 98.94 399 ILE B CA 1
ATOM 6499 C C . ILE B 1 399 ? -6.328 -38.719 -14.93 1 98.94 399 ILE B C 1
ATOM 6501 O O . ILE B 1 399 ? -6.371 -38.781 -16.156 1 98.94 399 ILE B O 1
ATOM 6505 N N . ILE B 1 400 ? -6.496 -39.812 -14.18 1 98.88 400 ILE B N 1
ATOM 6506 C CA . ILE B 1 400 ? -6.738 -41.125 -14.742 1 98.88 400 ILE B CA 1
ATOM 6507 C C . ILE B 1 400 ? -7.996 -41.094 -15.609 1 98.88 400 ILE B C 1
ATOM 6509 O O . ILE B 1 400 ? -7.988 -41.594 -16.734 1 98.88 400 ILE B O 1
ATOM 6513 N N . VAL B 1 401 ? -8.992 -40.469 -15.102 1 98.81 401 VAL B N 1
ATOM 6514 C CA . VAL B 1 401 ? -10.266 -40.406 -15.82 1 98.81 401 VAL B CA 1
ATOM 6515 C C . VAL B 1 401 ? -10.102 -39.562 -17.078 1 98.81 401 VAL B C 1
ATOM 6517 O O . VAL B 1 401 ? -10.625 -39.906 -18.141 1 98.81 401 VAL B O 1
ATOM 6520 N N . ILE B 1 402 ? -9.398 -38.438 -17.016 1 98.88 402 ILE B N 1
ATOM 6521 C CA . ILE B 1 402 ? -9.172 -37.594 -18.172 1 98.88 402 ILE B CA 1
ATOM 6522 C C . ILE B 1 402 ? -8.523 -38.406 -19.297 1 98.88 402 ILE B C 1
ATOM 6524 O O . ILE B 1 402 ? -8.961 -38.344 -20.453 1 98.88 402 ILE B O 1
ATOM 6528 N N . LEU B 1 403 ? -7.543 -39.188 -18.984 1 98.75 403 LEU B N 1
ATOM 6529 C CA . LEU B 1 403 ? -6.801 -39.938 -19.984 1 98.75 403 LEU B CA 1
ATOM 6530 C C . LEU B 1 403 ? -7.617 -41.094 -20.5 1 98.75 403 LEU B C 1
ATOM 6532 O O . LEU B 1 403 ? -7.602 -41.406 -21.703 1 98.75 403 LEU B O 1
ATOM 6536 N N . GLU B 1 404 ? -8.336 -41.812 -19.609 1 98.38 404 GLU B N 1
ATOM 6537 C CA . GLU B 1 404 ? -9.188 -42.906 -20.047 1 98.38 404 GLU B CA 1
ATOM 6538 C C . GLU B 1 404 ? -10.289 -42.438 -20.984 1 98.38 404 GLU B C 1
ATOM 6540 O O . GLU B 1 404 ? -10.508 -43 -22.047 1 98.38 404 GLU B O 1
ATOM 6545 N N . GLU B 1 405 ? -10.953 -41.406 -20.547 1 98.38 405 GLU B N 1
ATOM 6546 C CA . GLU B 1 405 ? -12.023 -40.844 -21.375 1 98.38 405 GLU B CA 1
ATOM 6547 C C . GLU B 1 405 ? -11.461 -40.25 -22.672 1 98.38 405 GLU B C 1
ATOM 6549 O O . GLU B 1 405 ? -12.102 -40.312 -23.719 1 98.38 405 GLU B O 1
ATOM 6554 N N . GLY B 1 406 ? -10.297 -39.594 -22.578 1 98.06 406 GLY B N 1
ATOM 6555 C CA . GLY B 1 406 ? -9.641 -39.094 -23.781 1 98.06 406 GLY B CA 1
ATOM 6556 C C . GLY B 1 406 ? -9.359 -40.188 -24.797 1 98.06 406 GLY B C 1
ATOM 6557 O O . GLY B 1 406 ? -9.516 -39.969 -26 1 98.06 406 GLY B O 1
ATOM 6558 N N . ALA B 1 407 ? -8.945 -41.312 -24.297 1 97.12 407 ALA B N 1
ATOM 6559 C CA . ALA B 1 407 ? -8.711 -42.469 -25.172 1 97.12 407 ALA B CA 1
ATOM 6560 C C . ALA B 1 407 ? -10.008 -42.938 -25.812 1 97.12 407 ALA B C 1
ATOM 6562 O O . ALA B 1 407 ? -10.031 -43.281 -27 1 97.12 407 ALA B O 1
ATOM 6563 N N . ASN B 1 408 ? -11.031 -42.969 -25.016 1 97 408 ASN B N 1
ATOM 6564 C CA . ASN B 1 408 ? -12.336 -43.375 -25.531 1 97 408 ASN B CA 1
ATOM 6565 C C . ASN B 1 408 ? -12.82 -42.469 -26.641 1 97 408 ASN B C 1
ATOM 6567 O O . ASN B 1 408 ? -13.516 -42.906 -27.562 1 97 408 ASN B O 1
ATOM 6571 N N . TYR B 1 409 ? -12.484 -41.219 -26.547 1 96.56 409 TYR B N 1
ATOM 6572 C CA . TYR B 1 409 ? -12.891 -40.25 -27.547 1 96.56 409 TYR B CA 1
ATOM 6573 C C . TYR B 1 409 ? -11.93 -40.25 -28.734 1 96.56 409 TYR B C 1
ATOM 6575 O O . TYR B 1 409 ? -12.172 -39.562 -29.734 1 96.56 409 TYR B O 1
ATOM 6583 N N . GLY B 1 410 ? -10.75 -40.906 -28.609 1 95.75 410 GLY B N 1
ATOM 6584 C CA . GLY B 1 410 ? -9.812 -41.031 -29.719 1 95.75 410 GLY B CA 1
ATOM 6585 C C . GLY B 1 410 ? -8.75 -39.969 -29.719 1 95.75 410 GLY B C 1
ATOM 6586 O O . GLY B 1 410 ? -8.141 -39.688 -30.766 1 95.75 410 GLY B O 1
ATOM 6587 N N . TYR B 1 411 ? -8.555 -39.344 -28.578 1 94.62 411 TYR B N 1
ATOM 6588 C CA . TYR B 1 411 ? -7.621 -38.219 -28.531 1 94.62 411 TYR B CA 1
ATOM 6589 C C . TYR B 1 411 ? -6.195 -38.719 -28.312 1 94.62 411 TYR B C 1
ATOM 6591 O O . TYR B 1 411 ? -5.242 -37.938 -28.422 1 94.62 411 TYR B O 1
ATOM 6599 N N . HIS B 1 412 ? -6.109 -39.969 -28.031 1 91.56 412 HIS B N 1
ATOM 6600 C CA . HIS B 1 412 ? -4.777 -40.531 -27.797 1 91.56 412 HIS B CA 1
ATOM 6601 C C . HIS B 1 412 ? -4.422 -41.562 -28.859 1 91.56 412 HIS B C 1
ATOM 6603 O O . HIS B 1 412 ? -5.305 -42.188 -29.438 1 91.56 412 HIS B O 1
#

Foldseek 3Di:
DPPPPPPPPPPCPVPPQAAADAFFQWWKKKWAAADPVSLVVQVVCQVVVVPKDWLAGSDDHGDITIITDGPVCPVVCVVVCVVVVIDIDTLGRTLRVLLCQLQPPVQDDPADDLSHQDAPVNLVVVLVVCCVVCVPFKDKDWLAAFPVGHTQIKIKGEQDPPAFAEEEEECLFQLQRLSLLLLVVLVVCLVDPPPPLSVVVSHRHIYIYGSHLQNQSNNCCVRHNNNHTFHADDQDPPAGGASLFQQAQFCRPLDPADCDRRRSRHRGPHRCNGVSSVSVVVVLLVRPRHQAYEYEAADAQEKAADDLQDQDQDDPNVLLVVLLVVLQVQLCVPPNAHYYYGHNCVVGRRGPRGDQHCCCVPVVRNHGIYGHWDDRPSSTSSDHSVCSVSRSVSNSRSVSSSVVSCVVVPSD/DPPPPPPPPPPCPVPPQAAADAFFQWWKKKWAAADPVSLVVQVVCQVVVVPKDWLAGSDDHGDITIITDGPVCPVVCVVVCVVVVIDIDTLGRTLRVLLCQLQPPVQDDPADDLSHQDAPVNLVVVLVVVCVVCVPFKAKDWLAAFPVGHTQIKIKGEQDPPAFEEEEEACLFQLQRLSLLLLVVLVVCLVDPPPPLSVVVSHRHIYIGGSHLQNQSNNCCVRHNNNHTFHADDQDPPAGGASLFQQAQFCRPLDPADCDRRRSRHRGPHRCNGVSSVSVVVVLLVRPRHQAYEYEAADAQEKAADDLQDQDQDDPNVLLVVLLVVLQVQLCVPPNAHYYYGHNCVVGRRGDRGDQSCCCVPVVRPHGIYGHWDDRPSSTSSDHSVCSVSRSVSNSRSVSSSVVSCVVVPSD

Organism: Anopheles coluzzii (NCBI:txid1518534)

Secondary structure (DSSP, 8-state):
-----------------PPPP--TT-EEEEEE--SHHHHHHHHHHHHS-TT-EESS---STT-EEEEEE-GGGHHHHHHHHHHHT-EEEEEES-HHHHHHHHT-GGG--SS--SSSPPPHHHHHHHHHHHHHH-TTTEEEEEEEE-TTS-EEEEEEE-SSTT--EEEEE--SSTT-HHHHHHHHHHHHHHHH---HHHHHHHHSSEEEEES-S-HHHHHHHHHT-TT--S--SB-SSS-B---GGG-SSTTTTSSS-BS-TTSTTB--SSTT-SHHHHHHHHHHTT-TTEEEEEEEEESS-EEEES-SS-SS--TTHHHHHHHHHHHHHHHHHHH----EEEEHHHHT----S-HHHHHHHTT--SEEEEEEES-SSSSTT---GGGHHHHHHHHHHHHHHHHHHHHHTT--/-----------------PPPP--TT-EEEEEE--SHHHHHHHHHHHHS-TT-EESS---STT-EEEEEE-GGGHHHHHHHHHHHT-EEEEEES-HHHHHHHHT-GGG--SS--SSSPPPHHHHHHHHHHHHHH-TTTEEEEEEEE-TTS-EEEEEEE-SSTT--EEEEE--SSTT-HHHHHHHHHHHHHHHH---HHHHHHHHSSEEEEES-S-HHHHHHHHHT-TT--S--SB-SSS-B---GGG-SSTTTTSSS-BS-TTSTTB--SSTT-SHHHHHHHHHHTT-TTEEEEEEEEESSSEEEES-SS-SS--TTHHHHHHHHHHHHHHHHHHH----EEEEHHHHT----S-HHHHHHHTT--SEEEEEEES-SSSSTT---GGGHHHHHHHHHHHHHHHHHHHHHTT--

InterPro domains:
  IPR000834 Peptidase M14, carboxypeptidase A [PF00246] (123-397)
  IPR000834 Peptidase M14, carboxypeptidase A [PR00765] (143-155)
  IPR000834 Peptidase M14, carboxypeptidase A [PR00765] (164-178)
  IPR000834 Peptidase M14, carboxypeptidase A [PR00765] (241-249)
  IPR000834 Peptidase M14, carboxypeptidase A [PR00765] (294-307)
  IPR000834 Peptidase M14, carboxypeptidase A [PS52035] (116-406)
  IPR000834 Peptidase M14, carboxypeptidase A [SM00631] (117-394)
  IPR003146 Carboxypeptidase, activation peptide [PF02244] (29-102)
  IPR036990 Metallocarboxypeptidase-like, propeptide [G3DSA:3.30.70.340] (20-109)
  IPR057246 Zinc carboxypeptidases, zinc-binding region 1 [PS00132] (164-186)
  IPR057247 Zinc carboxypeptidases, zinc-binding region 2 [PS00133] (297-307)

Sequence (824 aa):
MKLLLVCIAIALFGATVAEKARYDNYRVYRIRVQTDRQLELLQAIEQYPDGYTFWNEPTKVGTEVLLVVPPHKRGHFSDIRAQYALWAVLQTANLQEQIDQESRPSLRKETFGWTAYYRTDAIYAWLDSLVASYPNVVTPLNIGNSFEGRPIKGVKVSYKAGNKAVFMEGLIHAREWVSGATVTWVLNELLTSSDPKVRQIAENYDWYFFPVTNPDGYEYTHTTDRQWRKTRSQSSVLCRGADPNRNWAYNFMQGGASSVPCSDTFAGASPFSEIETRQLSDFIATLDNLSTYLAFHSFSQLLLVPYGHTTARLDNYDETIAIGTKAINKLRERYGTTYNIGNIAEAIYVASGGSIDWVKGVLRTPLVYAYELRDLGRFGFVLPPEQIIPTAEETLDSIIVILEEGANYGYHMKLLLVCIAIALFGATVAEKARYDNYRVYRIRVQTDRQLELLQAIEQYPDGYTFWNEPTKVGTEVLLVVPPHKRGHFSDIRAQYALWAVLQTANLQEQIDQESRPSLRKETFGWTAYYRTDAIYAWLDSLVASYPNVVTPLNIGNSFEGRPIKGVKVSYKAGNKAVFMEGLIHAREWVSGATVTWVLNELLTSSDPKVRQIAENYDWYFFPVTNPDGYEYTHTTDRQWRKTRSQSSVLCRGADPNRNWAYNFMQGGASSVPCSDTFAGASPFSEIETRQLSDFIATLDNLSTYLAFHSFSQLLLVPYGHTTARLDNYDETIAIGTKAINKLRERYGTTYNIGNIAEAIYVASGGSIDWVKGVLRTPLVYAYELRDLGRFGFVLPPEQIIPTAEETLDSIIVILEEGANYGYH

pLDDT: mean 93.47, std 12.99, range [30.31, 98.94]

Solvent-accessible surface area (backbone atoms only — not comparable to full-atom values): 41886 Å² total; per-residue (Å²): 135,86,78,77,78,78,78,76,75,76,72,73,66,70,70,79,69,84,36,49,32,43,38,76,51,20,25,31,27,42,31,50,27,79,38,70,68,46,39,52,38,52,41,49,37,68,75,56,35,56,44,46,42,65,81,44,76,74,81,55,68,77,39,70,27,38,37,34,42,33,39,67,41,37,19,59,49,45,50,51,32,62,74,63,65,54,52,67,45,83,68,34,70,38,47,31,59,46,53,51,63,45,62,40,64,88,40,58,61,96,55,96,63,63,52,36,83,73,53,67,68,57,51,51,51,51,52,52,50,46,30,70,74,33,62,86,36,29,43,82,40,70,64,48,53,33,83,85,61,47,64,36,45,33,36,35,38,37,70,53,88,88,43,40,24,36,39,40,39,6,16,48,48,16,27,21,54,62,18,23,53,29,47,49,47,50,53,50,41,48,75,65,49,82,49,65,72,50,42,51,57,35,51,60,24,27,37,37,39,26,35,39,50,22,51,58,15,34,46,37,22,75,62,25,31,59,80,36,41,27,39,68,40,82,56,51,88,81,25,53,16,24,16,52,58,20,14,26,68,43,59,51,72,71,34,68,46,35,91,47,43,75,43,74,41,6,19,51,95,40,62,40,60,49,55,41,50,35,35,52,51,56,53,58,70,68,51,87,46,51,27,34,40,40,39,36,37,48,46,55,24,32,43,30,28,60,33,19,74,40,73,64,81,55,89,64,36,70,61,52,49,54,34,47,50,56,10,40,55,48,22,19,68,81,76,65,51,74,54,50,73,39,33,30,23,67,68,70,45,46,34,12,2,22,61,59,35,28,44,36,71,72,68,56,32,75,43,48,39,33,36,20,34,70,38,85,53,83,50,29,62,49,60,48,33,86,48,40,52,63,52,30,53,27,49,48,49,16,49,52,40,40,53,53,48,34,45,75,73,59,57,99,134,83,80,76,78,73,78,75,75,74,73,73,66,71,69,80,70,83,37,49,33,43,38,76,52,20,25,31,29,42,31,52,26,80,38,72,68,49,40,53,37,51,41,49,38,68,75,57,36,56,44,44,42,65,82,43,78,72,81,54,67,77,39,72,29,38,39,35,42,32,39,68,40,38,19,58,49,46,50,51,32,63,74,63,64,53,52,67,43,81,67,34,71,36,47,31,59,47,51,50,63,44,62,40,64,88,40,58,61,96,55,96,62,65,52,37,83,73,53,66,68,58,52,52,50,50,52,52,49,45,29,70,74,34,62,86,36,29,42,82,41,70,62,48,52,32,83,86,61,47,64,37,46,33,37,35,38,36,69,53,87,87,41,41,25,37,38,38,38,7,15,49,47,17,26,21,54,62,18,24,53,29,47,50,49,50,53,50,42,50,75,65,49,81,49,64,71,51,42,51,56,35,50,60,24,28,35,38,40,26,35,40,50,23,50,58,14,34,47,38,23,73,63,25,31,58,80,37,42,27,38,68,40,83,56,52,88,82,25,54,14,23,16,54,57,22,15,26,66,43,60,51,74,71,34,67,46,34,92,46,43,76,44,74,42,5,20,51,94,39,63,40,59,49,54,40,50,34,36,51,50,56,53,58,70,67,51,87,46,51,28,33,40,40,39,36,37,48,45,55,25,33,43,29,30,60,32,20,74,41,73,64,78,55,89,64,36,70,61,51,49,54,36,46,49,55,11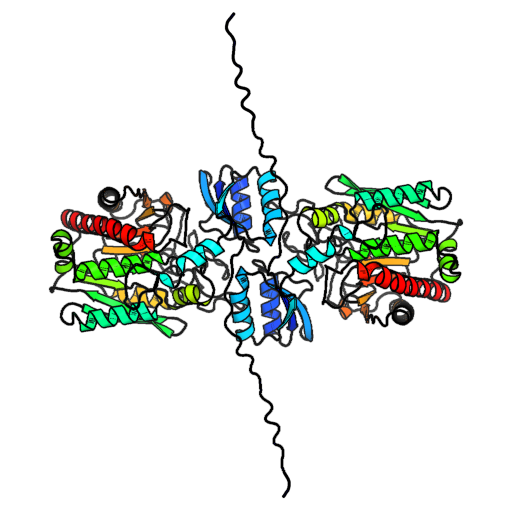,40,57,49,22,19,68,79,78,66,50,76,54,50,74,38,32,30,22,68,68,70,45,46,33,10,2,23,60,58,35,28,43,35,70,72,70,58,33,75,43,48,40,33,35,18,35,69,37,84,53,81,50,30,64,48,60,49,32,86,48,39,50,63,52,30,53,28,47,49,48,16,50,51,40,38,53,52,48,34,44,74,74,58,57,99

Radius of gyration: 32.68 Å; Cα contacts (8 Å, |Δi|>4): 1838; chains: 2; bounding box: 116×101×66 Å